Protein AF-0000000084914467 (afdb_homodimer)

Radius of gyration: 52.03 Å; Cα contacts (8 Å, |Δi|>4): 984; chains: 2; bounding box: 52×184×135 Å

Organism: Salpingoeca rosetta (strain ATCC 50818 / BSB-021) (NCBI:txid946362)

Foldseek 3Di:
DPPDDDPPPPPDDPVVVVVVVVLVPPPAQPACLPPPLVVVLLVVLQVLLVVLVVVLVVLLVLLVVLLVLLVVLLVVLVVVVVVLVPPDVPDDVVVSVVSNVVSVVSNVSSVLSNVLSVCSVPVFNVVSVVVSCVLFPDDPFGTPLSVVLVVLLCVLCVVLVVLVVQLLVLLLQLLVLVVQLVVLVVVLVVQVPDPPHDPVVSVVSVVVSVVSVVSNVVSLVSNQVSLVVNVVCVVSSLVSQVVSSVSSLVSQLVSLVSVLVSQVSNLVSVCVPVVVVSVVVNVVSVPRDSPVVSVVCCCRRHSVGDDDRDDDDDHPDDQDQPQPPPPDPDPSRPRPRPPSDDDDPPCPVPPPCPPSCRLPPQPPFFKKFFCDFDDDPDPQADTHDGGWIWGWPADQDPVQKTWIATLVGDIHIDGNVRIGGDDPVVSVVSSVVVVVVD/DPPDDDPPPPPDDPVVVVVVVVLVPPPAQPACLPPPLVVVLLVVLQVLLVVLVVVLVVLLVLLVVLLVLLVVLLVVLVVVVVVLVPPDPVDDVVVSVVSNVVSVVSNVSSVLSNVLSVCSVPVFNVVSVVVSCVLFPDDPFGTPLSVVLVVLLCVLCVVLVVLVVQLLVLVLQLQVLVVQLVVLVVVLVVQVVDPPDDPVVSVVSVVVNVVSVVSNVVSLVSNQVSLVVNVVCVVSSLVSQVVSSVSSLVSQLVSLVSVLVSQVSNLVSVCVPVVVVSVVVNVVSVPRDSPVVSVVCCCRRHSVGDDDRDDRDDHPDDQDQPQPPPPDPDPPRPRPRPPSDDDPPPCPVPPPCPPSCRLPPQPPFFKKFFCDFDDDPDPQADTHDGGWIWGFPADQDPVQKTWIATLVGDIHIDGNVRIGGDDPVSSVVSSVVVVVVD

Secondary structure (DSSP, 8-state):
-------------HHHHHHHHHHHTS-----TTSTTTTHHHHHHHHHHHHHHHHHHHHHHHHHHHHHHHHHHHHHHHHHHHHHHHHS-TTS-TTHHHHHHHHHHHHHHHHHHHHHHHHHIIIIIIHHHHHHHHHHS-B-SSSBHHHHHHHHHHHHHHHHHHHHHHHHHHHHHHHHHHHHHHHHHHHHHHHHHT-TTS-HHHHHHHHHHHHHHHHHHHHHHHHHHHHHHHHHHHHHHHHHHHHHHHHHHHHHHHHHHHHHHHHHHHHHHHHHTT-HHHHHHHHHHHHT--HHHHHHHHHHHHSTTS---PPPP--TT-----EE---SSSS----EE------S---------------S--TTSSEEEEESS-B--SSTTB--B-TT-EEEEEE---TTSEEEEEETTS-EEEEEGGGEEE--HHHHHHHHHHHHHH-/---------TT--HHHHHHHHHHHTS-----TTSTTTTHHHHHHHHHHHHHHHHHHHHHHHHHHHHHHHHHHHHHHHHHHHHHHHHS-TTS-TTHHHHHHHHHHHHHHHHHHHHHHHHHIIIIIIHHHHHHHHHHS-B-SSSBHHHHHHHHHHHHHHHHHHHHHHHHHHHHHHHHHHHHHHHHHHHHHHHHHT-TTS-HHHHHHHHHHHHHHHHHHHHHHHHHHHHHHHHHHHHHHHHHHHHHHHHHHHHHHHHHHHHHHHHHHHHHHHHHTT-HHHHHHHHHHHHT--HHHHHHHHHHHHSTTS---PPPP--TT------B---SSSS----B-------S---------------S--TTSSEEEEESS-B---STTB--B-TT-EEEEEE---TTSEEEEEETTS-EEEEEGGGEEE--HHHHHHHHHHHHHH-

pLDDT: mean 81.23, std 23.05, range [21.77, 98.88]

Nearest PDB structures (foldseek):
  4bne-assembly1_B  TM=8.143E-01  e=6.787E-15  Gallus gallus
  2x3v-assembly2_C  TM=7.764E-01  e=5.586E-15  Mus musculus
  3lll-assembly1_B  TM=8.070E-01  e=5.250E-14  Mus musculus
  3i2w-assembly1_B  TM=7.664E-01  e=1.533E-13  Drosophila melanogaster
  3q0k-assembly2_D  TM=7.769E-01  e=1.956E-13  Homo sapiens

Structure (mmCIF, N/CA/C/O backbone):
data_AF-0000000084914467-model_v1
#
loop_
_entity.id
_entity.type
_entity.pdbx_description
1 polymer 'SH3 domain-containing protein'
#
loop_
_atom_site.group_PDB
_atom_site.id
_atom_site.type_symbol
_atom_site.label_atom_id
_atom_site.label_alt_id
_atom_site.label_comp_id
_atom_site.label_asym_id
_atom_site.label_entity_id
_atom_site.label_seq_id
_atom_site.pdbx_PDB_ins_code
_atom_site.Cartn_x
_atom_site.Cartn_y
_atom_site.Cartn_z
_atom_site.occupancy
_atom_site.B_iso_or_equiv
_atom_site.auth_seq_id
_atom_site.auth_comp_id
_atom_site.auth_asym_id
_atom_site.auth_atom_id
_atom_site.pdbx_PDB_model_num
ATOM 1 N N . MET A 1 1 ? 7 60.75 69 1 21.77 1 MET A N 1
ATOM 2 C CA . MET A 1 1 ? 7.418 61.219 67.688 1 21.77 1 MET A CA 1
ATOM 3 C C . MET A 1 1 ? 8.062 60.094 66.875 1 21.77 1 MET A C 1
ATOM 5 O O . MET A 1 1 ? 9.273 59.875 66.938 1 21.77 1 MET A O 1
ATOM 9 N N . PHE A 1 2 ? 7.488 58.906 66.812 1 24.05 2 PHE A N 1
ATOM 10 C CA . PHE A 1 2 ? 7.902 57.594 66.375 1 24.05 2 PHE A CA 1
ATOM 11 C C . PHE A 1 2 ? 8.188 57.594 64.875 1 24.05 2 PHE A C 1
ATOM 13 O O . PHE A 1 2 ? 7.316 57.906 64.062 1 24.05 2 PHE A O 1
ATOM 20 N N . ARG A 1 3 ? 9.523 57.938 64.375 1 29.55 3 ARG A N 1
ATOM 21 C CA . ARG A 1 3 ? 10.156 58.094 63.062 1 29.55 3 ARG A CA 1
ATOM 22 C C . ARG A 1 3 ? 10.047 56.812 62.219 1 29.55 3 ARG A C 1
ATOM 24 O O . ARG A 1 3 ? 10.484 55.75 62.688 1 29.55 3 ARG A O 1
ATOM 31 N N . GLY A 1 4 ? 8.992 56.531 61.406 1 25.89 4 GLY A N 1
ATOM 32 C CA . GLY A 1 4 ? 8.438 55.406 60.656 1 25.89 4 GLY A CA 1
ATOM 33 C C . GLY A 1 4 ? 9.422 54.812 59.688 1 25.89 4 GLY A C 1
ATOM 34 O O . GLY A 1 4 ? 10.336 55.5 59.219 1 25.89 4 GLY A O 1
ATOM 35 N N . PRO A 1 5 ? 9.727 53.406 59.562 1 27.73 5 PRO A N 1
ATOM 36 C CA . PRO A 1 5 ? 10.859 52.625 59.062 1 27.73 5 PRO A CA 1
ATOM 37 C C . PRO A 1 5 ? 11.234 52.969 57.625 1 27.73 5 PRO A C 1
ATOM 39 O O . PRO A 1 5 ? 10.453 53.625 56.906 1 27.73 5 PRO A O 1
ATOM 42 N N . ASN A 1 6 ? 12.508 52.469 57.031 1 25.45 6 ASN A N 1
ATOM 43 C CA . ASN A 1 6 ? 13.523 52.656 56 1 25.45 6 ASN A CA 1
ATOM 44 C C . ASN A 1 6 ? 12.977 52.281 54.625 1 25.45 6 ASN A C 1
ATOM 46 O O . ASN A 1 6 ? 12.469 51.188 54.406 1 25.45 6 ASN A O 1
ATOM 50 N N . SER A 1 7 ? 12.43 53.156 53.75 1 26.72 7 SER A N 1
ATOM 51 C CA . SER A 1 7 ? 12.094 53.125 52.344 1 26.72 7 SER A CA 1
ATOM 52 C C . SER A 1 7 ? 13.242 52.562 51.5 1 26.72 7 SER A C 1
ATOM 54 O O . SER A 1 7 ? 14.297 53.219 51.375 1 26.72 7 SER A O 1
ATOM 56 N N . VAL A 1 8 ? 13.602 51.156 51.562 1 28.45 8 VAL A N 1
ATOM 57 C CA . VAL A 1 8 ? 14.695 50.531 50.844 1 28.45 8 VAL A CA 1
ATOM 58 C C . VAL A 1 8 ? 14.617 50.844 49.344 1 28.45 8 VAL A C 1
ATOM 60 O O . VAL A 1 8 ? 13.57 50.656 48.719 1 28.45 8 VAL A O 1
ATOM 63 N N . GLU A 1 9 ? 15.414 51.781 48.781 1 28.61 9 GLU A N 1
ATOM 64 C CA . GLU A 1 9 ? 15.711 52.219 47.438 1 28.61 9 GLU A CA 1
ATOM 65 C C . GLU A 1 9 ? 16.172 51.062 46.562 1 28.61 9 GLU A C 1
ATOM 67 O O . GLU A 1 9 ? 17.266 50.531 46.781 1 28.61 9 GLU A O 1
ATOM 72 N N . TYR A 1 10 ? 15.297 50.062 46.188 1 30.48 10 TYR A N 1
ATOM 73 C CA . TYR A 1 10 ? 15.547 48.969 45.25 1 30.48 10 TYR A CA 1
ATOM 74 C C . TYR A 1 10 ? 16.172 49.5 43.969 1 30.48 10 TYR A C 1
ATOM 76 O O . TYR A 1 10 ? 15.492 49.594 42.938 1 30.48 10 TYR A O 1
ATOM 84 N N . ARG A 1 11 ? 17.031 50.594 43.938 1 32.66 11 ARG A N 1
ATOM 85 C CA . ARG A 1 11 ? 17.688 51.188 42.812 1 32.66 11 ARG A CA 1
ATOM 86 C C . ARG A 1 11 ? 18.531 50.156 42.031 1 32.66 11 ARG A C 1
ATOM 88 O O . ARG A 1 11 ? 18.516 50.125 40.812 1 32.66 11 ARG A O 1
ATOM 95 N N . ASN A 1 12 ? 19.766 49.75 42.656 1 28.8 12 ASN A N 1
ATOM 96 C CA . ASN A 1 12 ? 20.969 49.281 41.969 1 28.8 12 ASN A CA 1
ATOM 97 C C . ASN A 1 12 ? 20.891 47.812 41.625 1 28.8 12 ASN A C 1
ATOM 99 O O . ASN A 1 12 ? 21.938 47.156 41.5 1 28.8 12 ASN A O 1
ATOM 103 N N . LEU A 1 13 ? 19.906 47.062 42 1 32.09 13 LEU A N 1
ATOM 104 C CA . LEU A 1 13 ? 20.312 45.688 41.812 1 32.09 13 LEU A CA 1
ATOM 105 C C . LEU A 1 13 ? 20.516 45.375 40.312 1 32.09 13 LEU A C 1
ATOM 107 O O . LEU A 1 13 ? 19.625 45.594 39.5 1 32.09 13 LEU A O 1
ATOM 111 N N . PRO A 1 14 ? 21.812 45.125 39.875 1 38.03 14 PRO A N 1
ATOM 112 C CA . PRO A 1 14 ? 22.203 44.719 38.5 1 38.03 14 PRO A CA 1
ATOM 113 C C . PRO A 1 14 ? 21.281 43.656 37.906 1 38.03 14 PRO A C 1
ATOM 115 O O . PRO A 1 14 ? 21 43.688 36.719 1 38.03 14 PRO A O 1
ATOM 118 N N . ASP A 1 15 ? 21.047 42.719 38.812 1 38.59 15 ASP A N 1
ATOM 119 C CA . ASP A 1 15 ? 20.312 41.562 38.344 1 38.59 15 ASP A CA 1
ATOM 120 C C . ASP A 1 15 ? 18.906 41.969 37.844 1 38.59 15 ASP A C 1
ATOM 122 O O . ASP A 1 15 ? 18.281 41.219 37.094 1 38.59 15 ASP A O 1
ATOM 126 N N . PHE A 1 16 ? 18.406 43.094 38.5 1 36.91 16 PHE A N 1
ATOM 127 C CA . PHE A 1 16 ? 17.078 43.5 38.062 1 36.91 16 PHE A CA 1
ATOM 128 C C . PHE A 1 16 ? 17.109 44.062 36.656 1 36.91 16 PHE A C 1
ATOM 130 O O . PHE A 1 16 ? 16.219 43.812 35.844 1 36.91 16 PHE A O 1
ATOM 137 N N . THR A 1 17 ? 18.188 44.844 36.281 1 34.97 17 THR A N 1
ATOM 138 C CA . THR A 1 17 ? 18.328 45.344 34.938 1 34.97 17 THR A CA 1
ATOM 139 C C . THR A 1 17 ? 18.562 44.156 33.969 1 34.97 17 THR A C 1
ATOM 141 O O . THR A 1 17 ? 18.062 44.156 32.844 1 34.97 17 THR A O 1
ATOM 144 N N . LYS A 1 18 ? 19.375 43.281 34.438 1 42.88 18 LYS A N 1
ATOM 145 C CA . LYS A 1 18 ? 19.594 42.125 33.562 1 42.88 18 LYS A CA 1
ATOM 146 C C . LYS A 1 18 ? 18.328 41.312 33.406 1 42.88 18 LYS A C 1
ATOM 148 O O . LYS A 1 18 ? 18.016 40.844 32.312 1 42.88 18 LYS A O 1
ATOM 153 N N . LYS A 1 19 ? 17.844 41.188 34.469 1 44.69 19 LYS A N 1
ATOM 154 C CA . LYS A 1 19 ? 16.578 40.469 34.406 1 44.69 19 LYS A CA 1
ATOM 155 C C . LYS A 1 19 ? 15.531 41.25 33.625 1 44.69 19 LYS A C 1
ATOM 157 O O . LYS A 1 19 ? 14.641 40.656 33 1 44.69 19 LYS A O 1
ATOM 162 N N . ILE A 1 20 ? 15.664 42.562 33.812 1 37.59 20 ILE A N 1
ATOM 163 C CA . ILE A 1 20 ? 14.867 43.406 32.906 1 37.59 20 ILE A CA 1
ATOM 164 C C . ILE A 1 20 ? 15.43 43.312 31.5 1 37.59 20 ILE A C 1
ATOM 166 O O . ILE A 1 20 ? 14.672 43.219 30.531 1 37.59 20 ILE A O 1
ATOM 170 N N . GLN A 1 21 ? 16.703 43.5 31.312 1 38.88 21 GLN A N 1
ATOM 171 C CA . GLN A 1 21 ? 17.297 43.344 30 1 38.88 21 GLN A CA 1
ATOM 172 C C . GLN A 1 21 ? 17.078 41.938 29.469 1 38.88 21 GLN A C 1
ATOM 174 O O . GLN A 1 21 ? 16.797 41.75 28.281 1 38.88 21 GLN A O 1
ATOM 179 N N . GLU A 1 22 ? 17.469 40.906 30.109 1 41.5 22 GLU A N 1
ATOM 180 C CA . GLU A 1 22 ? 17.188 39.562 29.688 1 41.5 22 GLU A CA 1
ATOM 181 C C . GLU A 1 22 ? 15.68 39.344 29.516 1 41.5 22 GLU A C 1
ATOM 183 O O . GLU A 1 22 ? 15.25 38.625 28.594 1 41.5 22 GLU A O 1
ATOM 188 N N . ALA A 1 23 ? 14.766 39.781 30.391 1 39.97 23 ALA A N 1
ATOM 189 C CA . ALA A 1 23 ? 13.336 39.844 30.141 1 39.97 23 ALA A CA 1
ATOM 190 C C . ALA A 1 23 ? 13.055 40.75 28.922 1 39.97 23 ALA A C 1
ATOM 192 O O . ALA A 1 23 ? 12.133 40.469 28.141 1 39.97 23 ALA A O 1
ATOM 193 N N . ASN A 1 24 ? 13.742 41.75 28.641 1 38.28 24 ASN A N 1
ATOM 194 C CA . ASN A 1 24 ? 13.664 42.531 27.391 1 38.28 24 ASN A CA 1
ATOM 195 C C . ASN A 1 24 ? 14.117 41.688 26.203 1 38.28 24 ASN A C 1
ATOM 197 O O . ASN A 1 24 ? 13.742 41.969 25.062 1 38.28 24 ASN A O 1
ATOM 201 N N . ASN A 1 25 ? 15.156 40.938 26.266 1 37.78 25 ASN A N 1
ATOM 202 C CA . ASN A 1 25 ? 15.586 40.125 25.141 1 37.78 25 ASN A CA 1
ATOM 203 C C . ASN A 1 25 ? 14.539 39.094 24.766 1 37.78 25 ASN A C 1
ATOM 205 O O . ASN A 1 25 ? 14.758 38.281 23.875 1 37.78 25 ASN A O 1
ATOM 209 N N . LEU A 1 26 ? 13.758 38.5 25.656 1 40.06 26 LEU A N 1
ATOM 210 C CA . LEU A 1 26 ? 12.68 37.656 25.203 1 40.06 26 LEU A CA 1
ATOM 211 C C . LEU A 1 26 ? 11.758 38.406 24.234 1 40.06 26 LEU A C 1
ATOM 213 O O . LEU A 1 26 ? 11.289 39.5 24.547 1 40.06 26 LEU A O 1
ATOM 217 N N . GLU A 1 27 ? 11.844 38.312 22.984 1 44.69 27 GLU A N 1
ATOM 218 C CA . GLU A 1 27 ? 11.055 38.906 21.906 1 44.69 27 GLU A CA 1
ATOM 219 C C . GLU A 1 27 ? 9.625 39.188 22.344 1 44.69 27 GLU A C 1
ATOM 221 O O . GLU A 1 27 ? 8.82 38.281 22.5 1 44.69 27 GLU A O 1
ATOM 226 N N . SER A 1 28 ? 9.289 40.031 23.328 1 57.25 28 SER A N 1
ATOM 227 C CA . SER A 1 28 ? 8.07 40.438 24.031 1 57.25 28 SER A CA 1
ATOM 228 C C . SER A 1 28 ? 6.902 40.562 23.062 1 57.25 28 SER A C 1
ATOM 230 O O . SER A 1 28 ? 7.012 41.219 22.031 1 57.25 28 SER A O 1
ATOM 232 N N . VAL A 1 29 ? 6.02 39.594 22.891 1 69.06 29 VAL A N 1
ATOM 233 C CA . VAL A 1 29 ? 4.777 39.656 22.125 1 69.06 29 VAL A CA 1
ATOM 234 C C . VAL A 1 29 ? 4.09 41 22.359 1 69.06 29 VAL A C 1
ATOM 236 O O . VAL A 1 29 ? 3.93 41.438 23.5 1 69.06 29 VAL A O 1
ATOM 239 N N . PRO A 1 30 ? 4.027 41.656 21.25 1 83.94 30 PRO A N 1
ATOM 240 C CA . PRO A 1 30 ? 3.32 42.938 21.375 1 83.94 30 PRO A CA 1
ATOM 241 C C . PRO A 1 30 ? 1.995 42.812 22.125 1 83.94 30 PRO A C 1
ATOM 243 O O . PRO A 1 30 ? 1.312 41.781 22 1 83.94 30 PRO A O 1
ATOM 246 N N . ASN A 1 31 ? 1.74 43.781 22.938 1 91.06 31 ASN A N 1
ATOM 247 C CA . ASN A 1 31 ? 0.522 43.75 23.75 1 91.06 31 ASN A CA 1
ATOM 248 C C . ASN A 1 31 ? -0.725 43.875 22.875 1 91.06 31 ASN A C 1
ATOM 250 O O . ASN A 1 31 ? -0.773 44.719 21.969 1 91.06 31 ASN A O 1
ATOM 254 N N . PHE A 1 32 ? -1.736 43.062 23.094 1 95.81 32 PHE A N 1
ATOM 255 C CA . PHE A 1 32 ? -2.967 42.969 22.312 1 95.81 32 PHE A CA 1
ATOM 256 C C . PHE A 1 32 ? -3.666 44.312 22.25 1 95.81 32 PHE A C 1
ATOM 258 O O . PHE A 1 32 ? -4.27 44.656 21.234 1 95.81 32 PHE A O 1
ATOM 265 N N . TRP A 1 33 ? -3.582 45.062 23.297 1 95.69 33 TRP A N 1
ATOM 266 C CA . TRP A 1 33 ? -4.387 46.281 23.438 1 95.69 33 TRP A CA 1
ATOM 267 C C . TRP A 1 33 ? -3.766 47.438 22.672 1 95.69 33 TRP A C 1
ATOM 269 O O . TRP A 1 33 ? -4.41 48.469 22.469 1 95.69 33 TRP A O 1
ATOM 279 N N . GLN A 1 34 ? -2.514 47.25 22.297 1 93.5 34 GLN A N 1
ATOM 280 C CA . GLN A 1 34 ? -1.869 48.281 21.5 1 93.5 34 GLN A CA 1
ATOM 281 C C . GLN A 1 34 ? -2.531 48.406 20.125 1 93.5 34 GLN A C 1
ATOM 283 O O . GLN A 1 34 ? -3.023 47.438 19.578 1 93.5 34 GLN A O 1
ATOM 288 N N . VAL A 1 35 ? -2.547 49.656 19.656 1 93.69 35 VAL A N 1
ATOM 289 C CA . VAL A 1 35 ? -3.191 49.938 18.375 1 93.69 35 VAL A CA 1
ATOM 290 C C . VAL A 1 35 ? -2.553 49.062 17.281 1 93.69 35 VAL A C 1
ATOM 292 O O . VAL A 1 35 ? -1.328 49.062 17.141 1 93.69 35 VAL A O 1
ATOM 295 N N . GLY A 1 36 ? -3.34 48.25 16.625 1 95.06 36 GLY A N 1
ATOM 296 C CA . GLY A 1 36 ? -2.9 47.438 15.492 1 95.06 36 GLY A CA 1
ATOM 297 C C . GLY A 1 36 ? -2.504 46.031 15.867 1 95.06 36 GLY A C 1
ATOM 298 O O . GLY A 1 36 ? -2.381 45.156 15 1 95.06 36 GLY A O 1
ATOM 299 N N . GLU A 1 37 ? -2.307 45.781 17.094 1 95.5 37 GLU A N 1
ATOM 300 C CA . GLU A 1 37 ? -1.745 44.5 17.516 1 95.5 37 GLU A CA 1
ATOM 301 C C . GLU A 1 37 ? -2.807 43.406 17.5 1 95.5 37 GLU A C 1
ATOM 303 O O . GLU A 1 37 ? -2.486 42.25 17.625 1 95.5 37 GLU A O 1
ATOM 308 N N . PHE A 1 38 ? -4.105 43.875 17.266 1 96.06 38 PHE A N 1
ATOM 309 C CA . PHE A 1 38 ? -5.16 42.875 17.109 1 96.06 38 PHE A CA 1
ATOM 310 C C . PHE A 1 38 ? -4.91 42 15.875 1 96.06 38 PHE A C 1
ATOM 312 O O . PHE A 1 38 ? -5.551 40.969 15.695 1 96.06 38 PHE A O 1
ATOM 319 N N . LYS A 1 39 ? -3.953 42.375 15.008 1 94.88 39 LYS A N 1
ATOM 320 C CA . LYS A 1 39 ? -3.674 41.688 13.742 1 94.88 39 LYS A CA 1
ATOM 321 C C . LYS A 1 39 ? -3.303 40.25 13.961 1 94.88 39 LYS A C 1
ATOM 323 O O . LYS A 1 39 ? -3.607 39.375 13.125 1 94.88 39 LYS A O 1
ATOM 328 N N . ARG A 1 40 ? -2.676 39.969 15.039 1 92.56 40 ARG A N 1
ATOM 329 C CA . ARG A 1 40 ? -2.279 38.594 15.328 1 92.56 40 ARG A CA 1
ATOM 330 C C . ARG A 1 40 ? -3.496 37.688 15.445 1 92.56 40 ARG A C 1
ATOM 332 O O . ARG A 1 40 ? -3.467 36.531 14.992 1 92.56 40 ARG A O 1
ATOM 339 N N . ALA A 1 41 ? -4.566 38.188 16.125 1 94.38 41 ALA A N 1
ATOM 340 C CA . ALA A 1 41 ? -5.793 37.406 16.266 1 94.38 41 ALA A CA 1
ATOM 341 C C . ALA A 1 41 ? -6.469 37.188 14.914 1 94.38 41 ALA A C 1
ATOM 343 O O . ALA A 1 41 ? -6.988 36.094 14.648 1 94.38 41 ALA A O 1
ATOM 344 N N . VAL A 1 42 ? -6.418 38.188 14.078 1 95.56 42 VAL A N 1
ATOM 345 C CA . VAL A 1 42 ? -7.016 38.094 12.75 1 95.56 42 VAL A CA 1
ATOM 346 C C . VAL A 1 42 ? -6.219 37.094 11.891 1 95.56 42 VAL A C 1
ATOM 348 O O . VAL A 1 42 ? -6.801 36.281 11.156 1 95.56 42 VAL A O 1
ATOM 351 N N . GLN A 1 43 ? -4.93 37.188 12 1 92.94 43 GLN A N 1
ATOM 352 C CA . GLN A 1 43 ? -4.066 36.281 11.258 1 92.94 43 GLN A CA 1
ATOM 353 C C . GLN A 1 43 ? -4.293 34.844 11.68 1 92.94 43 GLN A C 1
ATOM 355 O O . GLN A 1 43 ? -4.23 33.938 10.852 1 92.94 43 GLN A O 1
ATOM 360 N N . ARG A 1 44 ? -4.492 34.656 12.93 1 92.81 44 ARG A N 1
ATOM 361 C CA . ARG A 1 44 ? -4.781 33.312 13.43 1 92.81 44 ARG A CA 1
ATOM 362 C C . ARG A 1 44 ? -6.055 32.75 12.805 1 92.81 44 ARG A C 1
ATOM 364 O O . ARG A 1 44 ? -6.121 31.562 12.453 1 92.81 44 ARG A O 1
ATOM 371 N N . LEU A 1 45 ? -7.062 33.594 12.719 1 93.25 45 LEU A N 1
ATOM 372 C CA . LEU A 1 45 ? -8.312 33.219 12.078 1 93.25 45 LEU A CA 1
ATOM 373 C C . LEU A 1 45 ? -8.07 32.844 10.617 1 93.25 45 LEU A C 1
ATOM 375 O O . LEU A 1 45 ? -8.617 31.844 10.133 1 93.25 45 LEU A O 1
ATOM 379 N N . ASP A 1 46 ? -7.293 33.625 9.992 1 92.69 46 ASP A N 1
ATOM 380 C CA . ASP A 1 46 ? -6.973 33.375 8.594 1 92.69 46 ASP A CA 1
ATOM 381 C C . ASP A 1 46 ? -6.23 32.031 8.43 1 92.69 46 ASP A C 1
ATOM 383 O O . ASP A 1 46 ? -6.512 31.281 7.504 1 92.69 46 ASP A O 1
ATOM 387 N N . ALA A 1 47 ? -5.277 31.797 9.234 1 91.69 47 ALA A N 1
ATOM 388 C CA . ALA A 1 47 ? -4.496 30.562 9.211 1 91.69 47 ALA A CA 1
ATOM 389 C C . ALA A 1 47 ? -5.391 29.344 9.391 1 91.69 47 ALA A C 1
ATOM 391 O O . ALA A 1 47 ? -5.07 28.25 8.914 1 91.69 47 ALA A O 1
ATOM 392 N N . GLY A 1 48 ? -6.527 29.547 10.148 1 93.12 48 GLY A N 1
ATOM 393 C CA . GLY A 1 48 ? -7.469 28.453 10.336 1 93.12 48 GLY A CA 1
ATOM 394 C C . GLY A 1 48 ? -7.961 27.875 9.031 1 93.12 48 GLY A C 1
ATOM 395 O O . GLY A 1 48 ? -8.07 26.641 8.898 1 93.12 48 GLY A O 1
ATOM 396 N N . ALA A 1 49 ? -8.258 28.688 8.062 1 93.06 49 ALA A N 1
ATOM 397 C CA . ALA A 1 49 ? -8.719 28.234 6.758 1 93.06 49 ALA A CA 1
ATOM 398 C C . ALA A 1 49 ? -7.641 27.391 6.066 1 93.06 49 ALA A C 1
ATOM 400 O O . ALA A 1 49 ? -7.934 26.344 5.492 1 93.06 49 ALA A O 1
ATOM 401 N N . THR A 1 50 ? -6.434 27.875 6.102 1 92.44 50 THR A N 1
ATOM 402 C CA . THR A 1 50 ? -5.312 27.188 5.48 1 92.44 50 THR A CA 1
ATOM 403 C C . THR A 1 50 ? -5.105 25.812 6.117 1 92.44 50 THR A C 1
ATOM 405 O O . THR A 1 50 ? -4.828 24.828 5.422 1 92.44 50 THR A O 1
ATOM 408 N N . LEU A 1 51 ? -5.215 25.734 7.414 1 93.81 51 LEU A N 1
ATOM 409 C CA . LEU A 1 51 ? -5.039 24.484 8.125 1 93.81 51 LEU A CA 1
ATOM 410 C C . LEU A 1 51 ? -6.102 23.469 7.707 1 93.81 51 LEU A C 1
ATOM 412 O O . LEU A 1 51 ? -5.816 22.281 7.586 1 93.81 51 LEU A O 1
ATOM 416 N N . LEU A 1 52 ? -7.301 23.969 7.57 1 95.94 52 LEU A N 1
ATOM 417 C CA . LEU A 1 52 ? -8.367 23.094 7.105 1 95.94 52 LEU A CA 1
ATOM 418 C C . LEU A 1 52 ? -8.086 22.578 5.695 1 95.94 52 LEU A C 1
ATOM 420 O O . LEU A 1 52 ? -8.273 21.391 5.41 1 95.94 52 LEU A O 1
ATOM 424 N N . ASP A 1 53 ? -7.629 23.422 4.848 1 95.5 53 ASP A N 1
ATOM 425 C CA . ASP A 1 53 ? -7.266 23.016 3.492 1 95.5 53 ASP A CA 1
ATOM 426 C C . ASP A 1 53 ? -6.129 21.984 3.512 1 95.5 53 ASP A C 1
ATOM 428 O O . ASP A 1 53 ? -6.156 21 2.77 1 95.5 53 ASP A O 1
ATOM 432 N N . ASP A 1 54 ? -5.184 22.266 4.301 1 95.44 54 ASP A N 1
ATOM 433 C CA . ASP A 1 54 ? -4.059 21.344 4.434 1 95.44 54 ASP A CA 1
ATOM 434 C C . ASP A 1 54 ? -4.52 19.969 4.93 1 95.44 54 ASP A C 1
ATOM 436 O O . ASP A 1 54 ? -4.082 18.938 4.422 1 95.44 54 ASP A O 1
ATOM 440 N N . PHE A 1 55 ? -5.352 19.953 5.93 1 97.19 55 PHE A N 1
ATOM 441 C CA . PHE A 1 55 ? -5.859 18.688 6.461 1 97.19 55 PHE A CA 1
ATOM 442 C C . PHE A 1 55 ? -6.641 17.922 5.395 1 97.19 55 PHE A C 1
ATOM 444 O O . PHE A 1 55 ? -6.5 16.703 5.27 1 97.19 55 PHE A O 1
ATOM 451 N N . SER A 1 56 ? -7.465 18.656 4.684 1 98.31 56 SER A N 1
ATOM 452 C CA . SER A 1 56 ? -8.203 18.047 3.584 1 98.31 56 SER A CA 1
ATOM 453 C C . SER A 1 56 ? -7.258 17.391 2.578 1 98.31 56 SER A C 1
ATOM 455 O O . SER A 1 56 ? -7.48 16.25 2.162 1 98.31 56 SER A O 1
ATOM 457 N N . ARG A 1 57 ? -6.25 18.094 2.195 1 98 57 ARG A N 1
ATOM 458 C CA . ARG A 1 57 ? -5.273 17.578 1.241 1 98 57 ARG A CA 1
ATOM 459 C C . ARG A 1 57 ? -4.516 16.375 1.815 1 98 57 ARG A C 1
ATOM 461 O O . ARG A 1 57 ? -4.258 15.406 1.109 1 98 57 ARG A O 1
ATOM 468 N N . LEU A 1 58 ? -4.113 16.5 3.039 1 98.38 58 LEU A N 1
ATOM 469 C CA . LEU A 1 58 ? -3.422 15.422 3.734 1 98.38 58 LEU A CA 1
ATOM 470 C C . LEU A 1 58 ? -4.238 14.133 3.691 1 98.38 58 LEU A C 1
ATOM 472 O O . LEU A 1 58 ? -3.719 13.078 3.338 1 98.38 58 LEU A O 1
ATOM 476 N N . VAL A 1 59 ? -5.508 14.258 4.023 1 98.75 59 VAL A N 1
ATOM 477 C CA . VAL A 1 59 ? -6.395 13.102 4.047 1 98.75 59 VAL A CA 1
ATOM 478 C C . VAL A 1 59 ? -6.574 12.555 2.631 1 98.75 59 VAL A C 1
ATOM 480 O O . VAL A 1 59 ? -6.57 11.344 2.418 1 98.75 59 VAL A O 1
ATOM 483 N N . LEU A 1 60 ? -6.746 13.445 1.688 1 98.69 60 LEU A N 1
ATOM 484 C CA . LEU A 1 60 ? -6.926 13.031 0.299 1 98.69 60 LEU A CA 1
ATOM 485 C C . LEU A 1 60 ? -5.715 12.258 -0.2 1 98.69 60 LEU A C 1
ATOM 487 O O . LEU A 1 60 ? -5.863 11.234 -0.874 1 98.69 60 LEU A O 1
ATOM 491 N N . GLU A 1 61 ? -4.555 12.719 0.064 1 98.75 61 GLU A N 1
ATOM 492 C CA . GLU A 1 61 ? -3.33 12.039 -0.343 1 98.75 61 GLU A CA 1
ATOM 493 C C . GLU A 1 61 ? -3.223 10.664 0.309 1 98.75 61 GLU A C 1
ATOM 495 O O . GLU A 1 61 ? -2.793 9.695 -0.329 1 98.75 61 GLU A O 1
ATOM 500 N N . ARG A 1 62 ? -3.604 10.578 1.582 1 98.75 62 ARG A N 1
ATOM 501 C CA . ARG A 1 62 ? -3.611 9.273 2.244 1 98.75 62 ARG A CA 1
ATOM 502 C C . ARG A 1 62 ? -4.605 8.328 1.578 1 98.75 62 ARG A C 1
ATOM 504 O O . ARG A 1 62 ? -4.305 7.152 1.37 1 98.75 62 ARG A O 1
ATOM 511 N N . ALA A 1 63 ? -5.762 8.875 1.257 1 98.81 63 ALA A N 1
ATOM 512 C CA . ALA A 1 63 ? -6.758 8.078 0.544 1 98.81 63 ALA A CA 1
ATOM 513 C C . ALA A 1 63 ? -6.203 7.559 -0.778 1 98.81 63 ALA A C 1
ATOM 515 O O . ALA A 1 63 ? -6.402 6.395 -1.128 1 98.81 63 ALA A O 1
ATOM 516 N N . HIS A 1 64 ? -5.496 8.375 -1.476 1 98.75 64 HIS A N 1
ATOM 517 C CA . HIS A 1 64 ? -4.898 7.992 -2.75 1 98.75 64 HIS A CA 1
ATOM 518 C C . HIS A 1 64 ? -3.881 6.871 -2.566 1 98.75 64 HIS A C 1
ATOM 520 O O . HIS A 1 64 ? -3.783 5.973 -3.406 1 98.75 64 HIS A O 1
ATOM 526 N N . ILE A 1 65 ? -3.082 6.953 -1.569 1 98.88 65 ILE A N 1
ATOM 527 C CA . ILE A 1 65 ? -2.1 5.914 -1.271 1 98.88 65 ILE A CA 1
ATOM 528 C C . ILE A 1 65 ? -2.811 4.582 -1.037 1 98.88 65 ILE A C 1
ATOM 530 O O . ILE A 1 65 ? -2.402 3.551 -1.575 1 98.88 65 ILE A O 1
ATOM 534 N N . GLU A 1 66 ? -3.881 4.594 -0.272 1 98.62 66 GLU A N 1
ATOM 535 C CA . GLU A 1 66 ? -4.664 3.387 -0.018 1 98.62 66 GLU A CA 1
ATOM 536 C C . GLU A 1 66 ? -5.242 2.824 -1.312 1 98.62 66 GLU A C 1
ATOM 538 O O . GLU A 1 66 ? -5.242 1.608 -1.522 1 98.62 66 GLU A O 1
ATOM 543 N N . LYS A 1 67 ? -5.723 3.668 -2.141 1 98.81 67 LYS A N 1
ATOM 544 C CA . LYS A 1 67 ? -6.277 3.256 -3.426 1 98.81 67 LYS A CA 1
ATOM 545 C C . LYS A 1 67 ? -5.219 2.58 -4.293 1 98.81 67 LYS A C 1
ATOM 547 O O . LYS A 1 67 ? -5.473 1.53 -4.887 1 98.81 67 LYS A O 1
ATOM 552 N N . LYS A 1 68 ? -4.074 3.195 -4.363 1 98.81 68 LYS A N 1
ATOM 553 C CA . LYS A 1 68 ? -2.998 2.658 -5.191 1 98.81 68 LYS A CA 1
ATOM 554 C C . LYS A 1 68 ? -2.57 1.276 -4.707 1 98.81 68 LYS A C 1
ATOM 556 O O . LYS A 1 68 ? -2.348 0.37 -5.512 1 98.81 68 LYS A O 1
ATOM 561 N N . TYR A 1 69 ? -2.428 1.099 -3.428 1 98.75 69 TYR A N 1
ATOM 562 C CA . TYR A 1 69 ? -2.09 -0.2 -2.857 1 98.75 69 TYR A CA 1
ATOM 563 C C . TYR A 1 69 ? -3.146 -1.241 -3.207 1 98.75 69 TYR A C 1
ATOM 565 O O . TYR A 1 69 ? -2.818 -2.352 -3.631 1 98.75 69 TYR A O 1
ATOM 573 N N . ALA A 1 70 ? -4.402 -0.88 -3.047 1 98.75 70 ALA A N 1
ATOM 574 C CA . ALA A 1 70 ? -5.512 -1.77 -3.383 1 98.75 70 ALA A CA 1
ATOM 575 C C . ALA A 1 70 ? -5.445 -2.199 -4.844 1 98.75 70 ALA A C 1
ATOM 577 O O . ALA A 1 70 ? -5.602 -3.381 -5.16 1 98.75 70 ALA A O 1
ATOM 578 N N . GLN A 1 71 ? -5.191 -1.285 -5.68 1 98.75 71 GLN A N 1
ATOM 579 C CA . GLN A 1 71 ? -5.148 -1.552 -7.113 1 98.75 71 GLN A CA 1
ATOM 580 C C . GLN A 1 71 ? -3.979 -2.463 -7.469 1 98.75 71 GLN A C 1
ATOM 582 O O . GLN A 1 71 ? -4.109 -3.352 -8.312 1 98.75 71 GLN A O 1
ATOM 587 N N . MET A 1 72 ? -2.834 -2.258 -6.848 1 98.81 72 MET A N 1
ATOM 588 C CA . MET A 1 72 ? -1.674 -3.105 -7.105 1 98.81 72 MET A CA 1
ATOM 589 C C . MET A 1 72 ? -1.951 -4.547 -6.695 1 98.81 72 MET A C 1
ATOM 591 O O . MET A 1 72 ? -1.622 -5.48 -7.426 1 98.81 72 MET A O 1
ATOM 595 N N . LEU A 1 73 ? -2.578 -4.719 -5.547 1 98.69 73 LEU A N 1
ATOM 596 C CA . LEU A 1 73 ? -2.928 -6.055 -5.074 1 98.69 73 LEU A CA 1
ATOM 597 C C . LEU A 1 73 ? -3.916 -6.727 -6.023 1 98.69 73 LEU A C 1
ATOM 599 O O . LEU A 1 73 ? -3.752 -7.898 -6.371 1 98.69 73 LEU A O 1
ATOM 603 N N . ALA A 1 74 ? -4.93 -5.988 -6.422 1 98.62 74 ALA A N 1
ATOM 604 C CA . ALA A 1 74 ? -5.957 -6.52 -7.312 1 98.62 74 ALA A CA 1
ATOM 605 C C . ALA A 1 74 ? -5.363 -6.926 -8.656 1 98.62 74 ALA A C 1
ATOM 607 O O . ALA A 1 74 ? -5.684 -7.992 -9.188 1 98.62 74 ALA A O 1
ATOM 608 N N . SER A 1 75 ? -4.531 -6.074 -9.227 1 98.62 75 SER A N 1
ATOM 609 C CA . SER A 1 75 ? -3.891 -6.355 -10.508 1 98.62 75 SER A CA 1
ATOM 610 C C . SER A 1 75 ? -2.99 -7.582 -10.414 1 98.62 75 SER A C 1
ATOM 612 O O . SER A 1 75 ? -2.988 -8.43 -11.312 1 98.62 75 SER A O 1
ATOM 614 N N . TRP A 1 76 ? -2.195 -7.645 -9.359 1 98.62 76 TRP A N 1
ATOM 615 C CA . TRP A 1 76 ? -1.323 -8.781 -9.094 1 98.62 76 TRP A CA 1
ATOM 616 C C . TRP A 1 76 ? -2.129 -10.078 -9.008 1 98.62 76 TRP A C 1
ATOM 618 O O . TRP A 1 76 ? -1.781 -11.078 -9.641 1 98.62 76 TRP A O 1
ATOM 628 N N . SER A 1 77 ? -3.195 -10.07 -8.242 1 98.19 77 SER A N 1
ATOM 629 C CA . SER A 1 77 ? -4.047 -11.234 -8.062 1 98.19 77 SER A CA 1
ATOM 630 C C . SER A 1 77 ? -4.676 -11.68 -9.383 1 98.19 77 SER A C 1
ATOM 632 O O . SER A 1 77 ? -4.699 -12.867 -9.695 1 98.19 77 SER A O 1
ATOM 634 N N . LYS A 1 78 ? -5.18 -10.742 -10.117 1 97.69 78 LYS A N 1
ATOM 635 C CA . LYS A 1 78 ? -5.801 -11.039 -11.406 1 97.69 78 LYS A CA 1
ATOM 636 C C . LYS A 1 78 ? -4.801 -11.688 -12.359 1 97.69 78 LYS A C 1
ATOM 638 O O . LYS A 1 78 ? -5.098 -12.703 -12.992 1 97.69 78 LYS A O 1
ATOM 643 N N . LYS A 1 79 ? -3.631 -11.133 -12.492 1 97.06 79 LYS A N 1
ATOM 644 C CA . LYS A 1 79 ? -2.574 -11.625 -13.367 1 97.06 79 LYS A CA 1
ATOM 645 C C . LYS A 1 79 ? -2.246 -13.086 -13.062 1 97.06 79 LYS A C 1
ATOM 647 O O . LYS A 1 79 ? -2.234 -13.922 -13.961 1 97.06 79 LYS A O 1
ATOM 652 N N . TRP A 1 80 ? -2.037 -13.391 -11.836 1 96.19 80 TRP A N 1
ATOM 653 C CA . TRP A 1 80 ? -1.588 -14.734 -11.461 1 96.19 80 TRP A CA 1
ATOM 654 C C . TRP A 1 80 ? -2.75 -15.719 -11.477 1 96.19 80 TRP A C 1
ATOM 656 O O . TRP A 1 80 ? -2.564 -16.906 -11.781 1 96.19 80 TRP A O 1
ATOM 666 N N . ASN A 1 81 ? -3.951 -15.242 -11.133 1 94.06 81 ASN A N 1
ATOM 667 C CA . ASN A 1 81 ? -5.121 -16.109 -11.273 1 94.06 81 ASN A CA 1
ATOM 668 C C . ASN A 1 81 ? -5.324 -16.547 -12.719 1 94.06 81 ASN A C 1
ATOM 670 O O . ASN A 1 81 ? -5.648 -17.703 -12.977 1 94.06 81 ASN A O 1
ATOM 674 N N . ASP A 1 82 ? -5.141 -15.633 -13.617 1 92.31 82 ASP A N 1
ATOM 675 C CA . ASP A 1 82 ? -5.242 -15.945 -15.039 1 92.31 82 ASP A CA 1
ATOM 676 C C . ASP A 1 82 ? -4.176 -16.953 -15.453 1 92.31 82 ASP A C 1
ATOM 678 O O . ASP A 1 82 ? -4.465 -17.906 -16.188 1 92.31 82 ASP A O 1
ATOM 682 N N . LYS A 1 83 ? -3.01 -16.781 -14.969 1 91.25 83 LYS A N 1
ATOM 683 C CA . LYS A 1 83 ? -1.918 -17.688 -15.312 1 91.25 83 LYS A CA 1
ATOM 684 C C . LYS A 1 83 ? -2.166 -19.078 -14.758 1 91.25 83 LYS A C 1
ATOM 686 O O . LYS A 1 83 ? -1.951 -20.078 -15.445 1 91.25 83 LYS A O 1
ATOM 691 N N . ILE A 1 84 ? -2.617 -19.141 -13.516 1 87.44 84 ILE A N 1
ATOM 692 C CA . ILE A 1 84 ? -2.865 -20.422 -12.859 1 87.44 84 ILE A CA 1
ATOM 693 C C . ILE A 1 84 ? -4.016 -21.141 -13.555 1 87.44 84 ILE A C 1
ATOM 695 O O . ILE A 1 84 ? -3.971 -22.359 -13.742 1 87.44 84 ILE A O 1
ATOM 699 N N . THR A 1 85 ? -5.016 -20.453 -13.969 1 83.06 85 THR A N 1
ATOM 700 C CA . THR A 1 85 ? -6.191 -21.047 -14.602 1 83.06 85 THR A CA 1
ATOM 701 C C . THR A 1 85 ? -5.863 -21.516 -16.016 1 83.06 85 THR A C 1
ATOM 703 O O . THR A 1 85 ? -6.367 -22.562 -16.453 1 83.06 85 THR A O 1
ATOM 706 N N . LYS A 1 86 ? -5.008 -20.859 -16.766 1 77.88 86 LYS A N 1
ATOM 707 C CA . LYS A 1 86 ? -4.637 -21.234 -18.125 1 77.88 86 LYS A CA 1
ATOM 708 C C . LYS A 1 86 ? -3.59 -22.344 -18.125 1 77.88 86 LYS A C 1
ATOM 710 O O . LYS A 1 86 ? -3.477 -23.094 -19.109 1 77.88 86 LYS A O 1
ATOM 715 N N . GLY A 1 87 ? -2.752 -22.344 -17.172 1 66 87 GLY A N 1
ATOM 716 C CA . GLY A 1 87 ? -1.679 -23.328 -17.156 1 66 87 GLY A CA 1
ATOM 717 C C . GLY A 1 87 ? -2.178 -24.75 -17.078 1 66 87 GLY A C 1
ATOM 718 O O . GLY A 1 87 ? -3.365 -24.984 -16.844 1 66 87 GLY A O 1
ATOM 719 N N . HIS A 1 88 ? -1.459 -25.734 -17.516 1 56 88 HIS A N 1
ATOM 720 C CA . HIS A 1 88 ? -1.661 -27.172 -17.7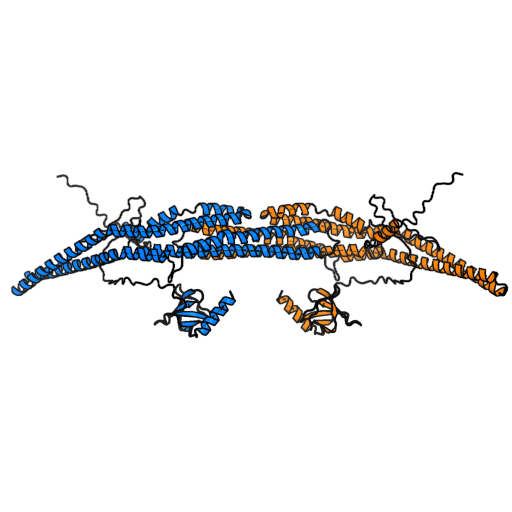66 1 56 88 HIS A CA 1
ATOM 721 C C . HIS A 1 88 ? -2.43 -27.812 -16.609 1 56 88 HIS A C 1
ATOM 723 O O . HIS A 1 88 ? -2.148 -27.562 -15.445 1 56 88 HIS A O 1
ATOM 729 N N . GLU A 1 89 ? -3.709 -28.203 -16.875 1 51.5 89 GLU A N 1
ATOM 730 C CA . GLU A 1 89 ? -4.762 -28.906 -16.156 1 51.5 89 GLU A CA 1
ATOM 731 C C . GLU A 1 89 ? -4.18 -29.828 -15.086 1 51.5 89 GLU A C 1
ATOM 733 O O . GLU A 1 89 ? -4.781 -30.016 -14.023 1 51.5 89 GLU A O 1
ATOM 738 N N . ASP A 1 90 ? -3.277 -30.781 -15.703 1 50.59 90 ASP A N 1
ATOM 739 C CA . ASP A 1 90 ? -2.967 -31.969 -14.914 1 50.59 90 ASP A CA 1
ATOM 740 C C . ASP A 1 90 ? -2.615 -31.594 -13.477 1 50.59 90 ASP A C 1
ATOM 742 O O . ASP A 1 90 ? -2.451 -32.469 -12.625 1 50.59 90 ASP A O 1
ATOM 746 N N . SER A 1 91 ? -2.01 -30.375 -13.172 1 53.38 91 SER A N 1
ATOM 747 C CA . SER A 1 91 ? -0.774 -30.344 -12.398 1 53.38 91 SER A CA 1
ATOM 748 C C . SER A 1 91 ? -1.061 -30.391 -10.898 1 53.38 91 SER A C 1
ATOM 750 O O . SER A 1 91 ? -0.192 -30.766 -10.109 1 53.38 91 SER A O 1
ATOM 752 N N . ASP A 1 92 ? -1.879 -29.641 -10.133 1 64.94 92 ASP A N 1
ATOM 753 C CA . ASP A 1 92 ? -1.107 -29.75 -8.906 1 64.94 92 ASP A CA 1
ATOM 754 C C . ASP A 1 92 ? -1.998 -30.156 -7.73 1 64.94 92 ASP A C 1
ATOM 756 O O . ASP A 1 92 ? -1.693 -29.844 -6.578 1 64.94 92 ASP A O 1
ATOM 760 N N . GLY A 1 93 ? -3.193 -31.078 -8.219 1 82 93 GLY A N 1
ATOM 761 C CA . GLY A 1 93 ? -3.902 -31.703 -7.113 1 82 93 GLY A CA 1
ATOM 762 C C . GLY A 1 93 ? -4.234 -30.734 -5.992 1 82 93 GLY A C 1
ATOM 763 O O . GLY A 1 93 ? -4.82 -29.672 -6.234 1 82 93 GLY A O 1
ATOM 764 N N . THR A 1 94 ? -3.828 -30.969 -4.848 1 91.25 94 THR A N 1
ATOM 765 C CA . THR A 1 94 ? -4.137 -30.219 -3.641 1 91.25 94 THR A CA 1
ATOM 766 C C . THR A 1 94 ? -3.303 -28.938 -3.574 1 91.25 94 THR A C 1
ATOM 768 O O . THR A 1 94 ? -3.58 -28.047 -2.766 1 91.25 94 THR A O 1
ATOM 771 N N . LEU A 1 95 ? -2.324 -28.766 -4.449 1 92.06 95 LEU A N 1
ATOM 772 C CA . LEU A 1 95 ? -1.485 -27.578 -4.488 1 92.06 95 LEU A CA 1
ATOM 773 C C . LEU A 1 95 ? -2.217 -26.422 -5.156 1 92.06 95 LEU A C 1
ATOM 775 O O . LEU A 1 95 ? -1.981 -25.25 -4.824 1 92.06 95 LEU A O 1
ATOM 779 N N . LYS A 1 96 ? -3.057 -26.734 -6.117 1 91.19 96 LYS A N 1
ATOM 780 C CA . LYS A 1 96 ? -3.703 -25.703 -6.926 1 91.19 96 LYS A CA 1
ATOM 781 C C . LYS A 1 96 ? -4.555 -24.781 -6.059 1 91.19 96 LYS A C 1
ATOM 783 O O . LYS A 1 96 ? -4.438 -23.562 -6.145 1 91.19 96 LYS A O 1
ATOM 788 N N . PRO A 1 97 ? -5.422 -25.328 -5.184 1 93.25 97 PRO A N 1
ATOM 789 C CA . PRO A 1 97 ? -6.188 -24.438 -4.301 1 93.25 97 PRO A CA 1
ATOM 790 C C . PRO A 1 97 ? -5.293 -23.547 -3.434 1 93.25 97 PRO A C 1
ATOM 792 O O . PRO A 1 97 ? -5.668 -22.422 -3.105 1 93.25 97 PRO A O 1
ATOM 795 N N . ALA A 1 98 ? -4.172 -24.078 -3.035 1 94.88 98 ALA A N 1
ATOM 796 C CA . ALA A 1 98 ? -3.252 -23.312 -2.199 1 94.88 98 ALA A CA 1
ATOM 797 C C . ALA A 1 98 ? -2.719 -22.094 -2.949 1 94.88 98 ALA A C 1
ATOM 799 O O . ALA A 1 98 ? -2.598 -21 -2.375 1 94.88 98 ALA A O 1
ATOM 800 N N . TRP A 1 99 ? -2.412 -22.266 -4.234 1 94.5 99 TRP A N 1
ATOM 801 C CA . TRP A 1 99 ? -2.018 -21.141 -5.062 1 94.5 99 TRP A CA 1
ATOM 802 C C . TRP A 1 99 ? -3.094 -20.062 -5.059 1 94.5 99 TRP A C 1
ATOM 804 O O . TRP A 1 99 ? -2.801 -18.875 -4.855 1 94.5 99 TRP A O 1
ATOM 814 N N . HIS A 1 100 ? -4.289 -20.484 -5.195 1 94.81 100 HIS A N 1
ATOM 815 C CA . HIS A 1 100 ? -5.41 -19.547 -5.258 1 94.81 100 HIS A CA 1
ATOM 816 C C . HIS A 1 100 ? -5.621 -18.844 -3.92 1 94.81 100 HIS A C 1
ATOM 818 O O . HIS A 1 100 ? -6.035 -17.688 -3.881 1 94.81 100 HIS A O 1
ATOM 824 N N . SER A 1 101 ? -5.336 -19.547 -2.863 1 96.62 101 SER A N 1
ATOM 825 C CA . SER A 1 101 ? -5.543 -18.969 -1.54 1 96.62 101 SER A CA 1
ATOM 826 C C . SER A 1 101 ? -4.637 -17.766 -1.315 1 96.62 101 SER A C 1
ATOM 828 O O . SER A 1 101 ? -5.008 -16.812 -0.616 1 96.62 101 SER A O 1
ATOM 830 N N . LEU A 1 102 ? -3.4 -17.75 -1.854 1 96.88 102 LEU A N 1
ATOM 831 C CA . LEU A 1 102 ? -2.508 -16.609 -1.769 1 96.88 102 LEU A CA 1
ATOM 832 C C . LEU A 1 102 ? -3.129 -15.383 -2.439 1 96.88 102 LEU A C 1
ATOM 834 O O . LEU A 1 102 ? -3.045 -14.273 -1.914 1 96.88 102 LEU A O 1
ATOM 838 N N . LEU A 1 103 ? -3.791 -15.633 -3.562 1 97.69 103 LEU A N 1
ATOM 839 C CA . LEU A 1 103 ? -4.398 -14.562 -4.34 1 97.69 103 LEU A CA 1
ATOM 840 C C . LEU A 1 103 ? -5.664 -14.047 -3.662 1 97.69 103 LEU A C 1
ATOM 842 O O . LEU A 1 103 ? -5.941 -12.844 -3.686 1 97.69 103 LEU A O 1
ATOM 846 N N . THR A 1 104 ? -6.391 -14.961 -3.062 1 97.38 104 THR A N 1
ATOM 847 C CA . THR A 1 104 ? -7.605 -14.578 -2.35 1 97.38 104 THR A CA 1
ATOM 848 C C . THR A 1 104 ? -7.281 -13.633 -1.199 1 97.38 104 THR A C 1
ATOM 850 O O . THR A 1 104 ? -8.023 -12.68 -0.946 1 97.38 104 THR A O 1
ATOM 853 N N . GLU A 1 105 ? -6.223 -13.945 -0.48 1 97.44 105 GLU A N 1
ATOM 854 C CA . GLU A 1 105 ? -5.762 -13.047 0.57 1 97.44 105 GLU A CA 1
ATOM 855 C C . GLU A 1 105 ? -5.523 -11.641 0.027 1 97.44 105 GLU A C 1
ATOM 857 O O . GLU A 1 105 ? -5.938 -10.656 0.64 1 97.44 105 GLU A O 1
ATOM 862 N N . ALA A 1 106 ? -4.859 -11.492 -1.083 1 97.88 106 ALA A N 1
ATOM 863 C CA . ALA A 1 106 ? -4.57 -10.203 -1.7 1 97.88 106 ALA A CA 1
ATOM 864 C C . ALA A 1 106 ? -5.852 -9.5 -2.131 1 97.88 106 ALA A C 1
ATOM 866 O O . ALA A 1 106 ? -5.98 -8.281 -1.99 1 97.88 106 ALA A O 1
ATOM 867 N N . ASP A 1 107 ? -6.781 -10.281 -2.662 1 97.94 107 ASP A N 1
ATOM 868 C CA . ASP A 1 107 ? -8.062 -9.719 -3.07 1 97.94 107 ASP A CA 1
ATOM 869 C C . ASP A 1 107 ? -8.812 -9.141 -1.873 1 97.94 107 ASP A C 1
ATOM 871 O O . ASP A 1 107 ? -9.367 -8.039 -1.952 1 97.94 107 ASP A O 1
ATOM 875 N N . GLN A 1 108 ? -8.828 -9.859 -0.821 1 97.5 108 GLN A N 1
ATOM 876 C CA . GLN A 1 108 ? -9.492 -9.391 0.387 1 97.5 108 GLN A CA 1
ATOM 877 C C . GLN A 1 108 ? -8.812 -8.148 0.943 1 97.5 108 GLN A C 1
ATOM 879 O O . GLN A 1 108 ? -9.484 -7.203 1.372 1 97.5 108 GLN A O 1
ATOM 884 N N . LEU A 1 109 ? -7.523 -8.188 0.964 1 97.12 109 LEU A N 1
ATOM 885 C CA . LEU A 1 109 ? -6.77 -7.035 1.432 1 97.12 109 LEU A CA 1
ATOM 886 C C . LEU A 1 109 ? -7.016 -5.824 0.537 1 97.12 109 LEU A C 1
ATOM 888 O O . LEU A 1 109 ? -7.141 -4.699 1.026 1 97.12 109 LEU A O 1
ATOM 892 N N . SER A 1 110 ? -7.051 -6.055 -0.76 1 98.31 110 SER A N 1
ATOM 893 C CA . SER A 1 110 ? -7.367 -5.004 -1.72 1 98.31 110 SER A CA 1
ATOM 894 C C . SER A 1 110 ? -8.711 -4.355 -1.407 1 98.31 110 SER A C 1
ATOM 896 O O . SER A 1 110 ? -8.844 -3.131 -1.435 1 98.31 110 SER A O 1
ATOM 898 N N . GLU A 1 111 ? -9.688 -5.109 -1.067 1 98.06 111 GLU A N 1
ATOM 899 C CA . GLU A 1 111 ? -11.016 -4.602 -0.747 1 98.06 111 GLU A CA 1
ATOM 900 C C . GLU A 1 111 ? -10.984 -3.709 0.492 1 98.06 111 GLU A C 1
ATOM 902 O O . GLU A 1 111 ? -11.641 -2.666 0.53 1 98.06 111 GLU A O 1
ATOM 907 N N . VAL A 1 112 ? -10.25 -4.109 1.483 1 97.25 112 VAL A N 1
ATOM 908 C CA . VAL A 1 112 ? -10.117 -3.35 2.723 1 97.25 112 VAL A CA 1
ATOM 909 C C . VAL A 1 112 ? -9.547 -1.968 2.426 1 97.25 112 VAL A C 1
ATOM 911 O O . VAL A 1 112 ? -10.086 -0.953 2.871 1 97.25 112 VAL A O 1
ATOM 914 N N . HIS A 1 113 ? -8.508 -1.9 1.698 1 98.25 113 HIS A N 1
ATOM 915 C CA . HIS A 1 113 ? -7.824 -0.643 1.426 1 98.25 113 HIS A CA 1
ATOM 916 C C . HIS A 1 113 ? -8.617 0.218 0.45 1 98.25 113 HIS A C 1
ATOM 918 O O . HIS A 1 113 ? -8.586 1.448 0.531 1 98.25 113 HIS A O 1
ATOM 924 N N . ALA A 1 114 ? -9.367 -0.437 -0.467 1 98.56 114 ALA A N 1
ATOM 925 C CA . ALA A 1 114 ? -10.297 0.312 -1.307 1 98.56 114 ALA A CA 1
ATOM 926 C C . ALA A 1 114 ? -11.383 0.984 -0.464 1 98.56 114 ALA A C 1
ATOM 928 O O . ALA A 1 114 ? -11.758 2.127 -0.728 1 98.56 114 ALA A O 1
ATOM 929 N N . ASN A 1 115 ? -11.82 0.272 0.503 1 98.38 115 ASN A N 1
ATOM 930 C CA . ASN A 1 115 ? -12.805 0.835 1.418 1 98.38 115 ASN A CA 1
ATOM 931 C C . ASN A 1 115 ? -12.219 1.98 2.238 1 98.38 115 ASN A C 1
ATOM 933 O O . ASN A 1 115 ? -12.898 2.979 2.492 1 98.38 115 ASN A O 1
ATOM 937 N N . ASN A 1 116 ? -10.984 1.807 2.744 1 98.12 116 ASN A N 1
ATOM 938 C CA . ASN A 1 116 ? -10.312 2.898 3.441 1 98.12 116 ASN A CA 1
ATOM 939 C C . ASN A 1 116 ? -10.258 4.16 2.584 1 98.12 116 ASN A C 1
ATOM 941 O O . ASN A 1 116 ? -10.539 5.258 3.066 1 98.12 116 ASN A O 1
ATOM 945 N N . ASP A 1 117 ? -9.867 3.955 1.312 1 98.69 117 ASP A N 1
ATOM 946 C CA . ASP A 1 117 ? -9.859 5.07 0.372 1 98.69 117 ASP A CA 1
ATOM 947 C C . ASP A 1 117 ? -11.219 5.766 0.326 1 98.69 117 ASP A C 1
ATOM 949 O O . ASP A 1 117 ? -11.305 6.977 0.531 1 98.69 117 ASP A O 1
ATOM 953 N N . THR A 1 118 ? -12.234 5.027 0.169 1 98.75 118 THR A N 1
ATOM 954 C CA . THR A 1 118 ? -13.594 5.547 0.021 1 98.75 118 THR A CA 1
ATOM 955 C C . THR A 1 118 ? -14.031 6.281 1.285 1 98.75 118 THR A C 1
ATOM 957 O O . THR A 1 118 ? -14.547 7.398 1.213 1 98.75 118 THR A O 1
ATOM 960 N N . GLN A 1 119 ? -13.781 5.758 2.441 1 98.75 119 GLN A N 1
ATOM 961 C CA . GLN A 1 119 ? -14.219 6.34 3.705 1 98.75 119 GLN A CA 1
ATOM 962 C C . GLN A 1 119 ? -13.422 7.598 4.039 1 98.75 119 GLN A C 1
ATOM 964 O O . GLN A 1 119 ? -13.984 8.578 4.535 1 98.75 119 GLN A O 1
ATOM 969 N N . LEU A 1 120 ? -12.141 7.551 3.811 1 98.75 120 LEU A N 1
ATOM 970 C CA . LEU A 1 120 ? -11.328 8.742 4.047 1 98.75 120 LEU A CA 1
ATOM 971 C C . LEU A 1 120 ? -11.828 9.914 3.213 1 98.75 120 LEU A C 1
ATOM 973 O O . LEU A 1 120 ? -11.898 11.047 3.703 1 98.75 120 LEU A O 1
ATOM 977 N N . ARG A 1 121 ? -12.258 9.672 1.99 1 98.62 121 ARG A N 1
ATOM 978 C CA . ARG A 1 121 ? -12.75 10.719 1.097 1 98.62 121 ARG A CA 1
ATOM 979 C C . ARG A 1 121 ? -14.141 11.188 1.507 1 98.62 121 ARG A C 1
ATOM 981 O O . ARG A 1 121 ? -14.375 12.383 1.679 1 98.62 121 ARG A O 1
ATOM 988 N N . GLU A 1 122 ? -14.969 10.258 1.785 1 98.56 122 GLU A N 1
ATOM 989 C CA . GLU A 1 122 ? -16.391 10.562 1.962 1 98.56 122 GLU A CA 1
ATOM 990 C C . GLU A 1 122 ? -16.672 11.062 3.375 1 98.56 122 GLU A C 1
ATOM 992 O O . GLU A 1 122 ? -17.453 11.992 3.566 1 98.56 122 GLU A O 1
ATOM 997 N N . SER A 1 123 ? -16 10.477 4.344 1 98.38 123 SER A N 1
ATOM 998 C CA . SER A 1 123 ? -16.375 10.742 5.73 1 98.38 123 SER A CA 1
ATOM 999 C C . SER A 1 123 ? -15.461 11.789 6.359 1 98.38 123 SER A C 1
ATOM 1001 O O . SER A 1 123 ? -15.797 12.359 7.402 1 98.38 123 SER A O 1
ATOM 1003 N N . VAL A 1 124 ? -14.336 12.031 5.766 1 98.75 124 VAL A N 1
ATOM 1004 C CA . VAL A 1 124 ? -13.43 12.984 6.395 1 98.75 124 VAL A CA 1
ATOM 1005 C C . VAL A 1 124 ? -13.125 14.125 5.426 1 98.75 124 VAL A C 1
ATOM 1007 O O . VAL A 1 124 ? -13.531 15.266 5.652 1 98.75 124 VAL A O 1
ATOM 1010 N N . GLN A 1 125 ? -12.508 13.812 4.297 1 98.75 125 GLN A N 1
ATOM 1011 C CA . GLN A 1 125 ? -12.016 14.836 3.379 1 98.75 125 GLN A CA 1
ATOM 1012 C C . GLN A 1 125 ? -13.156 15.727 2.885 1 98.75 125 GLN A C 1
ATOM 1014 O O . GLN A 1 125 ? -13.047 16.953 2.908 1 98.75 125 GLN A O 1
ATOM 1019 N N . LYS A 1 126 ? -14.25 15.18 2.408 1 98.56 126 LYS A N 1
ATOM 1020 C CA . LYS A 1 126 ? -15.375 15.938 1.888 1 98.56 126 LYS A CA 1
ATOM 1021 C C . LYS A 1 126 ? -16.047 16.766 2.992 1 98.56 126 LYS A C 1
ATOM 1023 O O . LYS A 1 126 ? -16.484 17.891 2.758 1 98.56 126 LYS A O 1
ATOM 1028 N N . GLU A 1 127 ? -16.125 16.172 4.184 1 98.62 127 GLU A N 1
ATOM 1029 C CA . GLU A 1 127 ? -16.688 16.891 5.316 1 98.62 127 GLU A CA 1
ATOM 1030 C C . GLU A 1 127 ? -15.836 18.109 5.68 1 98.62 127 GLU A C 1
ATOM 1032 O O . GLU A 1 127 ? -16.375 19.172 5.988 1 98.62 127 GLU A O 1
ATOM 1037 N N . VAL A 1 128 ? -14.547 17.922 5.66 1 98.75 128 VAL A N 1
ATOM 1038 C CA . VAL A 1 128 ? -13.625 19.016 5.953 1 98.75 128 VAL A CA 1
ATOM 1039 C C . VAL A 1 128 ? -13.789 20.125 4.91 1 98.75 128 VAL A C 1
ATOM 1041 O O . VAL A 1 128 ? -13.867 21.297 5.258 1 98.75 128 VAL A O 1
ATOM 1044 N N . THR A 1 129 ? -13.891 19.719 3.689 1 98 129 THR A N 1
ATOM 1045 C CA . THR A 1 129 ? -14.047 20.672 2.602 1 98 129 THR A CA 1
ATOM 1046 C C . THR A 1 129 ? -15.367 21.438 2.742 1 98 129 THR A C 1
ATOM 1048 O O . THR A 1 129 ? -15.406 22.656 2.568 1 98 129 THR A O 1
ATOM 1051 N N . LYS A 1 130 ? -16.375 20.766 3.086 1 98 130 LYS A N 1
ATOM 1052 C CA . LYS A 1 130 ? -17.688 21.375 3.27 1 98 130 LYS A CA 1
ATOM 1053 C C . LYS A 1 130 ? -17.672 22.359 4.434 1 98 130 LYS A C 1
ATOM 1055 O O . LYS A 1 130 ? -18.188 23.469 4.316 1 98 130 LYS A O 1
ATOM 1060 N N . TRP A 1 131 ? -17.109 21.953 5.586 1 98.25 131 TRP A N 1
ATOM 1061 C CA . TRP A 1 131 ? -17.047 22.812 6.762 1 98.25 131 TRP A CA 1
ATOM 1062 C C . TRP A 1 131 ? -16.203 24.047 6.48 1 98.25 131 TRP A C 1
ATOM 1064 O O . TRP A 1 131 ? -16.578 25.156 6.887 1 98.25 131 TRP A O 1
ATOM 1074 N N . ARG A 1 132 ? -15.094 23.875 5.801 1 96.69 132 ARG A N 1
ATOM 1075 C CA . ARG A 1 132 ? -14.234 24.984 5.402 1 96.69 132 ARG A CA 1
ATOM 1076 C C . ARG A 1 132 ? -15 25.984 4.543 1 96.69 132 ARG A C 1
ATOM 1078 O O . ARG A 1 132 ? -14.977 27.188 4.812 1 96.69 132 ARG A O 1
ATOM 1085 N N . LYS A 1 133 ? -15.789 25.562 3.592 1 95.56 133 LYS A N 1
ATOM 1086 C CA . LYS A 1 133 ? -16.531 26.406 2.672 1 95.56 133 LYS A CA 1
ATOM 1087 C C . LYS A 1 133 ? -17.656 27.141 3.389 1 95.56 133 LYS A C 1
ATOM 1089 O O . LYS A 1 133 ? -17.938 28.312 3.094 1 95.56 133 LYS A O 1
ATOM 1094 N N . SER A 1 134 ? -18.25 26.484 4.34 1 96.19 134 SER A N 1
ATOM 1095 C CA . SER A 1 134 ? -19.391 27.078 5.043 1 96.19 134 SER A CA 1
ATOM 1096 C C . SER A 1 134 ? -18.922 28.125 6.047 1 96.19 134 SER A C 1
ATOM 1098 O O . SER A 1 134 ? -19.625 29.109 6.289 1 96.19 134 SER A O 1
ATOM 1100 N N . THR A 1 135 ? -17.75 27.922 6.684 1 96.06 135 THR A N 1
ATOM 1101 C CA . THR A 1 135 ? -17.25 28.797 7.742 1 96.06 135 THR A CA 1
ATOM 1102 C C . THR A 1 135 ? -16.438 29.938 7.152 1 96.06 135 THR A C 1
ATOM 1104 O O . THR A 1 135 ? -16.5 31.078 7.625 1 96.06 135 THR A O 1
ATOM 1107 N N . TYR A 1 136 ? -15.68 29.578 6.164 1 95.56 136 TYR A N 1
ATOM 1108 C CA . TYR A 1 136 ? -14.805 30.562 5.531 1 95.56 136 TYR A CA 1
ATOM 1109 C C . TYR A 1 136 ? -15.273 30.859 4.117 1 95.56 136 TYR A C 1
ATOM 1111 O O . TYR A 1 136 ? -14.758 30.297 3.148 1 95.56 136 TYR A O 1
ATOM 1119 N N . THR A 1 137 ? -16.234 31.75 4.047 1 93.38 137 THR A N 1
ATOM 1120 C CA . THR A 1 137 ? -16.75 32.156 2.75 1 93.38 137 THR A CA 1
ATOM 1121 C C . THR A 1 137 ? -15.828 33.188 2.09 1 93.38 137 THR A C 1
ATOM 1123 O O . THR A 1 137 ? -15.367 34.125 2.738 1 93.38 137 THR A O 1
ATOM 1126 N N . ARG A 1 138 ? -15.586 33.031 0.863 1 88.06 138 ARG A N 1
ATOM 1127 C CA . ARG A 1 138 ? -14.648 33.875 0.141 1 88.06 138 ARG A CA 1
ATOM 1128 C C . ARG A 1 138 ? -15.281 35.219 -0.22 1 88.06 138 ARG A C 1
ATOM 1130 O O . ARG A 1 138 ? -16.453 35.281 -0.592 1 88.06 138 ARG A O 1
ATOM 1137 N N . GLN A 1 139 ? -14.555 36.25 0.072 1 84.5 139 GLN A N 1
ATOM 1138 C CA . GLN A 1 139 ? -14.891 37.594 -0.373 1 84.5 139 GLN A CA 1
ATOM 1139 C C . GLN A 1 139 ? -13.82 38.156 -1.31 1 84.5 139 GLN A C 1
ATOM 1141 O O . GLN A 1 139 ? -12.906 37.438 -1.708 1 84.5 139 GLN A O 1
ATOM 1146 N N . LEU A 1 140 ? -14.031 39.406 -1.839 1 73.62 140 LEU A N 1
ATOM 1147 C CA . LEU A 1 140 ? -13.094 40 -2.781 1 73.62 140 LEU A CA 1
ATOM 1148 C C . LEU A 1 140 ? -11.656 39.844 -2.297 1 73.62 140 LEU A C 1
ATOM 1150 O O . LEU A 1 140 ? -10.781 39.438 -3.061 1 73.62 140 LEU A O 1
ATOM 1154 N N . ARG A 1 141 ? -11.531 40.188 -1.051 1 76.75 141 ARG A N 1
ATOM 1155 C CA . ARG A 1 141 ? -10.195 40.031 -0.476 1 76.75 141 ARG A CA 1
ATOM 1156 C C . ARG A 1 141 ? -10.234 39.219 0.803 1 76.75 141 ARG A C 1
ATOM 1158 O O . ARG A 1 141 ? -10.75 39.656 1.828 1 76.75 141 ARG A O 1
ATOM 1165 N N . GLY A 1 142 ? -9.844 37.969 0.653 1 84.69 142 GLY A N 1
ATOM 1166 C CA . GLY A 1 142 ? -9.719 37.156 1.85 1 84.69 142 GLY A CA 1
ATOM 1167 C C . GLY A 1 142 ? -11.008 36.469 2.246 1 84.69 142 GLY A C 1
ATOM 1168 O O . GLY A 1 142 ? -11.875 36.219 1.4 1 84.69 142 GLY A O 1
ATOM 1169 N N . TRP A 1 143 ? -11.109 36.219 3.566 1 94 143 TRP A N 1
ATOM 1170 C CA . TRP A 1 143 ? -12.297 35.531 4.086 1 94 143 TRP A CA 1
ATOM 1171 C C . TRP A 1 143 ? -13.234 36.531 4.766 1 94 143 TRP A C 1
ATOM 1173 O O . TRP A 1 143 ? -12.781 37.5 5.414 1 94 143 TRP A O 1
ATOM 1183 N N . ARG A 1 144 ? -14.531 36.25 4.637 1 94.56 144 ARG A N 1
ATOM 1184 C CA . ARG A 1 144 ? -15.523 37.125 5.254 1 94.56 144 ARG A CA 1
ATOM 1185 C C . ARG A 1 144 ? -15.297 37.25 6.758 1 94.56 144 ARG A C 1
ATOM 1187 O O . ARG A 1 144 ? -15.312 38.344 7.316 1 94.56 144 ARG A O 1
ATOM 1194 N N . VAL A 1 145 ? -15.086 36.094 7.402 1 95.19 145 VAL A N 1
ATOM 1195 C CA . VAL A 1 145 ? -14.922 36.062 8.852 1 95.19 145 VAL A CA 1
ATOM 1196 C C . VAL A 1 145 ? -13.695 36.875 9.25 1 95.19 145 VAL A C 1
ATOM 1198 O O . VAL A 1 145 ? -13.703 37.562 10.281 1 95.19 145 VAL A O 1
ATOM 1201 N N . THR A 1 146 ? -12.617 36.812 8.516 1 95.12 146 THR A N 1
ATOM 1202 C CA . THR A 1 146 ? -11.391 37.531 8.797 1 95.12 146 THR A CA 1
ATOM 1203 C C . THR A 1 146 ? -11.602 39.031 8.586 1 95.12 146 THR A C 1
ATOM 1205 O O . THR A 1 146 ? -11.133 39.844 9.383 1 95.12 146 THR A O 1
ATOM 1208 N N . LYS A 1 147 ? -12.289 39.344 7.551 1 95.19 147 LYS A N 1
ATOM 1209 C CA . LYS A 1 147 ? -12.578 40.75 7.258 1 95.19 147 LYS A CA 1
ATOM 1210 C C . LYS A 1 147 ? -13.484 41.344 8.328 1 95.19 147 LYS A C 1
ATOM 1212 O O . LYS A 1 147 ? -13.258 42.5 8.773 1 95.19 147 LYS A O 1
ATOM 1217 N N . ASP A 1 148 ? -14.453 40.656 8.688 1 96.12 148 ASP A N 1
ATOM 1218 C CA . ASP A 1 148 ? -15.367 41.125 9.719 1 96.12 148 ASP A CA 1
ATOM 1219 C C . ASP A 1 148 ? -14.625 41.375 11.031 1 96.12 148 ASP A C 1
ATOM 1221 O O . ASP A 1 148 ? -14.844 42.406 11.672 1 96.12 148 ASP A O 1
ATOM 1225 N N . ALA A 1 149 ? -13.828 40.438 11.43 1 97.38 149 ALA A N 1
ATOM 1226 C CA . ALA A 1 149 ? -13.039 40.594 12.648 1 97.38 149 ALA A CA 1
ATOM 1227 C C . ALA A 1 149 ? -12.133 41.844 12.555 1 97.38 149 ALA A C 1
ATOM 1229 O O . ALA A 1 149 ? -12.086 42.656 13.477 1 97.38 149 ALA A O 1
ATOM 1230 N N . HIS A 1 150 ? -11.414 41.906 11.469 1 97.12 150 HIS A N 1
ATOM 1231 C CA . HIS A 1 150 ? -10.523 43.031 11.258 1 97.12 150 HIS A CA 1
ATOM 1232 C C . HIS A 1 150 ? -11.273 44.375 11.352 1 97.12 150 HIS A C 1
ATOM 1234 O O . HIS A 1 150 ? -10.844 45.281 12.055 1 97.12 150 HIS A O 1
ATOM 1240 N N . ASP A 1 151 ? -12.391 44.469 10.641 1 97.06 151 ASP A N 1
ATOM 1241 C CA . ASP A 1 151 ? -13.172 45.719 10.586 1 97.06 151 ASP A CA 1
ATOM 1242 C C . ASP A 1 151 ? -13.711 46.062 11.969 1 97.06 151 ASP A C 1
ATOM 1244 O O . ASP A 1 151 ? -13.742 47.25 12.336 1 97.06 151 ASP A O 1
ATOM 1248 N N . GLN A 1 152 ? -14.148 45.125 12.633 1 98.06 152 GLN A N 1
ATOM 1249 C CA . GLN A 1 152 ? -14.68 45.375 13.969 1 98.06 152 GLN A CA 1
ATOM 1250 C C . GLN A 1 152 ? -13.578 45.812 14.922 1 98.06 152 GLN A C 1
ATOM 1252 O O . GLN A 1 152 ? -13.805 46.688 15.758 1 98.06 152 GLN A O 1
ATOM 1257 N N . PHE A 1 153 ? -12.383 45.281 14.852 1 98.38 153 PHE A N 1
ATOM 1258 C CA . PHE A 1 153 ? -11.25 45.719 15.656 1 98.38 153 PHE A CA 1
ATOM 1259 C C . PHE A 1 153 ? -10.883 47.156 15.312 1 98.38 153 PHE A C 1
ATOM 1261 O O . PHE A 1 153 ? -10.617 47.969 16.203 1 98.38 153 PHE A O 1
ATOM 1268 N N . VAL A 1 154 ? -10.828 47.438 14.023 1 98.06 154 VAL A N 1
ATOM 1269 C CA . VAL A 1 154 ? -10.492 48.781 13.57 1 98.06 154 VAL A CA 1
ATOM 1270 C C . VAL A 1 154 ? -11.523 49.781 14.109 1 98.06 154 VAL A C 1
ATOM 1272 O O . VAL A 1 154 ? -11.164 50.844 14.594 1 98.06 154 VAL A O 1
ATOM 1275 N N . LYS A 1 155 ? -12.773 49.438 13.984 1 98 155 LYS A N 1
ATOM 1276 C CA . LYS A 1 155 ? -13.844 50.281 14.5 1 98 155 LYS A CA 1
ATOM 1277 C C . LYS A 1 155 ? -13.695 50.531 16 1 98 155 LYS A C 1
ATOM 1279 O O . LYS A 1 155 ? -13.93 51.625 16.484 1 98 155 LYS A O 1
ATOM 1284 N N . ALA A 1 156 ? -13.305 49.469 16.688 1 97.5 156 ALA A N 1
ATOM 1285 C CA . ALA A 1 156 ? -13.125 49.562 18.125 1 97.5 156 ALA A CA 1
ATOM 1286 C C . ALA A 1 156 ? -11.93 50.438 18.484 1 97.5 156 ALA A C 1
ATOM 1288 O O . ALA A 1 156 ? -11.969 51.188 19.453 1 97.5 156 ALA A O 1
ATOM 1289 N N . GLN A 1 157 ? -10.891 50.406 17.719 1 97.12 157 GLN A N 1
ATOM 1290 C CA . GLN A 1 157 ? -9.625 51.031 18.062 1 97.12 157 GLN A CA 1
ATOM 1291 C C . GLN A 1 157 ? -9.586 52.5 17.578 1 97.12 157 GLN A C 1
ATOM 1293 O O . GLN A 1 157 ? -8.82 53.312 18.094 1 97.12 157 GLN A O 1
ATOM 1298 N N . LYS A 1 158 ? -10.406 52.812 16.594 1 96.88 158 LYS A N 1
ATOM 1299 C CA . LYS A 1 158 ? -10.297 54.094 15.93 1 96.88 158 LYS A CA 1
ATOM 1300 C C . LYS A 1 158 ? -10.422 55.25 16.922 1 96.88 158 LYS A C 1
ATOM 1302 O O . LYS A 1 158 ? -9.531 56.094 17.016 1 96.88 158 LYS A O 1
ATOM 1307 N N . PRO A 1 159 ? -11.508 55.344 17.734 1 97.19 159 PRO A N 1
ATOM 1308 C CA . PRO A 1 159 ? -11.586 56.438 18.703 1 97.19 159 PRO A CA 1
ATOM 1309 C C . PRO A 1 159 ? -10.453 56.406 19.734 1 97.19 159 PRO A C 1
ATOM 1311 O O . PRO A 1 159 ? -9.922 57.469 20.109 1 97.19 159 PRO A O 1
ATOM 1314 N N . TRP A 1 160 ? -10.18 55.25 20.125 1 96.75 160 TRP A N 1
ATOM 1315 C CA . TRP A 1 160 ? -9.102 55.062 21.094 1 96.75 160 TRP A CA 1
ATOM 1316 C C . TRP A 1 160 ? -7.773 55.562 20.531 1 96.75 160 TRP A C 1
ATOM 1318 O O . TRP A 1 160 ? -7.02 56.25 21.203 1 96.75 160 TRP A O 1
ATOM 1328 N N . ALA A 1 161 ? -7.461 55.219 19.328 1 95.94 161 ALA A N 1
ATOM 1329 C CA . ALA A 1 161 ? -6.227 55.625 18.672 1 95.94 161 ALA A CA 1
ATOM 1330 C C . ALA A 1 161 ? -6.141 57.156 18.547 1 95.94 161 ALA A C 1
ATOM 1332 O O . ALA A 1 161 ? -5.07 57.719 18.734 1 95.94 161 ALA A O 1
ATOM 1333 N N . LYS A 1 162 ? -7.25 57.75 18.219 1 96.5 162 LYS A N 1
ATOM 1334 C CA . LYS A 1 162 ? -7.301 59.219 18.094 1 96.5 162 LYS A CA 1
ATOM 1335 C C . LYS A 1 162 ? -7 59.875 19.438 1 96.5 162 LYS A C 1
ATOM 1337 O O . LYS A 1 162 ? -6.227 60.844 19.5 1 96.5 162 LYS A O 1
ATOM 1342 N N . ARG A 1 163 ? -7.637 59.375 20.406 1 95.94 163 ARG A N 1
ATOM 1343 C CA . ARG A 1 163 ? -7.434 59.938 21.75 1 95.94 163 ARG A CA 1
ATOM 1344 C C . ARG A 1 163 ? -5.996 59.719 22.219 1 95.94 163 ARG A C 1
ATOM 1346 O O . ARG A 1 163 ? -5.406 60.594 22.844 1 95.94 163 ARG A O 1
ATOM 1353 N N . MET A 1 164 ? -5.527 58.594 21.938 1 94.81 164 MET A N 1
ATOM 1354 C CA . MET A 1 164 ? -4.145 58.25 22.297 1 94.81 164 MET A CA 1
ATOM 1355 C C . MET A 1 164 ? -3.174 59.188 21.594 1 94.81 164 MET A C 1
ATOM 1357 O O . MET A 1 164 ? -2.207 59.688 22.188 1 94.81 164 MET A O 1
ATOM 1361 N N . LYS A 1 165 ? -3.404 59.469 20.375 1 93.94 165 LYS A N 1
ATOM 1362 C CA . LYS A 1 165 ? -2.576 60.406 19.609 1 93.94 165 LYS A CA 1
ATOM 1363 C C . LYS A 1 165 ? -2.633 61.812 20.188 1 93.94 165 LYS A C 1
ATOM 1365 O O . LYS A 1 165 ? -1.605 62.469 20.297 1 93.94 165 LYS A O 1
ATOM 1370 N N . THR A 1 166 ? -3.812 62.219 20.516 1 95.81 166 THR A N 1
ATOM 1371 C CA . THR A 1 166 ? -3.998 63.531 21.125 1 95.81 166 THR A CA 1
ATOM 1372 C C . THR A 1 166 ? -3.254 63.625 22.453 1 95.81 166 THR A C 1
ATOM 1374 O O . THR A 1 166 ? -2.629 64.625 22.75 1 95.81 166 THR A O 1
ATOM 1377 N N . ALA A 1 167 ? -3.379 62.625 23.188 1 94.69 167 ALA A N 1
ATOM 1378 C CA . ALA A 1 167 ? -2.697 62.562 24.484 1 94.69 167 ALA A CA 1
ATOM 1379 C C . ALA A 1 167 ? -1.184 62.656 24.312 1 94.69 167 ALA A C 1
ATOM 1381 O O . ALA A 1 167 ? -0.507 63.375 25.047 1 94.69 167 ALA A O 1
ATOM 1382 N N . LYS A 1 168 ? -0.671 62 23.422 1 92.94 168 LYS A N 1
ATOM 1383 C CA . LYS A 1 168 ? 0.764 62.031 23.156 1 92.94 168 LYS A CA 1
ATOM 1384 C C . LYS A 1 168 ? 1.204 63.406 22.688 1 92.94 168 LYS A C 1
ATOM 1386 O O . LYS A 1 168 ? 2.242 63.906 23.109 1 92.94 168 LYS A O 1
ATOM 1391 N N . LYS A 1 169 ? 0.412 64 21.797 1 95.62 169 LYS A N 1
ATOM 1392 C CA . LYS A 1 169 ? 0.715 65.312 21.281 1 95.62 169 LYS A CA 1
ATOM 1393 C C . LYS A 1 169 ? 0.666 66.375 22.406 1 95.62 169 LYS A C 1
ATOM 1395 O O . LYS A 1 169 ? 1.517 67.25 22.469 1 95.62 169 LYS A O 1
ATOM 1400 N N . SER A 1 170 ? -0.39 66.25 23.203 1 96.5 170 SER A N 1
ATOM 1401 C CA . SER A 1 170 ? -0.536 67.188 24.312 1 96.5 170 SER A CA 1
ATOM 1402 C C . SER A 1 170 ? 0.608 67 25.312 1 96.5 170 SER A C 1
ATOM 1404 O O . SER A 1 170 ? 1.051 68 25.891 1 96.5 170 SER A O 1
ATOM 1406 N N . LYS A 1 171 ? 0.997 65.875 25.516 1 94.75 171 LYS A N 1
ATOM 1407 C CA . LYS A 1 171 ? 2.146 65.625 26.391 1 94.75 171 LYS A CA 1
ATOM 1408 C C . LYS A 1 171 ? 3.395 66.312 25.844 1 94.75 171 LYS A C 1
ATOM 1410 O O . LYS A 1 171 ? 4.098 67 26.562 1 94.75 171 LYS A O 1
ATOM 1415 N N . LYS A 1 172 ? 3.648 66.188 24.641 1 94.88 172 LYS A N 1
ATOM 1416 C CA . LYS A 1 172 ? 4.809 66.812 23.984 1 94.88 172 LYS A CA 1
ATOM 1417 C C . LYS A 1 172 ? 4.754 68.312 24.078 1 94.88 172 LYS A C 1
ATOM 1419 O O . LYS A 1 172 ? 5.77 68.938 24.359 1 94.88 172 LYS A O 1
ATOM 1424 N N . SER A 1 173 ? 3.572 68.812 23.797 1 96.62 173 SER A N 1
ATOM 1425 C CA . SER A 1 173 ? 3.387 70.25 23.875 1 96.62 173 SER A CA 1
ATOM 1426 C C . SER A 1 173 ? 3.617 70.812 25.297 1 96.62 173 SER A C 1
ATOM 1428 O O . SER A 1 173 ? 4.234 71.812 25.484 1 96.62 173 SER A O 1
ATOM 1430 N N . TYR A 1 174 ? 3.076 70.062 26.188 1 96.44 174 TYR A N 1
ATOM 1431 C CA . TYR A 1 174 ? 3.236 70.438 27.578 1 96.44 174 TYR A CA 1
ATOM 1432 C C . TYR A 1 174 ? 4.707 70.438 27.984 1 96.44 174 TYR A C 1
ATOM 1434 O O . TYR A 1 174 ? 5.203 71.375 28.562 1 96.44 174 TYR A O 1
ATOM 1442 N N . TYR A 1 175 ? 5.375 69.5 27.672 1 94.62 175 TYR A N 1
ATOM 1443 C CA . TYR A 1 175 ? 6.789 69.375 28.016 1 94.62 175 TYR A CA 1
ATOM 1444 C C . TYR A 1 175 ? 7.605 70.438 27.328 1 94.62 175 TYR A C 1
ATOM 1446 O O . TYR A 1 175 ? 8.5 71.062 27.938 1 94.62 175 TYR A O 1
ATOM 1454 N N . ALA A 1 176 ? 7.293 70.688 26.109 1 95.56 176 ALA A N 1
ATOM 1455 C CA . ALA A 1 176 ? 7.984 71.688 25.359 1 95.56 176 ALA A CA 1
ATOM 1456 C C . ALA A 1 176 ? 7.762 73.062 26 1 95.56 176 ALA A C 1
ATOM 1458 O O . ALA A 1 176 ? 8.688 73.875 26.094 1 95.56 176 ALA A O 1
ATOM 1459 N N . ALA A 1 177 ? 6.5 73.312 26.406 1 96.25 177 ALA A N 1
ATOM 1460 C CA . ALA A 1 177 ? 6.16 74.562 27.078 1 96.25 177 ALA A CA 1
ATOM 1461 C C . ALA A 1 177 ? 6.926 74.688 28.391 1 96.25 177 ALA A C 1
ATOM 1463 O O . ALA A 1 177 ? 7.391 75.812 28.719 1 96.25 177 ALA A O 1
ATOM 1464 N N . CYS A 1 178 ? 7.078 73.625 29.047 1 94.31 178 CYS A N 1
ATOM 1465 C CA . CYS A 1 178 ? 7.805 73.625 30.312 1 94.31 178 CYS A CA 1
ATOM 1466 C C . CYS A 1 178 ? 9.297 73.875 30.078 1 94.31 178 CYS A C 1
ATOM 1468 O O . CYS A 1 178 ? 9.945 74.562 30.828 1 94.31 178 CYS A O 1
ATOM 1470 N N . GLN A 1 179 ? 9.789 73.312 29.125 1 94.31 179 GLN A N 1
ATOM 1471 C CA . GLN A 1 179 ? 11.195 73.5 28.781 1 94.31 179 GLN A CA 1
ATOM 1472 C C . GLN A 1 179 ? 11.484 74.938 28.422 1 94.31 179 GLN A C 1
ATOM 1474 O O . GLN A 1 179 ? 12.5 75.5 28.828 1 94.31 179 GLN A O 1
ATOM 1479 N N . ASN A 1 180 ? 10.625 75.5 27.641 1 95.06 180 ASN A N 1
ATOM 1480 C CA . ASN A 1 180 ? 10.766 76.875 27.25 1 95.06 180 ASN A CA 1
ATOM 1481 C C . ASN A 1 180 ? 10.672 77.812 28.453 1 95.06 180 ASN A C 1
ATOM 1483 O O . ASN A 1 180 ? 11.445 78.75 28.578 1 95.06 180 ASN A O 1
ATOM 1487 N N . ARG A 1 181 ? 9.703 77.5 29.281 1 94.12 181 ARG A N 1
ATOM 1488 C CA . ARG A 1 181 ? 9.547 78.25 30.531 1 94.12 181 ARG A CA 1
ATOM 1489 C C . ARG A 1 181 ? 10.82 78.25 31.359 1 94.12 181 ARG A C 1
ATOM 1491 O O . ARG A 1 181 ? 11.305 79.25 31.812 1 94.12 181 ARG A O 1
ATOM 1498 N N . ASP A 1 182 ? 11.383 77.062 31.484 1 92.69 182 ASP A N 1
ATOM 1499 C CA . ASP A 1 182 ? 12.586 76.875 32.281 1 92.69 182 ASP A CA 1
ATOM 1500 C C . ASP A 1 182 ? 13.781 77.625 31.672 1 92.69 182 ASP A C 1
ATOM 1502 O O . ASP A 1 182 ? 14.586 78.188 32.375 1 92.69 182 ASP A O 1
ATOM 1506 N N . SER A 1 183 ? 13.875 77.562 30.422 1 94.69 183 SER A N 1
ATOM 1507 C CA . SER A 1 183 ? 14.953 78.25 29.703 1 94.69 183 SER A CA 1
ATOM 1508 C C . SER A 1 183 ? 14.859 79.75 29.875 1 94.69 183 SER A C 1
ATOM 1510 O O . SER A 1 183 ? 15.867 80.438 30.156 1 94.69 183 SER A O 1
ATOM 1512 N N . LEU A 1 184 ? 13.664 80.312 29.766 1 94.62 184 LEU A N 1
ATOM 1513 C CA . LEU A 1 184 ? 13.445 81.75 29.906 1 94.62 184 LEU A CA 1
ATOM 1514 C C . LEU A 1 184 ? 13.664 82.188 31.344 1 94.62 184 LEU A C 1
ATOM 1516 O O . LEU A 1 184 ? 14.18 83.25 31.594 1 94.62 184 LEU A O 1
ATOM 1520 N N . LYS A 1 185 ? 13.281 81.375 32.219 1 93 185 LYS A N 1
ATOM 1521 C CA . LYS A 1 185 ? 13.5 81.625 33.625 1 93 185 LYS A CA 1
ATOM 1522 C C . LYS A 1 185 ? 14.992 81.688 33.969 1 93 185 LYS A C 1
ATOM 1524 O O . LYS A 1 185 ? 15.438 82.562 34.719 1 93 185 LYS A O 1
ATOM 1529 N N . SER A 1 186 ? 15.672 80.812 33.406 1 92 186 SER A N 1
ATOM 1530 C CA . SER A 1 186 ? 17.109 80.812 33.594 1 92 186 SER A CA 1
ATOM 1531 C C . SER A 1 186 ? 17.766 82.062 33 1 92 186 SER A C 1
ATOM 1533 O O . SER A 1 186 ? 18.672 82.625 33.625 1 92 186 SER A O 1
ATOM 1535 N N . LYS A 1 187 ? 17.281 82.438 31.938 1 91.62 187 LYS A N 1
ATOM 1536 C CA . LYS A 1 187 ? 17.797 83.625 31.297 1 91.62 187 LYS A CA 1
ATOM 1537 C C . LYS A 1 187 ? 17.469 84.875 32.125 1 91.62 187 LYS A C 1
ATOM 1539 O O . LYS A 1 187 ? 18.297 85.812 32.219 1 91.62 187 LYS A O 1
ATOM 1544 N N . LEU A 1 188 ? 16.328 84.812 32.688 1 92.25 188 LEU A N 1
ATOM 1545 C CA . LEU A 1 188 ? 15.914 85.938 33.531 1 92.25 188 LEU A CA 1
ATOM 1546 C C . LEU A 1 188 ? 16.766 86 34.781 1 92.25 188 LEU A C 1
ATOM 1548 O O . LEU A 1 188 ? 17.172 87.125 35.219 1 92.25 188 LEU A O 1
ATOM 1552 N N . ASP A 1 189 ? 17.062 84.875 35.344 1 90.38 189 ASP A N 1
ATOM 1553 C CA . ASP A 1 189 ? 17.891 84.812 36.531 1 90.38 189 ASP A CA 1
ATOM 1554 C C . ASP A 1 189 ? 19.297 85.312 36.25 1 90.38 189 ASP A C 1
ATOM 1556 O O . ASP A 1 189 ? 19.891 86.062 37.062 1 90.38 189 ASP A O 1
ATOM 1560 N N . THR A 1 190 ? 19.734 85 35.094 1 88.62 190 THR A N 1
ATOM 1561 C CA . THR A 1 190 ? 21.047 85.438 34.688 1 88.62 190 THR A CA 1
ATOM 1562 C C . THR A 1 190 ? 21.031 86.938 34.375 1 88.62 190 THR A C 1
ATOM 1564 O O . THR A 1 190 ? 21.984 87.688 34.688 1 88.62 190 THR A O 1
ATOM 1567 N N . ALA A 1 191 ? 19.938 87.438 33.875 1 88.56 191 ALA A N 1
ATOM 1568 C CA . ALA A 1 191 ? 19.781 88.875 33.5 1 88.56 191 ALA A CA 1
ATOM 1569 C C . ALA A 1 191 ? 19.672 89.75 34.75 1 88.56 191 ALA A C 1
ATOM 1571 O O . ALA A 1 191 ? 20.172 90.875 34.781 1 88.56 191 ALA A O 1
ATOM 1572 N N . LYS A 1 192 ? 19.062 89.312 35.75 1 87.31 192 LYS A N 1
ATOM 1573 C CA . LYS A 1 192 ? 18.891 90.062 36.969 1 87.31 192 LYS A CA 1
ATOM 1574 C C . LYS A 1 192 ? 20.219 90.25 37.688 1 87.31 192 LYS A C 1
ATOM 1576 O O . LYS A 1 192 ? 20.406 91.188 38.406 1 87.31 192 LYS A O 1
ATOM 1581 N N . SER A 1 193 ? 21.094 89.188 37.438 1 85.31 193 SER A N 1
ATOM 1582 C CA . SER A 1 193 ? 22.391 89.25 38.094 1 85.31 193 SER A CA 1
ATOM 1583 C C . SER A 1 193 ? 23.391 90.062 37.281 1 85.31 193 SER A C 1
ATOM 1585 O O . SER A 1 193 ? 24.5 90.375 37.75 1 85.31 193 SER A O 1
ATOM 1587 N N . ASP A 1 194 ? 22.891 90.5 36.125 1 84.69 194 ASP A N 1
ATOM 1588 C CA . ASP A 1 194 ? 23.781 91.25 35.25 1 84.69 194 ASP A CA 1
ATOM 1589 C C . ASP A 1 194 ? 23.562 92.75 35.406 1 84.69 194 ASP A C 1
ATOM 1591 O O . ASP A 1 194 ? 22.531 93.312 35.031 1 84.69 194 ASP A O 1
ATOM 1595 N N . PRO A 1 195 ? 24.453 93.5 36.031 1 83.06 195 PRO A N 1
ATOM 1596 C CA . PRO A 1 195 ? 24.297 94.938 36.281 1 83.06 195 PRO A CA 1
ATOM 1597 C C . PRO A 1 195 ? 24.312 95.75 35 1 83.06 195 PRO A C 1
ATOM 1599 O O . PRO A 1 195 ? 23.844 96.875 34.969 1 83.06 195 PRO A O 1
ATOM 1602 N N . ASN A 1 196 ? 24.812 95.188 33.906 1 84.88 196 ASN A N 1
ATOM 1603 C CA . ASN A 1 196 ? 24.953 95.938 32.656 1 84.88 196 ASN A CA 1
ATOM 1604 C C . ASN A 1 196 ? 23.672 95.875 31.844 1 84.88 196 ASN A C 1
ATOM 1606 O O . ASN A 1 196 ? 23.547 96.562 30.828 1 84.88 196 ASN A O 1
ATOM 1610 N N . LEU A 1 197 ? 22.703 95.188 32.312 1 84.06 197 LEU A N 1
ATOM 1611 C CA . LEU A 1 197 ? 21.484 95.062 31.516 1 84.06 197 LEU A CA 1
ATOM 1612 C C . LEU A 1 197 ? 20.469 96.125 31.922 1 84.06 197 LEU A C 1
ATOM 1614 O O . LEU A 1 197 ? 20.297 96.438 33.094 1 84.06 197 LEU A O 1
ATOM 1618 N N . SER A 1 198 ? 19.875 96.688 30.922 1 86.81 198 SER A N 1
ATOM 1619 C CA . SER A 1 198 ? 18.938 97.812 31.156 1 86.81 198 SER A CA 1
ATOM 1620 C C . SER A 1 198 ? 17.672 97.312 31.844 1 86.81 198 SER A C 1
ATOM 1622 O O . SER A 1 198 ? 17.312 96.125 31.719 1 86.81 198 SER A O 1
ATOM 1624 N N . GLU A 1 199 ? 17.125 98.125 32.625 1 86.31 199 GLU A N 1
ATOM 1625 C CA . GLU A 1 199 ? 15.875 97.812 33.312 1 86.31 199 GLU A CA 1
ATOM 1626 C C . GLU A 1 199 ? 14.766 97.438 32.344 1 86.31 199 GLU A C 1
ATOM 1628 O O . GLU A 1 199 ? 13.898 96.625 32.625 1 86.31 199 GLU A O 1
ATOM 1633 N N . GLU A 1 200 ? 14.844 98 31.109 1 88.62 200 GLU A N 1
ATOM 1634 C CA . GLU A 1 200 ? 13.859 97.75 30.062 1 88.62 200 GLU A CA 1
ATOM 1635 C C . GLU A 1 200 ? 13.992 96.312 29.562 1 88.62 200 GLU A C 1
ATOM 1637 O O . GLU A 1 200 ? 12.984 95.625 29.312 1 88.62 200 GLU A O 1
ATOM 1642 N N . ASP A 1 201 ? 15.188 95.875 29.469 1 87.19 201 ASP A N 1
ATOM 1643 C CA . ASP A 1 201 ? 15.445 94.5 28.984 1 87.19 201 ASP A CA 1
ATOM 1644 C C . ASP A 1 201 ? 15.016 93.438 30.031 1 87.19 201 ASP A C 1
ATOM 1646 O O . ASP A 1 201 ? 14.508 92.375 29.672 1 87.19 201 ASP A O 1
ATOM 1650 N N . LYS A 1 202 ? 15.141 93.75 31.234 1 87.75 202 LYS A N 1
ATOM 1651 C CA . LYS A 1 202 ? 14.727 92.875 32.312 1 87.75 202 LYS A CA 1
ATOM 1652 C C . LYS A 1 202 ? 13.211 92.75 32.375 1 87.75 202 LYS A C 1
ATOM 1654 O O . LYS A 1 202 ? 12.68 91.625 32.594 1 87.75 202 LYS A O 1
ATOM 1659 N N . THR A 1 203 ? 12.57 93.812 32.125 1 90.62 203 THR A N 1
ATOM 1660 C CA . THR A 1 203 ? 11.109 93.812 32.156 1 90.62 203 THR A CA 1
ATOM 1661 C C . THR A 1 203 ? 10.555 93 30.969 1 90.62 203 THR A C 1
ATOM 1663 O O . THR A 1 203 ? 9.547 92.312 31.109 1 90.62 203 THR A O 1
ATOM 1666 N N . LYS A 1 204 ? 11.273 93.125 29.812 1 91.5 204 LYS A N 1
ATOM 1667 C CA . LYS A 1 204 ? 10.875 92.375 28.641 1 91.5 204 LYS A CA 1
ATOM 1668 C C . LYS A 1 204 ? 11.016 90.875 28.875 1 91.5 204 LYS A C 1
ATOM 1670 O O . LYS A 1 204 ? 10.156 90.062 28.484 1 91.5 204 LYS A O 1
ATOM 1675 N N . LEU A 1 205 ? 12.016 90.5 29.516 1 91.12 205 LEU A N 1
ATOM 1676 C CA . LEU A 1 205 ? 12.258 89.062 29.828 1 91.12 205 LEU A CA 1
ATOM 1677 C C . LEU A 1 205 ? 11.266 88.562 30.859 1 91.12 205 LEU A C 1
ATOM 1679 O O . LEU A 1 205 ? 10.852 87.438 30.812 1 91.12 205 LEU A O 1
ATOM 1683 N N . GLU A 1 206 ? 10.906 89.375 31.781 1 92.69 206 GLU A N 1
ATOM 1684 C CA . GLU A 1 206 ? 9.898 89.062 32.781 1 92.69 206 GLU A CA 1
ATOM 1685 C C . GLU A 1 206 ? 8.547 88.812 32.125 1 92.69 206 GLU A C 1
ATOM 1687 O O . GLU A 1 206 ? 7.812 87.875 32.531 1 92.69 206 GLU A O 1
ATOM 1692 N N . THR A 1 207 ? 8.281 89.625 31.141 1 94.12 207 THR A N 1
ATOM 1693 C CA . THR A 1 207 ? 7.023 89.438 30.406 1 94.12 207 THR A CA 1
ATOM 1694 C C . THR A 1 207 ? 7.031 88.125 29.609 1 94.12 207 THR A C 1
ATOM 1696 O O . THR A 1 207 ? 6.016 87.438 29.547 1 94.12 207 THR A O 1
ATOM 1699 N N . LYS A 1 208 ? 8.195 87.875 29.062 1 93.75 208 LYS A N 1
ATOM 1700 C CA . LYS A 1 208 ? 8.32 86.625 28.312 1 93.75 208 LYS A CA 1
ATOM 1701 C C . LYS A 1 208 ? 8.164 85.375 29.234 1 93.75 208 LYS A C 1
ATOM 1703 O O . LYS A 1 208 ? 7.535 84.375 28.859 1 93.75 208 LYS A O 1
ATOM 1708 N N . VAL A 1 209 ? 8.664 85.375 30.344 1 94.25 209 VAL A N 1
ATOM 1709 C CA . VAL A 1 209 ? 8.562 84.312 31.312 1 94.25 209 VAL A CA 1
ATOM 1710 C C . VAL A 1 209 ? 7.113 84.188 31.766 1 94.25 209 VAL A C 1
ATOM 1712 O O . VAL A 1 209 ? 6.621 83.062 31.922 1 94.25 209 VAL A O 1
ATOM 1715 N N . SER A 1 210 ? 6.496 85.375 32 1 94.94 210 SER A N 1
ATOM 1716 C CA . SER A 1 210 ? 5.098 85.312 32.406 1 94.94 210 SER A CA 1
ATOM 1717 C C . SER A 1 210 ? 4.227 84.625 31.344 1 94.94 210 SER A C 1
ATOM 1719 O O . SER A 1 210 ? 3.324 83.875 31.656 1 94.94 210 SER A O 1
ATOM 1721 N N . LYS A 1 211 ? 4.547 84.938 30.109 1 94.44 211 LYS A N 1
ATOM 1722 C CA . LYS A 1 211 ? 3.812 84.375 29 1 94.44 211 LYS A CA 1
ATOM 1723 C C . LYS A 1 211 ? 4.109 82.875 28.906 1 94.44 211 LYS A C 1
ATOM 1725 O O . LYS A 1 211 ? 3.209 82.062 28.641 1 94.44 211 LYS A O 1
ATOM 1730 N N . ALA A 1 212 ? 5.309 82.438 29.078 1 94.25 212 ALA A N 1
ATOM 1731 C CA . ALA A 1 212 ? 5.699 81.062 29.031 1 94.25 212 ALA A CA 1
ATOM 1732 C C . ALA A 1 212 ? 5.043 80.25 30.156 1 94.25 212 ALA A C 1
ATOM 1734 O O . ALA A 1 212 ? 4.691 79.062 29.984 1 94.25 212 ALA A O 1
ATOM 1735 N N . LEU A 1 213 ? 4.902 80.875 31.297 1 94.81 213 LEU A N 1
ATOM 1736 C CA . LEU A 1 213 ? 4.227 80.25 32.438 1 94.81 213 LEU A CA 1
ATOM 1737 C C . LEU A 1 213 ? 2.76 80 32.125 1 94.81 213 LEU A C 1
ATOM 1739 O O . LEU A 1 213 ? 2.229 78.938 32.438 1 94.81 213 LEU A O 1
ATOM 1743 N N . ALA A 1 214 ? 2.168 81 31.469 1 95.25 214 ALA A N 1
ATOM 1744 C CA . ALA A 1 214 ? 0.765 80.812 31.078 1 95.25 214 ALA A CA 1
ATOM 1745 C C . ALA A 1 214 ? 0.591 79.75 30.062 1 95.25 214 ALA A C 1
ATOM 1747 O O . ALA A 1 214 ? -0.357 78.938 30.141 1 95.25 214 ALA A O 1
ATOM 1748 N N . ILE A 1 215 ? 1.541 79.625 29.125 1 96.38 215 ILE A N 1
ATOM 1749 C CA . ILE A 1 215 ? 1.471 78.625 28.094 1 96.38 215 ILE A CA 1
ATOM 1750 C C . ILE A 1 215 ? 1.679 77.25 28.719 1 96.38 215 ILE A C 1
ATOM 1752 O O . ILE A 1 215 ? 1.007 76.25 28.359 1 96.38 215 ILE A O 1
ATOM 1756 N N . ALA A 1 216 ? 2.555 77.125 29.609 1 94.94 216 ALA A N 1
ATOM 1757 C CA . ALA A 1 216 ? 2.805 75.812 30.312 1 94.94 216 ALA A CA 1
ATOM 1758 C C . ALA A 1 216 ? 1.571 75.375 31.078 1 94.94 216 ALA A C 1
ATOM 1760 O O . ALA A 1 216 ? 1.262 74.188 31.125 1 94.94 216 ALA A O 1
ATOM 1761 N N . HIS A 1 217 ? 0.964 76.375 31.641 1 95.94 217 HIS A N 1
ATOM 1762 C CA . HIS A 1 217 ? -0.246 76.062 32.406 1 95.94 217 HIS A CA 1
ATOM 1763 C C . HIS A 1 217 ? -1.357 75.562 31.469 1 95.94 217 HIS A C 1
ATOM 1765 O O . HIS A 1 217 ? -2.059 74.625 31.781 1 95.94 217 HIS A O 1
ATOM 1771 N N . GLU A 1 218 ? -1.519 76.188 30.328 1 96.44 218 GLU A N 1
ATOM 1772 C CA . GLU A 1 218 ? -2.561 75.875 29.375 1 96.44 218 GLU A CA 1
ATOM 1773 C C . GLU A 1 218 ? -2.297 74.5 28.766 1 96.44 218 GLU A C 1
ATOM 1775 O O . GLU A 1 218 ? -3.223 73.688 28.578 1 96.44 218 GLU A O 1
ATOM 1780 N N . THR A 1 219 ? -1.056 74.25 28.453 1 96.88 219 THR A N 1
ATOM 1781 C CA . THR A 1 219 ? -0.715 73 27.844 1 96.88 219 THR A CA 1
ATOM 1782 C C . THR A 1 219 ? -0.826 71.875 28.859 1 96.88 219 THR A C 1
ATOM 1784 O O . THR A 1 219 ? -1.153 70.75 28.516 1 96.88 219 THR A O 1
ATOM 1787 N N . ARG A 1 220 ? -0.562 72.125 30.062 1 96.06 220 ARG A N 1
ATOM 1788 C CA . ARG A 1 220 ? -0.755 71.125 31.125 1 96.06 220 ARG A CA 1
ATOM 1789 C C . ARG A 1 220 ? -2.221 70.75 31.219 1 96.06 220 ARG A C 1
ATOM 1791 O O . ARG A 1 220 ? -2.535 69.562 31.328 1 96.06 220 ARG A O 1
ATOM 1798 N N . LYS A 1 221 ? -3.076 71.812 31.234 1 96.75 221 LYS A N 1
ATOM 1799 C CA . LYS A 1 221 ? -4.512 71.562 31.312 1 96.75 221 LYS A CA 1
ATOM 1800 C C . LYS A 1 221 ? -4.992 70.688 30.125 1 96.75 221 LYS A C 1
ATOM 1802 O O . LYS A 1 221 ? -5.793 69.812 30.281 1 96.75 221 LYS A O 1
ATOM 1807 N N . SER A 1 222 ? -4.5 71.062 29.016 1 97.06 222 SER A N 1
ATOM 1808 C CA . SER A 1 222 ? -4.867 70.312 27.812 1 97.06 222 SER A CA 1
ATOM 1809 C C . SER A 1 222 ? -4.406 68.875 27.891 1 97.06 222 SER A C 1
ATOM 1811 O O . SER A 1 222 ? -5.129 67.938 27.469 1 97.06 222 SER A O 1
ATOM 1813 N N . TYR A 1 223 ? -3.236 68.625 28.344 1 96.81 223 TYR A N 1
ATOM 1814 C CA . TYR A 1 223 ? -2.693 67.312 28.516 1 96.81 223 TYR A CA 1
ATOM 1815 C C . TYR A 1 223 ? -3.51 66.5 29.531 1 96.81 223 TYR A C 1
ATOM 1817 O O . TYR A 1 223 ? -3.893 65.375 29.266 1 96.81 223 TYR A O 1
ATOM 1825 N N . GLU A 1 224 ? -3.789 67.062 30.594 1 96.5 224 GLU A N 1
ATOM 1826 C CA . GLU A 1 224 ? -4.609 66.438 31.609 1 96.5 224 GLU A CA 1
ATOM 1827 C C . GLU A 1 224 ? -5.984 66.062 31.062 1 96.5 224 GLU A C 1
ATOM 1829 O O . GLU A 1 224 ? -6.504 65 31.344 1 96.5 224 GLU A O 1
ATOM 1834 N N . GLU A 1 225 ? -6.555 67 30.328 1 96.75 225 GLU A N 1
ATOM 1835 C CA . GLU A 1 225 ? -7.859 66.75 29.719 1 96.75 225 GLU A CA 1
ATOM 1836 C C . GLU A 1 225 ? -7.793 65.562 28.719 1 96.75 225 GLU A C 1
ATOM 1838 O O . GLU A 1 225 ? -8.734 64.812 28.625 1 96.75 225 GLU A O 1
ATOM 1843 N N . SER A 1 226 ? -6.648 65.562 28.031 1 96.19 226 SER A N 1
ATOM 1844 C CA . SER A 1 226 ? -6.496 64.5 27.047 1 96.19 226 SER A CA 1
ATOM 1845 C C . SER A 1 226 ? -6.379 63.125 27.734 1 96.19 226 SER A C 1
ATOM 1847 O O . SER A 1 226 ? -6.934 62.156 27.25 1 96.19 226 SER A O 1
ATOM 1849 N N . ILE A 1 227 ? -5.691 63.031 28.812 1 95.69 227 ILE A N 1
ATOM 1850 C CA . ILE A 1 227 ? -5.547 61.781 29.562 1 95.69 227 ILE A CA 1
ATOM 1851 C C . ILE A 1 227 ? -6.887 61.406 30.172 1 95.69 227 ILE A C 1
ATOM 1853 O O . ILE A 1 227 ? -7.25 60.219 30.172 1 95.69 227 ILE A O 1
ATOM 1857 N N . ASN A 1 228 ? -7.617 62.406 30.688 1 95.38 228 ASN A N 1
ATOM 1858 C CA . ASN A 1 228 ? -8.945 62.125 31.234 1 95.38 228 ASN A CA 1
ATOM 1859 C C . ASN A 1 228 ? -9.891 61.594 30.156 1 95.38 228 ASN A C 1
ATOM 1861 O O . ASN A 1 228 ? -10.703 60.719 30.422 1 95.38 228 ASN A O 1
ATOM 1865 N N . SER A 1 229 ? -9.812 62.219 28.969 1 95.44 229 SER A N 1
ATOM 1866 C CA . SER A 1 229 ? -10.633 61.75 27.859 1 95.44 229 SER A CA 1
ATOM 1867 C C . SER A 1 229 ? -10.32 60.312 27.5 1 95.44 229 SER A C 1
ATOM 1869 O O . SER A 1 229 ? -11.219 59.531 27.188 1 95.44 229 SER A O 1
ATOM 1871 N N . LEU A 1 230 ? -9.039 60 27.531 1 94.56 230 LEU A N 1
ATOM 1872 C CA . LEU A 1 230 ? -8.602 58.625 27.266 1 94.56 230 LEU A CA 1
ATOM 1873 C C . LEU A 1 230 ? -9.148 57.656 28.312 1 94.56 230 LEU A C 1
ATOM 1875 O O . LEU A 1 230 ? -9.648 56.594 27.969 1 94.56 230 LEU A O 1
ATOM 1879 N N . ASN A 1 231 ? -9.109 57.969 29.531 1 93.81 231 ASN A N 1
ATOM 1880 C CA . ASN A 1 231 ? -9.602 57.156 30.625 1 93.81 231 ASN A CA 1
ATOM 1881 C C . ASN A 1 231 ? -11.117 56.969 30.547 1 93.81 231 ASN A C 1
ATOM 1883 O O . ASN A 1 231 ? -11.633 55.906 30.891 1 93.81 231 ASN A O 1
ATOM 1887 N N . GLN A 1 232 ? -11.812 57.938 30.109 1 95.38 232 GLN A N 1
ATOM 1888 C CA . GLN A 1 232 ? -13.258 57.875 29.969 1 95.38 232 GLN A CA 1
ATOM 1889 C C . GLN A 1 232 ? -13.656 56.906 28.844 1 95.38 232 GLN A C 1
ATOM 1891 O O . GLN A 1 232 ? -14.727 56.312 28.891 1 95.38 232 GLN A O 1
ATOM 1896 N N . ASP A 1 233 ? -12.75 56.781 27.859 1 96.06 233 ASP A N 1
ATOM 1897 C CA . ASP A 1 233 ? -13.055 55.938 26.719 1 96.06 233 ASP A CA 1
ATOM 1898 C C . ASP A 1 233 ? -12.641 54.469 26.969 1 96.06 233 ASP A C 1
ATOM 1900 O O . ASP A 1 233 ? -12.984 53.594 26.203 1 96.06 233 ASP A O 1
ATOM 1904 N N . ARG A 1 234 ? -11.898 54.219 28 1 94.62 234 ARG A N 1
ATOM 1905 C CA . ARG A 1 234 ? -11.312 52.906 28.297 1 94.62 234 ARG A CA 1
ATOM 1906 C C . ARG A 1 234 ? -12.383 51.812 28.375 1 94.62 234 ARG A C 1
ATOM 1908 O O . ARG A 1 234 ? -12.242 50.75 27.766 1 94.62 234 ARG A O 1
ATOM 1915 N N . PRO A 1 235 ? -13.547 52.062 29.109 1 95.94 235 PRO A N 1
ATOM 1916 C CA . PRO A 1 235 ? -14.555 51 29.203 1 95.94 235 PRO A CA 1
ATOM 1917 C C . PRO A 1 235 ? -15.133 50.594 27.844 1 95.94 235 PRO A C 1
ATOM 1919 O O . PRO A 1 235 ? -15.328 49.438 27.562 1 95.94 235 PRO A O 1
ATOM 1922 N N . ARG A 1 236 ? -15.391 51.594 27 1 97.06 236 ARG A N 1
ATOM 1923 C CA . ARG A 1 236 ? -15.891 51.312 25.656 1 97.06 236 ARG A CA 1
ATOM 1924 C C . ARG A 1 236 ? -14.867 50.5 24.859 1 97.06 236 ARG A C 1
ATOM 1926 O O . ARG A 1 236 ? -15.203 49.531 24.203 1 97.06 236 ARG A O 1
ATOM 1933 N N . TYR A 1 237 ? -13.641 50.969 24.875 1 97.25 237 TYR A N 1
ATOM 1934 C CA . TYR A 1 237 ? -12.547 50.344 24.141 1 97.25 237 TYR A CA 1
ATOM 1935 C C . TYR A 1 237 ? -12.391 48.875 24.562 1 97.25 237 TYR A C 1
ATOM 1937 O O . TYR A 1 237 ? -12.344 47.969 23.703 1 97.25 237 TYR A O 1
ATOM 1945 N N . GLU A 1 238 ? -12.375 48.594 25.812 1 97 238 GLU A N 1
ATOM 1946 C CA . GLU A 1 238 ? -12.227 47.25 26.344 1 97 238 GLU A CA 1
ATOM 1947 C C . GLU A 1 238 ? -13.398 46.344 25.938 1 97 238 GLU A C 1
ATOM 1949 O O . GLU A 1 238 ? -13.195 45.219 25.5 1 97 238 GLU A O 1
ATOM 1954 N N . THR A 1 239 ? -14.578 46.906 26.078 1 97.94 239 THR A N 1
ATOM 1955 C CA . THR A 1 239 ? -15.773 46.125 25.781 1 97.94 239 THR A CA 1
ATOM 1956 C C . THR A 1 239 ? -15.812 45.75 24.297 1 97.94 239 THR A C 1
ATOM 1958 O O . THR A 1 239 ? -16.062 44.594 23.953 1 97.94 239 THR A O 1
ATOM 1961 N N . GLU A 1 240 ? -15.531 46.688 23.406 1 98 240 GLU A N 1
ATOM 1962 C CA . GLU A 1 240 ? -15.609 46.438 21.969 1 98 240 GLU A CA 1
ATOM 1963 C C . GLU A 1 240 ? -14.492 45.531 21.5 1 98 240 GLU A C 1
ATOM 1965 O O . GLU A 1 240 ? -14.711 44.625 20.672 1 98 240 GLU A O 1
ATOM 1970 N N . MET A 1 241 ? -13.281 45.719 22.047 1 98 241 MET A N 1
ATOM 1971 C CA . MET A 1 241 ? -12.164 44.844 21.719 1 98 241 MET A CA 1
ATOM 1972 C C . MET A 1 241 ? -12.438 43.406 22.188 1 98 241 MET A C 1
ATOM 1974 O O . MET A 1 241 ? -12.18 42.469 21.453 1 98 241 MET A O 1
ATOM 1978 N N . LYS A 1 242 ? -12.977 43.281 23.391 1 98.06 242 LYS A N 1
ATOM 1979 C CA . LYS A 1 242 ? -13.273 41.969 23.953 1 98.06 242 LYS A CA 1
ATOM 1980 C C . LYS A 1 242 ? -14.359 41.281 23.141 1 98.06 242 LYS A C 1
ATOM 1982 O O . LYS A 1 242 ? -14.281 40.062 22.906 1 98.06 242 LYS A O 1
ATOM 1987 N N . LYS A 1 243 ? -15.352 42 22.75 1 98.25 243 LYS A N 1
ATOM 1988 C CA . LYS A 1 243 ? -16.422 41.438 21.953 1 98.25 243 LYS A CA 1
ATOM 1989 C C . LYS A 1 243 ? -15.898 40.844 20.641 1 98.25 243 LYS A C 1
ATOM 1991 O O . LYS A 1 243 ? -16.25 39.75 20.266 1 98.25 243 LYS A O 1
ATOM 1996 N N . THR A 1 244 ? -15.07 41.594 19.938 1 98.31 244 THR A N 1
ATOM 1997 C CA . THR A 1 244 ? -14.508 41.156 18.672 1 98.31 244 THR A CA 1
ATOM 1998 C C . THR A 1 244 ? -13.578 39.938 18.906 1 98.31 244 THR A C 1
ATOM 2000 O O . THR A 1 244 ? -13.57 39 18.125 1 98.31 244 THR A O 1
ATOM 2003 N N . PHE A 1 245 ? -12.781 40.031 19.953 1 98.38 245 PHE A N 1
ATOM 2004 C CA . PHE A 1 245 ? -11.891 38.938 20.281 1 98.38 245 PHE A CA 1
ATOM 2005 C C . PHE A 1 245 ? -12.688 37.656 20.562 1 98.38 245 PHE A C 1
ATOM 2007 O O . PHE A 1 245 ? -12.297 36.562 20.141 1 98.38 245 PHE A O 1
ATOM 2014 N N . ASP A 1 246 ? -13.797 37.812 21.297 1 97.81 246 ASP A N 1
ATOM 2015 C CA . ASP A 1 246 ? -14.672 36.656 21.578 1 97.81 246 ASP A CA 1
ATOM 2016 C C . ASP A 1 246 ? -15.195 36.031 20.297 1 97.81 246 ASP A C 1
ATOM 2018 O O . ASP A 1 246 ? -15.328 34.812 20.203 1 97.81 246 ASP A O 1
ATOM 2022 N N . PHE A 1 247 ? -15.523 36.875 19.422 1 97.81 247 PHE A N 1
ATOM 2023 C CA . PHE A 1 247 ? -15.945 36.406 18.109 1 97.81 247 PHE A CA 1
ATOM 2024 C C . PHE A 1 247 ? -14.859 35.531 17.484 1 97.81 247 PHE A C 1
ATOM 2026 O O . PHE A 1 247 ? -15.148 34.438 16.984 1 97.81 247 PHE A O 1
ATOM 2033 N N . CYS A 1 248 ? -13.633 35.969 17.438 1 97.19 248 CYS A N 1
ATOM 2034 C CA . CYS A 1 248 ? -12.516 35.188 16.906 1 97.19 248 CYS A CA 1
ATOM 2035 C C . CYS A 1 248 ? -12.344 33.875 17.656 1 97.19 248 CYS A C 1
ATOM 2037 O O . CYS A 1 248 ? -12.133 32.844 17.031 1 97.19 248 CYS A O 1
ATOM 2039 N N . GLU A 1 249 ? -12.438 33.969 18.922 1 96.12 249 GLU A N 1
ATOM 2040 C CA . GLU A 1 249 ? -12.258 32.781 19.75 1 96.12 249 GLU A CA 1
ATOM 2041 C C . GLU A 1 249 ? -13.32 31.734 19.469 1 96.12 249 GLU A C 1
ATOM 2043 O O . GLU A 1 249 ? -13.047 30.531 19.5 1 96.12 249 GLU A O 1
ATOM 2048 N N . ASP A 1 250 ? -14.508 32.188 19.266 1 97.5 250 ASP A N 1
ATOM 2049 C CA . ASP A 1 250 ? -15.602 31.266 18.984 1 97.5 250 ASP A CA 1
ATOM 2050 C C . ASP A 1 250 ? -15.312 30.469 17.703 1 97.5 250 ASP A C 1
ATOM 2052 O O . ASP A 1 250 ? -15.531 29.25 17.672 1 97.5 250 ASP A O 1
ATOM 2056 N N . ILE A 1 251 ? -14.883 31.109 16.719 1 97.19 251 ILE A N 1
ATOM 2057 C CA . ILE A 1 251 ? -14.578 30.438 15.453 1 97.19 251 ILE A CA 1
ATOM 2058 C C . ILE A 1 251 ? -13.414 29.469 15.656 1 97.19 251 ILE A C 1
ATOM 2060 O O . ILE A 1 251 ? -13.445 28.344 15.148 1 97.19 251 ILE A O 1
ATOM 2064 N N . GLU A 1 252 ? -12.422 29.906 16.406 1 95.5 252 GLU A N 1
ATOM 2065 C CA . GLU A 1 252 ? -11.273 29.047 16.688 1 95.5 252 GLU A CA 1
ATOM 2066 C C . GLU A 1 252 ? -11.68 27.812 17.469 1 95.5 252 GLU A C 1
ATOM 2068 O O . GLU A 1 252 ? -11.188 26.719 17.219 1 95.5 252 GLU A O 1
ATOM 2073 N N . GLN A 1 253 ? -12.539 28.031 18.469 1 96.88 253 GLN A N 1
ATOM 2074 C CA . GLN A 1 253 ? -13.039 26.906 19.25 1 96.88 253 GLN A CA 1
ATOM 2075 C C . GLN A 1 253 ? -13.75 25.891 18.359 1 96.88 253 GLN A C 1
ATOM 2077 O O . GLN A 1 253 ? -13.5 24.688 18.453 1 96.88 253 GLN A O 1
ATOM 2082 N N . ARG A 1 254 ? -14.617 26.281 17.5 1 97.5 254 ARG A N 1
ATOM 2083 C CA . ARG A 1 254 ? -15.352 25.406 16.609 1 97.5 254 ARG A CA 1
ATOM 2084 C C . ARG A 1 254 ? -14.406 24.672 15.656 1 97.5 254 ARG A C 1
ATOM 2086 O O . ARG A 1 254 ? -14.602 23.5 15.367 1 97.5 254 ARG A O 1
ATOM 2093 N N . ARG A 1 255 ? -13.438 25.422 15.203 1 96.94 255 ARG A N 1
ATOM 2094 C CA . ARG A 1 255 ? -12.477 24.812 14.289 1 96.94 255 ARG A CA 1
ATOM 2095 C C . ARG A 1 255 ? -11.711 23.688 14.977 1 96.94 255 ARG A C 1
ATOM 2097 O O . ARG A 1 255 ? -11.555 22.609 14.414 1 96.94 255 ARG A O 1
ATOM 2104 N N . GLN A 1 256 ? -11.211 23.953 16.203 1 96.5 256 GLN A N 1
ATOM 2105 C CA . GLN A 1 256 ? -10.445 22.938 16.922 1 96.5 256 GLN A CA 1
ATOM 2106 C C . GLN A 1 256 ? -11.32 21.734 17.281 1 96.5 256 GLN A C 1
ATOM 2108 O O . GLN A 1 256 ? -10.875 20.594 17.188 1 96.5 256 GLN A O 1
ATOM 2113 N N . ASP A 1 257 ? -12.539 22.016 17.656 1 97.75 257 ASP A N 1
ATOM 2114 C CA . ASP A 1 257 ? -13.477 20.938 17.922 1 97.75 257 ASP A CA 1
ATOM 2115 C C . ASP A 1 257 ? -13.711 20.094 16.672 1 97.75 257 ASP A C 1
ATOM 2117 O O . ASP A 1 257 ? -13.781 18.875 16.734 1 97.75 257 ASP A O 1
ATOM 2121 N N . PHE A 1 258 ? -13.852 20.75 15.641 1 98.31 258 PHE A N 1
ATOM 2122 C CA . PHE A 1 258 ? -14.086 20.078 14.367 1 98.31 258 PHE A CA 1
ATOM 2123 C C . PHE A 1 258 ? -12.898 19.203 13.984 1 98.31 258 PHE A C 1
ATOM 2125 O O . PHE A 1 258 ? -13.07 18.078 13.523 1 98.31 258 PHE A O 1
ATOM 2132 N N . PHE A 1 259 ? -11.68 19.734 14.141 1 97.5 259 PHE A N 1
ATOM 2133 C CA . PHE A 1 259 ? -10.484 18.953 13.891 1 97.5 259 PHE A CA 1
ATOM 2134 C C . PHE A 1 259 ? -10.484 17.688 14.734 1 97.5 259 PHE A C 1
ATOM 2136 O O . PHE A 1 259 ? -10.188 16.594 14.227 1 97.5 259 PHE A O 1
ATOM 2143 N N . LYS A 1 260 ? -10.773 17.875 15.992 1 97.75 260 LYS A N 1
ATOM 2144 C CA . LYS A 1 260 ? -10.805 16.719 16.891 1 97.75 260 LYS A CA 1
ATOM 2145 C C . LYS A 1 260 ? -11.789 15.664 16.391 1 97.75 260 LYS A C 1
ATOM 2147 O O . LYS A 1 260 ? -11.477 14.477 16.375 1 97.75 260 LYS A O 1
ATOM 2152 N N . GLU A 1 261 ? -12.93 16.078 15.969 1 98.56 261 GLU A N 1
ATOM 2153 C CA . GLU A 1 261 ? -13.953 15.172 15.453 1 98.56 261 GLU A CA 1
ATOM 2154 C C . GLU A 1 261 ? -13.469 14.445 14.195 1 98.56 261 GLU A C 1
ATOM 2156 O O . GLU A 1 261 ? -13.602 13.227 14.086 1 98.56 261 GLU A O 1
ATOM 2161 N N . MET A 1 262 ? -12.93 15.195 13.266 1 98.69 262 MET A N 1
ATOM 2162 C CA . MET A 1 262 ? -12.484 14.625 11.992 1 98.69 262 MET A CA 1
ATOM 2163 C C . MET A 1 262 ? -11.312 13.672 12.203 1 98.69 262 MET A C 1
ATOM 2165 O O . MET A 1 262 ? -11.234 12.625 11.562 1 98.69 262 MET A O 1
ATOM 2169 N N . MET A 1 263 ? -10.391 14.039 13.086 1 98.44 263 MET A N 1
ATOM 2170 C CA . MET A 1 263 ? -9.242 13.172 13.359 1 98.44 263 MET A CA 1
ATOM 2171 C C . MET A 1 263 ? -9.68 11.891 14.047 1 98.44 263 MET A C 1
ATOM 2173 O O . MET A 1 263 ? -9.094 10.828 13.828 1 98.44 263 MET A O 1
ATOM 2177 N N . THR A 1 264 ? -10.727 12 14.883 1 98.56 264 THR A N 1
ATOM 2178 C CA . THR A 1 264 ? -11.297 10.812 15.5 1 98.56 264 THR A CA 1
ATOM 2179 C C . THR A 1 264 ? -11.891 9.883 14.445 1 98.56 264 THR A C 1
ATOM 2181 O O . THR A 1 264 ? -11.703 8.664 14.508 1 98.56 264 THR A O 1
ATOM 2184 N N . LYS A 1 265 ? -12.594 10.438 13.445 1 98.5 265 LYS A N 1
ATOM 2185 C CA . LYS A 1 265 ? -13.125 9.648 12.344 1 98.5 265 LYS A CA 1
ATOM 2186 C C . LYS A 1 265 ? -12.008 9.008 11.531 1 98.5 265 LYS A C 1
ATOM 2188 O O . LYS A 1 265 ? -12.094 7.84 11.156 1 98.5 265 LYS A O 1
ATOM 2193 N N . TYR A 1 266 ? -10.984 9.82 11.273 1 98.56 266 TYR A N 1
ATOM 2194 C CA . TYR A 1 266 ? -9.805 9.32 10.57 1 98.56 266 TYR A CA 1
ATOM 2195 C C . TYR A 1 266 ? -9.227 8.094 11.281 1 98.56 266 TYR A C 1
ATOM 2197 O O . TYR A 1 266 ? -8.969 7.074 10.641 1 98.56 266 TYR A O 1
ATOM 2205 N N . HIS A 1 267 ? -9.055 8.211 12.57 1 98.44 267 HIS A N 1
ATOM 2206 C CA . HIS A 1 267 ? -8.562 7.113 13.391 1 98.44 267 HIS A CA 1
ATOM 2207 C C . HIS A 1 267 ? -9.484 5.898 13.289 1 98.44 267 HIS A C 1
ATOM 2209 O O . HIS A 1 267 ? -9.008 4.77 13.141 1 98.44 267 HIS A O 1
ATOM 2215 N N . ALA A 1 268 ? -10.766 6.086 13.375 1 98 268 ALA A N 1
ATOM 2216 C CA . ALA A 1 268 ? -11.742 4.996 13.375 1 98 268 ALA A CA 1
ATOM 2217 C C . ALA A 1 268 ? -11.68 4.211 12.062 1 98 268 ALA A C 1
ATOM 2219 O O . ALA A 1 268 ? -11.852 2.988 12.055 1 98 268 ALA A O 1
ATOM 2220 N N . ILE A 1 269 ? -11.461 4.859 11 1 98 269 ILE A N 1
ATOM 2221 C CA . ILE A 1 269 ? -11.406 4.23 9.688 1 98 269 ILE A CA 1
ATOM 2222 C C . ILE A 1 269 ? -10.18 3.332 9.594 1 98 269 ILE A C 1
ATOM 2224 O O . ILE A 1 269 ? -10.281 2.166 9.203 1 98 269 ILE A O 1
ATOM 2228 N N . LEU A 1 270 ? -9.023 3.844 9.977 1 96.56 270 LEU A N 1
ATOM 2229 C CA . LEU A 1 270 ? -7.773 3.117 9.789 1 96.56 270 LEU A CA 1
ATOM 2230 C C . LEU A 1 270 ? -7.621 2.027 10.852 1 96.56 270 LEU A C 1
ATOM 2232 O O . LEU A 1 270 ? -7.027 0.979 10.578 1 96.56 270 LEU A O 1
ATOM 2236 N N . SER A 1 271 ? -8.117 2.271 12.047 1 95.44 271 SER A N 1
ATOM 2237 C CA . SER A 1 271 ? -7.91 1.361 13.172 1 95.44 271 SER A CA 1
ATOM 2238 C C . SER A 1 271 ? -8.648 0.043 12.961 1 95.44 271 SER A C 1
ATOM 2240 O O . SER A 1 271 ? -8.367 -0.946 13.641 1 95.44 271 SER A O 1
ATOM 2242 N N . ARG A 1 272 ? -9.586 -0.024 12.07 1 90.69 272 ARG A N 1
ATOM 2243 C CA . ARG A 1 272 ? -10.297 -1.263 11.766 1 90.69 272 ARG A CA 1
ATOM 2244 C C . ARG A 1 272 ? -9.344 -2.328 11.242 1 90.69 272 ARG A C 1
ATOM 2246 O O . ARG A 1 272 ? -9.547 -3.521 11.477 1 90.69 272 ARG A O 1
ATOM 2253 N N . HIS A 1 273 ? -8.305 -1.847 10.578 1 87.38 273 HIS A N 1
ATOM 2254 C CA . HIS A 1 273 ? -7.426 -2.809 9.922 1 87.38 273 HIS A CA 1
ATOM 2255 C C . HIS A 1 273 ? -6.016 -2.752 10.5 1 87.38 273 HIS A C 1
ATOM 2257 O O . HIS A 1 273 ? -5.258 -3.717 10.391 1 87.38 273 HIS A O 1
ATOM 2263 N N . THR A 1 274 ? -5.68 -1.61 11.055 1 88.81 274 THR A N 1
ATOM 2264 C CA . THR A 1 274 ? -4.344 -1.462 11.617 1 88.81 274 THR A CA 1
ATOM 2265 C C . THR A 1 274 ? -4.418 -0.93 13.047 1 88.81 274 THR A C 1
ATOM 2267 O O . THR A 1 274 ? -3.844 0.118 13.352 1 88.81 274 THR A O 1
ATOM 2270 N N . PRO A 1 275 ? -5.047 -1.659 13.922 1 90.19 275 PRO A N 1
ATOM 2271 C CA . PRO A 1 275 ? -5.25 -1.169 15.281 1 90.19 275 PRO A CA 1
ATOM 2272 C C . PRO A 1 275 ? -3.938 -0.954 16.031 1 90.19 275 PRO A C 1
ATOM 2274 O O . PRO A 1 275 ? -3.83 -0.027 16.844 1 90.19 275 PRO A O 1
ATOM 2277 N N . GLU A 1 276 ? -2.967 -1.741 15.797 1 90.5 276 GLU A N 1
ATOM 2278 C CA . GLU A 1 276 ? -1.695 -1.629 16.516 1 90.5 276 GLU A CA 1
ATOM 2279 C C . GLU A 1 276 ? -0.998 -0.311 16.188 1 90.5 276 GLU A C 1
ATOM 2281 O O . GLU A 1 276 ? -0.453 0.345 17.078 1 90.5 276 GLU A O 1
ATOM 2286 N N . GLN A 1 277 ? -1.025 0.098 14.953 1 91.94 277 GLN A N 1
ATOM 2287 C CA . GLN A 1 277 ? -0.367 1.323 14.516 1 91.94 277 GLN A CA 1
ATOM 2288 C C . GLN A 1 277 ? -1.176 2.555 14.914 1 91.94 277 GLN A C 1
ATOM 2290 O O . GLN A 1 277 ? -0.646 3.668 14.945 1 91.94 277 GLN A O 1
ATOM 2295 N N . CYS A 1 278 ? -2.498 2.307 15.242 1 94.06 278 CYS A N 1
ATOM 2296 C CA . CYS A 1 278 ? -3.381 3.424 15.562 1 94.06 278 CYS A CA 1
ATOM 2297 C C . CYS A 1 278 ? -3.561 3.568 17.062 1 94.06 278 CYS A C 1
ATOM 2299 O O . CYS A 1 278 ? -4.242 4.488 17.531 1 94.06 278 CYS A O 1
ATOM 2301 N N . LYS A 1 279 ? -2.955 2.777 17.859 1 94.25 279 LYS A N 1
ATOM 2302 C CA . LYS A 1 279 ? -3.197 2.705 19.297 1 94.25 279 LYS A CA 1
ATOM 2303 C C . LYS A 1 279 ? -2.848 4.023 19.984 1 94.25 279 LYS A C 1
ATOM 2305 O O . LYS A 1 279 ? -3.623 4.535 20.797 1 94.25 279 LYS A O 1
ATOM 2310 N N . ASP A 1 280 ? -1.716 4.594 19.641 1 94.94 280 ASP A N 1
ATOM 2311 C CA . ASP A 1 280 ? -1.258 5.82 20.281 1 94.94 280 ASP A CA 1
ATOM 2312 C C . ASP A 1 280 ? -1.956 7.047 19.703 1 94.94 280 ASP A C 1
ATOM 2314 O O . ASP A 1 280 ? -2.082 8.07 20.359 1 94.94 280 ASP A O 1
ATOM 2318 N N . MET A 1 281 ? -2.416 6.949 18.5 1 96.25 281 MET A N 1
ATOM 2319 C CA . MET A 1 281 ? -3.049 8.055 17.797 1 96.25 281 MET A CA 1
ATOM 2320 C C . MET A 1 281 ? -4.289 8.539 18.547 1 96.25 281 MET A C 1
ATOM 2322 O O . MET A 1 281 ? -4.469 9.742 18.75 1 96.25 281 MET A O 1
ATOM 2326 N N . ILE A 1 282 ? -5.109 7.586 19.031 1 96.75 282 ILE A N 1
ATOM 2327 C CA . ILE A 1 282 ? -6.375 7.949 19.656 1 96.75 282 ILE A CA 1
ATOM 2328 C C . ILE A 1 282 ? -6.113 8.648 20.984 1 96.75 282 ILE A C 1
ATOM 2330 O O . ILE A 1 282 ? -6.852 9.555 21.375 1 96.75 282 ILE A O 1
ATOM 2334 N N . LYS A 1 283 ? -5.062 8.289 21.688 1 96.75 283 LYS A N 1
ATOM 2335 C CA . LYS A 1 283 ? -4.703 8.922 22.953 1 96.75 283 LYS A CA 1
ATOM 2336 C C . LYS A 1 283 ? -4.332 10.391 22.75 1 96.75 283 LYS A C 1
ATOM 2338 O O . LYS A 1 283 ? -4.75 11.258 23.516 1 96.75 283 LYS A O 1
ATOM 2343 N N . VAL A 1 284 ? -3.572 10.617 21.719 1 97 284 VAL A N 1
ATOM 2344 C CA . VAL A 1 284 ? -3.129 11.977 21.422 1 97 284 VAL A CA 1
ATOM 2345 C C . VAL A 1 284 ? -4.32 12.82 20.984 1 97 284 VAL A C 1
ATOM 2347 O O . VAL A 1 284 ? -4.465 13.969 21.406 1 97 284 VAL A O 1
ATOM 2350 N N . ILE A 1 285 ? -5.25 12.266 20.156 1 97.62 285 ILE A N 1
ATOM 2351 C CA . ILE A 1 285 ? -6.418 12.977 19.641 1 97.62 285 ILE A CA 1
ATOM 2352 C C . ILE A 1 285 ? -7.348 13.328 20.797 1 97.62 285 ILE A C 1
ATOM 2354 O O . ILE A 1 285 ? -7.887 14.438 20.859 1 97.62 285 ILE A O 1
ATOM 2358 N N . GLU A 1 286 ? -7.477 12.438 21.734 1 97 286 GLU A N 1
ATOM 2359 C CA . GLU A 1 286 ? -8.352 12.656 22.875 1 97 286 GLU A CA 1
ATOM 2360 C C . GLU A 1 286 ? -7.809 13.75 23.781 1 97 286 GLU A C 1
ATOM 2362 O O . GLU A 1 286 ? -8.562 14.391 24.516 1 97 286 GLU A O 1
ATOM 2367 N N . HIS A 1 287 ? -6.527 14.008 23.719 1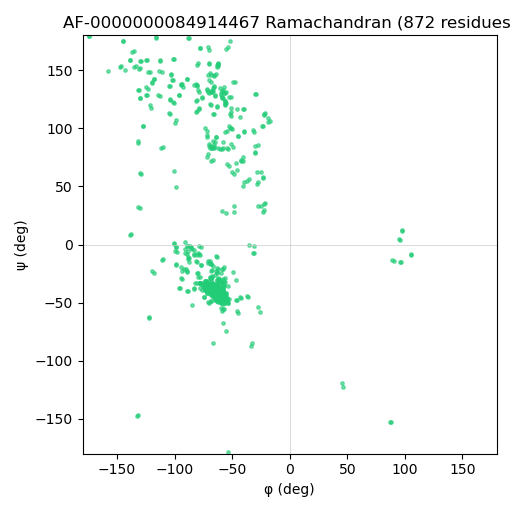 96.25 287 HIS A N 1
ATOM 2368 C CA . HIS A 1 287 ? -5.879 15.016 24.547 1 96.25 287 HIS A CA 1
ATOM 2369 C C . HIS A 1 287 ? -6.023 16.406 23.938 1 96.25 287 HIS A C 1
ATOM 2371 O O . HIS A 1 287 ? -5.645 17.406 24.562 1 96.25 287 HIS A O 1
ATOM 2377 N N . ILE A 1 288 ? -6.547 16.516 22.688 1 96.44 288 ILE A N 1
ATOM 2378 C CA . ILE A 1 288 ? -6.855 17.812 22.125 1 96.44 288 ILE A CA 1
ATOM 2379 C C . ILE A 1 288 ? -7.82 18.562 23.047 1 96.44 288 ILE A C 1
ATOM 2381 O O . ILE A 1 288 ? -8.883 18.047 23.391 1 96.44 288 ILE A O 1
ATOM 2385 N N . ASN A 1 289 ? -7.426 19.734 23.469 1 96.25 289 ASN A N 1
ATOM 2386 C CA . ASN A 1 289 ? -8.203 20.531 24.422 1 96.25 289 ASN A CA 1
ATOM 2387 C C . ASN A 1 289 ? -8.352 21.984 23.953 1 96.25 289 ASN A C 1
ATOM 2389 O O . ASN A 1 289 ? -7.594 22.859 24.375 1 96.25 289 ASN A O 1
ATOM 2393 N N . PRO A 1 290 ? -9.398 22.219 23.141 1 95.25 290 PRO A N 1
ATOM 2394 C CA . PRO A 1 290 ? -9.609 23.562 22.609 1 95.25 290 PRO A CA 1
ATOM 2395 C C . PRO A 1 290 ? -9.75 24.625 23.688 1 95.25 290 PRO A C 1
ATOM 2397 O O . PRO A 1 290 ? -9.227 25.734 23.562 1 95.25 290 PRO A O 1
ATOM 2400 N N . ASP A 1 291 ? -10.391 24.266 24.828 1 95.75 291 ASP A N 1
ATOM 2401 C CA . ASP A 1 291 ? -10.578 25.219 25.922 1 95.75 291 ASP A CA 1
ATOM 2402 C C . ASP A 1 291 ? -9.234 25.672 26.5 1 95.75 291 ASP A C 1
ATOM 2404 O O . ASP A 1 291 ? -9 26.859 26.688 1 95.75 291 ASP A O 1
ATOM 2408 N N . ALA A 1 292 ? -8.398 24.703 26.781 1 94.75 292 ALA A N 1
ATOM 2409 C CA . ALA A 1 292 ? -7.078 25.016 27.328 1 94.75 292 ALA A CA 1
ATOM 2410 C C . ALA A 1 292 ? -6.254 25.844 26.359 1 94.75 292 ALA A C 1
ATOM 2412 O O . ALA A 1 292 ? -5.527 26.75 26.766 1 94.75 292 ALA A O 1
ATOM 2413 N N . ASP A 1 293 ? -6.375 25.578 25.094 1 94.31 293 ASP A N 1
ATOM 2414 C CA . ASP A 1 293 ? -5.633 26.297 24.062 1 94.31 293 ASP A CA 1
ATOM 2415 C C . ASP A 1 293 ? -6.102 27.75 23.969 1 94.31 293 ASP A C 1
ATOM 2417 O O . ASP A 1 293 ? -5.289 28.672 23.844 1 94.31 293 ASP A O 1
ATOM 2421 N N . LEU A 1 294 ? -7.395 27.922 24.016 1 95.06 294 LEU A N 1
ATOM 2422 C CA . LEU A 1 294 ? -7.949 29.266 23.906 1 95.06 294 LEU A CA 1
ATOM 2423 C C . LEU A 1 294 ? -7.605 30.094 25.141 1 95.06 294 LEU A C 1
ATOM 2425 O O . LEU A 1 294 ? -7.305 31.297 25.031 1 95.06 294 LEU A O 1
ATOM 2429 N N . VAL A 1 295 ? -7.629 29.453 26.328 1 95.38 295 VAL A N 1
ATOM 2430 C CA . VAL A 1 295 ? -7.262 30.141 27.562 1 95.38 295 VAL A CA 1
ATOM 2431 C C . VAL A 1 295 ? -5.809 30.594 27.484 1 95.38 295 VAL A C 1
ATOM 2433 O O . VAL A 1 295 ? -5.492 31.734 27.828 1 95.38 295 VAL A O 1
ATOM 2436 N N . ARG A 1 296 ? -4.98 29.719 27.062 1 93.06 296 ARG A N 1
ATOM 2437 C CA . ARG A 1 296 ? -3.568 30.062 26.906 1 93.06 296 ARG A CA 1
ATOM 2438 C C . ARG A 1 296 ? -3.381 31.219 25.938 1 93.06 296 ARG A C 1
ATOM 2440 O O . ARG A 1 296 ? -2.609 32.125 26.203 1 93.06 296 ARG A O 1
ATOM 2447 N N . TYR A 1 297 ? -4.129 31.188 24.828 1 93.62 297 TYR A N 1
ATOM 2448 C CA . TYR A 1 297 ? -4 32.25 23.828 1 93.62 297 TYR A CA 1
ATOM 2449 C C . TYR A 1 297 ? -4.488 33.562 24.375 1 93.62 297 TYR A C 1
ATOM 2451 O O . TYR A 1 297 ? -3.861 34.625 24.141 1 93.62 297 TYR A O 1
ATOM 2459 N N . ARG A 1 298 ? -5.586 33.562 25.094 1 94.06 298 ARG A N 1
ATOM 2460 C CA . ARG A 1 298 ? -6.145 34.781 25.703 1 94.06 298 ARG A CA 1
ATOM 2461 C C . ARG A 1 298 ? -5.133 35.438 26.641 1 94.06 298 ARG A C 1
ATOM 2463 O O . ARG A 1 298 ? -5.031 36.656 26.688 1 94.06 298 ARG A O 1
ATOM 2470 N N . ARG A 1 299 ? -4.43 34.656 27.312 1 93.25 299 ARG A N 1
ATOM 2471 C CA . ARG A 1 299 ? -3.486 35.156 28.328 1 93.25 299 ARG A CA 1
ATOM 2472 C C . ARG A 1 299 ? -2.221 35.688 27.672 1 93.25 299 ARG A C 1
ATOM 2474 O O . ARG A 1 299 ? -1.708 36.75 28.078 1 93.25 299 ARG A O 1
ATOM 2481 N N . GLU A 1 300 ? -1.802 35.031 26.656 1 90.12 300 GLU A N 1
ATOM 2482 C CA . GLU A 1 300 ? -0.492 35.344 26.078 1 90.12 300 GLU A CA 1
ATOM 2483 C C . GLU A 1 300 ? -0.61 36.344 24.938 1 90.12 300 GLU A C 1
ATOM 2485 O O . GLU A 1 300 ? 0.312 37.125 24.672 1 90.12 300 GLU A O 1
ATOM 2490 N N . LYS A 1 301 ? -1.778 36.312 24.219 1 92 301 LYS A N 1
ATOM 2491 C CA . LYS A 1 301 ? -1.853 37.094 22.984 1 92 301 LYS A CA 1
ATOM 2492 C C . LYS A 1 301 ? -3.193 37.812 22.859 1 92 301 LYS A C 1
ATOM 2494 O O . LYS A 1 301 ? -3.512 38.344 21.797 1 92 301 LYS A O 1
ATOM 2499 N N . GLY A 1 302 ? -4.004 37.781 23.953 1 94.75 302 GLY A N 1
ATOM 2500 C CA . GLY A 1 302 ? -5.363 38.281 23.812 1 94.75 302 GLY A CA 1
ATOM 2501 C C . GLY A 1 302 ? -5.766 39.219 24.922 1 94.75 302 GLY A C 1
ATOM 2502 O O . GLY A 1 302 ? -4.949 40.031 25.406 1 94.75 302 GLY A O 1
ATOM 2503 N N . ILE A 1 303 ? -6.988 39.219 25.281 1 96.06 303 ILE A N 1
ATOM 2504 C CA . ILE A 1 303 ? -7.676 40.219 26.094 1 96.06 303 ILE A CA 1
ATOM 2505 C C . ILE A 1 303 ? -7.184 40.125 27.531 1 96.06 303 ILE A C 1
ATOM 2507 O O . ILE A 1 303 ? -7.426 41.062 28.328 1 96.06 303 ILE A O 1
ATOM 2511 N N . GLU A 1 304 ? -6.535 39.094 27.859 1 94.88 304 GLU A N 1
ATOM 2512 C CA . GLU A 1 304 ? -6.09 38.969 29.234 1 94.88 304 GLU A CA 1
ATOM 2513 C C . GLU A 1 304 ? -4.703 39.562 29.422 1 94.88 304 GLU A C 1
ATOM 2515 O O . GLU A 1 304 ? -4.176 39.594 30.547 1 94.88 304 GLU A O 1
ATOM 2520 N N . MET A 1 305 ? -4.102 40 28.359 1 92.56 305 MET A N 1
ATOM 2521 C CA . MET A 1 305 ? -2.918 40.844 28.516 1 92.56 305 MET A CA 1
ATOM 2522 C C . MET A 1 305 ? -3.266 42.156 29.219 1 92.56 305 MET A C 1
ATOM 2524 O O . MET A 1 305 ? -4.402 42.625 29.141 1 92.56 305 MET A O 1
ATOM 2528 N N . PRO A 1 306 ? -2.348 42.719 29.828 1 89 306 PRO A N 1
ATOM 2529 C CA . PRO A 1 306 ? -2.68 43.938 30.578 1 89 306 PRO A CA 1
ATOM 2530 C C . PRO A 1 306 ? -2.865 45.156 29.672 1 89 306 PRO A C 1
ATOM 2532 O O . PRO A 1 306 ? -2.072 45.375 28.75 1 89 306 PRO A O 1
ATOM 2535 N N . LEU A 1 307 ? -3.994 45.781 29.844 1 89.12 307 LEU A N 1
ATOM 2536 C CA . LEU A 1 307 ? -4.207 47.062 29.188 1 89.12 307 LEU A CA 1
ATOM 2537 C C . LEU A 1 307 ? -3.551 48.188 29.969 1 89.12 307 LEU A C 1
ATOM 2539 O O . LEU A 1 307 ? -3.924 48.438 31.109 1 89.12 307 LEU A O 1
ATOM 2543 N N . CYS A 1 308 ? -2.535 48.781 29.328 1 80.25 308 CYS A N 1
ATOM 2544 C CA . CYS A 1 308 ? -1.83 49.844 30 1 80.25 308 CYS A CA 1
ATOM 2545 C C . CYS A 1 308 ? -2.232 51.219 29.438 1 80.25 308 CYS A C 1
ATOM 2547 O O . CYS A 1 308 ? -2.021 51.469 28.25 1 80.25 308 CYS A O 1
ATOM 2549 N N . VAL A 1 309 ? -2.9 52.031 30.203 1 84.25 309 VAL A N 1
ATOM 2550 C CA . VAL A 1 309 ? -3.244 53.406 29.844 1 84.25 309 VAL A CA 1
ATOM 2551 C C . VAL A 1 309 ? -2.221 54.375 30.438 1 84.25 309 VAL A C 1
ATOM 2553 O O . VAL A 1 309 ? -1.904 54.281 31.625 1 84.25 309 VAL A O 1
ATOM 2556 N N . PRO A 1 310 ? -1.706 55.219 29.625 1 86.5 310 PRO A N 1
ATOM 2557 C CA . PRO A 1 310 ? -0.701 56.156 30.156 1 86.5 310 PRO A CA 1
ATOM 2558 C C . PRO A 1 310 ? -1.276 57.125 31.188 1 86.5 310 PRO A C 1
ATOM 2560 O O . PRO A 1 310 ? -2.312 57.75 30.938 1 86.5 310 PRO A O 1
ATOM 2563 N N . PRO A 1 311 ? -0.668 57.25 32.344 1 87.44 311 PRO A N 1
ATOM 2564 C CA . PRO A 1 311 ? -1.071 58.25 33.312 1 87.44 311 PRO A CA 1
ATOM 2565 C C . PRO A 1 311 ? -0.505 59.625 33 1 87.44 311 PRO A C 1
ATOM 2567 O O . PRO A 1 311 ? 0.389 59.75 32.156 1 87.44 311 PRO A O 1
ATOM 2570 N N . PHE A 1 312 ? -1.251 60.594 33.5 1 93.19 312 PHE A N 1
ATOM 2571 C CA . PHE A 1 312 ? -0.671 61.938 33.406 1 93.19 312 PHE A CA 1
ATOM 2572 C C . PHE A 1 312 ? 0.705 61.969 34.062 1 93.19 312 PHE A C 1
ATOM 2574 O O . PHE A 1 312 ? 0.888 61.469 35.156 1 93.19 312 PHE A O 1
ATOM 2581 N N . GLN A 1 313 ? 1.641 62.5 33.375 1 89.56 313 GLN A N 1
ATOM 2582 C CA . GLN A 1 313 ? 3.002 62.656 33.875 1 89.56 313 GLN A CA 1
ATOM 2583 C C . GLN A 1 313 ? 3.447 64.125 33.906 1 89.56 313 GLN A C 1
ATOM 2585 O O . GLN A 1 313 ? 3.523 64.75 32.844 1 89.56 313 GLN A O 1
ATOM 2590 N N . GLU A 1 314 ? 3.68 64.438 35.094 1 90.88 314 GLU A N 1
ATOM 2591 C CA . GLU A 1 314 ? 4.156 65.812 35.219 1 90.88 314 GLU A CA 1
ATOM 2592 C C . GLU A 1 314 ? 5.555 66 34.625 1 90.88 314 GLU A C 1
ATOM 2594 O O . GLU A 1 314 ? 6.367 65.062 34.688 1 90.88 314 GLU A O 1
ATOM 2599 N N . TYR A 1 315 ? 5.75 67.25 34.031 1 88.69 315 TYR A N 1
ATOM 2600 C CA . TYR A 1 315 ? 7.066 67.562 33.5 1 88.69 315 TYR A CA 1
ATOM 2601 C C . TYR A 1 315 ? 8.141 67.438 34.594 1 88.69 315 TYR A C 1
ATOM 2603 O O . TYR A 1 315 ? 7.988 68 35.656 1 88.69 315 TYR A O 1
ATOM 2611 N N . GLY A 1 316 ? 9.266 66.688 34.281 1 78.19 316 GLY A N 1
ATOM 2612 C CA . GLY A 1 316 ? 10.375 66.562 35.219 1 78.19 316 GLY A CA 1
ATOM 2613 C C . GLY A 1 316 ? 10.227 65.375 36.156 1 78.19 316 GLY A C 1
ATOM 2614 O O . GLY A 1 316 ? 11.133 65.062 36.938 1 78.19 316 GLY A O 1
ATOM 2615 N N . SER A 1 317 ? 9.086 64.812 36.219 1 70.56 317 SER A N 1
ATOM 2616 C CA . SER A 1 317 ? 8.844 63.688 37.125 1 70.56 317 SER A CA 1
ATOM 2617 C C . SER A 1 317 ? 9.57 62.438 36.656 1 70.56 317 SER A C 1
ATOM 2619 O O . SER A 1 317 ? 9.844 62.281 35.469 1 70.56 317 SER A O 1
ATOM 2621 N N . LYS A 1 318 ? 10.148 61.594 37.594 1 59.56 318 LYS A N 1
ATOM 2622 C CA . LYS A 1 318 ? 10.836 60.312 37.312 1 59.56 318 LYS A CA 1
ATOM 2623 C C . LYS A 1 318 ? 9.914 59.312 36.656 1 59.56 318 LYS A C 1
ATOM 2625 O O . LYS A 1 318 ? 8.703 59.312 36.875 1 59.56 318 LYS A O 1
ATOM 2630 N N . PRO A 1 319 ? 10.336 58.688 35.688 1 54.66 319 PRO A N 1
ATOM 2631 C CA . PRO A 1 319 ? 9.523 57.75 34.906 1 54.66 319 PRO A CA 1
ATOM 2632 C C . PRO A 1 319 ? 8.836 56.719 35.781 1 54.66 319 PRO A C 1
ATOM 2634 O O . PRO A 1 319 ? 9.438 56.188 36.719 1 54.66 319 PRO A O 1
ATOM 2637 N N . VAL A 1 320 ? 7.473 56.75 35.906 1 45 320 VAL A N 1
ATOM 2638 C CA . VAL A 1 320 ? 6.676 55.781 36.688 1 45 320 VAL A CA 1
ATOM 2639 C C . VAL A 1 320 ? 6.621 54.469 35.938 1 45 320 VAL A C 1
ATOM 2641 O O . VAL A 1 320 ? 6.262 54.406 34.781 1 45 320 VAL A O 1
ATOM 2644 N N . ILE A 1 321 ? 7.414 53.531 36.312 1 42.75 321 ILE A N 1
ATOM 2645 C CA . ILE A 1 321 ? 7.32 52.156 35.812 1 42.75 321 ILE A CA 1
ATOM 2646 C C . ILE A 1 321 ? 6.059 51.5 36.344 1 42.75 321 ILE A C 1
ATOM 2648 O O . ILE A 1 321 ? 5.898 51.375 37.562 1 42.75 321 ILE A O 1
ATOM 2652 N N . GLU A 1 322 ? 4.883 51.656 35.781 1 41.38 322 GLU A N 1
ATOM 2653 C CA . GLU A 1 322 ? 3.717 50.906 36.25 1 41.38 322 GLU A CA 1
ATOM 2654 C C . GLU A 1 322 ? 3.895 49.406 36.031 1 41.38 322 GLU A C 1
ATOM 2656 O O . GLU A 1 322 ? 4.051 48.969 34.875 1 41.38 322 GLU A O 1
ATOM 2661 N N . LEU A 1 323 ? 4.391 48.781 37 1 39.34 323 LEU A N 1
ATOM 2662 C CA . LEU A 1 323 ? 4.449 47.344 37.062 1 39.34 323 LEU A CA 1
ATOM 2663 C C . LEU A 1 323 ? 3.053 46.75 37.188 1 39.34 323 LEU A C 1
ATOM 2665 O O . LEU A 1 323 ? 2.326 47.031 38.125 1 39.34 323 LEU A O 1
ATOM 2669 N N . VAL A 1 324 ? 2.324 46.562 36.156 1 40.12 324 VAL A N 1
ATOM 2670 C CA . VAL A 1 324 ? 1.057 45.844 36.25 1 40.12 324 VAL A CA 1
ATOM 2671 C C . VAL A 1 324 ? 1.311 44.406 36.719 1 40.12 324 VAL A C 1
ATOM 2673 O O . VAL A 1 324 ? 1.987 43.656 36.031 1 40.12 324 VAL A O 1
ATOM 2676 N N . VAL A 1 325 ? 1.446 44.219 38.094 1 36.03 325 VAL A N 1
ATOM 2677 C CA . VAL A 1 325 ? 1.572 42.906 38.719 1 36.03 325 VAL A CA 1
ATOM 2678 C C . VAL A 1 325 ? 0.256 42.125 38.594 1 36.03 325 VAL A C 1
ATOM 2680 O O . VAL A 1 325 ? -0.782 42.594 39.062 1 36.03 325 VAL A O 1
ATOM 2683 N N . ASP A 1 326 ? -0.006 41.438 37.531 1 36.47 326 ASP A N 1
ATOM 2684 C CA . ASP A 1 326 ? -1.102 40.469 37.594 1 36.47 326 ASP A CA 1
ATOM 2685 C C . ASP A 1 326 ? -0.942 39.562 38.812 1 36.47 326 ASP A C 1
ATOM 2687 O O . ASP A 1 326 ? 0.178 39.219 39.188 1 36.47 326 ASP A O 1
ATOM 2691 N N . GLY A 1 327 ? -1.845 39.625 39.812 1 33.16 327 GLY A N 1
ATOM 2692 C CA . GLY A 1 327 ? -1.885 38.875 41.062 1 33.16 327 GLY A CA 1
ATOM 2693 C C . GLY A 1 327 ? -1.414 37.438 40.875 1 33.16 327 GLY A C 1
ATOM 2694 O O . GLY A 1 327 ? -1.41 36.656 41.844 1 33.16 327 GLY A O 1
ATOM 2695 N N . SER A 1 328 ? -1.773 36.656 39.875 1 33.09 328 SER A N 1
ATOM 2696 C CA . SER A 1 328 ? -1.419 35.25 40.062 1 33.09 328 SER A CA 1
ATOM 2697 C C . SER A 1 328 ? 0.091 35.062 40.156 1 33.09 328 SER A C 1
ATOM 2699 O O . SER A 1 328 ? 0.856 35.938 39.719 1 33.09 328 SER A O 1
ATOM 2701 N N . LEU A 1 329 ? 0.711 33.938 40.875 1 31.45 329 LEU A N 1
ATOM 2702 C CA . LEU A 1 329 ? 2.027 33.562 41.375 1 31.45 329 LEU A CA 1
ATOM 2703 C C . LEU A 1 329 ? 3.104 33.812 40.312 1 31.45 329 LEU A C 1
ATOM 2705 O O . LEU A 1 329 ? 4.293 33.875 40.656 1 31.45 329 LEU A O 1
ATOM 2709 N N . SER A 1 330 ? 3.041 33.25 39.125 1 32.5 330 SER A N 1
ATOM 2710 C CA . SER A 1 330 ? 4.305 33.125 38.375 1 32.5 330 SER A CA 1
ATOM 2711 C C . SER A 1 330 ? 4.879 34.5 38.062 1 32.5 330 SER A C 1
ATOM 2713 O O . SER A 1 330 ? 4.129 35.469 37.875 1 32.5 330 SER A O 1
ATOM 2715 N N . ASN A 1 331 ? 6.129 34.875 38.562 1 31.77 331 ASN A N 1
ATOM 2716 C CA . ASN A 1 331 ? 7.102 35.969 38.531 1 31.77 331 ASN A CA 1
ATOM 2717 C C . ASN A 1 331 ? 7.133 36.656 37.156 1 31.77 331 ASN A C 1
ATOM 2719 O O . ASN A 1 331 ? 8.148 37.219 36.75 1 31.77 331 ASN A O 1
ATOM 2723 N N . HIS A 1 332 ? 6.348 36.25 36.156 1 32.75 332 HIS A N 1
ATOM 2724 C CA . HIS A 1 332 ? 6.652 37 34.938 1 32.75 332 HIS A CA 1
ATOM 2725 C C . HIS A 1 332 ? 6.273 38.469 35.094 1 32.75 332 HIS A C 1
ATOM 2727 O O . HIS A 1 332 ? 5.09 38.812 35.25 1 32.75 332 HIS A O 1
ATOM 2733 N N . LEU A 1 333 ? 7.039 39.25 35.875 1 30.89 333 LEU A N 1
ATOM 2734 C CA . LEU A 1 333 ? 7.043 40.688 35.906 1 30.89 333 LEU A CA 1
ATOM 2735 C C . LEU A 1 333 ? 6.977 41.281 34.5 1 30.89 333 LEU A C 1
ATOM 2737 O O . LEU A 1 333 ? 7.906 41.094 33.719 1 30.89 333 LEU A O 1
ATOM 2741 N N . THR A 1 334 ? 5.863 41.188 33.844 1 33.41 334 THR A N 1
ATOM 2742 C CA . THR A 1 334 ? 5.867 41.969 32.625 1 33.41 334 THR A CA 1
ATOM 2743 C C . THR A 1 334 ? 5.953 43.469 32.938 1 33.41 334 THR A C 1
ATOM 2745 O O . THR A 1 334 ? 5.145 44 33.688 1 33.41 334 THR A O 1
ATOM 2748 N N . VAL A 1 335 ? 7.133 44 33.156 1 30.91 335 VAL A N 1
ATOM 2749 C CA . VAL A 1 335 ? 7.402 45.406 33.25 1 30.91 335 VAL A CA 1
ATOM 2750 C C . VAL A 1 335 ? 6.875 46.094 31.984 1 30.91 335 VAL A C 1
ATOM 2752 O O . VAL A 1 335 ? 7.293 45.781 30.859 1 30.91 335 VAL A O 1
ATOM 2755 N N . SER A 1 336 ? 5.629 46.438 31.875 1 31.97 336 SER A N 1
ATOM 2756 C CA . SER A 1 336 ? 5.273 47.344 30.812 1 31.97 336 SER A CA 1
ATOM 2757 C C . SER A 1 336 ? 5.777 48.75 31.094 1 31.97 336 SER A C 1
ATOM 2759 O O . SER A 1 336 ? 5.426 49.344 32.125 1 31.97 336 SER A O 1
ATOM 2761 N N . THR A 1 337 ? 7.035 49.062 30.953 1 30.23 337 THR A N 1
ATOM 2762 C CA . THR A 1 337 ? 7.48 50.469 30.984 1 30.23 337 THR A CA 1
ATOM 2763 C C . THR A 1 337 ? 6.633 51.344 30.062 1 30.23 337 THR A C 1
ATOM 2765 O O . THR A 1 337 ? 6.578 51.094 28.859 1 30.23 337 THR A O 1
ATOM 2768 N N . THR A 1 338 ? 5.512 51.812 30.5 1 32.84 338 THR A N 1
ATOM 2769 C CA . THR A 1 338 ? 4.852 52.906 29.766 1 32.84 338 THR A CA 1
ATOM 2770 C C . THR A 1 338 ? 5.777 54.094 29.609 1 32.84 338 THR A C 1
ATOM 2772 O O . THR A 1 338 ? 5.812 54.969 30.469 1 32.84 338 THR A O 1
ATOM 2775 N N . ASP A 1 339 ? 7.043 54.031 29.578 1 30.59 339 ASP A N 1
ATOM 2776 C CA . ASP A 1 339 ? 7.746 55.281 29.266 1 30.59 339 ASP A CA 1
ATOM 2777 C C . ASP A 1 339 ? 7.176 55.938 28 1 30.59 339 ASP A C 1
ATOM 2779 O O . ASP A 1 339 ? 6.949 55.25 27 1 30.59 339 ASP A O 1
ATOM 2783 N N . LEU A 1 340 ? 6.258 57 28.219 1 34.69 340 LEU A N 1
ATOM 2784 C CA . LEU A 1 340 ? 6.117 57.906 27.094 1 34.69 340 LEU A CA 1
ATOM 2785 C C . LEU A 1 340 ? 7.453 58.094 26.375 1 34.69 340 LEU A C 1
ATOM 2787 O O . LEU A 1 340 ? 8.383 58.688 26.938 1 34.69 340 LEU A O 1
ATOM 2791 N N . ALA A 1 341 ? 8.125 57.25 25.922 1 32.09 341 ALA A N 1
ATOM 2792 C CA . ALA A 1 341 ? 9.312 57.406 25.094 1 32.09 341 ALA A CA 1
ATOM 2793 C C . ALA A 1 341 ? 9.344 58.812 24.484 1 32.09 341 ALA A C 1
ATOM 2795 O O . ALA A 1 341 ? 8.336 59.281 23.953 1 32.09 341 ALA A O 1
ATOM 2796 N N . SER A 1 342 ? 10.211 59.75 24.859 1 30.64 342 SER A N 1
ATOM 2797 C CA . SER A 1 342 ? 10.586 61.031 24.266 1 30.64 342 SER A CA 1
ATOM 2798 C C . SER A 1 342 ? 10.523 60.938 22.734 1 30.64 342 SER A C 1
ATOM 2800 O O . SER A 1 342 ? 10.031 61.875 22.094 1 30.64 342 SER A O 1
ATOM 2802 N N . GLU A 1 343 ? 11.727 60.469 22.125 1 29.62 343 GLU A N 1
ATOM 2803 C CA . GLU A 1 343 ? 12.109 61.094 20.875 1 29.62 343 GLU A CA 1
ATOM 2804 C C . GLU A 1 343 ? 10.961 61.031 19.859 1 29.62 343 GLU A C 1
ATOM 2806 O O . GLU A 1 343 ? 10 60.281 20.031 1 29.62 343 GLU A O 1
ATOM 2811 N N . ASP A 1 344 ? 11.32 61.656 18.5 1 29.39 344 ASP A N 1
ATOM 2812 C CA . ASP A 1 344 ? 10.953 62.219 17.203 1 29.39 344 ASP A CA 1
ATOM 2813 C C . ASP A 1 344 ? 10.258 61.188 16.344 1 29.39 344 ASP A C 1
ATOM 2815 O O . ASP A 1 344 ? 10.125 61.344 15.125 1 29.39 344 ASP A O 1
ATOM 2819 N N . GLU A 1 345 ? 10.414 59.938 16.625 1 31.64 345 GLU A N 1
ATOM 2820 C CA . GLU A 1 345 ? 9.922 59.344 15.375 1 31.64 345 GLU A CA 1
ATOM 2821 C C . GLU A 1 345 ? 8.469 59.719 15.125 1 31.64 345 GLU A C 1
ATOM 2823 O O . GLU A 1 345 ? 7.594 59.438 15.953 1 31.64 345 GLU A O 1
ATOM 2828 N N . ASP A 1 346 ? 8.18 60.906 14.562 1 30.27 346 ASP A N 1
ATOM 2829 C CA . ASP A 1 346 ? 6.969 61.25 13.828 1 30.27 346 ASP A CA 1
ATOM 2830 C C . ASP A 1 346 ? 6.324 60 13.219 1 30.27 346 ASP A C 1
ATOM 2832 O O . ASP A 1 346 ? 6.625 59.625 12.086 1 30.27 346 ASP A O 1
ATOM 2836 N N . ASP A 1 347 ? 6.445 58.969 13.852 1 30.81 347 ASP A N 1
ATOM 2837 C CA . ASP A 1 347 ? 5.699 57.906 13.164 1 30.81 347 ASP A CA 1
ATOM 2838 C C . ASP A 1 347 ? 4.277 58.375 12.844 1 30.81 347 ASP A C 1
ATOM 2840 O O . ASP A 1 347 ? 3.449 58.531 13.742 1 30.81 347 ASP A O 1
ATOM 2844 N N . ASP A 1 348 ? 4.117 59.438 12.008 1 29.98 348 ASP A N 1
ATOM 2845 C CA . ASP A 1 348 ? 2.848 59.469 11.289 1 29.98 348 ASP A CA 1
ATOM 2846 C C . ASP A 1 348 ? 2.305 58.062 11.062 1 29.98 348 ASP A C 1
ATOM 2848 O O . ASP A 1 348 ? 2.771 57.375 10.172 1 29.98 348 ASP A O 1
ATOM 2852 N N . GLU A 1 349 ? 2.232 57.375 12.07 1 32.31 349 GLU A N 1
ATOM 2853 C CA . GLU A 1 349 ? 1.468 56.156 11.898 1 32.31 349 GLU A CA 1
ATOM 2854 C C . GLU A 1 349 ? 0.235 56.406 11.031 1 32.31 349 GLU A C 1
ATOM 2856 O O . GLU A 1 349 ? -0.737 57 11.477 1 32.31 349 GLU A O 1
ATOM 2861 N N . GLU A 1 350 ? 0.379 56.969 9.836 1 28.55 350 GLU A N 1
ATOM 2862 C CA . GLU A 1 350 ? -0.673 56.812 8.836 1 28.55 350 GLU A CA 1
ATOM 2863 C C . GLU A 1 350 ? -1.404 55.5 9.016 1 28.55 350 GLU A C 1
ATOM 2865 O O . GLU A 1 350 ? -0.773 54.438 9.094 1 28.55 350 GLU A O 1
ATOM 2870 N N . TRP A 1 351 ? -2.402 55.5 9.898 1 30.78 351 TRP A N 1
ATOM 2871 C CA . TRP A 1 351 ? -3.381 54.438 9.617 1 30.78 351 TRP A CA 1
ATOM 2872 C C . TRP A 1 351 ? -3.303 54 8.156 1 30.78 351 TRP A C 1
ATOM 2874 O O . TRP A 1 351 ? -3.771 54.719 7.266 1 30.78 351 TRP A O 1
ATOM 2884 N N . GLU A 1 352 ? -2.123 54 7.59 1 28.33 352 GLU A N 1
ATOM 2885 C CA . GLU A 1 352 ? -2.152 53.375 6.27 1 28.33 352 GLU A CA 1
ATOM 2886 C C . GLU A 1 352 ? -3.232 52.281 6.191 1 28.33 352 GLU A C 1
ATOM 2888 O O . GLU A 1 352 ? -3.262 51.375 7.016 1 28.33 352 GLU A O 1
ATOM 2893 N N . THR A 1 353 ? -4.5 52.75 5.996 1 28.42 353 THR A N 1
ATOM 2894 C CA . THR A 1 353 ? -5.422 51.844 5.312 1 28.42 353 THR A CA 1
ATOM 2895 C C . THR A 1 353 ? -4.66 50.812 4.465 1 28.42 353 THR A C 1
ATOM 2897 O O . THR A 1 353 ? -4.305 51.094 3.32 1 28.42 353 THR A O 1
ATOM 2900 N N . ASP A 1 354 ? -3.574 50.531 4.844 1 28.27 354 ASP A N 1
ATOM 2901 C CA . ASP A 1 354 ? -3.086 49.375 4.09 1 28.27 354 ASP A CA 1
ATOM 2902 C C . ASP A 1 354 ? -4.195 48.344 3.871 1 28.27 354 ASP A C 1
ATOM 2904 O O . ASP A 1 354 ? -4.754 47.812 4.832 1 28.27 354 ASP A O 1
ATOM 2908 N N . GLY A 1 355 ? -5.105 48.625 2.969 1 27.94 355 GLY A N 1
ATOM 2909 C CA . GLY A 1 355 ? -5.949 47.625 2.314 1 27.94 355 GLY A CA 1
ATOM 2910 C C . GLY A 1 355 ? -5.41 46.219 2.418 1 27.94 355 GLY A C 1
ATOM 2911 O O . GLY A 1 355 ? -4.191 46 2.463 1 27.94 355 GLY A O 1
ATOM 2912 N N . TRP A 1 356 ? -6.02 45.5 3.24 1 30.47 356 TRP A N 1
ATOM 2913 C CA . TRP A 1 356 ? -5.922 44.062 2.938 1 30.47 356 TRP A CA 1
ATOM 2914 C C . TRP A 1 356 ? -5.629 43.844 1.457 1 30.47 356 TRP A C 1
ATOM 2916 O O . TRP A 1 356 ? -6.438 44.188 0.597 1 30.47 356 TRP A O 1
ATOM 2926 N N . SER A 1 357 ? -4.551 44.375 0.884 1 31.94 357 SER A N 1
ATOM 2927 C CA . SER A 1 357 ? -4.273 43.969 -0.49 1 31.94 357 SER A CA 1
ATOM 2928 C C . SER A 1 357 ? -4.43 42.438 -0.664 1 31.94 357 SER A C 1
ATOM 2930 O O . SER A 1 357 ? -3.826 41.656 0.075 1 31.94 357 SER A O 1
ATOM 2932 N N . PRO A 1 358 ? -5.539 41.969 -1.052 1 33.06 358 PRO A N 1
ATOM 2933 C CA . PRO A 1 358 ? -5.602 40.562 -1.448 1 33.06 358 PRO A CA 1
ATOM 2934 C C . PRO A 1 358 ? -4.281 40.062 -2.016 1 33.06 358 PRO A C 1
ATOM 2936 O O . PRO A 1 358 ? -3.447 40.844 -2.461 1 33.06 358 PRO A O 1
ATOM 2939 N N . PRO A 1 359 ? -3.781 39.031 -1.585 1 33.72 359 PRO A N 1
ATOM 2940 C CA . PRO A 1 359 ? -2.615 38.594 -2.361 1 33.72 359 PRO A CA 1
ATOM 2941 C C . PRO A 1 359 ? -2.615 39.156 -3.783 1 33.72 359 PRO A C 1
ATOM 2943 O O . PRO A 1 359 ? -3.68 39.438 -4.34 1 33.72 359 PRO A O 1
ATOM 2946 N N . PRO A 1 360 ? -1.677 40.062 -4.168 1 34.72 360 PRO A N 1
ATOM 2947 C CA . PRO A 1 360 ? -1.714 40.594 -5.531 1 34.72 360 PRO A CA 1
ATOM 2948 C C . PRO A 1 360 ? -2.432 39.688 -6.512 1 34.72 360 PRO A C 1
ATOM 2950 O O . PRO A 1 360 ? -2.299 38.438 -6.422 1 34.72 360 PRO A O 1
ATOM 2953 N N . ASP A 1 361 ? -3.662 40 -6.852 1 36.47 361 ASP A N 1
ATOM 2954 C CA . ASP A 1 361 ? -4.309 39.312 -7.965 1 36.47 361 ASP A CA 1
ATOM 2955 C C . ASP A 1 361 ? -3.289 38.906 -9.023 1 36.47 361 ASP A C 1
ATOM 2957 O O . ASP A 1 361 ? -2.512 39.75 -9.5 1 36.47 361 ASP A O 1
ATOM 2961 N N . PRO A 1 362 ? -2.877 37.812 -9.039 1 41.56 362 PRO A N 1
ATOM 2962 C CA . PRO A 1 362 ? -1.896 37.375 -10.039 1 41.56 362 PRO A CA 1
ATOM 2963 C C . PRO A 1 362 ? -2.076 38.094 -11.383 1 41.56 362 PRO A C 1
ATOM 2965 O O . PRO A 1 362 ? -1.247 37.938 -12.281 1 41.56 362 PRO A O 1
ATOM 2968 N N . SER A 1 363 ? -3.182 38.875 -11.477 1 46.41 363 SER A N 1
ATOM 2969 C CA . SER A 1 363 ? -3.479 39.5 -12.773 1 46.41 363 SER A CA 1
ATOM 2970 C C . SER A 1 363 ? -2.809 40.844 -12.906 1 46.41 363 SER A C 1
ATOM 2972 O O . SER A 1 363 ? -2.754 41.406 -14 1 46.41 363 SER A O 1
ATOM 2974 N N . VAL A 1 364 ? -2.434 41.594 -11.914 1 53.88 364 VAL A N 1
ATOM 2975 C CA . VAL A 1 364 ? -2.031 43 -12.023 1 53.88 364 VAL A CA 1
ATOM 2976 C C . VAL A 1 364 ? -0.508 43.094 -12.039 1 53.88 364 VAL A C 1
ATOM 2978 O O . VAL A 1 364 ? 0.053 44.156 -11.727 1 53.88 364 VAL A O 1
ATOM 2981 N N . GLY A 1 365 ? 0.179 42.281 -12.898 1 65 365 GLY A N 1
ATOM 2982 C CA . GLY A 1 365 ? 1.606 42.375 -13.164 1 65 365 GLY A CA 1
ATOM 2983 C C . GLY A 1 365 ? 1.966 42.094 -14.609 1 65 365 GLY A C 1
ATOM 2984 O O . GLY A 1 365 ? 1.17 41.531 -15.352 1 65 365 GLY A O 1
ATOM 2985 N N . ARG A 1 366 ? 3.037 42.719 -15.078 1 80 366 ARG A N 1
ATOM 2986 C CA . ARG A 1 366 ? 3.533 42.438 -16.422 1 80 366 ARG A CA 1
ATOM 2987 C C . ARG A 1 366 ? 4.121 41.031 -16.516 1 80 366 ARG A C 1
ATOM 2989 O O . ARG A 1 366 ? 4.926 40.625 -15.68 1 80 366 ARG A O 1
ATOM 2996 N N . PRO A 1 367 ? 3.516 40.281 -17.406 1 85.12 367 PRO A N 1
ATOM 2997 C CA . PRO A 1 367 ? 4.043 38.906 -17.547 1 85.12 367 PRO A CA 1
ATOM 2998 C C . PRO A 1 367 ? 5.516 38.875 -17.938 1 85.12 367 PRO A C 1
ATOM 3000 O O . PRO A 1 367 ? 5.922 39.594 -18.859 1 85.12 367 PRO A O 1
ATOM 3003 N N . VAL A 1 368 ? 6.273 38.156 -17.156 1 88.44 368 VAL A N 1
ATOM 3004 C CA . VAL A 1 368 ? 7.68 37.969 -17.484 1 88.44 368 VAL A CA 1
ATOM 3005 C C . VAL A 1 368 ? 8.023 36.469 -17.438 1 88.44 368 VAL A C 1
ATOM 3007 O O . VAL A 1 368 ? 7.301 35.688 -16.828 1 88.44 368 VAL A O 1
ATOM 3010 N N . ARG A 1 369 ? 9.094 36.094 -18.141 1 89.38 369 ARG A N 1
ATOM 3011 C CA . ARG A 1 369 ? 9.586 34.75 -18.188 1 89.38 369 ARG A CA 1
ATOM 3012 C C . ARG A 1 369 ? 11.047 34.656 -17.75 1 89.38 369 ARG A C 1
ATOM 3014 O O . ARG A 1 369 ? 11.867 35.5 -18.172 1 89.38 369 ARG A O 1
ATOM 3021 N N . ALA A 1 370 ? 11.352 33.75 -16.938 1 87.88 370 ALA A N 1
ATOM 3022 C CA . ALA A 1 370 ? 12.727 33.531 -16.5 1 87.88 370 ALA A CA 1
ATOM 3023 C C . ALA A 1 370 ? 13.602 33.031 -17.656 1 87.88 370 ALA A C 1
ATOM 3025 O O . ALA A 1 370 ? 13.266 32.031 -18.297 1 87.88 370 ALA A O 1
ATOM 3026 N N . ILE A 1 371 ? 14.781 33.656 -17.844 1 86.06 371 ILE A N 1
ATOM 3027 C CA . ILE A 1 371 ? 15.695 33.281 -18.906 1 86.06 371 ILE A CA 1
ATOM 3028 C C . ILE A 1 371 ? 16.938 32.625 -18.312 1 86.06 371 ILE A C 1
ATOM 3030 O O . ILE A 1 371 ? 17.734 32 -19.031 1 86.06 371 ILE A O 1
ATOM 3034 N N . TYR A 1 372 ? 17.062 32.75 -17.016 1 82.69 372 TYR A N 1
ATOM 3035 C CA . TYR A 1 372 ? 18.125 32.062 -16.281 1 82.69 372 TYR A CA 1
ATOM 3036 C C . TYR A 1 372 ? 17.594 31.422 -15.008 1 82.69 372 TYR A C 1
ATOM 3038 O O . TYR A 1 372 ? 16.594 31.891 -14.438 1 82.69 372 TYR A O 1
ATOM 3046 N N . ASP A 1 373 ? 18.25 30.406 -14.609 1 84.12 373 ASP A N 1
ATOM 3047 C CA . ASP A 1 373 ? 17.953 29.828 -13.297 1 84.12 373 ASP A CA 1
ATOM 3048 C C . ASP A 1 373 ? 18.453 30.734 -12.172 1 84.12 373 ASP A C 1
ATOM 3050 O O . ASP A 1 373 ? 19.547 31.297 -12.258 1 84.12 373 ASP A O 1
ATOM 3054 N N . TYR A 1 374 ? 17.594 30.938 -11.195 1 84.12 374 TYR A N 1
ATOM 3055 C CA . TYR A 1 374 ? 17.953 31.656 -9.977 1 84.12 374 TYR A CA 1
ATOM 3056 C C . TYR A 1 374 ? 17.547 30.859 -8.734 1 84.12 374 TYR A C 1
ATOM 3058 O O . TYR A 1 374 ? 16.406 30.438 -8.609 1 84.12 374 TYR A O 1
ATOM 3066 N N . VAL A 1 375 ? 18.516 30.688 -7.961 1 82.69 375 VAL A N 1
ATOM 3067 C CA . VAL A 1 375 ? 18.266 30.047 -6.676 1 82.69 375 VAL A CA 1
ATOM 3068 C C . VAL A 1 375 ? 18.188 31.094 -5.574 1 82.69 375 VAL A C 1
ATOM 3070 O O . VAL A 1 375 ? 19.125 31.875 -5.383 1 82.69 375 VAL A O 1
ATOM 3073 N N . ALA A 1 376 ? 17.062 31.125 -4.891 1 80.25 376 ALA A N 1
ATOM 3074 C CA . ALA A 1 376 ? 16.828 32.094 -3.822 1 80.25 376 ALA A CA 1
ATOM 3075 C C . ALA A 1 376 ? 17.875 31.969 -2.729 1 80.25 376 ALA A C 1
ATOM 3077 O O . ALA A 1 376 ? 18.188 30.875 -2.271 1 80.25 376 ALA A O 1
ATOM 3078 N N . GLU A 1 377 ? 18.547 33 -2.373 1 75.88 377 GLU A N 1
ATOM 3079 C CA . GLU A 1 377 ? 19.578 33 -1.337 1 75.88 377 GLU A CA 1
ATOM 3080 C C . GLU A 1 377 ? 18.984 33.406 0.016 1 75.88 377 GLU A C 1
ATOM 3082 O O . GLU A 1 377 ? 19.547 33.062 1.062 1 75.88 377 GLU A O 1
ATOM 3087 N N . ASP A 1 378 ? 17.859 34.031 -0.065 1 75.88 378 ASP A N 1
ATOM 3088 C CA . ASP A 1 378 ? 17.188 34.5 1.146 1 75.88 378 ASP A CA 1
ATOM 3089 C C . ASP A 1 378 ? 15.688 34.219 1.077 1 75.88 378 ASP A C 1
ATOM 3091 O O . ASP A 1 378 ? 15.148 33.969 -0 1 75.88 378 ASP A O 1
ATOM 3095 N N . GLU A 1 379 ? 15.086 34.344 2.23 1 76.75 379 GLU A N 1
ATOM 3096 C CA . GLU A 1 379 ? 13.672 34 2.35 1 76.75 379 GLU A CA 1
ATOM 3097 C C . GLU A 1 379 ? 12.789 35 1.602 1 76.75 379 GLU A C 1
ATOM 3099 O O . GLU A 1 379 ? 11.656 34.688 1.236 1 76.75 379 GLU A O 1
ATOM 3104 N N . GLU A 1 380 ? 13.281 36.094 1.234 1 80.94 380 GLU A N 1
ATOM 3105 C CA . GLU A 1 380 ? 12.508 37.125 0.54 1 80.94 380 GLU A CA 1
ATOM 3106 C C . GLU A 1 380 ? 12.594 36.938 -0.974 1 80.94 380 GLU A C 1
ATOM 3108 O O . GLU A 1 380 ? 11.859 37.594 -1.721 1 80.94 380 GLU A O 1
ATOM 3113 N N . GLU A 1 381 ? 13.406 36.062 -1.296 1 85.44 381 GLU A N 1
ATOM 3114 C CA . GLU A 1 381 ? 13.641 35.812 -2.719 1 85.44 381 GLU A CA 1
ATOM 3115 C C . GLU A 1 381 ? 12.883 34.594 -3.207 1 85.44 381 GLU A C 1
ATOM 3117 O O . GLU A 1 381 ? 12.492 33.75 -2.41 1 85.44 381 GLU A O 1
ATOM 3122 N N . ILE A 1 382 ? 12.68 34.531 -4.516 1 85.38 382 ILE A N 1
ATOM 3123 C CA . ILE A 1 382 ? 12.078 33.375 -5.141 1 85.38 382 ILE A CA 1
ATOM 3124 C C . ILE A 1 382 ? 13.062 32.75 -6.121 1 85.38 382 ILE A C 1
ATOM 3126 O O . ILE A 1 382 ? 13.852 33.438 -6.75 1 85.38 382 ILE A O 1
ATOM 3130 N N . SER A 1 383 ? 13.016 31.391 -6.145 1 85.56 383 SER A N 1
ATOM 3131 C CA . SER A 1 383 ? 13.82 30.672 -7.129 1 85.56 383 SER A CA 1
ATOM 3132 C C . SER A 1 383 ? 13.109 30.609 -8.484 1 85.56 383 SER A C 1
ATOM 3134 O O . SER A 1 383 ? 11.891 30.469 -8.547 1 85.56 383 SER A O 1
ATOM 3136 N N . LEU A 1 384 ? 13.93 30.828 -9.438 1 84 384 LEU A N 1
ATOM 3137 C CA . LEU A 1 384 ? 13.43 30.797 -10.812 1 84 384 LEU A CA 1
ATOM 3138 C C . LEU A 1 384 ? 14.141 29.719 -11.625 1 84 384 LEU A C 1
ATOM 3140 O O . LEU A 1 384 ? 15.328 29.469 -11.438 1 84 384 LEU A O 1
ATOM 3144 N N . ARG A 1 385 ? 13.359 29.047 -12.422 1 86 385 ARG A N 1
ATOM 3145 C CA . ARG A 1 385 ? 13.867 28.156 -13.461 1 86 385 ARG A CA 1
ATOM 3146 C C . ARG A 1 385 ? 13.586 28.719 -14.852 1 86 385 ARG A C 1
ATOM 3148 O O . ARG A 1 385 ? 12.555 29.344 -15.078 1 86 385 ARG A O 1
ATOM 3155 N N . VAL A 1 386 ? 14.492 28.375 -15.68 1 85.75 386 VAL A N 1
ATOM 3156 C CA . VAL A 1 386 ? 14.328 28.812 -17.062 1 85.75 386 VAL A CA 1
ATOM 3157 C C . VAL A 1 386 ? 12.977 28.359 -17.594 1 85.75 386 VAL A C 1
ATOM 3159 O O . VAL A 1 386 ? 12.625 27.188 -17.484 1 85.75 386 VAL A O 1
ATOM 3162 N N . GLY A 1 387 ? 12.156 29.281 -18.031 1 83.5 387 GLY A N 1
ATOM 3163 C CA . GLY A 1 387 ? 10.844 28.984 -18.594 1 83.5 387 GLY A CA 1
ATOM 3164 C C . GLY A 1 387 ? 9.703 29.312 -17.656 1 83.5 387 GLY A C 1
ATOM 3165 O O . GLY A 1 387 ? 8.539 29.344 -18.078 1 83.5 387 GLY A O 1
ATOM 3166 N N . ASP A 1 388 ? 10 29.609 -16.562 1 83.5 388 ASP A N 1
ATOM 3167 C CA . ASP A 1 388 ? 8.953 29.953 -15.609 1 83.5 388 ASP A CA 1
ATOM 3168 C C . ASP A 1 388 ? 8.312 31.297 -15.953 1 83.5 388 ASP A C 1
ATOM 3170 O O . ASP A 1 388 ? 9.016 32.25 -16.266 1 83.5 388 ASP A O 1
ATOM 3174 N N . ALA A 1 389 ? 7.047 31.234 -15.961 1 85.75 389 ALA A N 1
ATOM 3175 C CA . ALA A 1 389 ? 6.316 32.5 -16.141 1 85.75 389 ALA A CA 1
ATOM 3176 C C . ALA A 1 389 ? 5.934 33.094 -14.789 1 85.75 389 ALA A C 1
ATOM 3178 O O . ALA A 1 389 ? 5.5 32.375 -13.875 1 85.75 389 ALA A O 1
ATOM 3179 N N . LEU A 1 390 ? 6.102 34.469 -14.672 1 83.56 390 LEU A N 1
ATOM 3180 C CA . LEU A 1 390 ? 5.797 35.188 -13.453 1 83.56 390 LEU A CA 1
ATOM 3181 C C . LEU A 1 390 ? 5.094 36.5 -13.758 1 83.56 390 LEU A C 1
ATOM 3183 O O . LEU A 1 390 ? 5.195 37.031 -14.875 1 83.56 390 LEU A O 1
ATOM 3187 N N . ARG A 1 391 ? 4.48 36.969 -12.891 1 84.62 391 ARG A N 1
ATOM 3188 C CA . ARG A 1 391 ? 3.941 38.312 -12.984 1 84.62 391 ARG A CA 1
ATOM 3189 C C . ARG A 1 391 ? 4.762 39.281 -12.148 1 84.62 391 ARG A C 1
ATOM 3191 O O . ARG A 1 391 ? 4.961 39.062 -10.953 1 84.62 391 ARG A O 1
ATOM 3198 N N . LEU A 1 392 ? 5.215 40.281 -12.836 1 83.19 392 LEU A N 1
ATOM 3199 C CA . LEU A 1 392 ? 6.004 41.344 -12.195 1 83.19 392 LEU A CA 1
ATOM 3200 C C . LEU A 1 392 ? 5.105 42.312 -11.453 1 83.19 392 LEU A C 1
ATOM 3202 O O . LEU A 1 392 ? 4.262 42.969 -12.062 1 83.19 392 LEU A O 1
ATOM 3206 N N . ILE A 1 393 ? 5.238 42.406 -10.211 1 80.75 393 ILE A N 1
ATOM 3207 C CA . ILE A 1 393 ? 4.41 43.25 -9.359 1 80.75 393 ILE A CA 1
ATOM 3208 C C . ILE A 1 393 ? 5.113 44.562 -9.117 1 80.75 393 ILE A C 1
ATOM 3210 O O . ILE A 1 393 ? 4.484 45.625 -9.141 1 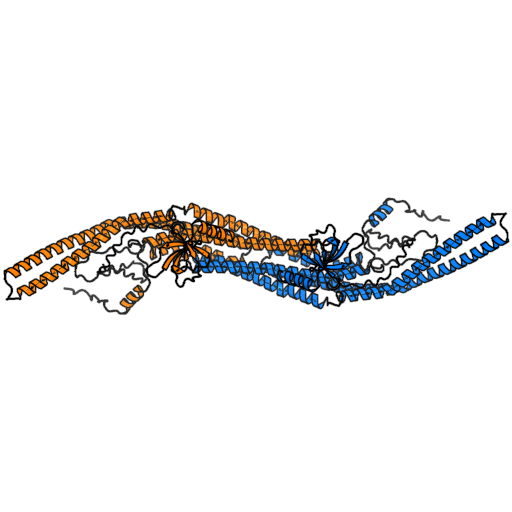80.75 393 ILE A O 1
ATOM 3214 N N . GLU A 1 394 ? 6.461 44.5 -8.961 1 80.5 394 GLU A N 1
ATOM 3215 C CA . GLU A 1 394 ? 7.27 45.719 -8.758 1 80.5 394 GLU A CA 1
ATOM 3216 C C . GLU A 1 394 ? 8.469 45.719 -9.703 1 80.5 394 GLU A C 1
ATOM 3218 O O . GLU A 1 394 ? 9.188 44.75 -9.828 1 80.5 394 GLU A O 1
ATOM 3223 N N . GLU A 1 395 ? 8.609 46.844 -10.305 1 80.31 395 GLU A N 1
ATOM 3224 C CA . GLU A 1 395 ? 9.703 47.031 -11.25 1 80.31 395 GLU A CA 1
ATOM 3225 C C . GLU A 1 395 ? 11.047 47.094 -10.539 1 80.31 395 GLU A C 1
ATOM 3227 O O . GLU A 1 395 ? 11.102 47.125 -9.305 1 80.31 395 GLU A O 1
ATOM 3232 N N . GLU A 1 396 ? 12.055 47 -11.375 1 81.38 396 GLU A N 1
ATOM 3233 C CA . GLU A 1 396 ? 13.445 46.969 -10.922 1 81.38 396 GLU A CA 1
ATOM 3234 C C . GLU A 1 396 ? 13.75 48.125 -9.969 1 81.38 396 GLU A C 1
ATOM 3236 O O . GLU A 1 396 ? 13.438 49.281 -10.266 1 81.38 396 GLU A O 1
ATOM 3241 N N . ASP A 1 397 ? 14.25 47.75 -8.906 1 74.94 397 ASP A N 1
ATOM 3242 C CA . ASP A 1 397 ? 14.672 48.781 -7.949 1 74.94 397 ASP A CA 1
ATOM 3243 C C . ASP A 1 397 ? 16.109 49.219 -8.227 1 74.94 397 ASP A C 1
ATOM 3245 O O . ASP A 1 397 ? 16.734 48.781 -9.188 1 74.94 397 ASP A O 1
ATOM 3249 N N . GLU A 1 398 ? 16.625 50.188 -7.465 1 76.25 398 GLU A N 1
ATOM 3250 C CA . GLU A 1 398 ? 17.953 50.781 -7.656 1 76.25 398 GLU A CA 1
ATOM 3251 C C . GLU A 1 398 ? 19.047 49.719 -7.582 1 76.25 398 GLU A C 1
ATOM 3253 O O . GLU A 1 398 ? 20.125 49.906 -8.148 1 76.25 398 GLU A O 1
ATOM 3258 N N . GLN A 1 399 ? 18.734 48.594 -6.953 1 76.56 399 GLN A N 1
ATOM 3259 C CA . GLN A 1 399 ? 19.734 47.531 -6.789 1 76.56 399 GLN A CA 1
ATOM 3260 C C . GLN A 1 399 ? 19.547 46.438 -7.836 1 76.56 399 GLN A C 1
ATOM 3262 O O . GLN A 1 399 ? 20.234 45.406 -7.809 1 76.56 399 GLN A O 1
ATOM 3267 N N . GLY A 1 400 ? 18.5 46.594 -8.578 1 82.56 400 GLY A N 1
ATOM 3268 C CA . GLY A 1 400 ? 18.297 45.656 -9.672 1 82.56 400 GLY A CA 1
ATOM 3269 C C . GLY A 1 400 ? 17.359 44.531 -9.336 1 82.56 400 GLY A C 1
ATOM 3270 O O . GLY A 1 400 ? 17.359 43.5 -10.008 1 82.56 400 GLY A O 1
ATOM 3271 N N . TRP A 1 401 ? 16.688 44.688 -8.25 1 84.75 401 TRP A N 1
ATOM 3272 C CA . TRP A 1 401 ? 15.797 43.594 -7.859 1 84.75 401 TRP A CA 1
ATOM 3273 C C . TRP A 1 401 ? 14.344 43.938 -8.188 1 84.75 401 TRP A C 1
ATOM 3275 O O . TRP A 1 401 ? 13.953 45.125 -8.133 1 84.75 401 TRP A O 1
ATOM 3285 N N . CYS A 1 402 ? 13.578 42.938 -8.648 1 85.94 402 CYS A N 1
ATOM 3286 C CA . CYS A 1 402 ? 12.148 43.031 -8.906 1 85.94 402 CYS A CA 1
ATOM 3287 C C . CYS A 1 402 ? 11.367 42.156 -7.938 1 85.94 402 CYS A C 1
ATOM 3289 O O . CYS A 1 402 ? 11.922 41.25 -7.34 1 85.94 402 CYS A O 1
ATOM 3291 N N . LYS A 1 403 ? 10.156 42.5 -7.793 1 87.25 403 LYS A N 1
ATOM 3292 C CA . LYS A 1 403 ? 9.234 41.656 -7.055 1 87.25 403 LYS A CA 1
ATOM 3293 C C . LYS A 1 403 ? 8.164 41.062 -7.977 1 87.25 403 LYS A C 1
ATOM 3295 O O . LYS A 1 403 ? 7.578 41.812 -8.781 1 87.25 403 LYS A O 1
ATOM 3300 N N . GLY A 1 404 ? 8.039 39.781 -7.887 1 86 404 GLY A N 1
ATOM 3301 C CA . GLY A 1 404 ? 7.035 39.125 -8.711 1 86 404 GLY A CA 1
ATOM 3302 C C . GLY A 1 404 ? 6.383 37.938 -8.031 1 86 404 GLY A C 1
ATOM 3303 O O . GLY A 1 404 ? 6.738 37.594 -6.898 1 86 404 GLY A O 1
ATOM 3304 N N . VAL A 1 405 ? 5.379 37.438 -8.836 1 85.25 405 VAL A N 1
ATOM 3305 C CA . VAL A 1 405 ? 4.621 36.281 -8.367 1 85.25 405 VAL A CA 1
ATOM 3306 C C . VAL A 1 405 ? 4.688 35.188 -9.414 1 85.25 405 VAL A C 1
ATOM 3308 O O . VAL A 1 405 ? 4.449 35.406 -10.594 1 85.25 405 VAL A O 1
ATOM 3311 N N . THR A 1 406 ? 5.082 33.969 -8.922 1 82.31 406 THR A N 1
ATOM 3312 C CA . THR A 1 406 ? 5.125 32.812 -9.797 1 82.31 406 THR A CA 1
ATOM 3313 C C . THR A 1 406 ? 3.725 32.25 -10.016 1 82.31 406 THR A C 1
ATOM 3315 O O . THR A 1 406 ? 2.783 32.625 -9.312 1 82.31 406 THR A O 1
ATOM 3318 N N . LEU A 1 407 ? 3.695 31.344 -10.992 1 78.62 407 LEU A N 1
ATOM 3319 C CA . LEU A 1 407 ? 2.422 30.719 -11.32 1 78.62 407 LEU A CA 1
ATOM 3320 C C . LEU A 1 407 ? 1.898 29.906 -10.133 1 78.62 407 LEU A C 1
ATOM 3322 O O . LEU A 1 407 ? 0.688 29.719 -9.992 1 78.62 407 LEU A O 1
ATOM 3326 N N . ASP A 1 408 ? 2.787 29.531 -9.312 1 71.56 408 ASP A N 1
ATOM 3327 C CA . ASP A 1 408 ? 2.428 28.703 -8.164 1 71.56 408 ASP A CA 1
ATOM 3328 C C . ASP A 1 408 ? 2.029 29.562 -6.969 1 71.56 408 ASP A C 1
ATOM 3330 O O . ASP A 1 408 ? 1.739 29.047 -5.891 1 71.56 408 ASP A O 1
ATOM 3334 N N . GLY A 1 409 ? 2.088 30.891 -7.137 1 72.38 409 GLY A N 1
ATOM 3335 C CA . GLY A 1 409 ? 1.595 31.828 -6.137 1 72.38 409 GLY A CA 1
ATOM 3336 C C . GLY A 1 409 ? 2.68 32.344 -5.211 1 72.38 409 GLY A C 1
ATOM 3337 O O . GLY A 1 409 ? 2.395 33.031 -4.238 1 72.38 409 GLY A O 1
ATOM 3338 N N . SER A 1 410 ? 3.807 32.031 -5.379 1 78.31 410 SER A N 1
ATOM 3339 C CA . SER A 1 410 ? 4.91 32.469 -4.539 1 78.31 410 SER A CA 1
ATOM 3340 C C . SER A 1 410 ? 5.363 33.875 -4.938 1 78.31 410 SER A C 1
ATOM 3342 O O . SER A 1 410 ? 5.699 34.125 -6.102 1 78.31 410 SER A O 1
ATOM 3344 N N . ALA A 1 411 ? 5.336 34.75 -3.982 1 80.94 411 ALA A N 1
ATOM 3345 C CA . ALA A 1 411 ? 5.793 36.094 -4.238 1 80.94 411 ALA A CA 1
ATOM 3346 C C . ALA A 1 411 ? 7.18 36.344 -3.639 1 80.94 411 ALA A C 1
ATOM 3348 O O . ALA A 1 411 ? 7.473 35.875 -2.535 1 80.94 411 ALA A O 1
ATOM 3349 N N . GLY A 1 412 ? 8.062 36.969 -4.344 1 84.88 412 GLY A N 1
ATOM 3350 C CA . GLY A 1 412 ? 9.391 37.25 -3.834 1 84.88 412 GLY A CA 1
ATOM 3351 C C . GLY A 1 412 ? 10.219 38.125 -4.777 1 84.88 412 GLY A C 1
ATOM 3352 O O . GLY A 1 412 ? 9.742 38.531 -5.84 1 84.88 412 GLY A O 1
ATOM 3353 N N . LEU A 1 413 ? 11.391 38.375 -4.324 1 87.38 413 LEU A N 1
ATOM 3354 C CA . LEU A 1 413 ? 12.344 39.188 -5.074 1 87.38 413 LEU A CA 1
ATOM 3355 C C . LEU A 1 413 ? 13.188 38.312 -6.004 1 87.38 413 LEU A C 1
ATOM 3357 O O . LEU A 1 413 ? 13.5 37.156 -5.684 1 87.38 413 LEU A O 1
ATOM 3361 N N . PHE A 1 414 ? 13.461 38.844 -7.18 1 87.12 414 PHE A N 1
ATOM 3362 C CA . PHE A 1 414 ? 14.383 38.219 -8.125 1 87.12 414 PHE A CA 1
ATOM 3363 C C . PHE A 1 414 ? 15.141 39.281 -8.922 1 87.12 414 PHE A C 1
ATOM 3365 O O . PHE A 1 414 ? 14.68 40.438 -9.039 1 87.12 414 PHE A O 1
ATOM 3372 N N . PRO A 1 415 ? 16.25 38.906 -9.336 1 85.31 415 PRO A N 1
ATOM 3373 C CA . PRO A 1 415 ? 17.016 39.875 -10.117 1 85.31 415 PRO A CA 1
ATOM 3374 C C . PRO A 1 415 ? 16.344 40.219 -11.453 1 85.31 415 PRO A C 1
ATOM 3376 O O . PRO A 1 415 ? 15.938 39.312 -12.18 1 85.31 415 PRO A O 1
ATOM 3379 N N . ALA A 1 416 ? 16.312 41.438 -11.797 1 84.69 416 ALA A N 1
ATOM 3380 C CA . ALA A 1 416 ? 15.633 41.938 -12.984 1 84.69 416 ALA A CA 1
ATOM 3381 C C . ALA A 1 416 ? 16.25 41.375 -14.258 1 84.69 416 ALA A C 1
ATOM 3383 O O . ALA A 1 416 ? 15.539 41.094 -15.227 1 84.69 416 ALA A O 1
ATOM 3384 N N . CYS A 1 417 ? 17.531 41.094 -14.258 1 83.5 417 CYS A N 1
ATOM 3385 C CA . CYS A 1 417 ? 18.25 40.625 -15.438 1 83.5 417 CYS A CA 1
ATOM 3386 C C . CYS A 1 417 ? 17.969 39.156 -15.703 1 83.5 417 CYS A C 1
ATOM 3388 O O . CYS A 1 417 ? 18.406 38.594 -16.719 1 83.5 417 CYS A O 1
ATOM 3390 N N . TYR A 1 418 ? 17.203 38.531 -14.875 1 87.69 418 TYR A N 1
ATOM 3391 C CA . TYR A 1 418 ? 16.938 37.094 -15.016 1 87.69 418 TYR A CA 1
ATOM 3392 C C . TYR A 1 418 ? 15.594 36.875 -15.703 1 87.69 418 TYR A C 1
ATOM 3394 O O . TYR A 1 418 ? 15.195 35.719 -15.922 1 87.69 418 TYR A O 1
ATOM 3402 N N . VAL A 1 419 ? 14.859 38 -16.016 1 87.19 419 VAL A N 1
ATOM 3403 C CA . VAL A 1 419 ? 13.531 37.812 -16.609 1 87.19 419 VAL A CA 1
ATOM 3404 C C . VAL A 1 419 ? 13.391 38.688 -17.859 1 87.19 419 VAL A C 1
ATOM 3406 O O . VAL A 1 419 ? 14.094 39.688 -18 1 87.19 419 VAL A O 1
ATOM 3409 N N . GLU A 1 420 ? 12.547 38.188 -18.797 1 87.25 420 GLU A N 1
ATOM 3410 C CA . GLU A 1 420 ? 12.195 38.969 -19.984 1 87.25 420 GLU A CA 1
ATOM 3411 C C . GLU A 1 420 ? 10.688 39.188 -20.078 1 87.25 420 GLU A C 1
ATOM 3413 O O . GLU A 1 420 ? 9.906 38.344 -19.625 1 87.25 420 GLU A O 1
ATOM 3418 N N . ASP A 1 421 ? 10.367 40.312 -20.641 1 85.56 421 ASP A N 1
ATOM 3419 C CA . ASP A 1 421 ? 8.953 40.625 -20.844 1 85.56 421 ASP A CA 1
ATOM 3420 C C . ASP A 1 421 ? 8.328 39.688 -21.875 1 85.56 421 ASP A C 1
ATOM 3422 O O . ASP A 1 421 ? 8.938 39.406 -22.906 1 85.56 421 ASP A O 1
ATOM 3426 N N . ILE A 1 422 ? 7.117 39.125 -21.516 1 84.69 422 ILE A N 1
ATOM 3427 C CA . ILE A 1 422 ? 6.371 38.344 -22.484 1 84.69 422 ILE A CA 1
ATOM 3428 C C . ILE A 1 422 ? 4.953 38.906 -22.625 1 84.69 422 ILE A C 1
ATOM 3430 O O . ILE A 1 422 ? 4.508 39.688 -21.797 1 84.69 422 ILE A O 1
ATOM 3434 N N . THR A 1 423 ? 4.32 38.562 -23.812 1 82.44 423 THR A N 1
ATOM 3435 C CA . THR A 1 423 ? 2.938 38.969 -24.047 1 82.44 423 THR A CA 1
ATOM 3436 C C . THR A 1 423 ? 1.986 38.188 -23.141 1 82.44 423 THR A C 1
ATOM 3438 O O . THR A 1 423 ? 2.326 37.094 -22.656 1 82.44 423 THR A O 1
ATOM 3441 N N . GLU A 1 424 ? 0.87 38.75 -22.906 1 81.69 424 GLU A N 1
ATOM 3442 C CA . GLU A 1 424 ? -0.163 38.062 -22.125 1 81.69 424 GLU A CA 1
ATOM 3443 C C . GLU A 1 424 ? -0.548 36.719 -22.75 1 81.69 424 GLU A C 1
ATOM 3445 O O . GLU A 1 424 ? -0.815 35.75 -22.047 1 81.69 424 GLU A O 1
ATOM 3450 N N . ASP A 1 425 ? -0.488 36.656 -24.047 1 80.38 425 ASP A N 1
ATOM 3451 C CA . ASP A 1 425 ? -0.798 35.438 -24.766 1 80.38 425 ASP A CA 1
ATOM 3452 C C . ASP A 1 425 ? 0.256 34.375 -24.484 1 80.38 425 ASP A C 1
ATOM 3454 O O . ASP A 1 425 ? -0.075 33.188 -24.312 1 80.38 425 ASP A O 1
ATOM 3458 N N . ALA A 1 426 ? 1.414 34.688 -24.344 1 78.06 426 ALA A N 1
ATOM 3459 C CA . ALA A 1 426 ? 2.506 33.75 -24.047 1 78.06 426 ALA A CA 1
ATOM 3460 C C . ALA A 1 426 ? 2.449 33.281 -22.594 1 78.06 426 ALA A C 1
ATOM 3462 O O . ALA A 1 426 ? 2.688 32.094 -22.312 1 78.06 426 ALA A O 1
ATOM 3463 N N . PHE A 1 427 ? 2.145 34.156 -21.859 1 80.44 427 PHE A N 1
ATOM 3464 C CA . PHE A 1 427 ? 1.974 33.844 -20.453 1 80.44 427 PHE A CA 1
ATOM 3465 C C . PHE A 1 427 ? 0.86 32.812 -20.266 1 80.44 427 PHE A C 1
ATOM 3467 O O . PHE A 1 427 ? 1.036 31.828 -19.547 1 80.44 427 PHE A O 1
ATOM 3474 N N . ASP A 1 428 ? -0.174 33 -20.906 1 79.62 428 ASP A N 1
ATOM 3475 C CA . ASP A 1 428 ? -1.313 32.094 -20.828 1 79.62 428 ASP A CA 1
ATOM 3476 C C . ASP A 1 428 ? -0.974 30.75 -21.438 1 79.62 428 ASP A C 1
ATOM 3478 O O . ASP A 1 428 ? -1.445 29.719 -20.953 1 79.62 428 ASP A O 1
ATOM 3482 N N . ALA A 1 429 ? -0.143 30.734 -22.312 1 75.5 429 ALA A N 1
ATOM 3483 C CA . ALA A 1 429 ? 0.293 29.5 -22.938 1 75.5 429 ALA A CA 1
ATOM 3484 C C . ALA A 1 429 ? 1.188 28.688 -22 1 75.5 429 ALA A C 1
ATOM 3486 O O . ALA A 1 429 ? 1.062 27.469 -21.906 1 75.5 429 ALA A O 1
ATOM 3487 N N . ILE A 1 430 ? 1.999 29.344 -21.312 1 77.5 430 ILE A N 1
ATOM 3488 C CA . ILE A 1 430 ? 2.898 28.688 -20.375 1 77.5 430 ILE A CA 1
ATOM 3489 C C . ILE A 1 430 ? 2.109 28.203 -19.156 1 77.5 430 ILE A C 1
ATOM 3491 O O . ILE A 1 430 ? 2.312 27.094 -18.672 1 77.5 430 ILE A O 1
ATOM 3495 N N . LYS A 1 431 ? 1.247 28.906 -18.828 1 76.06 431 LYS A N 1
ATOM 3496 C CA . LYS A 1 431 ? 0.349 28.531 -17.734 1 76.06 431 LYS A CA 1
ATOM 3497 C C . LYS A 1 431 ? -0.486 27.312 -18.109 1 76.06 431 LYS A C 1
ATOM 3499 O O . LYS A 1 431 ? -0.663 26.406 -17.281 1 76.06 431 LYS A O 1
ATOM 3504 N N . ALA A 1 432 ? -1.003 27.344 -19.281 1 74.06 432 ALA A N 1
ATOM 3505 C CA . ALA A 1 432 ? -1.799 26.219 -19.781 1 74.06 432 ALA A CA 1
ATOM 3506 C C . ALA A 1 432 ? -0.94 24.969 -19.969 1 74.06 432 ALA A C 1
ATOM 3508 O O . ALA A 1 432 ? -1.409 23.859 -19.75 1 74.06 432 ALA A O 1
ATOM 3509 N N . GLY A 1 433 ? 0.217 25.094 -20.344 1 63 433 GLY A N 1
ATOM 3510 C CA . GLY A 1 433 ? 1.111 23.969 -20.547 1 63 433 GLY A CA 1
ATOM 3511 C C . GLY A 1 433 ? 1.535 23.312 -19.234 1 63 433 GLY A C 1
ATOM 3512 O O . GLY A 1 433 ? 1.743 22.094 -19.188 1 63 433 GLY A O 1
ATOM 3513 N N . ARG A 1 434 ? 1.72 24.094 -18.234 1 59.47 434 ARG A N 1
ATOM 3514 C CA . ARG A 1 434 ? 2.045 23.531 -16.922 1 59.47 434 ARG A CA 1
ATOM 3515 C C . ARG A 1 434 ? 0.82 22.891 -16.281 1 59.47 434 ARG A C 1
ATOM 3517 O O . ARG A 1 434 ? 0.939 21.891 -15.562 1 59.47 434 ARG A O 1
ATOM 3524 N N . SER A 1 435 ? -0.321 23.375 -16.453 1 51.25 435 SER A N 1
ATOM 3525 C CA . SER A 1 435 ? -1.535 22.734 -15.953 1 51.25 435 SER A CA 1
ATOM 3526 C C . SER A 1 435 ? -1.776 21.391 -16.641 1 51.25 435 SER A C 1
ATOM 3528 O O . SER A 1 435 ? -2.449 20.531 -16.094 1 51.25 435 SER A O 1
ATOM 3530 N N . ALA A 1 436 ? -1.344 21.188 -17.734 1 48.22 436 ALA A N 1
ATOM 3531 C CA . ALA A 1 436 ? -1.464 19.875 -18.391 1 48.22 436 ALA A CA 1
ATOM 3532 C C . ALA A 1 436 ? -0.431 18.891 -17.844 1 48.22 436 ALA A C 1
ATOM 3534 O O . ALA A 1 436 ? -0.599 17.688 -17.969 1 48.22 436 ALA A O 1
ATOM 3535 N N . GLU A 1 437 ? 0.607 19.25 -17.406 1 41.69 437 GLU A N 1
ATOM 3536 C CA . GLU A 1 437 ? 1.614 18.344 -16.859 1 41.69 437 GLU A CA 1
ATOM 3537 C C . GLU A 1 437 ? 1.377 18.078 -15.375 1 41.69 437 GLU A C 1
ATOM 3539 O O . GLU A 1 437 ? 2.045 17.234 -14.781 1 41.69 437 GLU A O 1
ATOM 3544 N N . CYS A 1 438 ? 0.642 18.766 -14.742 1 34.06 438 CYS A N 1
ATOM 3545 C CA . CYS A 1 438 ? 0.263 18.312 -13.406 1 34.06 438 CYS A CA 1
ATOM 3546 C C . CYS A 1 438 ? -1.004 17.469 -13.461 1 34.06 438 CYS A C 1
ATOM 3548 O O . CYS A 1 438 ? -1.938 17.781 -14.203 1 34.06 438 CYS A O 1
ATOM 3550 N N . MET B 1 1 ? -25.609 -86.5 -16.453 1 22.25 1 MET B N 1
ATOM 3551 C CA . MET B 1 1 ? -25.062 -85.75 -17.578 1 22.25 1 MET B CA 1
ATOM 3552 C C . MET B 1 1 ? -25.5 -84.312 -17.516 1 22.25 1 MET B C 1
ATOM 3554 O O . MET B 1 1 ? -26.594 -83.938 -17.938 1 22.25 1 MET B O 1
ATOM 3558 N N . PHE B 1 2 ? -25.297 -83.625 -16.391 1 24.38 2 PHE B N 1
ATOM 3559 C CA . PHE B 1 2 ? -25.844 -82.375 -15.859 1 24.38 2 PHE B CA 1
ATOM 3560 C C . PHE B 1 2 ? -25.406 -81.188 -16.719 1 24.38 2 PHE B C 1
ATOM 3562 O O . PHE B 1 2 ? -24.219 -80.938 -16.938 1 24.38 2 PHE B O 1
ATOM 3569 N N . ARG B 1 3 ? -26.188 -80.75 -17.859 1 30.83 3 ARG B N 1
ATOM 3570 C CA . ARG B 1 3 ? -26.109 -79.75 -18.922 1 30.83 3 ARG B CA 1
ATOM 3571 C C . ARG B 1 3 ? -26 -78.375 -18.359 1 30.83 3 ARG B C 1
ATOM 3573 O O . ARG B 1 3 ? -26.859 -77.938 -17.594 1 30.83 3 ARG B O 1
ATOM 3580 N N . GLY B 1 4 ? -24.828 -77.812 -17.953 1 25.97 4 GLY B N 1
ATOM 3581 C CA . GLY B 1 4 ? -24.328 -76.688 -17.156 1 25.97 4 GLY B CA 1
ATOM 3582 C C . GLY B 1 4 ? -24.812 -75.375 -17.641 1 25.97 4 GLY B C 1
ATOM 3583 O O . GLY B 1 4 ? -25.219 -75.188 -18.797 1 25.97 4 GLY B O 1
ATOM 3584 N N . PRO B 1 5 ? -25.281 -74.375 -16.781 1 27.84 5 PRO B N 1
ATOM 3585 C CA . PRO B 1 5 ? -26.188 -73.188 -16.938 1 27.84 5 PRO B CA 1
ATOM 3586 C C . PRO B 1 5 ? -25.766 -72.25 -18.078 1 27.84 5 PRO B C 1
ATOM 3588 O O . PRO B 1 5 ? -24.625 -72.375 -18.547 1 27.84 5 PRO B O 1
ATOM 3591 N N . ASN B 1 6 ? -26.656 -71.188 -18.484 1 25.61 6 ASN B N 1
ATOM 3592 C CA . ASN B 1 6 ? -27 -70.312 -19.594 1 25.61 6 ASN B CA 1
ATOM 3593 C C . ASN B 1 6 ? -25.922 -69.25 -19.797 1 25.61 6 ASN B C 1
ATOM 3595 O O . ASN B 1 6 ? -25.562 -68.5 -18.875 1 25.61 6 ASN B O 1
ATOM 3599 N N . SER B 1 7 ? -24.875 -69.375 -20.625 1 26.81 7 SER B N 1
ATOM 3600 C CA . SER B 1 7 ? -23.922 -68.438 -21.203 1 26.81 7 SER B CA 1
ATOM 3601 C C . SER B 1 7 ? -24.609 -67.188 -21.75 1 26.81 7 SER B C 1
ATOM 3603 O O . SER B 1 7 ? -25.297 -67.25 -22.781 1 26.81 7 SER B O 1
ATOM 3605 N N . VAL B 1 8 ? -25.297 -66.312 -20.844 1 28.44 8 VAL B N 1
ATOM 3606 C CA . VAL B 1 8 ? -25.984 -65.125 -21.281 1 28.44 8 VAL B CA 1
ATOM 3607 C C . VAL B 1 8 ? -25.047 -64.25 -22.172 1 28.44 8 VAL B C 1
ATOM 3609 O O . VAL B 1 8 ? -23.922 -63.969 -21.797 1 28.44 8 VAL B O 1
ATOM 3612 N N . GLU B 1 9 ? -25.188 -64.312 -23.5 1 28.91 9 GLU B N 1
ATOM 3613 C CA . GLU B 1 9 ? -24.609 -63.562 -24.609 1 28.91 9 GLU B CA 1
ATOM 3614 C C . GLU B 1 9 ? -24.797 -62.062 -24.406 1 28.91 9 GLU B C 1
ATOM 3616 O O . GLU B 1 9 ? -25.922 -61.562 -24.484 1 28.91 9 GLU B O 1
ATOM 3621 N N . TYR B 1 10 ? -24.141 -61.406 -23.391 1 30.59 10 TYR B N 1
ATOM 3622 C CA . TYR B 1 10 ? -24.094 -59.969 -23.172 1 30.59 10 TYR B CA 1
ATOM 3623 C C . TYR B 1 10 ? -23.75 -59.25 -24.469 1 30.59 10 TYR B C 1
ATOM 3625 O O . TYR B 1 10 ? -22.641 -58.719 -24.609 1 30.59 10 TYR B O 1
ATOM 3633 N N . ARG B 1 11 ? -24.078 -59.781 -25.719 1 33.38 11 ARG B N 1
ATOM 3634 C CA . ARG B 1 11 ? -23.812 -59.156 -27.016 1 33.38 11 ARG B CA 1
ATOM 3635 C C . ARG B 1 11 ? -24.453 -57.781 -27.109 1 33.38 11 ARG B C 1
ATOM 3637 O O . ARG B 1 11 ? -23.875 -56.844 -27.641 1 33.38 11 ARG B O 1
ATOM 3644 N N . ASN B 1 12 ? -25.906 -57.75 -27.125 1 29.36 12 ASN B N 1
ATOM 3645 C CA . ASN B 1 12 ? -26.672 -56.688 -27.75 1 29.36 12 ASN B CA 1
ATOM 3646 C C . ASN B 1 12 ? -26.875 -55.5 -26.781 1 29.36 12 ASN B C 1
ATOM 3648 O O . ASN B 1 12 ? -27.844 -54.75 -26.906 1 29.36 12 ASN B O 1
ATOM 3652 N N . LEU B 1 13 ? -26.453 -55.531 -25.578 1 32.12 13 LEU B N 1
ATOM 3653 C CA . LEU B 1 13 ? -27.047 -54.375 -24.891 1 32.12 13 LEU B CA 1
ATOM 3654 C C . LEU B 1 13 ? -26.5 -53.062 -25.469 1 32.12 13 LEU B C 1
ATOM 3656 O O . LEU B 1 13 ? -25.281 -52.875 -25.547 1 32.12 13 LEU B O 1
ATOM 3660 N N . PRO B 1 14 ? -27.344 -52.219 -26.172 1 38.44 14 PRO B N 1
ATOM 3661 C CA . PRO B 1 14 ? -27.031 -50.906 -26.719 1 38.44 14 PRO B CA 1
ATOM 3662 C C . PRO B 1 14 ? -26.203 -50.062 -25.766 1 38.44 14 PRO B C 1
ATOM 3664 O O . PRO B 1 14 ? -25.312 -49.312 -26.188 1 38.44 14 PRO B O 1
ATOM 3667 N N . ASP B 1 15 ? -26.719 -50.125 -24.547 1 39.06 15 ASP B N 1
ATOM 3668 C CA . ASP B 1 15 ? -26.141 -49.219 -23.547 1 39.06 15 ASP B CA 1
ATOM 3669 C C . ASP B 1 15 ? -24.672 -49.531 -23.312 1 39.06 15 ASP B C 1
ATOM 3671 O O . ASP B 1 15 ? -23.922 -48.688 -22.812 1 39.06 15 ASP B O 1
ATOM 3675 N N . PHE B 1 16 ? -24.328 -50.875 -23.531 1 37.28 16 PHE B N 1
ATOM 3676 C CA . PHE B 1 16 ? -22.922 -51.219 -23.312 1 37.28 16 PHE B CA 1
ATOM 3677 C C . PHE B 1 16 ? -22.031 -50.594 -24.391 1 37.28 16 PHE B C 1
ATOM 3679 O O . PHE B 1 16 ? -20.953 -50.094 -24.109 1 37.28 16 PHE B O 1
ATOM 3686 N N . THR B 1 17 ? -22.5 -50.594 -25.688 1 35.81 17 THR B N 1
ATOM 3687 C CA . THR B 1 17 ? -21.734 -49.906 -26.734 1 35.81 17 THR B CA 1
ATOM 3688 C C . THR B 1 17 ? -21.688 -48.406 -26.469 1 35.81 17 THR B C 1
ATOM 3690 O O . THR B 1 17 ? -20.672 -47.75 -26.703 1 35.81 17 THR B O 1
ATOM 3693 N N . LYS B 1 18 ? -22.812 -47.938 -26.062 1 43.69 18 LYS B N 1
ATOM 3694 C CA . LYS B 1 18 ? -22.812 -46.5 -25.734 1 43.69 18 LYS B CA 1
ATOM 3695 C C . LYS B 1 18 ? -21.906 -46.219 -24.547 1 43.69 18 LYS B C 1
ATOM 3697 O O . LYS B 1 18 ? -21.172 -45.219 -24.547 1 43.69 18 LYS B O 1
ATOM 3702 N N . LYS B 1 19 ? -22.125 -47.031 -23.734 1 45.41 19 LYS B N 1
ATOM 3703 C CA . LYS B 1 19 ? -21.266 -46.844 -22.578 1 45.41 19 LYS B CA 1
ATOM 3704 C C . LYS B 1 19 ? -19.812 -47.094 -22.922 1 45.41 19 LYS B C 1
ATOM 3706 O O . LYS B 1 19 ? -18.906 -46.531 -22.312 1 45.41 19 LYS B O 1
ATOM 3711 N N . ILE B 1 20 ? -19.688 -48.062 -23.844 1 37.91 20 ILE B N 1
ATOM 3712 C CA . ILE B 1 20 ? -18.359 -48.219 -24.406 1 37.91 20 ILE B CA 1
ATOM 3713 C C . ILE B 1 20 ? -18.031 -47.031 -25.312 1 37.91 20 ILE B C 1
ATOM 3715 O O . ILE B 1 20 ? -16.922 -46.5 -25.266 1 37.91 20 ILE B O 1
ATOM 3719 N N . GLN B 1 21 ? -18.906 -46.688 -26.219 1 39.09 21 GLN B N 1
ATOM 3720 C CA . GLN B 1 21 ? -18.672 -45.5 -27.031 1 39.09 21 GLN B CA 1
ATOM 3721 C C . GLN B 1 21 ? -18.562 -44.25 -26.156 1 39.09 21 GLN B C 1
ATOM 3723 O O . GLN B 1 21 ? -17.719 -43.375 -26.406 1 39.09 21 GLN B O 1
ATOM 3728 N N . GLU B 1 22 ? -19.484 -43.938 -25.328 1 41.81 22 GLU B N 1
ATOM 3729 C CA . GLU B 1 22 ? -19.359 -42.812 -24.406 1 41.81 22 GLU B CA 1
ATOM 3730 C C . GLU B 1 22 ? -18.125 -42.969 -23.531 1 41.81 22 GLU B C 1
ATOM 3732 O O . GLU B 1 22 ? -17.453 -41.969 -23.219 1 41.81 22 GLU B O 1
ATOM 3737 N N . ALA B 1 23 ? -17.766 -44.125 -22.938 1 40.41 23 ALA B N 1
ATOM 3738 C CA . ALA B 1 23 ? -16.469 -44.375 -22.344 1 40.41 23 ALA B CA 1
ATOM 3739 C C . ALA B 1 23 ? -15.344 -44.188 -23.375 1 40.41 23 ALA B C 1
ATOM 3741 O O . ALA B 1 23 ? -14.266 -43.688 -23.031 1 40.41 23 ALA B O 1
ATOM 3742 N N . ASN B 1 24 ? -15.469 -44.5 -24.594 1 38.66 24 ASN B N 1
ATOM 3743 C CA . ASN B 1 24 ? -14.539 -44.156 -25.656 1 38.66 24 ASN B CA 1
ATOM 3744 C C . ASN B 1 24 ? -14.445 -42.656 -25.859 1 38.66 24 ASN B C 1
ATOM 3746 O O . ASN B 1 24 ? -13.445 -42.125 -26.375 1 38.66 24 ASN B O 1
ATOM 3750 N N . ASN B 1 25 ? -15.5 -41.906 -25.859 1 38.09 25 ASN B N 1
ATOM 3751 C CA . ASN B 1 25 ? -15.414 -40.469 -26.016 1 38.09 25 ASN B CA 1
ATOM 3752 C C . ASN B 1 25 ? -14.664 -39.812 -24.875 1 38.09 25 ASN B C 1
ATOM 3754 O O . ASN B 1 25 ? -14.539 -38.594 -24.812 1 38.09 25 ASN B O 1
ATOM 3758 N N . LEU B 1 26 ? -14.664 -40.312 -23.641 1 40.03 26 LEU B N 1
ATOM 3759 C CA . LEU B 1 26 ? -13.773 -39.719 -22.641 1 40.03 26 LEU B CA 1
ATOM 3760 C C . LEU B 1 26 ? -12.32 -39.75 -23.109 1 40.03 26 LEU B C 1
ATOM 3762 O O . LEU B 1 26 ? -11.836 -40.812 -23.531 1 40.03 26 LEU B O 1
ATOM 3766 N N . GLU B 1 27 ? -11.734 -38.812 -23.656 1 44.91 27 GLU B N 1
ATOM 3767 C CA . GLU B 1 27 ? -10.367 -38.625 -24.125 1 44.91 27 GLU B CA 1
ATOM 3768 C C . GLU B 1 27 ? -9.398 -39.531 -23.359 1 44.91 27 GLU B C 1
ATOM 3770 O O . GLU B 1 27 ? -9.109 -39.281 -22.188 1 44.91 27 GLU B O 1
ATOM 3775 N N . SER B 1 28 ? -9.445 -40.875 -23.375 1 57.34 28 SER B N 1
ATOM 3776 C CA . SER B 1 28 ? -8.75 -41.969 -22.703 1 57.34 28 SER B CA 1
ATOM 3777 C C . SER B 1 28 ? -7.262 -41.688 -22.562 1 57.34 28 SER B C 1
ATOM 3779 O O . SER B 1 28 ? -6.598 -41.344 -23.547 1 57.34 28 SER B O 1
ATOM 3781 N N . VAL B 1 29 ? -6.754 -41.188 -21.453 1 68.75 29 VAL B N 1
ATOM 3782 C CA . VAL B 1 29 ? -5.34 -41.031 -21.125 1 68.75 29 VAL B CA 1
ATOM 3783 C C . VAL B 1 29 ? -4.555 -42.25 -21.609 1 68.75 29 VAL B C 1
ATOM 3785 O O . VAL B 1 29 ? -4.941 -43.375 -21.328 1 68.75 29 VAL B O 1
ATOM 3788 N N . PRO B 1 30 ? -3.682 -41.906 -22.531 1 84 30 PRO B N 1
ATOM 3789 C CA . PRO B 1 30 ? -2.85 -43.031 -22.984 1 84 30 PRO B CA 1
ATOM 3790 C C . PRO B 1 30 ? -2.252 -43.812 -21.828 1 84 30 PRO B C 1
ATOM 3792 O O . PRO B 1 30 ? -1.927 -43.25 -20.781 1 84 30 PRO B O 1
ATOM 3795 N N . ASN B 1 31 ? -2.242 -45.094 -21.984 1 91.06 31 ASN B N 1
ATOM 3796 C CA . ASN B 1 31 ? -1.733 -45.969 -20.953 1 91.06 31 ASN B CA 1
ATOM 3797 C C . ASN B 1 31 ? -0.232 -45.812 -20.734 1 91.06 31 ASN B C 1
ATOM 3799 O O . ASN B 1 31 ? 0.529 -45.719 -21.703 1 91.06 31 ASN B O 1
ATOM 3803 N N . PHE B 1 32 ? 0.234 -45.688 -19.516 1 96 32 PHE B N 1
ATOM 3804 C CA . PHE B 1 32 ? 1.61 -45.438 -19.109 1 96 32 PHE B CA 1
ATOM 3805 C C . PHE B 1 32 ? 2.559 -46.469 -19.719 1 96 32 PHE B C 1
ATOM 3807 O O . PHE B 1 32 ? 3.691 -46.125 -20.078 1 96 32 PHE B O 1
ATOM 3814 N N . TRP B 1 33 ? 2.102 -47.656 -19.828 1 95.75 33 TRP B N 1
ATOM 3815 C CA . TRP B 1 33 ? 2.979 -48.75 -20.172 1 95.75 33 TRP B CA 1
ATOM 3816 C C . TRP B 1 33 ? 3.217 -48.812 -21.688 1 95.75 33 TRP B C 1
ATOM 3818 O O . TRP B 1 33 ? 4.109 -49.531 -22.156 1 95.75 33 TRP B O 1
ATOM 3828 N N . GLN B 1 34 ? 2.395 -48.094 -22.406 1 93.56 34 GLN B N 1
ATOM 3829 C CA . GLN B 1 34 ? 2.602 -48.031 -23.844 1 93.56 34 GLN B CA 1
ATOM 3830 C C . GLN B 1 34 ? 3.918 -47.312 -24.188 1 93.56 34 GLN B C 1
ATOM 3832 O O . GLN B 1 34 ? 4.348 -46.406 -23.469 1 93.56 34 GLN B O 1
ATOM 3837 N N . VAL B 1 35 ? 4.523 -47.812 -25.266 1 93.75 35 VAL B N 1
ATOM 3838 C CA . VAL B 1 35 ? 5.812 -47.25 -25.688 1 93.75 35 VAL B CA 1
ATOM 3839 C C . VAL B 1 35 ? 5.688 -45.75 -25.922 1 93.75 35 VAL B C 1
ATOM 3841 O O . VAL B 1 35 ? 4.789 -45.312 -26.641 1 93.75 35 VAL B O 1
ATOM 3844 N N . GLY B 1 36 ? 6.457 -44.969 -25.188 1 95 36 GLY B N 1
ATOM 3845 C CA . GLY B 1 36 ? 6.523 -43.531 -25.375 1 95 36 GLY B CA 1
ATOM 3846 C C . GLY B 1 36 ? 5.625 -42.75 -24.422 1 95 36 GLY B C 1
ATOM 3847 O O . GLY B 1 36 ? 5.762 -41.531 -24.281 1 95 36 GLY B O 1
ATOM 3848 N N . GLU B 1 37 ? 4.734 -43.406 -23.797 1 95.5 37 GLU B N 1
ATOM 3849 C CA . GLU B 1 37 ? 3.719 -42.719 -23.031 1 95.5 37 GLU B CA 1
ATOM 3850 C C . GLU B 1 37 ? 4.266 -42.281 -21.672 1 95.5 37 GLU B C 1
ATOM 3852 O O . GLU B 1 37 ? 3.625 -41.5 -20.953 1 95.5 37 GLU B O 1
ATOM 3857 N N . PHE B 1 38 ? 5.539 -42.75 -21.375 1 96.06 38 PHE B N 1
ATOM 3858 C CA . PHE B 1 38 ? 6.191 -42.281 -20.172 1 96.06 38 PHE B CA 1
ATOM 3859 C C . PHE B 1 38 ? 6.445 -40.781 -20.25 1 96.06 38 PHE B C 1
ATOM 3861 O O . PHE B 1 38 ? 6.77 -40.125 -19.234 1 96.06 38 PHE B O 1
ATOM 3868 N N . LYS B 1 39 ? 6.262 -40.156 -21.391 1 94.81 39 LYS B N 1
ATOM 3869 C CA . LYS B 1 39 ? 6.566 -38.75 -21.641 1 94.81 39 LYS B CA 1
ATOM 3870 C C . LYS B 1 39 ? 5.766 -37.844 -20.719 1 94.81 39 LYS B C 1
ATOM 3872 O O . LYS B 1 39 ? 6.242 -36.781 -20.312 1 94.81 39 LYS B O 1
ATOM 3877 N N . ARG B 1 40 ? 4.598 -38.25 -20.375 1 92.62 40 ARG B N 1
ATOM 3878 C CA . ARG B 1 40 ? 3.758 -37.438 -19.5 1 92.62 40 ARG B CA 1
ATOM 3879 C C . ARG B 1 40 ? 4.418 -37.25 -18.125 1 92.62 40 ARG B C 1
ATOM 3881 O O . ARG B 1 40 ? 4.344 -36.156 -17.547 1 92.62 40 ARG B O 1
ATOM 3888 N N . ALA B 1 41 ? 5.027 -38.344 -17.594 1 94.5 41 ALA B N 1
ATOM 3889 C CA . ALA B 1 41 ? 5.711 -38.281 -16.312 1 94.5 41 ALA B CA 1
ATOM 3890 C C . ALA B 1 41 ? 6.93 -37.375 -16.391 1 94.5 41 ALA B C 1
ATOM 3892 O O . ALA B 1 41 ? 7.199 -36.594 -15.461 1 94.5 41 ALA B O 1
ATOM 3893 N N . VAL B 1 42 ? 7.617 -37.406 -17.484 1 95.56 42 VAL B N 1
ATOM 3894 C CA . VAL B 1 42 ? 8.797 -36.562 -17.688 1 95.56 42 VAL B CA 1
ATOM 3895 C C . VAL B 1 42 ? 8.383 -35.094 -17.812 1 95.56 42 VAL B C 1
ATOM 3897 O O . VAL B 1 42 ? 9.023 -34.219 -17.25 1 95.56 42 VAL B O 1
ATOM 3900 N N . GLN B 1 43 ? 7.328 -34.906 -18.547 1 92.88 43 GLN B N 1
ATOM 3901 C CA . GLN B 1 43 ? 6.816 -33.562 -18.719 1 92.88 43 GLN B CA 1
ATOM 3902 C C . GLN B 1 43 ? 6.375 -32.969 -17.375 1 92.88 43 GLN B C 1
ATOM 3904 O O . GLN B 1 43 ? 6.543 -31.766 -17.141 1 92.88 43 GLN B O 1
ATOM 3909 N N . ARG B 1 44 ? 5.785 -33.75 -16.562 1 92.81 44 ARG B N 1
ATOM 3910 C CA . ARG B 1 44 ? 5.383 -33.312 -15.234 1 92.81 44 ARG B CA 1
ATOM 3911 C C . ARG B 1 44 ? 6.586 -32.844 -14.422 1 92.81 44 ARG B C 1
ATOM 3913 O O . ARG B 1 44 ? 6.52 -31.844 -13.719 1 92.81 44 ARG B O 1
ATOM 3920 N N . LEU B 1 45 ? 7.652 -33.625 -14.516 1 93.19 45 LEU B N 1
ATOM 3921 C CA . LEU B 1 45 ? 8.891 -33.25 -13.844 1 93.19 45 LEU B CA 1
ATOM 3922 C C . LEU B 1 45 ? 9.406 -31.906 -14.352 1 93.19 45 LEU B C 1
ATOM 3924 O O . LEU B 1 45 ? 9.836 -31.062 -13.562 1 93.19 45 LEU B O 1
ATOM 3928 N N . ASP B 1 46 ? 9.352 -31.781 -15.609 1 92.75 46 ASP B N 1
ATOM 3929 C CA . ASP B 1 46 ? 9.805 -30.531 -16.234 1 92.75 46 ASP B CA 1
ATOM 3930 C C . ASP B 1 46 ? 8.953 -29.359 -15.773 1 92.75 46 ASP B C 1
ATOM 3932 O O . ASP B 1 46 ? 9.477 -28.281 -15.484 1 92.75 46 ASP B O 1
ATOM 3936 N N . ALA B 1 47 ? 7.684 -29.5 -15.766 1 91.75 47 ALA B N 1
ATOM 3937 C CA . ALA B 1 47 ? 6.746 -28.469 -15.336 1 91.75 47 ALA B CA 1
ATOM 3938 C C . ALA B 1 47 ? 7.027 -28.047 -13.898 1 91.75 47 ALA B C 1
ATOM 3940 O O . ALA B 1 47 ? 6.746 -26.906 -13.523 1 91.75 47 ALA B O 1
ATOM 3941 N N . GLY B 1 48 ? 7.574 -29.016 -13.086 1 93.19 48 GLY B N 1
ATOM 3942 C CA . GLY B 1 48 ? 7.922 -28.688 -11.711 1 93.19 48 GLY B CA 1
ATOM 3943 C C . GLY B 1 48 ? 8.875 -27.516 -11.609 1 93.19 48 GLY B C 1
ATOM 3944 O O . GLY B 1 48 ? 8.703 -26.641 -10.742 1 93.19 48 GLY B O 1
ATOM 3945 N N . ALA B 1 49 ? 9.852 -27.438 -12.453 1 92.94 49 ALA B N 1
ATOM 3946 C CA . ALA B 1 49 ? 10.805 -26.344 -12.461 1 92.94 49 ALA B CA 1
ATOM 3947 C C . ALA B 1 49 ? 10.117 -25.016 -12.773 1 92.94 49 ALA B C 1
ATOM 3949 O O . ALA B 1 49 ? 10.375 -24 -12.117 1 92.94 49 ALA B O 1
ATOM 3950 N N . THR B 1 50 ? 9.266 -25.047 -13.758 1 92.44 50 THR B N 1
ATOM 3951 C CA . THR B 1 50 ? 8.531 -23.844 -14.164 1 92.44 50 THR B CA 1
ATOM 3952 C C . THR B 1 50 ? 7.648 -23.344 -13.031 1 92.44 50 THR B C 1
ATOM 3954 O O . THR B 1 50 ? 7.551 -22.125 -12.805 1 92.44 50 THR B O 1
ATOM 3957 N N . LEU B 1 51 ? 7.012 -24.234 -12.336 1 93.81 51 LEU B N 1
ATOM 3958 C CA . LEU B 1 51 ? 6.145 -23.859 -11.227 1 93.81 51 LEU B CA 1
ATOM 3959 C C . LEU B 1 51 ? 6.941 -23.203 -10.109 1 93.81 51 LEU B C 1
ATOM 3961 O O . LEU B 1 51 ? 6.461 -22.25 -9.477 1 93.81 51 LEU B O 1
ATOM 3965 N N . LEU B 1 52 ? 8.102 -23.734 -9.867 1 95.94 52 LEU B N 1
ATOM 3966 C CA . LEU B 1 52 ? 8.969 -23.125 -8.867 1 95.94 52 LEU B CA 1
ATOM 3967 C C . LEU B 1 52 ? 9.383 -21.719 -9.297 1 95.94 52 LEU B C 1
ATOM 3969 O O . LEU B 1 52 ? 9.375 -20.797 -8.484 1 95.94 52 LEU B O 1
ATOM 3973 N N . ASP B 1 53 ? 9.711 -21.547 -10.508 1 95.5 53 ASP B N 1
ATOM 3974 C CA . ASP B 1 53 ? 10.055 -20.219 -11.023 1 95.5 53 ASP B CA 1
ATOM 3975 C C . ASP B 1 53 ? 8.875 -19.266 -10.922 1 95.5 53 ASP B C 1
ATOM 3977 O O . ASP B 1 53 ? 9.039 -18.109 -10.539 1 95.5 53 ASP B O 1
ATOM 3981 N N . ASP B 1 54 ? 7.773 -19.75 -11.273 1 95.44 54 ASP B N 1
ATOM 3982 C CA . ASP B 1 54 ? 6.562 -18.938 -11.188 1 95.44 54 ASP B CA 1
ATOM 3983 C C . ASP B 1 54 ? 6.285 -18.516 -9.742 1 95.44 54 ASP B C 1
ATOM 3985 O O . ASP B 1 54 ? 5.938 -17.359 -9.484 1 95.44 54 ASP B O 1
ATOM 3989 N N . PHE B 1 55 ? 6.395 -19.422 -8.828 1 97.25 55 PHE B N 1
ATOM 3990 C CA . PHE B 1 55 ? 6.168 -19.109 -7.422 1 97.25 55 PHE B CA 1
ATOM 3991 C C . PHE B 1 55 ? 7.168 -18.078 -6.93 1 97.25 55 PHE B C 1
ATOM 3993 O O . PHE B 1 55 ? 6.797 -17.141 -6.207 1 97.25 55 PHE B O 1
ATOM 4000 N N . SER B 1 56 ? 8.398 -18.266 -7.309 1 98.25 56 SER B N 1
ATOM 4001 C CA . SER B 1 56 ? 9.422 -17.281 -6.961 1 98.25 56 SER B CA 1
ATOM 4002 C C . SER B 1 56 ? 9.055 -15.891 -7.469 1 98.25 56 SER B C 1
ATOM 4004 O O . SER B 1 56 ? 9.148 -14.906 -6.73 1 98.25 56 SER B O 1
ATOM 4006 N N . ARG B 1 57 ? 8.648 -15.805 -8.68 1 97.94 57 ARG B N 1
ATOM 4007 C CA . ARG B 1 57 ? 8.266 -14.531 -9.289 1 97.94 57 ARG B CA 1
ATOM 4008 C C . ARG B 1 57 ? 7.035 -13.953 -8.602 1 97.94 57 ARG B C 1
ATOM 4010 O O . ARG B 1 57 ? 6.957 -12.742 -8.375 1 97.94 57 ARG B O 1
ATOM 4017 N N . LEU B 1 58 ? 6.082 -14.789 -8.352 1 98.38 58 LEU B N 1
ATOM 4018 C CA . LEU B 1 58 ? 4.859 -14.383 -7.664 1 98.38 58 LEU B CA 1
ATOM 4019 C C . LEU B 1 58 ? 5.188 -13.727 -6.324 1 98.38 58 LEU B C 1
ATOM 4021 O O . LEU B 1 58 ? 4.684 -12.648 -6.023 1 98.38 58 LEU B O 1
ATOM 4025 N N . VAL B 1 59 ? 6.039 -14.383 -5.57 1 98.75 59 VAL B N 1
ATOM 4026 C CA . VAL B 1 59 ? 6.414 -13.883 -4.254 1 98.75 59 VAL B CA 1
ATOM 4027 C C . VAL B 1 59 ? 7.191 -12.578 -4.402 1 98.75 59 VAL B C 1
ATOM 4029 O O . VAL B 1 59 ? 6.98 -11.625 -3.643 1 98.75 59 VAL B O 1
ATOM 4032 N N . LEU B 1 60 ? 8.078 -12.531 -5.355 1 98.69 60 LEU B N 1
ATOM 4033 C CA . LEU B 1 60 ? 8.875 -11.328 -5.59 1 98.69 60 LEU B CA 1
ATOM 4034 C C . LEU B 1 60 ? 7.984 -10.141 -5.93 1 98.69 60 LEU B C 1
ATOM 4036 O O . LEU B 1 60 ? 8.195 -9.039 -5.426 1 98.69 60 LEU B O 1
ATOM 4040 N N . GLU B 1 61 ? 7.043 -10.328 -6.773 1 98.75 61 GLU B N 1
ATOM 4041 C CA . GLU B 1 61 ? 6.113 -9.266 -7.152 1 98.75 61 GLU B CA 1
ATOM 4042 C C . GLU B 1 61 ? 5.301 -8.797 -5.949 1 98.75 61 GLU B C 1
ATOM 4044 O O . GLU B 1 61 ? 5.055 -7.598 -5.793 1 98.75 61 GLU B O 1
ATOM 4049 N N . ARG B 1 62 ? 4.887 -9.734 -5.113 1 98.75 62 ARG B N 1
ATOM 4050 C CA . ARG B 1 62 ? 4.184 -9.352 -3.896 1 98.75 62 ARG B CA 1
ATOM 4051 C C . ARG B 1 62 ? 5.082 -8.523 -2.982 1 98.75 62 ARG B C 1
ATOM 4053 O O . ARG B 1 62 ? 4.645 -7.523 -2.41 1 98.75 62 ARG B O 1
ATOM 4060 N N . ALA B 1 63 ? 6.32 -8.961 -2.869 1 98.81 63 ALA B N 1
ATOM 4061 C CA . ALA B 1 63 ? 7.289 -8.203 -2.08 1 98.81 63 ALA B CA 1
ATOM 4062 C C . ALA B 1 63 ? 7.438 -6.781 -2.609 1 98.81 63 ALA B C 1
ATOM 4064 O O . ALA B 1 63 ? 7.477 -5.824 -1.833 1 98.81 63 ALA B O 1
ATOM 4065 N N . HIS B 1 64 ? 7.465 -6.637 -3.887 1 98.75 64 HIS B N 1
ATOM 4066 C CA . HIS B 1 64 ? 7.59 -5.328 -4.516 1 98.75 64 HIS B CA 1
ATOM 4067 C C . HIS B 1 64 ? 6.387 -4.445 -4.203 1 98.75 64 HIS B C 1
ATOM 4069 O O . HIS B 1 64 ? 6.531 -3.24 -3.996 1 98.75 64 HIS B O 1
ATOM 4075 N N . ILE B 1 65 ? 5.227 -5 -4.246 1 98.88 65 ILE B N 1
ATOM 4076 C CA . ILE B 1 65 ? 4.008 -4.266 -3.92 1 98.88 65 ILE B CA 1
ATOM 4077 C C . ILE B 1 65 ? 4.082 -3.75 -2.484 1 98.88 65 ILE B C 1
ATOM 4079 O O . ILE B 1 65 ? 3.779 -2.584 -2.221 1 98.88 65 ILE B O 1
ATOM 4083 N N . GLU B 1 66 ? 4.52 -4.574 -1.559 1 98.62 66 GLU B N 1
ATOM 4084 C CA . GLU B 1 66 ? 4.676 -4.172 -0.163 1 98.62 66 GLU B CA 1
ATOM 4085 C C . GLU B 1 66 ? 5.695 -3.047 -0.023 1 98.62 66 GLU B C 1
ATOM 4087 O O . GLU B 1 66 ? 5.48 -2.102 0.739 1 98.62 66 GLU B O 1
ATOM 4092 N N . LYS B 1 67 ? 6.75 -3.141 -0.728 1 98.81 67 LYS B N 1
ATOM 4093 C CA . LYS B 1 67 ? 7.789 -2.115 -0.706 1 98.81 67 LYS B CA 1
ATOM 4094 C C . LYS B 1 67 ? 7.25 -0.775 -1.198 1 98.81 67 LYS B C 1
ATOM 4096 O O . LYS B 1 67 ? 7.496 0.265 -0.584 1 98.81 67 LYS B O 1
ATOM 4101 N N . LYS B 1 68 ? 6.543 -0.821 -2.289 1 98.81 68 LYS B N 1
ATOM 4102 C CA . LYS B 1 68 ? 6.004 0.404 -2.871 1 98.81 68 LYS B CA 1
ATOM 4103 C C . LYS B 1 68 ? 5.027 1.083 -1.917 1 98.81 68 LYS B C 1
ATOM 4105 O O . LYS B 1 68 ? 5.051 2.305 -1.76 1 98.81 68 LYS B O 1
ATOM 4110 N N . TYR B 1 69 ? 4.168 0.326 -1.293 1 98.75 69 TYR B N 1
ATOM 4111 C CA . TYR B 1 69 ? 3.236 0.864 -0.306 1 98.75 69 TYR B CA 1
ATOM 4112 C C . TYR B 1 69 ? 3.984 1.51 0.854 1 98.75 69 TYR B C 1
ATOM 4114 O O . TYR B 1 69 ? 3.656 2.623 1.271 1 98.75 69 TYR B O 1
ATOM 4122 N N . ALA B 1 70 ? 4.988 0.832 1.354 1 98.75 70 ALA B N 1
ATOM 4123 C CA . ALA B 1 70 ? 5.812 1.353 2.443 1 98.75 70 ALA B CA 1
ATOM 4124 C C . ALA B 1 70 ? 6.449 2.686 2.061 1 98.75 70 ALA B C 1
ATOM 4126 O O . ALA B 1 70 ? 6.426 3.639 2.844 1 98.75 70 ALA B O 1
ATOM 4127 N N . GLN B 1 71 ? 6.945 2.748 0.904 1 98.75 71 GLN B N 1
ATOM 4128 C CA . GLN B 1 71 ? 7.629 3.945 0.427 1 98.75 71 GLN B CA 1
ATOM 4129 C C . GLN B 1 71 ? 6.656 5.109 0.271 1 98.75 71 GLN B C 1
ATOM 4131 O O . GLN B 1 71 ? 6.984 6.25 0.6 1 98.75 71 GLN B O 1
ATOM 4136 N N . MET B 1 72 ? 5.461 4.84 -0.219 1 98.81 72 MET B N 1
ATOM 4137 C CA . MET B 1 72 ? 4.457 5.887 -0.373 1 98.81 72 MET B CA 1
ATOM 4138 C C . MET B 1 72 ? 4.059 6.461 0.981 1 98.81 72 MET B C 1
ATOM 4140 O O . MET B 1 72 ? 3.947 7.68 1.134 1 98.81 72 MET B O 1
ATOM 4144 N N . LEU B 1 73 ? 3.885 5.598 1.958 1 98.75 73 LEU B N 1
ATOM 4145 C CA . LEU B 1 73 ? 3.541 6.043 3.305 1 98.75 73 LEU B CA 1
ATOM 4146 C C . LEU B 1 73 ? 4.66 6.887 3.9 1 98.75 73 LEU B C 1
ATOM 4148 O O . LEU B 1 73 ? 4.406 7.941 4.484 1 98.75 73 LEU B O 1
ATOM 4152 N N . ALA B 1 74 ? 5.879 6.43 3.758 1 98.69 74 ALA B N 1
ATOM 4153 C CA . ALA B 1 74 ? 7.035 7.133 4.305 1 98.69 74 ALA B CA 1
ATOM 4154 C C . ALA B 1 74 ? 7.195 8.508 3.666 1 98.69 74 ALA B C 1
ATOM 4156 O O . ALA B 1 74 ? 7.461 9.492 4.359 1 98.69 74 ALA B O 1
ATOM 4157 N N . SER B 1 75 ? 7.074 8.57 2.352 1 98.62 75 SER B N 1
ATOM 4158 C CA . SER B 1 75 ? 7.195 9.828 1.628 1 98.62 75 SER B CA 1
ATOM 4159 C C . SER B 1 75 ? 6.102 10.812 2.039 1 98.62 75 SER B C 1
ATOM 4161 O O . SER B 1 75 ? 6.367 12 2.234 1 98.62 75 SER B O 1
ATOM 4163 N N . TRP B 1 76 ? 4.883 10.32 2.119 1 98.62 76 TRP B N 1
ATOM 4164 C CA . TRP B 1 76 ? 3.738 11.109 2.562 1 98.62 76 TRP B CA 1
ATOM 4165 C C . TRP B 1 76 ? 3.977 11.68 3.957 1 98.62 76 TRP B C 1
ATOM 4167 O O . TRP B 1 76 ? 3.775 12.867 4.191 1 98.62 76 TRP B O 1
ATOM 4177 N N . SER B 1 77 ? 4.418 10.852 4.875 1 98.25 77 SER B N 1
ATOM 4178 C CA . SER B 1 77 ? 4.676 11.258 6.25 1 98.25 77 SER B CA 1
ATOM 4179 C C . SER B 1 77 ? 5.777 12.312 6.316 1 98.25 77 SER B C 1
ATOM 4181 O O . SER B 1 77 ? 5.648 13.312 7.027 1 98.25 77 SER B O 1
ATOM 4183 N N . LYS B 1 78 ? 6.828 12.086 5.598 1 97.75 78 LYS B N 1
ATOM 4184 C CA . LYS B 1 78 ? 7.945 13.023 5.578 1 97.75 78 LYS B CA 1
ATOM 4185 C C . LYS B 1 78 ? 7.508 14.391 5.055 1 97.75 78 LYS B C 1
ATOM 4187 O O . LYS B 1 78 ? 7.816 15.422 5.66 1 97.75 78 LYS B O 1
ATOM 4192 N N . LYS B 1 79 ? 6.801 14.43 3.973 1 97.19 79 LYS B N 1
ATOM 4193 C CA . LYS B 1 79 ? 6.312 15.656 3.348 1 97.19 79 LYS B CA 1
ATOM 4194 C C . LYS B 1 79 ? 5.488 16.484 4.332 1 97.19 79 LYS B C 1
ATOM 4196 O O . LYS B 1 79 ? 5.75 17.672 4.516 1 97.19 79 LYS B O 1
ATOM 4201 N N . TRP B 1 80 ? 4.562 15.867 4.98 1 96.25 80 TRP B N 1
ATOM 4202 C CA . TRP B 1 80 ? 3.643 16.594 5.844 1 96.25 80 TRP B CA 1
ATOM 4203 C C . TRP B 1 80 ? 4.301 16.953 7.176 1 96.25 80 TRP B C 1
ATOM 4205 O O . TRP B 1 80 ? 4.004 17.984 7.77 1 96.25 80 TRP B O 1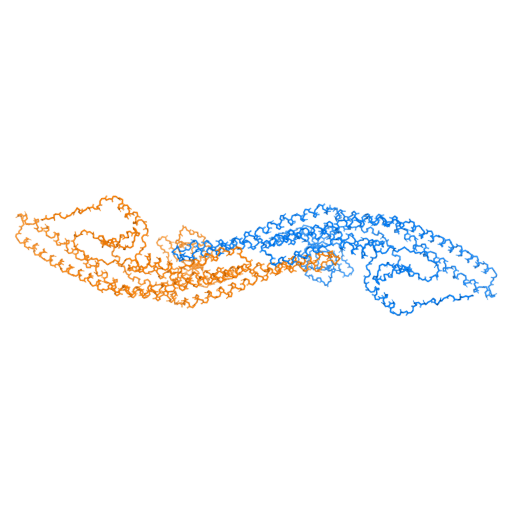
ATOM 4215 N N . ASN B 1 81 ? 5.195 16.078 7.652 1 94.19 81 ASN B N 1
ATOM 4216 C CA . ASN B 1 81 ? 5.969 16.422 8.844 1 94.19 81 ASN B CA 1
ATOM 4217 C C . ASN B 1 81 ? 6.797 17.688 8.625 1 94.19 81 ASN B C 1
ATOM 4219 O O . ASN B 1 81 ? 6.879 18.547 9.508 1 94.19 81 ASN B O 1
ATOM 4223 N N . ASP B 1 82 ? 7.391 17.781 7.48 1 92.62 82 ASP B N 1
ATOM 4224 C CA . ASP B 1 82 ? 8.164 18.969 7.125 1 92.62 82 ASP B CA 1
ATOM 4225 C C . ASP B 1 82 ? 7.273 20.203 7.066 1 92.62 82 ASP B C 1
ATOM 4227 O O . ASP B 1 82 ? 7.648 21.266 7.566 1 92.62 82 ASP B O 1
ATOM 4231 N N . LYS B 1 83 ? 6.129 20.047 6.516 1 91.38 83 LYS B N 1
ATOM 4232 C CA . LYS B 1 83 ? 5.207 21.172 6.398 1 91.38 83 LYS B CA 1
ATOM 4233 C C . LYS B 1 83 ? 4.715 21.625 7.766 1 91.38 83 LYS B C 1
ATOM 4235 O O . LYS B 1 83 ? 4.652 22.828 8.047 1 91.38 83 LYS B O 1
ATOM 4240 N N . ILE B 1 84 ? 4.375 20.672 8.602 1 87.44 84 ILE B N 1
ATOM 4241 C CA . ILE B 1 84 ? 3.855 20.984 9.93 1 87.44 84 ILE B CA 1
ATOM 4242 C C . ILE B 1 84 ? 4.945 21.641 10.773 1 87.44 84 ILE B C 1
ATOM 4244 O O . ILE B 1 84 ? 4.676 22.578 11.531 1 87.44 84 ILE B O 1
ATOM 4248 N N . THR B 1 85 ? 6.145 21.203 10.656 1 83.31 85 THR B N 1
ATOM 4249 C CA . THR B 1 85 ? 7.258 21.719 11.453 1 83.31 85 THR B CA 1
ATOM 4250 C C . THR B 1 85 ? 7.645 23.125 10.984 1 83.31 85 THR B C 1
ATOM 4252 O O . THR B 1 85 ? 7.992 23.984 11.805 1 83.31 85 THR B O 1
ATOM 4255 N N . LYS B 1 86 ? 7.543 23.453 9.719 1 78.06 86 LYS B N 1
ATOM 4256 C CA . LYS B 1 86 ? 7.898 24.75 9.172 1 78.06 86 LYS B CA 1
ATOM 4257 C C . LYS B 1 86 ? 6.77 25.766 9.359 1 78.06 86 LYS B C 1
ATOM 4259 O O . LYS B 1 86 ? 7.004 26.969 9.383 1 78.06 86 LYS B O 1
ATOM 4264 N N . GLY B 1 87 ? 5.574 25.312 9.305 1 66.31 87 GLY B N 1
ATOM 4265 C CA . GLY B 1 87 ? 4.438 26.219 9.383 1 66.31 87 GLY B CA 1
ATOM 4266 C C . GLY B 1 87 ? 4.367 26.984 10.695 1 66.31 87 GLY B C 1
ATOM 4267 O O . GLY B 1 87 ? 5.109 26.672 11.633 1 66.31 87 GLY B O 1
ATOM 4268 N N . HIS B 1 88 ? 3.74 28.125 10.766 1 56 88 HIS B N 1
ATOM 4269 C CA . HIS B 1 88 ? 3.627 29.203 11.734 1 56 88 HIS B CA 1
ATOM 4270 C C . HIS B 1 88 ? 3.398 28.672 13.141 1 56 88 HIS B C 1
ATOM 4272 O O . HIS B 1 88 ? 2.67 27.688 13.32 1 56 88 HIS B O 1
ATOM 4278 N N . GLU B 1 89 ? 4.367 28.938 14.039 1 51.59 89 GLU B N 1
ATOM 4279 C CA . GLU B 1 89 ? 4.566 28.719 15.469 1 51.59 89 GLU B CA 1
ATOM 4280 C C . GLU B 1 89 ? 3.234 28.672 16.203 1 51.59 89 GLU B C 1
ATOM 4282 O O . GLU B 1 89 ? 3.102 27.953 17.203 1 51.59 89 GLU B O 1
ATOM 4287 N N . ASP B 1 90 ? 2.475 29.875 15.891 1 50.97 90 ASP B N 1
ATOM 4288 C CA . ASP B 1 90 ? 1.384 30.125 16.828 1 50.97 90 ASP B CA 1
ATOM 4289 C C . ASP B 1 90 ? 0.532 28.875 17.031 1 50.97 90 ASP B C 1
ATOM 4291 O O . ASP B 1 90 ? -0.428 28.891 17.797 1 50.97 90 ASP B O 1
ATOM 4295 N N . SER B 1 91 ? 0.556 28 16.078 1 52.44 91 SER B N 1
ATOM 4296 C CA . SER B 1 91 ? -0.71 27.375 15.695 1 52.44 91 SER B CA 1
ATOM 4297 C C . SER B 1 91 ? -1.259 26.5 16.812 1 52.44 91 SER B C 1
ATOM 4299 O O . SER B 1 91 ? -2.475 26.406 17 1 52.44 91 SER B O 1
ATOM 4301 N N . ASP B 1 92 ? -0.997 25.172 17.172 1 62.91 92 ASP B N 1
ATOM 4302 C CA . ASP B 1 92 ? -2.309 24.609 17.469 1 62.91 92 ASP B CA 1
ATOM 4303 C C . ASP B 1 92 ? -2.297 23.859 18.812 1 62.91 92 ASP B C 1
ATOM 4305 O O . ASP B 1 92 ? -3.082 22.938 19.016 1 62.91 92 ASP B O 1
ATOM 4309 N N . GLY B 1 93 ? -1.269 24.594 19.781 1 81.94 93 GLY B N 1
ATOM 4310 C CA . GLY B 1 93 ? -1.467 24.031 21.109 1 81.94 93 GLY B CA 1
ATOM 4311 C C . GLY B 1 93 ? -1.562 22.516 21.109 1 81.94 93 GLY B C 1
ATOM 4312 O O . GLY B 1 93 ? -0.687 21.844 20.562 1 81.94 93 GLY B O 1
ATOM 4313 N N . THR B 1 94 ? -2.582 21.984 21.516 1 91.38 94 THR B N 1
ATOM 4314 C CA . THR B 1 94 ? -2.797 20.547 21.688 1 91.38 94 THR B CA 1
ATOM 4315 C C . THR B 1 94 ? -3.148 19.891 20.359 1 91.38 94 THR B C 1
ATOM 4317 O O . THR B 1 94 ? -3.131 18.672 20.234 1 91.38 94 THR B O 1
ATOM 4320 N N . LEU B 1 95 ? -3.398 20.656 19.297 1 91.94 95 LEU B N 1
ATOM 4321 C CA . LEU B 1 95 ? -3.723 20.141 17.969 1 91.94 95 LEU B CA 1
ATOM 4322 C C . LEU B 1 95 ? -2.465 19.656 17.25 1 91.94 95 LEU B C 1
ATOM 4324 O O . LEU B 1 95 ? -2.52 18.719 16.453 1 91.94 95 LEU B O 1
ATOM 4328 N N . LYS B 1 96 ? -1.345 20.312 17.516 1 91 96 LYS B N 1
ATOM 4329 C CA . LYS B 1 96 ? -0.112 20.031 16.781 1 91 96 LYS B CA 1
ATOM 4330 C C . LYS B 1 96 ? 0.336 18.594 16.984 1 91 96 LYS B C 1
ATOM 4332 O O . LYS B 1 96 ? 0.618 17.875 16.016 1 91 96 LYS B O 1
ATOM 4337 N N . PRO B 1 97 ? 0.394 18.094 18.234 1 93.19 97 PRO B N 1
ATOM 4338 C CA . PRO B 1 97 ? 0.754 16.688 18.406 1 93.19 97 PRO B CA 1
ATOM 4339 C C . PRO B 1 97 ? -0.195 15.727 17.688 1 93.19 97 PRO B C 1
ATOM 4341 O O . PRO B 1 97 ? 0.219 14.656 17.25 1 93.19 97 PRO B O 1
ATOM 4344 N N . ALA B 1 98 ? -1.45 16.094 17.625 1 94.88 98 ALA B N 1
ATOM 4345 C CA . ALA B 1 98 ? -2.43 15.25 16.953 1 94.88 98 ALA B CA 1
ATOM 4346 C C . ALA B 1 98 ? -2.109 15.117 15.461 1 94.88 98 ALA B C 1
ATOM 4348 O O . ALA B 1 98 ? -2.232 14.039 14.891 1 94.88 98 ALA B O 1
ATOM 4349 N N . TRP B 1 99 ? -1.694 16.234 14.836 1 94.38 99 TRP B N 1
ATOM 4350 C CA . TRP B 1 99 ? -1.246 16.188 13.453 1 94.38 99 TRP B CA 1
ATOM 4351 C C . TRP B 1 99 ? -0.104 15.18 13.289 1 94.38 99 TRP B C 1
ATOM 4353 O O . TRP B 1 99 ? -0.131 14.344 12.383 1 94.38 99 TRP B O 1
ATOM 4363 N N . HIS B 1 100 ? 0.811 15.234 14.172 1 94.88 100 HIS B N 1
ATOM 4364 C CA . HIS B 1 100 ? 1.982 14.367 14.109 1 94.88 100 HIS B CA 1
ATOM 4365 C C . HIS B 1 100 ? 1.601 12.914 14.328 1 94.88 100 HIS B C 1
ATOM 4367 O O . HIS B 1 100 ? 2.217 12.008 13.75 1 94.88 100 HIS B O 1
ATOM 4373 N N . SER B 1 101 ? 0.607 12.688 15.141 1 96.69 101 SER B N 1
ATOM 4374 C CA . SER B 1 101 ? 0.2 11.312 15.438 1 96.69 101 SER B CA 1
ATOM 4375 C C . SER B 1 101 ? -0.316 10.609 14.188 1 96.69 101 SER B C 1
ATOM 4377 O O . SER B 1 101 ? -0.152 9.398 14.047 1 96.69 101 SER B O 1
ATOM 4379 N N . LEU B 1 102 ? -1.003 11.312 13.258 1 96.94 102 LEU B N 1
ATOM 4380 C CA . LEU B 1 102 ? -1.447 10.734 12 1 96.94 102 LEU B CA 1
ATOM 4381 C C . LEU B 1 102 ? -0.259 10.242 11.18 1 96.94 102 LEU B C 1
ATOM 4383 O O . LEU B 1 102 ? -0.315 9.164 10.586 1 96.94 102 LEU B O 1
ATOM 4387 N N . LEU B 1 103 ? 0.809 11.039 11.211 1 97.69 103 LEU B N 1
ATOM 4388 C CA . LEU B 1 103 ? 2.006 10.719 10.445 1 97.69 103 LEU B CA 1
ATOM 4389 C C . LEU B 1 103 ? 2.771 9.562 11.078 1 97.69 103 LEU B C 1
ATOM 4391 O O . LEU B 1 103 ? 3.328 8.719 10.375 1 97.69 103 LEU B O 1
ATOM 4395 N N . THR B 1 104 ? 2.777 9.547 12.398 1 97.44 104 THR B N 1
ATOM 4396 C CA . THR B 1 104 ? 3.447 8.469 13.117 1 97.44 104 THR B CA 1
ATOM 4397 C C . THR B 1 104 ? 2.816 7.117 12.781 1 97.44 104 THR B C 1
ATOM 4399 O O . THR B 1 104 ? 3.52 6.117 12.625 1 97.44 104 THR B O 1
ATOM 4402 N N . GLU B 1 105 ? 1.5 7.094 12.742 1 97.5 105 GLU B N 1
ATOM 4403 C CA . GLU B 1 105 ? 0.8 5.883 12.32 1 97.5 105 GLU B CA 1
ATOM 4404 C C . GLU B 1 105 ? 1.291 5.41 10.953 1 97.5 105 GLU B C 1
ATOM 4406 O O . GLU B 1 105 ? 1.545 4.219 10.758 1 97.5 105 GLU B O 1
ATOM 4411 N N . ALA B 1 106 ? 1.407 6.281 9.984 1 97.94 106 ALA B N 1
ATOM 4412 C CA . ALA B 1 106 ? 1.864 5.945 8.641 1 97.94 106 ALA B CA 1
ATOM 4413 C C . ALA B 1 106 ? 3.307 5.449 8.656 1 97.94 106 ALA B C 1
ATOM 4415 O O . ALA B 1 106 ? 3.656 4.516 7.93 1 97.94 106 ALA B O 1
ATOM 4416 N N . ASP B 1 107 ? 4.125 6.09 9.469 1 98 107 ASP B N 1
ATOM 4417 C CA . ASP B 1 107 ? 5.516 5.668 9.602 1 98 107 ASP B CA 1
ATOM 4418 C C . ASP B 1 107 ? 5.605 4.242 10.141 1 98 107 ASP B C 1
ATOM 4420 O O . ASP B 1 107 ? 6.383 3.428 9.633 1 98 107 ASP B O 1
ATOM 4424 N N . GLN B 1 108 ? 4.844 3.969 11.133 1 97.5 108 GLN B N 1
ATOM 4425 C CA . GLN B 1 108 ? 4.836 2.627 11.711 1 97.5 108 GLN B CA 1
ATOM 4426 C C . GLN B 1 108 ? 4.324 1.6 10.703 1 97.5 108 GLN B C 1
ATOM 4428 O O . GLN B 1 108 ? 4.871 0.5 10.602 1 97.5 108 GLN B O 1
ATOM 4433 N N . LEU B 1 109 ? 3.283 1.956 10.031 1 97.19 109 LEU B N 1
ATOM 4434 C CA . LEU B 1 109 ? 2.74 1.07 9.008 1 97.19 109 LEU B CA 1
ATOM 4435 C C . LEU B 1 109 ? 3.756 0.841 7.891 1 97.19 109 LEU B C 1
ATOM 4437 O O . LEU B 1 109 ? 3.887 -0.275 7.383 1 97.19 109 LEU B O 1
ATOM 4441 N N . SER B 1 110 ? 4.426 1.901 7.484 1 98.38 110 SER B N 1
ATOM 4442 C CA . SER B 1 110 ? 5.488 1.803 6.488 1 98.38 110 SER B CA 1
ATOM 4443 C C . SER B 1 110 ? 6.555 0.798 6.914 1 98.38 110 SER B C 1
ATOM 4445 O O . SER B 1 110 ? 7 -0.02 6.109 1 98.38 110 SER B O 1
ATOM 4447 N N . GLU B 1 111 ? 6.945 0.791 8.133 1 98.06 111 GLU B N 1
ATOM 4448 C CA . GLU B 1 111 ? 7.961 -0.126 8.648 1 98.06 111 GLU B CA 1
ATOM 4449 C C . GLU B 1 111 ? 7.492 -1.575 8.555 1 98.06 111 GLU B C 1
ATOM 4451 O O . GLU B 1 111 ? 8.266 -2.463 8.188 1 98.06 111 GLU B O 1
ATOM 4456 N N . VAL B 1 112 ? 6.25 -1.815 8.883 1 97.19 112 VAL B N 1
ATOM 4457 C CA . VAL B 1 112 ? 5.676 -3.154 8.828 1 97.19 112 VAL B CA 1
ATOM 4458 C C . VAL B 1 112 ? 5.75 -3.693 7.402 1 97.19 112 VAL B C 1
ATOM 4460 O O . VAL B 1 112 ? 6.203 -4.82 7.18 1 97.19 112 VAL B O 1
ATOM 4463 N N . HIS B 1 113 ? 5.348 -2.945 6.465 1 98.25 113 HIS B N 1
ATOM 4464 C CA . HIS B 1 113 ? 5.289 -3.395 5.078 1 98.25 113 HIS B CA 1
ATOM 4465 C C . HIS B 1 113 ? 6.684 -3.482 4.469 1 98.25 113 HIS B C 1
ATOM 4467 O O . HIS B 1 113 ? 6.941 -4.336 3.615 1 98.25 113 HIS B O 1
ATOM 4473 N N . ALA B 1 114 ? 7.609 -2.615 4.922 1 98.56 114 ALA B N 1
ATOM 4474 C CA . ALA B 1 114 ? 9.008 -2.766 4.523 1 98.56 114 ALA B CA 1
ATOM 4475 C C . ALA B 1 114 ? 9.578 -4.09 5.02 1 98.56 114 ALA B C 1
ATOM 4477 O O . ALA B 1 114 ? 10.328 -4.758 4.305 1 98.56 114 ALA B O 1
ATOM 4478 N N . ASN B 1 115 ? 9.211 -4.418 6.195 1 98.38 115 ASN B N 1
ATOM 4479 C CA . ASN B 1 115 ? 9.641 -5.699 6.75 1 98.38 115 ASN B CA 1
ATOM 4480 C C . ASN B 1 115 ? 9.031 -6.871 5.984 1 98.38 115 ASN B C 1
ATOM 4482 O O . ASN B 1 115 ? 9.695 -7.887 5.762 1 98.38 115 ASN B O 1
ATOM 4486 N N . ASN B 1 116 ? 7.727 -6.793 5.668 1 98.12 116 ASN B N 1
ATOM 4487 C CA . ASN B 1 116 ? 7.105 -7.82 4.84 1 98.12 116 ASN B CA 1
ATOM 4488 C C . ASN B 1 116 ? 7.871 -8.031 3.535 1 98.12 116 ASN B C 1
ATOM 4490 O O . ASN B 1 116 ? 8.125 -9.164 3.133 1 98.12 116 ASN B O 1
ATOM 4494 N N . ASP B 1 117 ? 8.203 -6.891 2.887 1 98.69 117 ASP B N 1
ATOM 4495 C CA . ASP B 1 117 ? 9.008 -6.961 1.672 1 98.69 117 ASP B CA 1
ATOM 4496 C C . ASP B 1 117 ? 10.297 -7.75 1.91 1 98.69 117 ASP B C 1
ATOM 4498 O O . ASP B 1 117 ? 10.578 -8.719 1.201 1 98.69 117 ASP B O 1
ATOM 4502 N N . THR B 1 118 ? 11 -7.414 2.918 1 98.75 118 THR B N 1
ATOM 4503 C CA . THR B 1 118 ? 12.289 -8.016 3.229 1 98.75 118 THR B CA 1
ATOM 4504 C C . THR B 1 118 ? 12.141 -9.508 3.518 1 98.75 118 THR B C 1
ATOM 4506 O O . THR B 1 118 ? 12.883 -10.328 2.98 1 98.75 118 THR B O 1
ATOM 4509 N N . GLN B 1 119 ? 11.172 -9.922 4.281 1 98.75 119 GLN B N 1
ATOM 4510 C CA . GLN B 1 119 ? 10.984 -11.312 4.68 1 98.75 119 GLN B CA 1
ATOM 4511 C C . GLN B 1 119 ? 10.508 -12.156 3.502 1 98.75 119 GLN B C 1
ATOM 4513 O O . GLN B 1 119 ? 10.953 -13.297 3.338 1 98.75 119 GLN B O 1
ATOM 4518 N N . LEU B 1 120 ? 9.602 -11.625 2.723 1 98.75 120 LEU B N 1
ATOM 4519 C CA . LEU B 1 120 ? 9.148 -12.352 1.545 1 98.75 120 LEU B CA 1
ATOM 4520 C C . LEU B 1 120 ? 10.32 -12.672 0.618 1 98.75 120 LEU B C 1
ATOM 4522 O O . LEU B 1 120 ? 10.406 -13.773 0.08 1 98.75 120 LEU B O 1
ATOM 4526 N N . ARG B 1 121 ? 11.258 -11.758 0.467 1 98.69 121 ARG B N 1
ATOM 4527 C CA . ARG B 1 121 ? 12.414 -11.945 -0.404 1 98.69 121 ARG B CA 1
ATOM 4528 C C . ARG B 1 121 ? 13.422 -12.914 0.215 1 98.69 121 ARG B C 1
ATOM 4530 O O . ARG B 1 121 ? 13.82 -13.891 -0.424 1 98.69 121 ARG B O 1
ATOM 4537 N N . GLU B 1 122 ? 13.68 -12.727 1.456 1 98.56 122 GLU B N 1
ATOM 4538 C CA . GLU B 1 122 ? 14.781 -13.438 2.092 1 98.56 122 GLU B CA 1
ATOM 4539 C C . GLU B 1 122 ? 14.359 -14.836 2.527 1 98.56 122 GLU B C 1
ATOM 4541 O O . GLU B 1 122 ? 15.133 -15.789 2.393 1 98.56 122 GLU B O 1
ATOM 4546 N N . SER B 1 123 ? 13.148 -14.953 3 1 98.38 123 SER B N 1
ATOM 4547 C CA . SER B 1 123 ? 12.758 -16.203 3.639 1 98.38 123 SER B CA 1
ATOM 4548 C C . SER B 1 123 ? 11.969 -17.094 2.682 1 98.38 123 SER B C 1
ATOM 4550 O O . SER B 1 123 ? 11.812 -18.297 2.924 1 98.38 123 SER B O 1
ATOM 4552 N N . VAL B 1 124 ? 11.461 -16.547 1.629 1 98.75 124 VAL B N 1
ATOM 4553 C CA . VAL B 1 124 ? 10.648 -17.359 0.736 1 98.75 124 VAL B CA 1
ATOM 4554 C C . VAL B 1 124 ? 11.25 -17.344 -0.668 1 98.75 124 VAL B C 1
ATOM 4556 O O . VAL B 1 124 ? 11.75 -18.359 -1.15 1 98.75 124 VAL B O 1
ATOM 4559 N N . GLN B 1 125 ? 11.297 -16.172 -1.292 1 98.75 125 GLN B N 1
ATOM 4560 C CA . GLN B 1 125 ? 11.688 -16.062 -2.693 1 98.75 125 GLN B CA 1
ATOM 4561 C C . GLN B 1 125 ? 13.094 -16.594 -2.912 1 98.75 125 GLN B C 1
ATOM 4563 O O . GLN B 1 125 ? 13.328 -17.391 -3.822 1 98.75 125 GLN B O 1
ATOM 4568 N N . LYS B 1 126 ? 14.078 -16.188 -2.139 1 98.56 126 LYS B N 1
ATOM 4569 C CA . LYS B 1 126 ? 15.461 -16.625 -2.289 1 98.56 126 LYS B CA 1
ATOM 4570 C C . LYS B 1 126 ? 15.594 -18.125 -2.008 1 98.56 126 LYS B C 1
ATOM 4572 O O . LYS B 1 126 ? 16.375 -18.812 -2.672 1 98.56 126 LYS B O 1
ATOM 4577 N N . GLU B 1 127 ? 14.859 -18.609 -1.006 1 98.62 127 GLU B N 1
ATOM 4578 C CA . GLU B 1 127 ? 14.883 -20.031 -0.701 1 98.62 127 GLU B CA 1
ATOM 4579 C C . GLU B 1 127 ? 14.328 -20.844 -1.862 1 98.62 127 GLU B C 1
ATOM 4581 O O . GLU B 1 127 ? 14.867 -21.906 -2.191 1 98.62 127 GLU B O 1
ATOM 4586 N N . VAL B 1 128 ? 13.258 -20.375 -2.449 1 98.75 128 VAL B N 1
ATOM 4587 C CA . VAL B 1 128 ? 12.664 -21.047 -3.594 1 98.75 128 VAL B CA 1
ATOM 4588 C C . VAL B 1 128 ? 13.664 -21.094 -4.75 1 98.75 128 VAL B C 1
ATOM 4590 O O . VAL B 1 128 ? 13.852 -22.125 -5.383 1 98.75 128 VAL B O 1
ATOM 4593 N N . THR B 1 129 ? 14.305 -19.984 -4.973 1 98 129 THR B N 1
ATOM 4594 C CA . THR B 1 129 ? 15.289 -19.891 -6.043 1 98 129 THR B CA 1
ATOM 4595 C C . THR B 1 129 ? 16.453 -20.844 -5.789 1 98 129 THR B C 1
ATOM 4597 O O . THR B 1 129 ? 16.906 -21.531 -6.703 1 98 129 THR B O 1
ATOM 4600 N N . LYS B 1 130 ? 16.891 -20.906 -4.598 1 98 130 LYS B N 1
ATOM 4601 C CA . LYS B 1 130 ? 17.984 -21.797 -4.227 1 98 130 LYS B CA 1
ATOM 4602 C C . LYS B 1 130 ? 17.594 -23.266 -4.41 1 98 130 LYS B C 1
ATOM 4604 O O . LYS B 1 130 ? 18.375 -24.047 -4.965 1 98 130 LYS B O 1
ATOM 4609 N N . TRP B 1 131 ? 16.406 -23.656 -3.918 1 98.25 131 TRP B N 1
ATOM 4610 C CA . TRP B 1 131 ? 15.938 -25.031 -4.039 1 98.25 131 TRP B CA 1
ATOM 4611 C C . TRP B 1 131 ? 15.773 -25.438 -5.5 1 98.25 131 TRP B C 1
ATOM 4613 O O . TRP B 1 131 ? 16.141 -26.547 -5.898 1 98.25 131 TRP B O 1
ATOM 4623 N N . ARG B 1 132 ? 15.211 -24.547 -6.281 1 96.62 132 ARG B N 1
ATOM 4624 C CA . ARG B 1 132 ? 15.055 -24.766 -7.715 1 96.62 132 ARG B CA 1
ATOM 4625 C C . ARG B 1 132 ? 16.406 -25.016 -8.383 1 96.62 132 ARG B C 1
ATOM 4627 O O . ARG B 1 132 ? 16.562 -25.984 -9.125 1 96.62 132 ARG B O 1
ATOM 4634 N N . LYS B 1 133 ? 17.422 -24.266 -8.078 1 95.56 133 LYS B N 1
ATOM 4635 C CA . LYS B 1 133 ? 18.75 -24.375 -8.688 1 95.56 133 LYS B CA 1
ATOM 4636 C C . LYS B 1 133 ? 19.438 -25.656 -8.258 1 95.56 133 LYS B C 1
ATOM 4638 O O . LYS B 1 133 ? 20.141 -26.297 -9.055 1 95.56 133 LYS B O 1
ATOM 4643 N N . SER B 1 134 ? 19.219 -26.062 -7.039 1 96.19 134 SER B N 1
ATOM 4644 C CA . SER B 1 134 ? 19.875 -27.25 -6.516 1 96.19 134 SER B CA 1
ATOM 4645 C C . SER B 1 134 ? 19.234 -28.531 -7.066 1 96.19 134 SER B C 1
ATOM 4647 O O . SER B 1 134 ? 19.922 -29.531 -7.266 1 96.19 134 SER B O 1
ATOM 4649 N N . THR B 1 135 ? 17.906 -28.531 -7.297 1 96 135 THR B N 1
ATOM 4650 C CA . THR B 1 135 ? 17.172 -29.719 -7.719 1 96 135 THR B CA 1
ATOM 4651 C C . THR B 1 135 ? 17.156 -29.828 -9.242 1 96 135 THR B C 1
ATOM 4653 O O . THR B 1 135 ? 17.266 -30.938 -9.789 1 96 135 THR B O 1
ATOM 4656 N N . TYR B 1 136 ? 16.984 -28.688 -9.836 1 95.5 136 TYR B N 1
ATOM 4657 C CA . TYR B 1 136 ? 16.922 -28.656 -11.289 1 95.5 136 TYR B CA 1
ATOM 4658 C C . TYR B 1 136 ? 18.156 -28 -11.883 1 95.5 136 TYR B C 1
ATOM 4660 O O . TYR B 1 136 ? 18.141 -26.797 -12.195 1 95.5 136 TYR B O 1
ATOM 4668 N N . THR B 1 137 ? 19.188 -28.797 -12.023 1 93.38 137 THR B N 1
ATOM 4669 C CA . THR B 1 137 ? 20.438 -28.281 -12.602 1 93.38 137 THR B CA 1
ATOM 4670 C C . THR B 1 137 ? 20.344 -28.25 -14.125 1 93.38 137 THR B C 1
ATOM 4672 O O . THR B 1 137 ? 19.875 -29.203 -14.75 1 93.38 137 THR B O 1
ATOM 4675 N N . ARG B 1 138 ? 20.797 -27.219 -14.703 1 88.06 138 ARG B N 1
ATOM 4676 C CA . ARG B 1 138 ? 20.672 -27.031 -16.141 1 88.06 138 ARG B CA 1
ATOM 4677 C C . ARG B 1 138 ? 21.734 -27.828 -16.891 1 88.06 138 ARG B C 1
ATOM 4679 O O . ARG B 1 138 ? 22.891 -27.906 -16.453 1 88.06 138 ARG B O 1
ATOM 4686 N N . GLN B 1 139 ? 21.297 -28.516 -17.891 1 84.5 139 GLN B N 1
ATOM 4687 C CA . GLN B 1 139 ? 22.172 -29.188 -18.859 1 84.5 139 GLN B CA 1
ATOM 4688 C C . GLN B 1 139 ? 22 -28.594 -20.25 1 84.5 139 GLN B C 1
ATOM 4690 O O . GLN B 1 139 ? 21.312 -27.594 -20.438 1 84.5 139 GLN B O 1
ATOM 4695 N N . LEU B 1 140 ? 22.797 -29.109 -21.266 1 73.19 140 LEU B N 1
ATOM 4696 C CA . LEU B 1 140 ? 22.75 -28.594 -22.625 1 73.19 140 LEU B CA 1
ATOM 4697 C C . LEU B 1 140 ? 21.312 -28.422 -23.094 1 73.19 140 LEU B C 1
ATOM 4699 O O . LEU B 1 140 ? 20.938 -27.375 -23.625 1 73.19 140 LEU B O 1
ATOM 4703 N N . ARG B 1 141 ? 20.578 -29.484 -22.844 1 76.88 141 ARG B N 1
ATOM 4704 C CA . ARG B 1 141 ? 19.172 -29.422 -23.219 1 76.88 141 ARG B CA 1
ATOM 4705 C C . ARG B 1 141 ? 18.266 -29.781 -22.031 1 76.88 141 ARG B C 1
ATOM 4707 O O . ARG B 1 141 ? 18.234 -30.953 -21.609 1 76.88 141 ARG B O 1
ATOM 4714 N N . GLY B 1 142 ? 17.703 -28.766 -21.438 1 84.62 142 GLY B N 1
ATOM 4715 C CA . GLY B 1 142 ? 16.719 -29.031 -20.406 1 84.62 142 GLY B CA 1
ATOM 4716 C C . GLY B 1 142 ? 17.328 -29.219 -19.031 1 84.62 142 GLY B C 1
ATOM 4717 O O . GLY B 1 142 ? 18.422 -28.688 -18.75 1 84.62 142 GLY B O 1
ATOM 4718 N N . TRP B 1 143 ? 16.609 -30 -18.219 1 94 143 TRP B N 1
ATOM 4719 C CA . TRP B 1 143 ? 17.094 -30.25 -16.859 1 94 143 TRP B CA 1
ATOM 4720 C C . TRP B 1 143 ? 17.719 -31.641 -16.734 1 94 143 TRP B C 1
ATOM 4722 O O . TRP B 1 143 ? 17.25 -32.594 -17.359 1 94 143 TRP B O 1
ATOM 4732 N N . ARG B 1 144 ? 18.734 -31.703 -15.875 1 94.5 144 ARG B N 1
ATOM 4733 C CA . ARG B 1 144 ? 19.406 -33 -15.672 1 94.5 144 ARG B CA 1
ATOM 4734 C C . ARG B 1 144 ? 18.422 -34.062 -15.203 1 94.5 144 ARG B C 1
ATOM 4736 O O . ARG B 1 144 ? 18.422 -35.156 -15.727 1 94.5 144 ARG B O 1
ATOM 4743 N N . VAL B 1 145 ? 17.609 -33.719 -14.227 1 95.12 145 VAL B N 1
ATOM 4744 C CA . VAL B 1 145 ? 16.672 -34.656 -13.648 1 95.12 145 VAL B CA 1
ATOM 4745 C C . VAL B 1 145 ? 15.695 -35.156 -14.727 1 95.12 145 VAL B C 1
ATOM 4747 O O . VAL B 1 145 ? 15.336 -36.312 -14.758 1 95.12 145 VAL B O 1
ATOM 4750 N N . THR B 1 146 ? 15.227 -34.281 -15.578 1 95.06 146 THR B N 1
ATOM 4751 C CA . THR B 1 146 ? 14.297 -34.625 -16.656 1 95.06 146 THR B CA 1
ATOM 4752 C C . THR B 1 146 ? 14.977 -35.531 -17.688 1 95.06 146 THR B C 1
ATOM 4754 O O . THR B 1 146 ? 14.391 -36.5 -18.156 1 95.06 146 THR B O 1
ATOM 4757 N N . LYS B 1 147 ? 16.172 -35.156 -17.984 1 95.19 147 LYS B N 1
ATOM 4758 C CA . LYS B 1 147 ? 16.938 -35.969 -18.953 1 95.19 147 LYS B CA 1
ATOM 4759 C C . LYS B 1 147 ? 17.219 -37.344 -18.406 1 95.19 147 LYS B C 1
ATOM 4761 O O . LYS B 1 147 ? 17.078 -38.344 -19.125 1 95.19 147 LYS B O 1
ATOM 4766 N N . ASP B 1 148 ? 17.609 -37.406 -17.219 1 96.06 148 ASP B N 1
ATOM 4767 C CA . ASP B 1 148 ? 17.875 -38.688 -16.594 1 96.06 148 ASP B CA 1
ATOM 4768 C C . ASP B 1 148 ? 16.641 -39.594 -16.594 1 96.06 148 ASP B C 1
ATOM 4770 O O . ASP B 1 148 ? 16.719 -40.781 -16.922 1 96.06 148 ASP B O 1
ATOM 4774 N N . ALA B 1 149 ? 15.539 -39.062 -16.203 1 97.44 149 ALA B N 1
ATOM 4775 C CA . ALA B 1 149 ? 14.289 -39.812 -16.203 1 97.44 149 ALA B CA 1
ATOM 4776 C C . ALA B 1 149 ? 13.953 -40.312 -17.609 1 97.44 149 ALA B C 1
ATOM 4778 O O . ALA B 1 149 ? 13.625 -41.469 -17.797 1 97.44 149 ALA B O 1
ATOM 4779 N N . HIS B 1 150 ? 14 -39.406 -18.547 1 97.19 150 HIS B N 1
ATOM 4780 C CA . HIS B 1 150 ? 13.711 -39.75 -19.938 1 97.19 150 HIS B CA 1
ATOM 4781 C C . HIS B 1 150 ? 14.602 -40.875 -20.422 1 97.19 150 HIS B C 1
ATOM 4783 O O . HIS B 1 150 ? 14.117 -41.875 -20.984 1 97.19 150 HIS B O 1
ATOM 4789 N N . ASP B 1 151 ? 15.914 -40.75 -20.188 1 97 151 ASP B N 1
ATOM 4790 C CA . ASP B 1 151 ? 16.891 -41.719 -20.656 1 97 151 ASP B CA 1
ATOM 4791 C C . ASP B 1 151 ? 16.641 -43.094 -20 1 97 151 ASP B C 1
ATOM 4793 O O . ASP B 1 151 ? 16.766 -44.125 -20.656 1 97 151 ASP B O 1
ATOM 4797 N N . GLN B 1 152 ? 16.375 -43.062 -18.797 1 98.12 152 GLN B N 1
ATOM 4798 C CA . GLN B 1 152 ? 16.109 -44.312 -18.078 1 98.12 152 GLN B CA 1
ATOM 4799 C C . GLN B 1 152 ? 14.844 -44.969 -18.594 1 98.12 152 GLN B C 1
ATOM 4801 O O . GLN B 1 152 ? 14.789 -46.219 -18.719 1 98.12 152 GLN B O 1
ATOM 4806 N N . PHE B 1 153 ? 13.773 -44.25 -18.891 1 98.44 153 PHE B N 1
ATOM 4807 C CA . PHE B 1 153 ? 12.562 -44.781 -19.469 1 98.44 153 PHE B CA 1
ATOM 4808 C C . PHE B 1 153 ? 12.844 -45.406 -20.844 1 98.44 153 PHE B C 1
ATOM 4810 O O . PHE B 1 153 ? 12.359 -46.5 -21.156 1 98.44 153 PHE B O 1
ATOM 4817 N N . VAL B 1 154 ? 13.594 -44.656 -21.641 1 98.06 154 VAL B N 1
ATOM 4818 C CA . VAL B 1 154 ? 13.938 -45.125 -22.984 1 98.06 154 VAL B CA 1
ATOM 4819 C C . VAL B 1 154 ? 14.711 -46.438 -22.875 1 98.06 154 VAL B C 1
ATOM 4821 O O . VAL B 1 154 ? 14.438 -47.375 -23.609 1 98.06 154 VAL B O 1
ATOM 4824 N N . LYS B 1 155 ? 15.688 -46.469 -22.016 1 98 155 LYS B N 1
ATOM 4825 C CA . LYS B 1 155 ? 16.469 -47.688 -21.812 1 98 155 LYS B CA 1
ATOM 4826 C C . LYS B 1 155 ? 15.586 -48.844 -21.391 1 98 155 LYS B C 1
ATOM 4828 O O . LYS B 1 155 ? 15.789 -49.969 -21.828 1 98 155 LYS B O 1
ATOM 4833 N N . ALA B 1 156 ? 14.609 -48.531 -20.531 1 97.56 156 ALA B N 1
ATOM 4834 C CA . ALA B 1 156 ? 13.688 -49.562 -20.047 1 97.56 156 ALA B CA 1
ATOM 4835 C C . ALA B 1 156 ? 12.789 -50.062 -21.172 1 97.56 156 ALA B C 1
ATOM 4837 O O . ALA B 1 156 ? 12.484 -51.25 -21.25 1 97.56 156 ALA B O 1
ATOM 4838 N N . GLN B 1 157 ? 12.383 -49.219 -22.078 1 97.19 157 GLN B N 1
ATOM 4839 C CA . GLN B 1 157 ? 11.359 -49.531 -23.062 1 97.19 157 GLN B CA 1
ATOM 4840 C C . GLN B 1 157 ? 11.984 -50.125 -24.328 1 97.19 157 GLN B C 1
ATOM 4842 O O . GLN B 1 157 ? 11.305 -50.781 -25.094 1 97.19 157 GLN B O 1
ATOM 4847 N N . LYS B 1 158 ? 13.266 -49.875 -24.516 1 96.88 158 LYS B N 1
ATOM 4848 C CA . LYS B 1 158 ? 13.891 -50.219 -25.797 1 96.88 158 LYS B CA 1
ATOM 4849 C C . LYS B 1 158 ? 13.742 -51.688 -26.094 1 96.88 158 LYS B C 1
ATOM 4851 O O . LYS B 1 158 ? 13.203 -52.062 -27.141 1 96.88 158 LYS B O 1
ATOM 4856 N N . PRO B 1 159 ? 14.172 -52.625 -25.203 1 97.19 159 PRO B N 1
ATOM 4857 C CA . PRO B 1 159 ? 13.984 -54.062 -25.5 1 97.19 159 PRO B CA 1
ATOM 4858 C C . PRO B 1 159 ? 12.516 -54.438 -25.656 1 97.19 159 PRO B C 1
ATOM 4860 O O . PRO B 1 159 ? 12.172 -55.25 -26.516 1 97.19 159 PRO B O 1
ATOM 4863 N N . TRP B 1 160 ? 11.766 -53.875 -24.828 1 96.81 160 TRP B N 1
ATOM 4864 C CA . TRP B 1 160 ? 10.328 -54.156 -24.859 1 96.81 160 TRP B CA 1
ATOM 4865 C C . TRP B 1 160 ? 9.727 -53.719 -26.188 1 96.81 160 TRP B C 1
ATOM 4867 O O . TRP B 1 160 ? 8.945 -54.469 -26.797 1 96.81 160 TRP B O 1
ATOM 4877 N N . ALA B 1 161 ? 10.055 -52.562 -26.641 1 96.06 161 ALA B N 1
ATOM 4878 C CA . ALA B 1 161 ? 9.562 -52.031 -27.906 1 96.06 161 ALA B CA 1
ATOM 4879 C C . ALA B 1 161 ? 9.969 -52.906 -29.078 1 96.06 161 ALA B C 1
ATOM 4881 O O . ALA B 1 161 ? 9.172 -53.156 -30 1 96.06 161 ALA B O 1
ATOM 4882 N N . LYS B 1 162 ? 11.188 -53.375 -29.047 1 96.56 162 LYS B N 1
ATOM 4883 C CA . LYS B 1 162 ? 11.68 -54.25 -30.094 1 96.56 162 LYS B CA 1
ATOM 4884 C C . LYS B 1 162 ? 10.875 -55.562 -30.141 1 96.56 162 LYS B C 1
ATOM 4886 O O . LYS B 1 162 ? 10.477 -56 -31.203 1 96.56 162 LYS B O 1
ATOM 4891 N N . ARG B 1 163 ? 10.711 -56.094 -29 1 96 163 ARG B N 1
ATOM 4892 C CA . ARG B 1 163 ? 9.953 -57.344 -28.922 1 96 163 ARG B CA 1
ATOM 4893 C C . ARG B 1 163 ? 8.5 -57.125 -29.344 1 96 163 ARG B C 1
ATOM 4895 O O . ARG B 1 163 ? 7.918 -58 -30 1 96 163 ARG B O 1
ATOM 4902 N N . MET B 1 164 ? 7.977 -56.062 -28.922 1 95 164 MET B N 1
ATOM 4903 C CA . MET B 1 164 ? 6.605 -55.75 -29.297 1 95 164 MET B CA 1
ATOM 4904 C C . MET B 1 164 ? 6.484 -55.594 -30.812 1 95 164 MET B C 1
ATOM 4906 O O . MET B 1 164 ? 5.516 -56.062 -31.406 1 95 164 MET B O 1
ATOM 4910 N N . LYS B 1 165 ? 7.418 -54.969 -31.422 1 94 165 LYS B N 1
ATOM 4911 C CA . LYS B 1 165 ? 7.438 -54.812 -32.875 1 94 165 LYS B CA 1
ATOM 4912 C C . LYS B 1 165 ? 7.531 -56.156 -33.562 1 94 165 LYS B C 1
ATOM 4914 O O . LYS B 1 165 ? 6.832 -56.406 -34.562 1 94 165 LYS B O 1
ATOM 4919 N N . THR B 1 166 ? 8.391 -56.969 -33.062 1 95.69 166 THR B N 1
ATOM 4920 C CA . THR B 1 166 ? 8.547 -58.312 -33.625 1 95.69 166 THR B CA 1
ATOM 4921 C C . THR B 1 166 ? 7.25 -59.094 -33.5 1 95.69 166 THR B C 1
ATOM 4923 O O . THR B 1 166 ? 6.855 -59.812 -34.438 1 95.69 166 THR B O 1
ATOM 4926 N N . ALA B 1 167 ? 6.66 -59 -32.406 1 94.75 167 ALA B N 1
ATOM 4927 C CA . ALA B 1 167 ? 5.398 -59.688 -32.188 1 94.75 167 ALA B CA 1
ATOM 4928 C C . ALA B 1 167 ? 4.328 -59.219 -33.156 1 94.75 167 ALA B C 1
ATOM 4930 O O . ALA B 1 167 ? 3.578 -60.031 -33.719 1 94.75 167 ALA B O 1
ATOM 4931 N N . LYS B 1 168 ? 4.234 -58 -33.344 1 93 168 LYS B N 1
ATOM 4932 C CA . LYS B 1 168 ? 3.258 -57.438 -34.281 1 93 168 LYS B CA 1
ATOM 4933 C C . LYS B 1 168 ? 3.537 -57.906 -35.719 1 93 168 LYS B C 1
ATOM 4935 O O . LYS B 1 168 ? 2.617 -58.281 -36.438 1 93 168 LYS B O 1
ATOM 4940 N N . LYS B 1 169 ? 4.805 -57.875 -36.094 1 95.69 169 LYS B N 1
ATOM 4941 C CA . LYS B 1 169 ? 5.207 -58.312 -37.438 1 95.69 169 LYS B CA 1
ATOM 4942 C C . LYS B 1 169 ? 4.902 -59.781 -37.625 1 95.69 169 LYS B C 1
ATOM 4944 O O . LYS B 1 169 ? 4.418 -60.188 -38.688 1 95.69 169 LYS B O 1
ATOM 4949 N N . SER B 1 170 ? 5.246 -60.562 -36.594 1 96.5 170 SER B N 1
ATOM 4950 C CA . SER B 1 170 ? 4.992 -62 -36.688 1 96.5 170 SER B CA 1
ATOM 4951 C C . SER B 1 170 ? 3.5 -62.281 -36.781 1 96.5 170 SER B C 1
ATOM 4953 O O . SER B 1 170 ? 3.084 -63.219 -37.438 1 96.5 170 SER B O 1
ATOM 4955 N N . LYS B 1 171 ? 2.766 -61.594 -36.062 1 94.81 171 LYS B N 1
ATOM 4956 C CA . LYS B 1 171 ? 1.315 -61.75 -36.156 1 94.81 171 LYS B CA 1
ATOM 4957 C C . LYS B 1 171 ? 0.818 -61.438 -37.562 1 94.81 171 LYS B C 1
ATOM 4959 O O . LYS B 1 171 ? 0.045 -62.219 -38.125 1 94.81 171 LYS B O 1
ATOM 4964 N N . LYS B 1 172 ? 1.239 -60.438 -38.156 1 94.88 172 LYS B N 1
ATOM 4965 C CA . LYS B 1 172 ? 0.846 -60.062 -39.5 1 94.88 172 LYS B CA 1
ATOM 4966 C C . LYS B 1 172 ? 1.238 -61.125 -40.5 1 94.88 172 LYS B C 1
ATOM 4968 O O . LYS B 1 172 ? 0.452 -61.469 -41.406 1 94.88 172 LYS B O 1
ATOM 4973 N N . SER B 1 173 ? 2.467 -61.594 -40.344 1 96.69 173 SER B N 1
ATOM 4974 C CA . SER B 1 173 ? 2.955 -62.656 -41.219 1 96.69 173 SER B CA 1
ATOM 4975 C C . SER B 1 173 ? 2.123 -63.906 -41.094 1 96.69 173 SER B C 1
ATOM 4977 O O . SER B 1 173 ? 1.8 -64.562 -42.094 1 96.69 173 SER B O 1
ATOM 4979 N N . TYR B 1 174 ? 1.858 -64.25 -39.906 1 96.38 174 TYR B N 1
ATOM 4980 C CA . TYR B 1 174 ? 1.052 -65.438 -39.625 1 96.38 174 TYR B CA 1
ATOM 4981 C C . TYR B 1 174 ? -0.335 -65.312 -40.25 1 96.38 174 TYR B C 1
ATOM 4983 O O . TYR B 1 174 ? -0.794 -66.188 -40.938 1 96.38 174 TYR B O 1
ATOM 4991 N N . TYR B 1 175 ? -0.943 -64.25 -40.062 1 94.69 175 TYR B N 1
ATOM 4992 C CA . TYR B 1 175 ? -2.279 -64.062 -40.625 1 94.69 175 TYR B CA 1
ATOM 4993 C C . TYR B 1 175 ? -2.256 -64 -42.125 1 94.69 175 TYR B C 1
ATOM 4995 O O . TYR B 1 175 ? -3.141 -64.625 -42.781 1 94.69 175 TYR B O 1
ATOM 5003 N N . ALA B 1 176 ? -1.276 -63.375 -42.656 1 95.62 176 ALA B N 1
ATOM 5004 C CA . ALA B 1 176 ? -1.134 -63.344 -44.125 1 95.62 176 ALA B CA 1
ATOM 5005 C C . ALA B 1 176 ? -0.952 -64.75 -44.688 1 95.62 176 ALA B C 1
ATOM 5007 O O . ALA B 1 176 ? -1.521 -65.125 -45.719 1 95.62 176 ALA B O 1
ATOM 5008 N N . ALA B 1 177 ? -0.119 -65.562 -43.938 1 96.19 177 ALA B N 1
ATOM 5009 C CA . ALA B 1 177 ? 0.111 -66.938 -44.344 1 96.19 177 ALA B CA 1
ATOM 5010 C C . ALA B 1 177 ? -1.18 -67.75 -44.312 1 96.19 177 ALA B C 1
ATOM 5012 O O . ALA B 1 177 ? -1.445 -68.562 -45.188 1 96.19 177 ALA B O 1
ATOM 5013 N N . CYS B 1 178 ? -1.951 -67.438 -43.344 1 94.38 178 CYS B N 1
ATOM 5014 C CA . CYS B 1 178 ? -3.219 -68.125 -43.188 1 94.38 178 CYS B CA 1
ATOM 5015 C C . CYS B 1 178 ? -4.215 -67.688 -44.25 1 94.38 178 CYS B C 1
ATOM 5017 O O . CYS B 1 178 ? -4.949 -68.562 -44.812 1 94.38 178 CYS B O 1
ATOM 5019 N N . GLN B 1 179 ? -4.223 -66.562 -44.562 1 94.44 179 GLN B N 1
ATOM 5020 C CA . GLN B 1 179 ? -5.098 -66.062 -45.625 1 94.44 179 GLN B CA 1
ATOM 5021 C C . GLN B 1 179 ? -4.738 -66.625 -46.969 1 94.44 179 GLN B C 1
ATOM 5023 O O . GLN B 1 179 ? -5.621 -67 -47.75 1 94.44 179 GLN B O 1
ATOM 5028 N N . ASN B 1 180 ? -3.486 -66.688 -47.219 1 95.19 180 ASN B N 1
ATOM 5029 C CA . ASN B 1 180 ? -3.01 -67.312 -48.469 1 95.19 180 ASN B CA 1
ATOM 5030 C C . ASN B 1 180 ? -3.363 -68.75 -48.531 1 95.19 180 ASN B C 1
ATOM 5032 O O . ASN B 1 180 ? -3.799 -69.25 -49.562 1 95.19 180 ASN B O 1
ATOM 5036 N N . ARG B 1 181 ? -3.131 -69.438 -47.406 1 94.12 181 ARG B N 1
ATOM 5037 C CA . ARG B 1 181 ? -3.494 -70.812 -47.312 1 94.12 181 ARG B CA 1
ATOM 5038 C C . ARG B 1 181 ? -4.973 -71.062 -47.594 1 94.12 181 ARG B C 1
ATOM 5040 O O . ARG B 1 181 ? -5.336 -71.938 -48.406 1 94.12 181 ARG B O 1
ATOM 5047 N N . ASP B 1 182 ? -5.789 -70.188 -47.031 1 92.81 182 ASP B N 1
ATOM 5048 C CA . ASP B 1 182 ? -7.234 -70.312 -47.219 1 92.81 182 ASP B CA 1
ATOM 5049 C C . ASP B 1 182 ? -7.641 -70.062 -48.656 1 92.81 182 ASP B C 1
ATOM 5051 O O . ASP B 1 182 ? -8.516 -70.688 -49.219 1 92.81 182 ASP B O 1
ATOM 5055 N N . SER B 1 183 ? -7.043 -69.125 -49.25 1 94.81 183 SER B N 1
ATOM 5056 C CA . SER B 1 183 ? -7.316 -68.75 -50.656 1 94.81 183 SER B CA 1
ATOM 5057 C C . SER B 1 183 ? -6.945 -69.875 -51.594 1 94.81 183 SER B C 1
ATOM 5059 O O . SER B 1 183 ? -7.719 -70.25 -52.469 1 94.81 183 SER B O 1
ATOM 5061 N N . LEU B 1 184 ? -5.801 -70.5 -51.344 1 94.69 184 LEU B N 1
ATOM 5062 C CA . LEU B 1 184 ? -5.328 -71.562 -52.188 1 94.69 184 LEU B CA 1
ATOM 5063 C C . LEU B 1 184 ? -6.184 -72.812 -52 1 94.69 184 LEU B C 1
ATOM 5065 O O . LEU B 1 184 ? -6.441 -73.562 -52.938 1 94.69 184 LEU B O 1
ATOM 5069 N N . LYS B 1 185 ? -6.586 -73 -50.812 1 93.12 185 LYS B N 1
ATOM 5070 C CA . LYS B 1 185 ? -7.465 -74.125 -50.5 1 93.12 185 LYS B CA 1
ATOM 5071 C C . LYS B 1 185 ? -8.805 -74 -51.219 1 93.12 185 LYS B C 1
ATOM 5073 O O . LYS B 1 185 ? -9.352 -74.938 -51.75 1 93.12 185 LYS B O 1
ATOM 5078 N N . SER B 1 186 ? -9.266 -72.812 -51.219 1 92.19 186 SER B N 1
ATOM 5079 C CA . SER B 1 186 ? -10.523 -72.562 -51.906 1 92.19 186 SER B CA 1
ATOM 5080 C C . SER B 1 186 ? -10.391 -72.75 -53.406 1 92.19 186 SER B C 1
ATOM 5082 O O . SER B 1 186 ? -11.281 -73.312 -54.031 1 92.19 186 SER B O 1
ATOM 5084 N N . LYS B 1 187 ? -9.305 -72.375 -53.906 1 91.75 187 LYS B N 1
ATOM 5085 C CA . LYS B 1 187 ? -9.039 -72.562 -55.344 1 91.75 187 LYS B CA 1
ATOM 5086 C C . LYS B 1 187 ? -8.914 -74.062 -55.656 1 91.75 187 LYS B C 1
ATOM 5088 O O . LYS B 1 187 ? -9.391 -74.5 -56.719 1 91.75 187 LYS B O 1
ATOM 5093 N N . LEU B 1 188 ? -8.328 -74.75 -54.75 1 92.25 188 LEU B N 1
ATOM 5094 C CA . LEU B 1 188 ? -8.18 -76.188 -54.938 1 92.25 188 LEU B CA 1
ATOM 5095 C C . LEU B 1 188 ? -9.531 -76.875 -54.906 1 92.25 188 LEU B C 1
ATOM 5097 O O . LEU B 1 188 ? -9.805 -77.812 -55.719 1 92.25 188 LEU B O 1
ATOM 5101 N N . ASP B 1 189 ? -10.359 -76.438 -54 1 90.44 189 ASP B N 1
ATOM 5102 C CA . ASP B 1 189 ? -11.695 -77.062 -53.906 1 90.44 189 ASP B CA 1
ATOM 5103 C C . ASP B 1 189 ? -12.523 -76.75 -55.156 1 90.44 189 ASP B C 1
ATOM 5105 O O . ASP B 1 189 ? -13.227 -77.625 -55.625 1 90.44 189 ASP B O 1
ATOM 5109 N N . THR B 1 190 ? -12.312 -75.625 -55.656 1 88.5 190 THR B N 1
ATOM 5110 C CA . THR B 1 190 ? -13 -75.25 -56.906 1 88.5 190 THR B CA 1
ATOM 5111 C C . THR B 1 190 ? -12.422 -76 -58.094 1 88.5 190 THR B C 1
ATOM 5113 O O . THR B 1 190 ? -13.164 -76.438 -58.969 1 88.5 190 THR B O 1
ATOM 5116 N N . ALA B 1 191 ? -11.156 -76.312 -58.062 1 88.69 191 ALA B N 1
ATOM 5117 C CA . ALA B 1 191 ? -10.469 -77 -59.125 1 88.69 191 ALA B CA 1
ATOM 5118 C C . ALA B 1 191 ? -10.836 -78.5 -59.125 1 88.69 191 ALA B C 1
ATOM 5120 O O . ALA B 1 191 ? -10.945 -79.125 -60.219 1 88.69 191 ALA B O 1
ATOM 5121 N N . LYS B 1 192 ? -11.016 -79.062 -58.031 1 87.38 192 LYS B N 1
ATOM 5122 C CA . LYS B 1 192 ? -11.367 -80.438 -57.938 1 87.38 192 LYS B CA 1
ATOM 5123 C C . LYS B 1 192 ? -12.766 -80.75 -58.469 1 87.38 192 LYS B C 1
ATOM 5125 O O . LYS B 1 192 ? -13.055 -81.812 -58.969 1 87.38 192 LYS B O 1
ATOM 5130 N N . SER B 1 193 ? -13.586 -79.625 -58.344 1 85.12 193 SER B N 1
ATOM 5131 C CA . SER B 1 193 ? -14.961 -79.812 -58.812 1 85.12 193 SER B CA 1
ATOM 5132 C C . SER B 1 193 ? -15.086 -79.438 -60.281 1 85.12 193 SER B C 1
ATOM 5134 O O . SER B 1 193 ? -16.141 -79.688 -60.875 1 85.12 193 SER B O 1
ATOM 5136 N N . ASP B 1 194 ? -13.93 -79.062 -60.875 1 84.69 194 ASP B N 1
ATOM 5137 C CA . ASP B 1 194 ? -13.945 -78.688 -62.281 1 84.69 194 ASP B CA 1
ATOM 5138 C C . ASP B 1 194 ? -13.477 -79.812 -63.156 1 84.69 194 ASP B C 1
ATOM 5140 O O . ASP B 1 194 ? -12.305 -80.188 -63.125 1 84.69 194 ASP B O 1
ATOM 5144 N N . PRO B 1 195 ? -14.328 -80.5 -63.844 1 82.56 195 PRO B N 1
ATOM 5145 C CA . PRO B 1 195 ? -13.953 -81.625 -64.688 1 82.56 195 PRO B CA 1
ATOM 5146 C C . PRO B 1 195 ? -13.031 -81.25 -65.812 1 82.56 195 PRO B C 1
ATOM 5148 O O . PRO B 1 195 ? -12.352 -82.125 -66.375 1 82.56 195 PRO B O 1
ATOM 5151 N N . ASN B 1 196 ? -12.992 -80 -66.188 1 84.62 196 ASN B N 1
ATOM 5152 C CA . ASN B 1 196 ? -12.219 -79.562 -67.375 1 84.62 196 ASN B CA 1
ATOM 5153 C C . ASN B 1 196 ? -10.758 -79.312 -67 1 84.62 196 ASN B C 1
ATOM 5155 O O . ASN B 1 196 ? -9.922 -79.125 -67.875 1 84.62 196 ASN B O 1
ATOM 5159 N N . LEU B 1 197 ? -10.43 -79.438 -65.75 1 84.06 197 LEU B N 1
ATOM 5160 C CA . LEU B 1 197 ? -9.062 -79.188 -65.375 1 84.06 197 LEU B CA 1
ATOM 5161 C C . LEU B 1 197 ? -8.195 -80.438 -65.375 1 84.06 197 LEU B C 1
ATOM 5163 O O . LEU B 1 197 ? -8.641 -81.5 -64.938 1 84.06 197 LEU B O 1
ATOM 5167 N N . SER B 1 198 ? -7.039 -80.25 -65.938 1 86.75 198 SER B N 1
ATOM 5168 C CA . SER B 1 198 ? -6.133 -81.375 -66.062 1 86.75 198 SER B CA 1
ATOM 5169 C C . SER B 1 198 ? -5.648 -81.938 -64.75 1 86.75 198 SER B C 1
ATOM 5171 O O . SER B 1 198 ? -5.598 -81.188 -63.75 1 86.75 198 SER B O 1
ATOM 5173 N N . GLU B 1 199 ? -5.414 -83.125 -64.625 1 86.38 199 GLU B N 1
ATOM 5174 C CA . GLU B 1 199 ? -4.902 -83.75 -63.406 1 86.38 199 GLU B CA 1
ATOM 5175 C C . GLU B 1 199 ? -3.57 -83.188 -63 1 86.38 199 GLU B C 1
ATOM 5177 O O . GLU B 1 199 ? -3.268 -83.062 -61.812 1 86.38 199 GLU B O 1
ATOM 5182 N N . GLU B 1 200 ? -2.807 -82.625 -64 1 88.81 200 GLU B N 1
ATOM 5183 C CA . GLU B 1 200 ? -1.527 -82 -63.719 1 88.81 200 GLU B CA 1
ATOM 5184 C C . GLU B 1 200 ? -1.725 -80.688 -63 1 88.81 200 GLU B C 1
ATOM 5186 O O . GLU B 1 200 ? -0.981 -80.312 -62.062 1 88.81 200 GLU B O 1
ATOM 5191 N N . ASP B 1 201 ? -2.727 -80 -63.375 1 87.12 201 ASP B N 1
ATOM 5192 C CA . ASP B 1 201 ? -3.016 -78.688 -62.75 1 87.12 201 ASP B CA 1
ATOM 5193 C C . ASP B 1 201 ? -3.531 -78.875 -61.344 1 87.12 201 ASP B C 1
ATOM 5195 O O . ASP B 1 201 ? -3.201 -78.062 -60.469 1 87.12 201 ASP B O 1
ATOM 5199 N N . LYS B 1 202 ? -4.215 -79.875 -61.094 1 87.81 202 LYS B N 1
ATOM 5200 C CA . LYS B 1 202 ? -4.723 -80.188 -59.75 1 87.81 202 LYS B CA 1
ATOM 5201 C C . LYS B 1 202 ? -3.592 -80.562 -58.781 1 87.81 202 LYS B C 1
ATOM 5203 O O . LYS B 1 202 ? -3.572 -80.125 -57.656 1 87.81 202 LYS B O 1
ATOM 5208 N N . THR B 1 203 ? -2.68 -81.25 -59.312 1 90.62 203 THR B N 1
ATOM 5209 C CA . THR B 1 203 ? -1.54 -81.688 -58.5 1 90.62 203 THR B CA 1
ATOM 5210 C C . THR B 1 203 ? -0.658 -80.5 -58.156 1 90.62 203 THR B C 1
ATOM 5212 O O . THR B 1 203 ? -0.122 -80.438 -57.062 1 90.62 203 THR B O 1
ATOM 5215 N N . LYS B 1 204 ? -0.552 -79.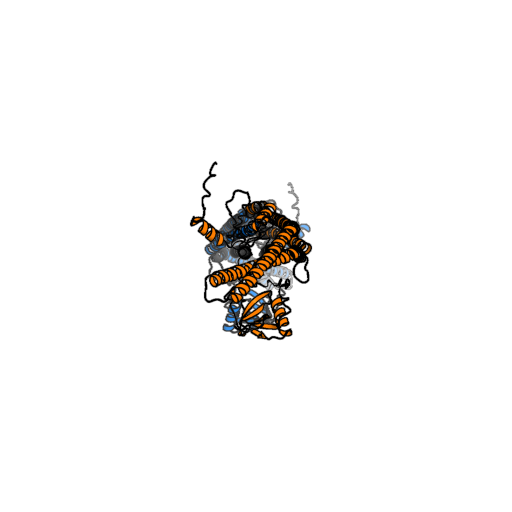562 -59.156 1 91.69 204 LYS B N 1
ATOM 5216 C CA . LYS B 1 204 ? 0.215 -78.312 -58.906 1 91.69 204 LYS B CA 1
ATOM 5217 C C . LYS B 1 204 ? -0.433 -77.5 -57.812 1 91.6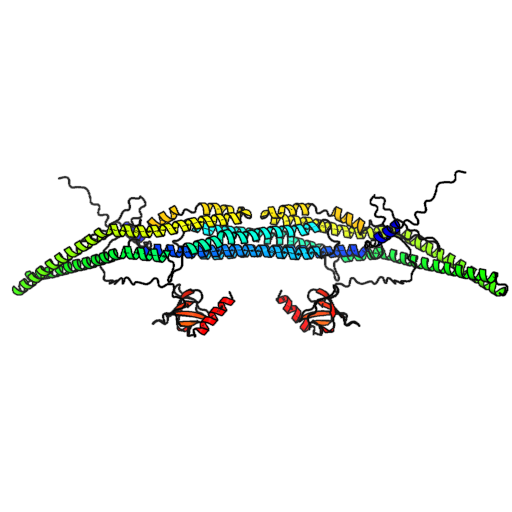9 204 LYS B C 1
ATOM 5219 O O . LYS B 1 204 ? 0.258 -76.938 -56.969 1 91.69 204 LYS B O 1
ATOM 5224 N N . LEU B 1 205 ? -1.665 -77.375 -57.781 1 91.25 205 LEU B N 1
ATOM 5225 C CA . LEU B 1 205 ? -2.4 -76.625 -56.781 1 91.25 205 LEU B CA 1
ATOM 5226 C C . LEU B 1 205 ? -2.324 -77.312 -55.438 1 91.25 205 LEU B C 1
ATOM 5228 O O . LEU B 1 205 ? -2.273 -76.625 -54.406 1 91.25 205 LEU B O 1
ATOM 5232 N N . GLU B 1 206 ? -2.342 -78.625 -55.406 1 92.81 206 GLU B N 1
ATOM 5233 C CA . GLU B 1 206 ? -2.191 -79.375 -54.156 1 92.81 206 GLU B CA 1
ATOM 5234 C C . GLU B 1 206 ? -0.827 -79.125 -53.531 1 92.81 206 GLU B C 1
ATOM 5236 O O . GLU B 1 206 ? -0.715 -79 -52.281 1 92.81 206 GLU B O 1
ATOM 5241 N N . THR B 1 207 ? 0.153 -79.062 -54.406 1 94.25 207 THR B N 1
ATOM 5242 C CA . THR B 1 207 ? 1.5 -78.75 -53.906 1 94.25 207 THR B CA 1
ATOM 5243 C C . THR B 1 207 ? 1.591 -77.375 -53.344 1 94.25 207 THR B C 1
ATOM 5245 O O . THR B 1 207 ? 2.248 -77.125 -52.344 1 94.25 207 THR B O 1
ATOM 5248 N N . LYS B 1 208 ? 0.907 -76.438 -54.031 1 93.88 208 LYS B N 1
ATOM 5249 C CA . LYS B 1 208 ? 0.889 -75.062 -53.531 1 93.88 208 LYS B CA 1
ATOM 5250 C C . LYS B 1 208 ? 0.187 -74.938 -52.188 1 93.88 208 LYS B C 1
ATOM 5252 O O . LYS B 1 208 ? 0.63 -74.25 -51.312 1 93.88 208 LYS B O 1
ATOM 5257 N N . VAL B 1 209 ? -0.802 -75.625 -51.969 1 94.31 209 VAL B N 1
ATOM 5258 C CA . VAL B 1 209 ? -1.548 -75.625 -50.719 1 94.31 209 VAL B CA 1
ATOM 5259 C C . VAL B 1 209 ? -0.693 -76.25 -49.625 1 94.31 209 VAL B C 1
ATOM 5261 O O . VAL B 1 209 ? -0.685 -75.75 -48.469 1 94.31 209 VAL B O 1
ATOM 5264 N N . SER B 1 210 ? -0.043 -77.312 -50 1 94.94 210 SER B N 1
ATOM 5265 C CA . SER B 1 210 ? 0.824 -78 -49.031 1 94.94 210 SER B CA 1
ATOM 5266 C C . SER B 1 210 ? 1.931 -77.062 -48.562 1 94.94 210 SER B C 1
ATOM 5268 O O . SER B 1 210 ? 2.256 -77 -47.375 1 94.94 210 SER B O 1
ATOM 5270 N N . LYS B 1 211 ? 2.455 -76.312 -49.5 1 94.62 211 LYS B N 1
ATOM 5271 C CA . LYS B 1 211 ? 3.484 -75.312 -49.156 1 94.62 211 LYS B CA 1
ATOM 5272 C C . LYS B 1 211 ? 2.908 -74.188 -48.312 1 94.62 211 LYS B C 1
ATOM 5274 O O . LYS B 1 211 ? 3.547 -73.75 -47.344 1 94.62 211 LYS B O 1
ATOM 5279 N N . ALA B 1 212 ? 1.756 -73.75 -48.594 1 94.25 212 ALA B N 1
ATOM 5280 C CA . ALA B 1 212 ? 1.104 -72.688 -47.844 1 94.25 212 ALA B CA 1
ATOM 5281 C C . ALA B 1 212 ? 0.789 -73.125 -46.406 1 94.25 212 ALA B C 1
ATOM 5283 O O . ALA B 1 212 ? 0.864 -72.312 -45.469 1 94.25 212 ALA B O 1
ATOM 5284 N N . LEU B 1 213 ? 0.445 -74.375 -46.25 1 94.81 213 LEU B N 1
ATOM 5285 C CA . LEU B 1 213 ? 0.185 -74.938 -44.938 1 94.81 213 LEU B CA 1
ATOM 5286 C C . LEU B 1 213 ? 1.451 -74.938 -44.094 1 94.81 213 LEU B C 1
ATOM 5288 O O . LEU B 1 213 ? 1.404 -74.625 -42.906 1 94.81 213 LEU B O 1
ATOM 5292 N N . ALA B 1 214 ? 2.521 -75.312 -44.75 1 95.38 214 ALA B N 1
ATOM 5293 C CA . ALA B 1 214 ? 3.801 -75.312 -44.062 1 95.38 214 ALA B CA 1
ATOM 5294 C C . ALA B 1 214 ? 4.211 -73.938 -43.625 1 95.38 214 ALA B C 1
ATOM 5296 O O . ALA B 1 214 ? 4.699 -73.75 -42.5 1 95.38 214 ALA B O 1
ATOM 5297 N N . ILE B 1 215 ? 3.969 -72.938 -44.5 1 96.44 215 ILE B N 1
ATOM 5298 C CA . ILE B 1 215 ? 4.324 -71.562 -44.188 1 96.44 215 ILE B CA 1
ATOM 5299 C C . ILE B 1 215 ? 3.445 -71.062 -43.062 1 96.44 215 ILE B C 1
ATOM 5301 O O . ILE B 1 215 ? 3.928 -70.375 -42.156 1 96.44 215 ILE B O 1
ATOM 5305 N N . ALA B 1 216 ? 2.229 -71.375 -43.031 1 94.88 216 ALA B N 1
ATOM 5306 C CA . ALA B 1 216 ? 1.312 -70.938 -41.969 1 94.88 216 ALA B CA 1
ATOM 5307 C C . ALA B 1 216 ? 1.735 -71.562 -40.625 1 94.88 216 ALA B C 1
ATOM 5309 O O . ALA B 1 216 ? 1.646 -70.875 -39.594 1 94.88 216 ALA B O 1
ATOM 5310 N N . HIS B 1 217 ? 2.164 -72.75 -40.781 1 95.88 217 HIS B N 1
ATOM 5311 C CA . HIS B 1 217 ? 2.619 -73.375 -39.531 1 95.88 217 HIS B CA 1
ATOM 5312 C C . HIS B 1 217 ? 3.883 -72.75 -39 1 95.88 217 HIS B C 1
ATOM 5314 O O . HIS B 1 217 ? 4.004 -72.5 -37.812 1 95.88 217 HIS B O 1
ATOM 5320 N N . GLU B 1 218 ? 4.809 -72.438 -39.875 1 96.5 218 GLU B N 1
ATOM 5321 C CA . GLU B 1 218 ? 6.066 -71.812 -39.469 1 96.5 218 GLU B CA 1
ATOM 5322 C C . GLU B 1 218 ? 5.836 -70.375 -38.906 1 96.5 218 GLU B C 1
ATOM 5324 O O . GLU B 1 218 ? 6.449 -70 -37.906 1 96.5 218 GLU B O 1
ATOM 5329 N N . THR B 1 219 ? 4.969 -69.688 -39.562 1 96.88 219 THR B N 1
ATOM 5330 C CA . THR B 1 219 ? 4.699 -68.312 -39.125 1 96.88 219 THR B CA 1
ATOM 5331 C C . THR B 1 219 ? 3.922 -68.312 -37.812 1 96.88 219 THR B C 1
ATOM 5333 O O . THR B 1 219 ? 4.082 -67.438 -36.969 1 96.88 219 THR B O 1
ATOM 5336 N N . ARG B 1 220 ? 3.123 -69.312 -37.625 1 96.06 220 ARG B N 1
ATOM 5337 C CA . ARG B 1 220 ? 2.43 -69.438 -36.344 1 96.06 220 ARG B CA 1
ATOM 5338 C C . ARG B 1 220 ? 3.422 -69.625 -35.188 1 96.06 220 ARG B C 1
ATOM 5340 O O . ARG B 1 220 ? 3.297 -69 -34.125 1 96.06 220 ARG B O 1
ATOM 5347 N N . LYS B 1 221 ? 4.379 -70.562 -35.469 1 96.75 221 LYS B N 1
ATOM 5348 C CA . LYS B 1 221 ? 5.402 -70.875 -34.469 1 96.75 221 LYS B CA 1
ATOM 5349 C C . LYS B 1 221 ? 6.215 -69.625 -34.156 1 96.75 221 LYS B C 1
ATOM 5351 O O . LYS B 1 221 ? 6.508 -69.312 -33 1 96.75 221 LYS B O 1
ATOM 5356 N N . SER B 1 222 ? 6.535 -68.938 -35.156 1 97 222 SER B N 1
ATOM 5357 C CA . SER B 1 222 ? 7.297 -67.688 -34.969 1 97 222 SER B CA 1
ATOM 5358 C C . SER B 1 222 ? 6.504 -66.688 -34.156 1 97 222 SER B C 1
ATOM 5360 O O . SER B 1 222 ? 7.059 -66 -33.312 1 97 222 SER B O 1
ATOM 5362 N N . TYR B 1 223 ? 5.262 -66.562 -34.438 1 96.81 223 TYR B N 1
ATOM 5363 C CA . TYR B 1 223 ? 4.383 -65.625 -33.719 1 96.81 223 TYR B CA 1
ATOM 5364 C C . TYR B 1 223 ? 4.262 -66.062 -32.25 1 96.81 223 TYR B C 1
ATOM 5366 O O . TYR B 1 223 ? 4.418 -65.188 -31.344 1 96.81 223 TYR B O 1
ATOM 5374 N N . GLU B 1 224 ? 4.059 -67.25 -32.031 1 96.44 224 GLU B N 1
ATOM 5375 C CA . GLU B 1 224 ? 3.975 -67.75 -30.672 1 96.44 224 GLU B CA 1
ATOM 5376 C C . GLU B 1 224 ? 5.27 -67.5 -29.906 1 96.44 224 GLU B C 1
ATOM 5378 O O . GLU B 1 224 ? 5.234 -67.125 -28.734 1 96.44 224 GLU B O 1
ATOM 5383 N N . GLU B 1 225 ? 6.367 -67.75 -30.578 1 96.75 225 GLU B N 1
ATOM 5384 C CA . GLU B 1 225 ? 7.664 -67.5 -29.953 1 96.75 225 GLU B CA 1
ATOM 5385 C C . GLU B 1 225 ? 7.859 -66.062 -29.625 1 96.75 225 GLU B C 1
ATOM 5387 O O . GLU B 1 225 ? 8.438 -65.688 -28.578 1 96.75 225 GLU B O 1
ATOM 5392 N N . SER B 1 226 ? 7.332 -65.25 -30.547 1 96.19 226 SER B N 1
ATOM 5393 C CA . SER B 1 226 ? 7.473 -63.781 -30.312 1 96.19 226 SER B CA 1
ATOM 5394 C C . SER B 1 226 ? 6.645 -63.344 -29.109 1 96.19 226 SER B C 1
ATOM 5396 O O . SER B 1 226 ? 7.086 -62.5 -28.312 1 96.19 226 SER B O 1
ATOM 5398 N N . ILE B 1 227 ? 5.48 -63.875 -28.922 1 95.75 227 ILE B N 1
ATOM 5399 C CA . ILE B 1 227 ? 4.621 -63.531 -27.797 1 95.75 227 ILE B CA 1
ATOM 5400 C C . ILE B 1 227 ? 5.238 -64.062 -26.5 1 95.75 227 ILE B C 1
ATOM 5402 O O . ILE B 1 227 ? 5.207 -63.406 -25.469 1 95.75 227 ILE B O 1
ATOM 5406 N N . ASN B 1 228 ? 5.789 -65.312 -26.578 1 95.44 228 ASN B N 1
ATOM 5407 C CA . ASN B 1 228 ? 6.469 -65.875 -25.422 1 95.44 228 ASN B CA 1
ATOM 5408 C C . ASN B 1 228 ? 7.672 -65 -25 1 95.44 228 ASN B C 1
ATOM 5410 O O . ASN B 1 228 ? 7.926 -64.875 -23.812 1 95.44 228 ASN B O 1
ATOM 5414 N N . SER B 1 229 ? 8.438 -64.562 -26.031 1 95.5 229 SER B N 1
ATOM 5415 C CA . SER B 1 229 ? 9.578 -63.719 -25.75 1 95.5 229 SER B CA 1
ATOM 5416 C C . SER B 1 229 ? 9.141 -62.406 -25.062 1 95.5 229 SER B C 1
ATOM 5418 O O . SER B 1 229 ? 9.82 -61.938 -24.141 1 95.5 229 SER B O 1
ATOM 5420 N N . LEU B 1 230 ? 8.016 -61.906 -25.5 1 94.62 230 LEU B N 1
ATOM 5421 C CA . LEU B 1 230 ? 7.457 -60.688 -24.906 1 94.62 230 LEU B CA 1
ATOM 5422 C C . LEU B 1 230 ? 7.055 -60.938 -23.453 1 94.62 230 LEU B C 1
ATOM 5424 O O . LEU B 1 230 ? 7.359 -60.156 -22.562 1 94.62 230 LEU B O 1
ATOM 5428 N N . ASN B 1 231 ? 6.441 -62 -23.156 1 93.94 231 ASN B N 1
ATOM 5429 C CA . ASN B 1 231 ? 6.008 -62.344 -21.812 1 93.94 231 ASN B CA 1
ATOM 5430 C C . ASN B 1 231 ? 7.195 -62.594 -20.891 1 93.94 231 ASN B C 1
ATOM 5432 O O . ASN B 1 231 ? 7.133 -62.281 -19.688 1 93.94 231 ASN B O 1
ATOM 5436 N N . GLN B 1 232 ? 8.242 -63.125 -21.391 1 95.44 232 GLN B N 1
ATOM 5437 C CA . GLN B 1 232 ? 9.445 -63.375 -20.594 1 95.44 232 GLN B CA 1
ATOM 5438 C C . GLN B 1 232 ? 10.125 -62.062 -20.203 1 95.44 232 GLN B C 1
ATOM 5440 O O . GLN B 1 232 ? 10.773 -62 -19.156 1 95.44 232 GLN B O 1
ATOM 5445 N N . ASP B 1 233 ? 9.93 -61.031 -21.047 1 96.19 233 ASP B N 1
ATOM 5446 C CA . ASP B 1 233 ? 10.586 -59.75 -20.781 1 96.19 233 ASP B CA 1
ATOM 5447 C C . ASP B 1 233 ? 9.727 -58.875 -19.875 1 96.19 233 ASP B C 1
ATOM 5449 O O . ASP B 1 233 ? 10.188 -57.812 -19.391 1 96.19 233 ASP B O 1
ATOM 5453 N N . ARG B 1 234 ? 8.492 -59.219 -19.625 1 94.81 234 ARG B N 1
ATOM 5454 C CA . ARG B 1 234 ? 7.52 -58.406 -18.891 1 94.81 234 ARG B CA 1
ATOM 5455 C C . ARG B 1 234 ? 8.031 -58.062 -17.5 1 94.81 234 ARG B C 1
ATOM 5457 O O . ARG B 1 234 ? 7.98 -56.875 -17.094 1 94.81 234 ARG B O 1
ATOM 5464 N N . PRO B 1 235 ? 8.602 -59.031 -16.703 1 95.94 235 PRO B N 1
ATOM 5465 C CA . PRO B 1 235 ? 9.07 -58.688 -15.359 1 95.94 235 PRO B CA 1
ATOM 5466 C C . PRO B 1 235 ? 10.18 -57.625 -15.375 1 95.94 235 PRO B C 1
ATOM 5468 O O . PRO B 1 235 ? 10.172 -56.719 -14.555 1 95.94 235 PRO B O 1
ATOM 5471 N N . ARG B 1 236 ? 11.109 -57.75 -16.297 1 97.12 236 ARG B N 1
ATOM 5472 C CA . ARG B 1 236 ? 12.172 -56.75 -16.422 1 97.12 236 ARG B CA 1
ATOM 5473 C C . ARG B 1 236 ? 11.594 -55.375 -16.781 1 97.12 236 ARG B C 1
ATOM 5475 O O . ARG B 1 236 ? 11.953 -54.375 -16.188 1 97.12 236 ARG B O 1
ATOM 5482 N N . TYR B 1 237 ? 10.734 -55.375 -17.766 1 97.31 237 TYR B N 1
ATOM 5483 C CA . TYR B 1 237 ? 10.102 -54.156 -18.25 1 97.31 237 TYR B CA 1
ATOM 5484 C C . TYR B 1 237 ? 9.367 -53.438 -17.109 1 97.31 237 TYR B C 1
ATOM 5486 O O . TYR B 1 237 ? 9.57 -52.25 -16.891 1 97.31 237 TYR B O 1
ATOM 5494 N N . GLU B 1 238 ? 8.586 -54.125 -16.359 1 97 238 GLU B N 1
ATOM 5495 C CA . GLU B 1 238 ? 7.816 -53.594 -15.25 1 97 238 GLU B CA 1
ATOM 5496 C C . GLU B 1 238 ? 8.734 -53.031 -14.172 1 97 238 GLU B C 1
ATOM 5498 O O . GLU B 1 238 ? 8.516 -51.906 -13.664 1 97 238 GLU B O 1
ATOM 5503 N N . THR B 1 239 ? 9.727 -53.812 -13.844 1 98 239 THR B N 1
ATOM 5504 C CA . THR B 1 239 ? 10.641 -53.406 -12.773 1 98 239 THR B CA 1
ATOM 5505 C C . THR B 1 239 ? 11.383 -52.125 -13.141 1 98 239 THR B C 1
ATOM 5507 O O . THR B 1 239 ? 11.453 -51.188 -12.336 1 98 239 THR B O 1
ATOM 5510 N N . GLU B 1 240 ? 11.906 -52.062 -14.359 1 98 240 GLU B N 1
ATOM 5511 C CA . GLU B 1 240 ? 12.703 -50.906 -14.781 1 98 240 GLU B CA 1
ATOM 5512 C C . GLU B 1 240 ? 11.828 -49.656 -14.945 1 98 240 GLU B C 1
ATOM 5514 O O . GLU B 1 240 ? 12.227 -48.562 -14.578 1 98 240 GLU B O 1
ATOM 5519 N N . MET B 1 241 ? 10.633 -49.844 -15.5 1 98.06 241 MET B N 1
ATOM 5520 C CA . MET B 1 241 ? 9.695 -48.719 -15.641 1 98.06 241 MET B CA 1
ATOM 5521 C C . MET B 1 241 ? 9.273 -48.188 -14.273 1 98.06 241 MET B C 1
ATOM 5523 O O . MET B 1 241 ? 9.234 -46.969 -14.07 1 98.06 241 MET B O 1
ATOM 5527 N N . LYS B 1 242 ? 9.008 -49.125 -13.367 1 98.06 242 LYS B N 1
ATOM 5528 C CA . LYS B 1 242 ? 8.586 -48.719 -12.023 1 98.06 242 LYS B CA 1
ATOM 5529 C C . LYS B 1 242 ? 9.703 -48 -11.289 1 98.06 242 LYS B C 1
ATOM 5531 O O . LYS B 1 242 ? 9.445 -47 -10.594 1 98.06 242 LYS B O 1
ATOM 5536 N N . LYS B 1 243 ? 10.891 -48.469 -11.438 1 98.25 243 LYS B N 1
ATOM 5537 C CA . LYS B 1 243 ? 12.031 -47.812 -10.789 1 98.25 243 LYS B CA 1
ATOM 5538 C C . LYS B 1 243 ? 12.188 -46.375 -11.25 1 98.25 243 LYS B C 1
ATOM 5540 O O . LYS B 1 243 ? 12.375 -45.469 -10.438 1 98.25 243 LYS B O 1
ATOM 5545 N N . THR B 1 244 ? 12.125 -46.125 -12.562 1 98.31 244 THR B N 1
ATOM 5546 C CA . THR B 1 244 ? 12.242 -44.781 -13.102 1 98.31 244 THR B CA 1
ATOM 5547 C C . THR B 1 244 ? 11.07 -43.938 -12.672 1 98.31 244 THR B C 1
ATOM 5549 O O . THR B 1 244 ? 11.25 -42.75 -12.344 1 98.31 244 THR B O 1
ATOM 5552 N N . PHE B 1 245 ? 9.883 -44.5 -12.703 1 98.38 245 PHE B N 1
ATOM 5553 C CA . PHE B 1 245 ? 8.711 -43.781 -12.266 1 98.38 245 PHE B CA 1
ATOM 5554 C C . PHE B 1 245 ? 8.844 -43.344 -10.812 1 98.38 245 PHE B C 1
ATOM 5556 O O . PHE B 1 245 ? 8.492 -42.219 -10.445 1 98.38 245 PHE B O 1
ATOM 5563 N N . ASP B 1 246 ? 9.359 -44.25 -9.961 1 97.81 246 ASP B N 1
ATOM 5564 C CA . ASP B 1 246 ? 9.586 -43.938 -8.555 1 97.81 246 ASP B CA 1
ATOM 5565 C C . ASP B 1 246 ? 10.539 -42.781 -8.398 1 97.81 246 ASP B C 1
ATOM 5567 O O . ASP B 1 246 ? 10.375 -41.938 -7.5 1 97.81 246 ASP B O 1
ATOM 5571 N N . PHE B 1 247 ? 11.523 -42.781 -9.195 1 97.88 247 PHE B N 1
ATOM 5572 C CA . PHE B 1 247 ? 12.445 -41.656 -9.211 1 97.88 247 PHE B CA 1
ATOM 5573 C C . PHE B 1 247 ? 11.703 -40.344 -9.469 1 97.88 247 PHE B C 1
ATOM 5575 O O . PHE B 1 247 ? 11.906 -39.375 -8.758 1 97.88 247 PHE B O 1
ATOM 5582 N N . CYS B 1 248 ? 10.875 -40.281 -10.461 1 97.19 248 CYS B N 1
ATOM 5583 C CA . CYS B 1 248 ? 10.078 -39.094 -10.781 1 97.19 248 CYS B CA 1
ATOM 5584 C C . CYS B 1 248 ? 9.18 -38.719 -9.609 1 97.19 248 CYS B C 1
ATOM 5586 O O . CYS B 1 248 ? 9.07 -37.562 -9.258 1 97.19 248 CYS B O 1
ATOM 5588 N N . GLU B 1 249 ? 8.57 -39.688 -9.039 1 96.25 249 GLU B N 1
ATOM 5589 C CA . GLU B 1 249 ? 7.648 -39.469 -7.934 1 96.25 249 GLU B CA 1
ATOM 5590 C C . GLU B 1 249 ? 8.375 -38.844 -6.734 1 96.25 249 GLU B C 1
ATOM 5592 O O . GLU B 1 249 ? 7.816 -38 -6.027 1 96.25 249 GLU B O 1
ATOM 5597 N N . ASP B 1 250 ? 9.531 -39.344 -6.488 1 97.56 250 ASP B N 1
ATOM 5598 C CA . ASP B 1 250 ? 10.312 -38.812 -5.367 1 97.56 250 ASP B CA 1
ATOM 5599 C C . ASP B 1 250 ? 10.578 -37.312 -5.527 1 97.56 250 ASP B C 1
ATOM 5601 O O . ASP B 1 250 ? 10.445 -36.562 -4.566 1 97.56 250 ASP B O 1
ATOM 5605 N N . ILE B 1 251 ? 10.961 -36.938 -6.66 1 97.19 251 ILE B N 1
ATOM 5606 C CA . ILE B 1 251 ? 11.242 -35.5 -6.922 1 97.19 251 ILE B CA 1
ATOM 5607 C C . ILE B 1 251 ? 9.953 -34.688 -6.785 1 97.19 251 ILE B C 1
ATOM 5609 O O . ILE B 1 251 ? 9.961 -33.625 -6.199 1 97.19 251 ILE B O 1
ATOM 5613 N N . GLU B 1 252 ? 8.875 -35.25 -7.305 1 95.62 252 GLU B N 1
ATOM 5614 C CA . GLU B 1 252 ? 7.582 -34.562 -7.215 1 95.62 252 GLU B CA 1
ATOM 5615 C C . GLU B 1 252 ? 7.137 -34.438 -5.762 1 95.62 252 GLU B C 1
ATOM 5617 O O . GLU B 1 252 ? 6.594 -33.375 -5.375 1 95.62 252 GLU B O 1
ATOM 5622 N N . GLN B 1 253 ? 7.324 -35.5 -4.996 1 97 253 GLN B N 1
ATOM 5623 C CA . GLN B 1 253 ? 6.988 -35.469 -3.576 1 97 253 GLN B CA 1
ATOM 5624 C C . GLN B 1 253 ? 7.77 -34.375 -2.865 1 97 253 GLN B C 1
ATOM 5626 O O . GLN B 1 253 ? 7.195 -33.562 -2.111 1 97 253 GLN B O 1
ATOM 5631 N N . ARG B 1 254 ? 9.031 -34.25 -3.047 1 97.56 254 ARG B N 1
ATOM 5632 C CA . ARG B 1 254 ? 9.875 -33.25 -2.428 1 97.56 254 ARG B CA 1
ATOM 5633 C C . ARG B 1 254 ? 9.453 -31.828 -2.855 1 97.56 254 ARG B C 1
ATOM 5635 O O . ARG B 1 254 ? 9.445 -30.906 -2.043 1 97.56 254 ARG B O 1
ATOM 5642 N N . ARG B 1 255 ? 9.133 -31.734 -4.117 1 97 255 ARG B N 1
ATOM 5643 C CA . ARG B 1 255 ? 8.719 -30.438 -4.629 1 97 255 ARG B CA 1
ATOM 5644 C C . ARG B 1 255 ? 7.43 -29.969 -3.949 1 97 255 ARG B C 1
ATOM 5646 O O . ARG B 1 255 ? 7.332 -28.828 -3.52 1 97 255 ARG B O 1
ATOM 5653 N N . GLN B 1 256 ? 6.434 -30.875 -3.854 1 96.62 256 GLN B N 1
ATOM 5654 C CA . GLN B 1 256 ? 5.16 -30.516 -3.24 1 96.62 256 GLN B CA 1
ATOM 5655 C C . GLN B 1 256 ? 5.328 -30.219 -1.753 1 96.62 256 GLN B C 1
ATOM 5657 O O . GLN B 1 256 ? 4.727 -29.281 -1.231 1 96.62 256 GLN B O 1
ATOM 5662 N N . ASP B 1 257 ? 6.16 -30.984 -1.116 1 97.81 257 ASP B N 1
ATOM 5663 C CA . ASP B 1 257 ? 6.473 -30.719 0.283 1 97.81 257 ASP B CA 1
ATOM 5664 C C . ASP B 1 257 ? 7.121 -29.344 0.444 1 97.81 257 ASP B C 1
ATOM 5666 O O . ASP B 1 257 ? 6.805 -28.609 1.378 1 97.81 257 ASP B O 1
ATOM 5670 N N . PHE B 1 258 ? 7.969 -29.078 -0.401 1 98.38 258 PHE B N 1
ATOM 5671 C CA . PHE B 1 258 ? 8.672 -27.797 -0.362 1 98.38 258 PHE B CA 1
ATOM 5672 C C . PHE B 1 258 ? 7.711 -26.641 -0.578 1 98.38 258 PHE B C 1
ATOM 5674 O O . PHE B 1 258 ? 7.801 -25.625 0.105 1 98.38 258 PHE B O 1
ATOM 5681 N N . PHE B 1 259 ? 6.812 -26.781 -1.542 1 97.62 259 PHE B N 1
ATOM 5682 C CA . PHE B 1 259 ? 5.789 -25.766 -1.759 1 97.62 259 PHE B CA 1
ATOM 5683 C C . PHE B 1 259 ? 4.984 -25.531 -0.486 1 97.62 259 PHE B C 1
ATOM 5685 O O . PHE B 1 259 ? 4.746 -24.375 -0.104 1 97.62 259 PHE B O 1
ATOM 5692 N N . LYS B 1 260 ? 4.574 -26.609 0.105 1 97.75 260 LYS B N 1
ATOM 5693 C CA . LYS B 1 260 ? 3.797 -26.5 1.335 1 97.75 260 LYS B CA 1
ATOM 5694 C C . LYS B 1 260 ? 4.566 -25.719 2.4 1 97.75 260 LYS B C 1
ATOM 5696 O O . LYS B 1 260 ? 4.008 -24.844 3.066 1 97.75 260 LYS B O 1
ATOM 5701 N N . GLU B 1 261 ? 5.805 -26 2.549 1 98.56 261 GLU B N 1
ATOM 5702 C CA . GLU B 1 261 ? 6.66 -25.312 3.516 1 98.56 261 GLU B CA 1
ATOM 5703 C C . GLU B 1 261 ? 6.773 -23.828 3.203 1 98.56 261 GLU B C 1
ATOM 5705 O O . GLU B 1 261 ? 6.609 -22.984 4.09 1 98.56 261 GLU B O 1
ATOM 5710 N N . MET B 1 262 ? 7.051 -23.5 1.974 1 98.69 262 MET B N 1
ATOM 5711 C CA . MET B 1 262 ? 7.25 -22.109 1.569 1 98.69 262 MET B CA 1
ATOM 5712 C C . MET B 1 262 ? 5.953 -21.328 1.683 1 98.69 262 MET B C 1
ATOM 5714 O O . MET B 1 262 ? 5.965 -20.172 2.102 1 98.69 262 MET B O 1
ATOM 5718 N N . MET B 1 263 ? 4.844 -21.938 1.32 1 98.44 263 MET B N 1
ATOM 5719 C CA . MET B 1 263 ? 3.553 -21.266 1.42 1 98.44 263 MET B CA 1
ATOM 5720 C C . MET B 1 263 ? 3.176 -21.031 2.879 1 98.44 263 MET B C 1
ATOM 5722 O O . MET B 1 263 ? 2.549 -20.016 3.203 1 98.44 263 MET B O 1
ATOM 5726 N N . THR B 1 264 ? 3.57 -21.969 3.736 1 98.56 264 THR B N 1
ATOM 5727 C CA . THR B 1 264 ? 3.369 -21.781 5.168 1 98.56 264 THR B CA 1
ATOM 5728 C C . THR B 1 264 ? 4.164 -20.578 5.676 1 98.56 264 THR B C 1
ATOM 5730 O O . THR B 1 264 ? 3.658 -19.781 6.465 1 98.56 264 THR B O 1
ATOM 5733 N N . LYS B 1 265 ? 5.422 -20.422 5.223 1 98.5 265 LYS B N 1
ATOM 5734 C CA . LYS B 1 265 ? 6.238 -19.266 5.586 1 98.5 265 LYS B CA 1
ATOM 5735 C C . LYS B 1 265 ? 5.629 -17.984 5.055 1 98.5 265 LYS B C 1
ATOM 5737 O O . LYS B 1 265 ? 5.594 -16.969 5.758 1 98.5 265 LYS B O 1
ATOM 5742 N N . TYR B 1 266 ? 5.176 -18.078 3.807 1 98.56 266 TYR B N 1
ATOM 5743 C CA . TYR B 1 266 ? 4.492 -16.938 3.195 1 98.56 266 TYR B CA 1
ATOM 5744 C C . TYR B 1 266 ? 3.322 -16.469 4.055 1 98.56 266 TYR B C 1
ATOM 5746 O O . TYR B 1 266 ? 3.189 -15.281 4.348 1 98.56 266 TYR B O 1
ATOM 5754 N N . HIS B 1 267 ? 2.51 -17.406 4.465 1 98.44 267 HIS B N 1
ATOM 5755 C CA . HIS B 1 267 ? 1.376 -17.141 5.344 1 98.44 267 HIS B CA 1
ATOM 5756 C C . HIS B 1 267 ? 1.833 -16.516 6.656 1 98.44 267 HIS B C 1
ATOM 5758 O O . HIS B 1 267 ? 1.235 -15.539 7.125 1 98.44 267 HIS B O 1
ATOM 5764 N N . ALA B 1 268 ? 2.855 -17.031 7.266 1 97.94 268 ALA B N 1
ATOM 5765 C CA . ALA B 1 268 ? 3.336 -16.578 8.57 1 97.94 268 ALA B CA 1
ATOM 5766 C C . ALA B 1 268 ? 3.797 -15.125 8.508 1 97.94 268 ALA B C 1
ATOM 5768 O O . ALA B 1 268 ? 3.602 -14.367 9.453 1 97.94 268 ALA B O 1
ATOM 5769 N N . ILE B 1 269 ? 4.379 -14.75 7.449 1 98 269 ILE B N 1
ATOM 5770 C CA . ILE B 1 269 ? 4.891 -13.391 7.273 1 98 269 ILE B CA 1
ATOM 5771 C C . ILE B 1 269 ? 3.729 -12.406 7.188 1 98 269 ILE B C 1
ATOM 5773 O O . ILE B 1 269 ? 3.713 -11.398 7.891 1 98 269 ILE B O 1
ATOM 5777 N N . LEU B 1 270 ? 2.75 -12.695 6.367 1 96.56 270 LEU B N 1
ATOM 5778 C CA . LEU B 1 270 ? 1.663 -11.758 6.109 1 96.56 270 LEU B CA 1
ATOM 5779 C C . LEU B 1 270 ? 0.667 -11.75 7.262 1 96.56 270 LEU B C 1
ATOM 5781 O O . LEU B 1 270 ? 0.065 -10.719 7.562 1 96.56 270 LEU B O 1
ATOM 5785 N N . SER B 1 271 ? 0.476 -12.891 7.906 1 95.44 271 SER B N 1
ATOM 5786 C CA . SER B 1 271 ? -0.553 -13.023 8.93 1 95.44 271 SER B CA 1
ATOM 5787 C C . SER B 1 271 ? -0.21 -12.203 10.172 1 95.44 271 SER B C 1
ATOM 5789 O O . SER B 1 271 ? -1.074 -11.953 11.016 1 95.44 271 SER B O 1
ATOM 5791 N N . ARG B 1 272 ? 1.002 -11.781 10.344 1 90.88 272 ARG B N 1
ATOM 5792 C CA . ARG B 1 272 ? 1.396 -10.945 11.477 1 90.88 272 ARG B CA 1
ATOM 5793 C C . ARG B 1 272 ? 0.645 -9.617 11.461 1 90.88 272 ARG B C 1
ATOM 5795 O O . ARG B 1 272 ? 0.345 -9.062 12.523 1 90.88 272 ARG B O 1
ATOM 5802 N N . HIS B 1 273 ? 0.309 -9.203 10.258 1 87.5 273 HIS B N 1
ATOM 5803 C CA . HIS B 1 273 ? -0.278 -7.871 10.164 1 87.5 273 HIS B CA 1
ATOM 5804 C C . HIS B 1 273 ? -1.688 -7.93 9.586 1 87.5 273 HIS B C 1
ATOM 5806 O O . HIS B 1 273 ? -2.479 -7.004 9.773 1 87.5 273 HIS B O 1
ATOM 5812 N N . THR B 1 274 ? -1.947 -8.992 8.859 1 89 274 THR B N 1
ATOM 5813 C CA . THR B 1 274 ? -3.273 -9.133 8.266 1 89 274 THR B CA 1
ATOM 5814 C C . THR B 1 274 ? -3.863 -10.508 8.57 1 89 274 THR B C 1
ATOM 5816 O O . THR B 1 274 ? -4.207 -11.258 7.66 1 89 274 THR B O 1
ATOM 5819 N N . PRO B 1 275 ? -4.047 -10.797 9.836 1 90.31 275 PRO B N 1
ATOM 5820 C CA . PRO B 1 275 ? -4.504 -12.141 10.219 1 90.31 275 PRO B CA 1
ATOM 5821 C C . PRO B 1 275 ? -5.898 -12.461 9.68 1 90.31 275 PRO B C 1
ATOM 5823 O O . PRO B 1 275 ? -6.18 -13.609 9.336 1 90.31 275 PRO B O 1
ATOM 5826 N N . GLU B 1 276 ? -6.746 -11.516 9.594 1 90.5 276 GLU B N 1
ATOM 5827 C CA . GLU B 1 276 ? -8.109 -11.75 9.133 1 90.5 276 GLU B CA 1
ATOM 5828 C C . GLU B 1 276 ? -8.125 -12.195 7.672 1 90.5 276 GLU B C 1
ATOM 5830 O O . GLU B 1 276 ? -8.859 -13.117 7.305 1 90.5 276 GLU B O 1
ATOM 5835 N N . GLN B 1 277 ? -7.32 -11.602 6.84 1 92 277 GLN B N 1
ATOM 5836 C CA . GLN B 1 277 ? -7.27 -11.922 5.418 1 92 277 GLN B CA 1
ATOM 5837 C C . GLN B 1 277 ? -6.52 -13.227 5.176 1 92 277 GLN B C 1
ATOM 5839 O O . GLN B 1 277 ? -6.66 -13.844 4.113 1 92 277 GLN B O 1
ATOM 5844 N N . CYS B 1 278 ? -5.73 -13.648 6.215 1 94.25 278 CYS B N 1
ATOM 5845 C CA . CYS B 1 278 ? -4.906 -14.844 6.055 1 94.25 278 CYS B CA 1
ATOM 5846 C C . CYS B 1 278 ? -5.555 -16.047 6.727 1 94.25 278 CYS B C 1
ATOM 5848 O O . CYS B 1 278 ? -5.023 -17.156 6.664 1 94.25 278 CYS B O 1
ATOM 5850 N N . LYS B 1 279 ? -6.672 -15.93 7.316 1 94.25 279 LYS B N 1
ATOM 5851 C CA . LYS B 1 279 ? -7.293 -16.953 8.141 1 94.25 279 LYS B CA 1
ATOM 5852 C C . LYS B 1 279 ? -7.594 -18.203 7.32 1 94.25 279 LYS B C 1
ATOM 5854 O O . LYS B 1 279 ? -7.285 -19.328 7.746 1 94.25 279 LYS B O 1
ATOM 5859 N N . ASP B 1 280 ? -8.148 -18.031 6.137 1 95 280 ASP B N 1
ATOM 5860 C CA . ASP B 1 280 ? -8.539 -19.172 5.312 1 95 280 ASP B CA 1
ATOM 5861 C C . ASP B 1 280 ? -7.336 -19.75 4.57 1 95 280 ASP B C 1
ATOM 5863 O O . ASP B 1 280 ? -7.332 -20.922 4.207 1 95 280 ASP B O 1
ATOM 5867 N N . MET B 1 281 ? -6.348 -18.969 4.352 1 96.31 281 MET B N 1
ATOM 5868 C CA . MET B 1 281 ? -5.16 -19.359 3.6 1 96.31 281 MET B CA 1
ATOM 5869 C C . MET B 1 281 ? -4.461 -20.531 4.277 1 96.31 281 MET B C 1
ATOM 5871 O O . MET B 1 281 ? -4.117 -21.516 3.619 1 96.31 281 MET B O 1
ATOM 5875 N N . ILE B 1 282 ? -4.328 -20.484 5.621 1 96.69 282 ILE B N 1
ATOM 5876 C CA . ILE B 1 282 ? -3.58 -21.5 6.344 1 96.69 282 ILE B CA 1
ATOM 5877 C C . ILE B 1 282 ? -4.336 -22.828 6.297 1 96.69 282 ILE B C 1
ATOM 5879 O O . ILE B 1 282 ? -3.721 -23.891 6.234 1 96.69 282 ILE B O 1
ATOM 5883 N N . LYS B 1 283 ? -5.648 -22.797 6.301 1 96.69 283 LYS B N 1
ATOM 5884 C CA . LYS B 1 283 ? -6.453 -24.016 6.219 1 96.69 283 LYS B CA 1
ATOM 5885 C C . LYS B 1 283 ? -6.242 -24.734 4.887 1 96.69 283 LYS B C 1
ATOM 5887 O O . LYS B 1 283 ? -6.098 -25.953 4.852 1 96.69 283 LYS B O 1
ATOM 5892 N N . VAL B 1 284 ? -6.227 -23.953 3.844 1 97.06 284 VAL B N 1
ATOM 5893 C CA . VAL B 1 284 ? -6.051 -24.516 2.508 1 97.06 284 VAL B CA 1
ATOM 5894 C C . VAL B 1 284 ? -4.641 -25.094 2.367 1 97.06 284 VAL B C 1
ATOM 5896 O O . VAL B 1 284 ? -4.453 -26.188 1.833 1 97.06 284 VAL B O 1
ATOM 5899 N N . ILE B 1 285 ? -3.598 -24.391 2.893 1 97.62 285 ILE B N 1
ATOM 5900 C CA . ILE B 1 285 ? -2.205 -24.812 2.803 1 97.62 285 ILE B CA 1
ATOM 5901 C C . ILE B 1 285 ? -2.012 -26.109 3.582 1 97.62 285 ILE B C 1
ATOM 5903 O O . ILE B 1 285 ? -1.319 -27.016 3.119 1 97.62 285 ILE B O 1
ATOM 5907 N N . GLU B 1 286 ? -2.646 -26.203 4.711 1 97 286 GLU B N 1
ATOM 5908 C CA . GLU B 1 286 ? -2.527 -27.391 5.551 1 97 286 GLU B CA 1
ATOM 5909 C C . GLU B 1 286 ? -3.17 -28.609 4.883 1 97 286 GLU B C 1
ATOM 5911 O O . GLU B 1 286 ? -2.805 -29.75 5.176 1 97 286 GLU B O 1
ATOM 5916 N N . HIS B 1 287 ? -4.074 -28.391 3.963 1 96.31 287 HIS B N 1
ATOM 5917 C CA . HIS B 1 287 ? -4.773 -29.453 3.268 1 96.31 287 HIS B CA 1
ATOM 5918 C C . HIS B 1 287 ? -3.951 -29.984 2.096 1 96.31 287 HIS B C 1
ATOM 5920 O O . HIS B 1 287 ? -4.324 -30.984 1.468 1 96.31 287 HIS B O 1
ATOM 5926 N N . ILE B 1 288 ? -2.822 -29.312 1.744 1 96.62 288 ILE B N 1
ATOM 5927 C CA . ILE B 1 288 ? -1.917 -29.859 0.738 1 96.62 288 ILE B CA 1
ATOM 5928 C C . ILE B 1 288 ? -1.465 -31.25 1.154 1 96.62 288 ILE B C 1
ATOM 5930 O O . ILE B 1 288 ? -0.957 -31.438 2.262 1 96.62 288 ILE B O 1
ATOM 5934 N N . ASN B 1 289 ? -1.696 -32.219 0.296 1 96.38 289 ASN B N 1
ATOM 5935 C CA . ASN B 1 289 ? -1.391 -33.594 0.581 1 96.38 289 ASN B CA 1
ATOM 5936 C C . ASN B 1 289 ? -0.629 -34.25 -0.569 1 96.38 289 ASN B C 1
ATOM 5938 O O . ASN B 1 289 ? -1.227 -34.938 -1.416 1 96.38 289 ASN B O 1
ATOM 5942 N N . PRO B 1 290 ? 0.704 -34.156 -0.536 1 95.38 290 PRO B N 1
ATOM 5943 C CA . PRO B 1 290 ? 1.531 -34.688 -1.608 1 95.38 290 PRO B CA 1
ATOM 5944 C C . PRO B 1 290 ? 1.328 -36.188 -1.791 1 95.38 290 PRO B C 1
ATOM 5946 O O . PRO B 1 290 ? 1.284 -36.688 -2.924 1 95.38 290 PRO B O 1
ATOM 5949 N N . ASP B 1 291 ? 1.123 -36.938 -0.69 1 95.88 291 ASP B N 1
ATOM 5950 C CA . ASP B 1 291 ? 0.929 -38.375 -0.772 1 95.88 291 ASP B CA 1
ATOM 5951 C C . ASP B 1 291 ? -0.33 -38.719 -1.565 1 95.88 291 ASP B C 1
ATOM 5953 O O . ASP B 1 291 ? -0.296 -39.562 -2.461 1 95.88 291 ASP B O 1
ATOM 5957 N N . ALA B 1 292 ? -1.418 -38.062 -1.223 1 94.88 292 ALA B N 1
ATOM 5958 C CA . ALA B 1 292 ? -2.682 -38.312 -1.917 1 94.88 292 ALA B CA 1
ATOM 5959 C C . ALA B 1 292 ? -2.574 -37.938 -3.393 1 94.88 292 ALA B C 1
ATOM 5961 O O . ALA B 1 292 ? -3.121 -38.625 -4.254 1 94.88 292 ALA B O 1
ATOM 5962 N N . ASP B 1 293 ? -1.858 -36.906 -3.699 1 94.44 293 ASP B N 1
ATOM 5963 C CA . ASP B 1 293 ? -1.687 -36.438 -5.078 1 94.44 293 ASP B CA 1
ATO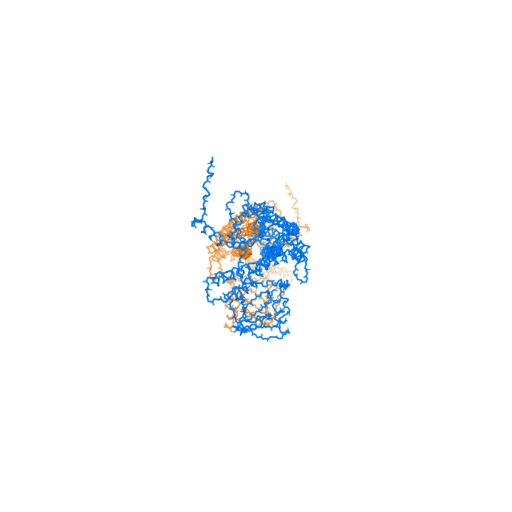M 5964 C C . ASP B 1 293 ? -0.872 -37.469 -5.887 1 94.44 293 ASP B C 1
ATOM 5966 O O . ASP B 1 293 ? -1.201 -37.75 -7.039 1 94.44 293 ASP B O 1
ATOM 5970 N N . LEU B 1 294 ? 0.164 -37.938 -5.285 1 95.06 294 LEU B N 1
ATOM 5971 C CA . LEU B 1 294 ? 1.021 -38.906 -5.977 1 95.06 294 LEU B CA 1
ATOM 5972 C C . LEU B 1 294 ? 0.291 -40.219 -6.203 1 95.06 294 LEU B C 1
ATOM 5974 O O . LEU B 1 294 ? 0.427 -40.844 -7.266 1 95.06 294 LEU B O 1
ATOM 5978 N N . VAL B 1 295 ? -0.505 -40.656 -5.199 1 95.5 295 VAL B N 1
ATOM 5979 C CA . VAL B 1 295 ? -1.291 -41.875 -5.34 1 95.5 295 VAL B CA 1
ATOM 5980 C C . VAL B 1 295 ? -2.27 -41.719 -6.5 1 95.5 295 VAL B C 1
ATOM 5982 O O . VAL B 1 295 ? -2.404 -42.625 -7.328 1 95.5 295 VAL B O 1
ATOM 5985 N N . ARG B 1 296 ? -2.939 -40.625 -6.523 1 93.19 296 ARG B N 1
ATOM 5986 C CA . ARG B 1 296 ? -3.885 -40.375 -7.605 1 93.19 296 ARG B CA 1
ATOM 5987 C C . ARG B 1 296 ? -3.184 -40.375 -8.961 1 93.19 296 ARG B C 1
ATOM 5989 O O . ARG B 1 296 ? -3.691 -40.969 -9.922 1 93.19 296 ARG B O 1
ATOM 5996 N N . TYR B 1 297 ? -1.99 -39.781 -9.023 1 93.69 297 TYR B N 1
ATOM 5997 C CA . TYR B 1 297 ? -1.259 -39.75 -10.289 1 93.69 297 TYR B CA 1
ATOM 5998 C C . TYR B 1 297 ? -0.82 -41.125 -10.719 1 93.69 297 TYR B C 1
ATOM 6000 O O . TYR B 1 297 ? -0.913 -41.469 -11.898 1 93.69 297 TYR B O 1
ATOM 6008 N N . ARG B 1 298 ? -0.352 -41.938 -9.789 1 94.12 298 ARG B N 1
ATOM 6009 C CA . ARG B 1 298 ? 0.071 -43.281 -10.062 1 94.12 298 ARG B CA 1
ATOM 6010 C C . ARG B 1 298 ? -1.068 -44.125 -10.664 1 94.12 298 ARG B C 1
ATOM 6012 O O . ARG B 1 298 ? -0.85 -44.906 -11.57 1 94.12 298 ARG B O 1
ATOM 6019 N N . ARG B 1 299 ? -2.205 -43.906 -10.211 1 93.38 299 ARG B N 1
ATOM 6020 C CA . ARG B 1 299 ? -3.381 -44.656 -10.609 1 93.38 299 ARG B CA 1
ATOM 6021 C C . ARG B 1 299 ? -3.875 -44.219 -11.984 1 93.38 299 ARG B C 1
ATOM 6023 O O . ARG B 1 299 ? -4.223 -45.062 -12.82 1 93.38 299 ARG B O 1
ATOM 6030 N N . GLU B 1 300 ? -3.816 -42.969 -12.219 1 90.38 300 GLU B N 1
ATOM 6031 C CA . GLU B 1 300 ? -4.457 -42.406 -13.414 1 90.38 300 GLU B CA 1
ATOM 6032 C C . GLU B 1 300 ? -3.465 -42.281 -14.562 1 90.38 300 GLU B C 1
ATOM 6034 O O . GLU B 1 300 ? -3.848 -42.375 -15.734 1 90.38 300 GLU B O 1
ATOM 6039 N N . LYS B 1 301 ? -2.154 -42.094 -14.227 1 92.06 301 LYS B N 1
ATOM 6040 C CA . LYS B 1 301 ? -1.208 -41.75 -15.281 1 92.06 301 LYS B CA 1
ATOM 6041 C C . LYS B 1 301 ? 0.111 -42.5 -15.109 1 92.06 301 LYS B C 1
ATOM 6043 O O . LYS B 1 301 ? 1.089 -42.219 -15.805 1 92.06 301 LYS B O 1
ATOM 6048 N N . GLY B 1 302 ? 0.139 -43.438 -14.164 1 94.88 302 GLY B N 1
ATOM 6049 C CA . GLY B 1 302 ? 1.422 -44.062 -13.828 1 94.88 302 GLY B CA 1
ATOM 6050 C C . GLY B 1 302 ? 1.378 -45.562 -13.781 1 94.88 302 GLY B C 1
ATOM 6051 O O . GLY B 1 302 ? 0.68 -46.188 -14.578 1 94.88 302 GLY B O 1
ATOM 6052 N N . ILE B 1 303 ? 2.145 -46.125 -12.93 1 96.12 303 ILE B N 1
ATOM 6053 C CA . ILE B 1 303 ? 2.506 -47.562 -12.898 1 96.12 303 ILE B CA 1
ATOM 6054 C C . ILE B 1 303 ? 1.299 -48.375 -12.477 1 96.12 303 ILE B C 1
ATOM 6056 O O . ILE B 1 303 ? 1.291 -49.594 -12.641 1 96.12 303 ILE B O 1
ATOM 6060 N N . GLU B 1 304 ? 0.33 -47.75 -11.93 1 94.88 304 GLU B N 1
ATOM 6061 C CA . GLU B 1 304 ? -0.819 -48.531 -11.484 1 94.88 304 GLU B CA 1
ATOM 6062 C C . GLU B 1 304 ? -1.851 -48.688 -12.594 1 94.88 304 GLU B C 1
ATOM 6064 O O . GLU B 1 304 ? -2.875 -49.344 -12.414 1 94.88 304 GLU B O 1
ATOM 6069 N N . MET B 1 305 ? -1.616 -48.031 -13.711 1 92.69 305 MET B N 1
ATOM 6070 C CA . MET B 1 305 ? -2.414 -48.375 -14.883 1 92.69 305 MET B CA 1
ATOM 6071 C C . MET B 1 305 ? -2.184 -49.812 -15.305 1 92.69 305 MET B C 1
ATOM 6073 O O . MET B 1 305 ? -1.121 -50.375 -15.039 1 92.69 305 MET B O 1
ATOM 6077 N N . PRO B 1 306 ? -3.105 -50.375 -15.945 1 89.06 306 PRO B N 1
ATOM 6078 C CA . PRO B 1 306 ? -2.936 -51.781 -16.281 1 89.06 306 PRO B CA 1
ATOM 6079 C C . PRO B 1 306 ? -1.968 -52 -17.453 1 89.06 306 PRO B C 1
ATOM 6081 O O . PRO B 1 306 ? -2.025 -51.281 -18.453 1 89.06 306 PRO B O 1
ATOM 6084 N N . LEU B 1 307 ? -1.012 -52.812 -17.188 1 89.19 307 LEU B N 1
ATOM 6085 C CA . LEU B 1 307 ? -0.138 -53.25 -18.266 1 89.19 307 LEU B CA 1
ATOM 6086 C C . LEU B 1 307 ? -0.79 -54.375 -19.078 1 89.19 307 LEU B C 1
ATOM 6088 O O . LEU B 1 307 ? -1.059 -55.438 -18.562 1 89.19 307 LEU B O 1
ATOM 6092 N N . CYS B 1 308 ? -1.071 -54.031 -20.359 1 80.38 308 CYS B N 1
ATOM 6093 C CA . CYS B 1 308 ? -1.716 -55.031 -21.203 1 80.38 308 CYS B CA 1
ATOM 6094 C C . CYS B 1 308 ? -0.722 -55.625 -22.203 1 80.38 308 CYS B C 1
ATOM 6096 O O . CYS B 1 308 ? -0.169 -54.906 -23.031 1 80.38 308 CYS B O 1
ATOM 6098 N N . VAL B 1 309 ? -0.406 -56.875 -22.062 1 84.5 309 VAL B N 1
ATOM 6099 C CA . VAL B 1 309 ? 0.432 -57.625 -23 1 84.5 309 VAL B CA 1
ATOM 6100 C C . VAL B 1 309 ? -0.448 -58.406 -23.984 1 84.5 309 VAL B C 1
ATOM 6102 O O . VAL B 1 309 ? -1.374 -59.094 -23.562 1 84.5 309 VAL B O 1
ATOM 6105 N N . PRO B 1 310 ? -0.189 -58.25 -25.234 1 86.56 310 PRO B N 1
ATOM 6106 C CA . PRO B 1 310 ? -1.03 -58.969 -26.219 1 86.56 310 PRO B CA 1
ATOM 6107 C C . PRO B 1 310 ? -0.886 -60.469 -26.125 1 86.56 310 PRO B C 1
ATOM 6109 O O . PRO B 1 310 ? 0.234 -61 -26.109 1 86.56 310 PRO B O 1
ATOM 6112 N N . PRO B 1 311 ? -1.972 -61.188 -26.016 1 87.44 311 PRO B N 1
ATOM 6113 C CA . PRO B 1 311 ? -1.921 -62.656 -26.078 1 87.44 311 PRO B CA 1
ATOM 6114 C C . PRO B 1 311 ? -1.827 -63.156 -27.5 1 87.44 311 PRO B C 1
ATOM 6116 O O . PRO B 1 311 ? -2.035 -62.406 -28.453 1 87.44 311 PRO B O 1
ATOM 6119 N N . PHE B 1 312 ? -1.278 -64.375 -27.547 1 93.25 312 PHE B N 1
ATOM 6120 C CA . PHE B 1 312 ? -1.328 -65 -28.859 1 93.25 312 PHE B CA 1
ATOM 6121 C C . PHE B 1 312 ? -2.766 -65.125 -29.359 1 93.25 312 PHE B C 1
ATOM 6123 O O . PHE B 1 312 ? -3.656 -65.562 -28.609 1 93.25 312 PHE B O 1
ATOM 6130 N N . GLN B 1 313 ? -2.982 -64.75 -30.562 1 89.69 313 GLN B N 1
ATOM 6131 C CA . GLN B 1 313 ? -4.305 -64.812 -31.172 1 89.69 313 GLN B CA 1
ATOM 6132 C C . GLN B 1 313 ? -4.273 -65.688 -32.438 1 89.69 313 GLN B C 1
ATOM 6134 O O . GLN B 1 313 ? -3.588 -65.312 -33.406 1 89.69 313 GLN B O 1
ATOM 6139 N N . GLU B 1 314 ? -5.035 -66.625 -32.312 1 90.88 314 GLU B N 1
ATOM 6140 C CA . GLU B 1 314 ? -5.125 -67.5 -33.469 1 90.88 314 GLU B CA 1
ATOM 6141 C C . GLU B 1 314 ? -5.852 -66.812 -34.625 1 90.88 314 GLU B C 1
ATOM 6143 O O . GLU B 1 314 ? -6.77 -66 -34.375 1 90.88 314 GLU B O 1
ATOM 6148 N N . TYR B 1 315 ? -5.355 -67.188 -35.875 1 88.81 315 TYR B N 1
ATOM 6149 C CA . TYR B 1 315 ? -6.012 -66.625 -37.062 1 88.81 315 TYR B CA 1
ATOM 6150 C C . TYR B 1 315 ? -7.48 -67 -37.094 1 88.81 315 TYR B C 1
ATOM 6152 O O . TYR B 1 315 ? -7.812 -68.188 -36.938 1 88.81 315 TYR B O 1
ATOM 6160 N N . GLY B 1 316 ? -8.391 -66 -37.312 1 78.31 316 GLY B N 1
ATOM 6161 C CA . GLY B 1 316 ? -9.82 -66.25 -37.406 1 78.31 316 GLY B CA 1
ATOM 6162 C C . GLY B 1 316 ? -10.531 -66.188 -36.094 1 78.31 316 GLY B C 1
ATOM 6163 O O . GLY B 1 316 ? -11.758 -66.25 -36.031 1 78.31 316 GLY B O 1
ATOM 6164 N N . SER B 1 317 ? -9.836 -66.188 -35.031 1 70.44 317 SER B N 1
ATOM 6165 C CA . SER B 1 317 ? -10.43 -66.125 -33.688 1 70.44 317 SER B CA 1
ATOM 6166 C C . SER B 1 317 ? -11.078 -64.812 -33.406 1 70.44 317 SER B C 1
ATOM 6168 O O . SER B 1 317 ? -10.664 -63.781 -33.969 1 70.44 317 SER B O 1
ATOM 6170 N N . LYS B 1 318 ? -12.281 -64.688 -32.719 1 59.47 318 LYS B N 1
ATOM 6171 C CA . LYS B 1 318 ? -13.016 -63.531 -32.312 1 59.47 318 LYS B CA 1
ATOM 6172 C C . LYS B 1 318 ? -12.172 -62.656 -31.406 1 59.47 318 LYS B C 1
ATOM 6174 O O . LYS B 1 318 ? -11.344 -63.156 -30.641 1 59.47 318 LYS B O 1
ATOM 6179 N N . PRO B 1 319 ? -12.117 -61.438 -31.625 1 54.47 319 PRO B N 1
ATOM 6180 C CA . PRO B 1 319 ? -11.305 -60.5 -30.859 1 54.47 319 PRO B CA 1
ATOM 6181 C C . PRO B 1 319 ? -11.516 -60.625 -29.359 1 54.47 319 PRO B C 1
ATOM 6183 O O . PRO B 1 319 ? -12.648 -60.781 -28.906 1 54.47 319 PRO B O 1
ATOM 6186 N N . VAL B 1 320 ? -10.516 -61.125 -28.578 1 45.25 320 VAL B N 1
ATOM 6187 C CA . VAL B 1 320 ? -10.562 -61.25 -27.125 1 45.25 320 VAL B CA 1
ATOM 6188 C C . VAL B 1 320 ? -10.461 -59.875 -26.469 1 45.25 320 VAL B C 1
ATOM 6190 O O . VAL B 1 320 ? -9.539 -59.125 -26.766 1 45.25 320 VAL B O 1
ATOM 6193 N N . ILE B 1 321 ? -11.516 -59.281 -26.094 1 43 321 ILE B N 1
ATOM 6194 C CA . ILE B 1 321 ? -11.523 -58.062 -25.297 1 43 321 ILE B CA 1
ATOM 6195 C C . ILE B 1 321 ? -11 -58.344 -23.891 1 43 321 ILE B C 1
ATOM 6197 O O . ILE B 1 321 ? -11.586 -59.156 -23.172 1 43 321 ILE B O 1
ATOM 6201 N N . GLU B 1 322 ? -9.719 -58.375 -23.641 1 41.69 322 GLU B N 1
ATOM 6202 C CA . GLU B 1 322 ? -9.242 -58.531 -22.266 1 41.69 322 GLU B CA 1
ATOM 6203 C C . GLU B 1 322 ? -9.641 -57.344 -21.406 1 41.69 322 GLU B C 1
ATOM 6205 O O . GLU B 1 322 ? -9.25 -56.219 -21.688 1 41.69 322 GLU B O 1
ATOM 6210 N N . LEU B 1 323 ? -10.742 -57.5 -20.781 1 40 323 LEU B N 1
ATOM 6211 C CA . LEU B 1 323 ? -11.188 -56.562 -19.766 1 40 323 LEU B CA 1
ATOM 6212 C C . LEU B 1 323 ? -10.312 -56.656 -18.516 1 40 323 LEU B C 1
ATOM 6214 O O . LEU B 1 323 ? -10.211 -57.719 -17.891 1 40 323 LEU B O 1
ATOM 6218 N N . VAL B 1 324 ? -9.211 -56 -18.438 1 40.34 324 VAL B N 1
ATOM 6219 C CA . VAL B 1 324 ? -8.461 -56 -17.188 1 40.34 324 VAL B CA 1
ATOM 6220 C C . VAL B 1 324 ? -9.281 -55.281 -16.094 1 40.34 324 VAL B C 1
ATOM 6222 O O . VAL B 1 324 ? -9.625 -54.125 -16.234 1 40.34 324 VAL B O 1
ATOM 6225 N N . VAL B 1 325 ? -10.203 -56.062 -15.406 1 36.53 325 VAL B N 1
ATOM 6226 C CA . VAL B 1 325 ? -10.992 -55.594 -14.273 1 36.53 325 VAL B CA 1
ATOM 6227 C C . VAL B 1 325 ? -10.086 -55.406 -13.062 1 36.53 325 VAL B C 1
ATOM 6229 O O . VAL B 1 325 ? -9.414 -56.312 -12.609 1 36.53 325 VAL B O 1
ATOM 6232 N N . ASP B 1 326 ? -9.453 -54.25 -12.906 1 36.47 326 ASP B N 1
ATOM 6233 C CA . ASP B 1 326 ? -8.891 -54 -11.578 1 36.47 326 ASP B CA 1
ATOM 6234 C C . ASP B 1 326 ? -9.93 -54.219 -10.484 1 36.47 326 ASP B C 1
ATOM 6236 O O . ASP B 1 326 ? -11.125 -53.969 -10.695 1 36.47 326 ASP B O 1
ATOM 6240 N N . GLY B 1 327 ? -9.734 -55.188 -9.57 1 33.41 327 GLY B N 1
ATOM 6241 C CA . GLY B 1 327 ? -10.586 -55.562 -8.453 1 33.41 327 GLY B CA 1
ATOM 6242 C C . GLY B 1 327 ? -11.273 -54.406 -7.789 1 33.41 327 GLY B C 1
ATOM 6243 O O . GLY B 1 327 ? -12.039 -54.562 -6.844 1 33.41 327 GLY B O 1
ATOM 6244 N N . SER B 1 328 ? -10.641 -53.25 -7.48 1 33.34 328 SER B N 1
ATOM 6245 C CA . SER B 1 328 ? -11.406 -52.375 -6.605 1 33.34 328 SER B CA 1
ATOM 6246 C C . SER B 1 328 ? -12.695 -51.906 -7.273 1 33.34 328 SER B C 1
ATOM 6248 O O . SER B 1 328 ? -12.812 -51.938 -8.5 1 33.34 328 SER B O 1
ATOM 6250 N N . LEU B 1 329 ? -13.891 -51.531 -6.5 1 31.53 329 LEU B N 1
ATOM 6251 C CA . LEU B 1 329 ? -15.305 -51.281 -6.742 1 31.53 329 LEU B CA 1
ATOM 6252 C C . LEU B 1 329 ? -15.5 -50.406 -7.973 1 31.53 329 LEU B C 1
ATOM 6254 O O . LEU B 1 329 ? -16.594 -50.344 -8.539 1 31.53 329 LEU B O 1
ATOM 6258 N N . SER B 1 330 ? -14.945 -49.188 -8.031 1 32.53 330 SER B N 1
ATOM 6259 C CA . SER B 1 330 ? -15.578 -48.25 -8.953 1 32.53 330 SER B CA 1
ATOM 6260 C C . SER B 1 330 ? -15.477 -48.719 -10.398 1 32.53 330 SER B C 1
ATOM 6262 O O . SER B 1 330 ? -14.516 -49.406 -10.758 1 32.53 330 SER B O 1
ATOM 6264 N N . ASN B 1 331 ? -16.641 -48.969 -11.164 1 31.83 331 ASN B N 1
ATOM 6265 C CA . ASN B 1 331 ? -17.094 -49.344 -12.492 1 31.83 331 ASN B CA 1
ATOM 6266 C C . ASN B 1 331 ? -16.156 -48.844 -13.578 1 31.83 331 ASN B C 1
ATOM 6268 O O . ASN B 1 331 ? -16.562 -48.688 -14.734 1 31.83 331 ASN B O 1
ATOM 6272 N N . HIS B 1 332 ? -15.07 -48.125 -13.289 1 33.06 332 HIS B N 1
ATOM 6273 C CA . HIS B 1 332 ? -14.43 -47.688 -14.523 1 33.06 332 HIS B CA 1
ATOM 6274 C C . HIS B 1 332 ? -13.836 -48.844 -15.281 1 33.06 332 HIS B C 1
ATOM 6276 O O . HIS B 1 332 ? -12.898 -49.5 -14.812 1 33.06 332 HIS B O 1
ATOM 6282 N N . LEU B 1 333 ? -14.68 -49.719 -15.898 1 31.14 333 LEU B N 1
ATOM 6283 C CA . LEU B 1 333 ? -14.312 -50.688 -16.906 1 31.14 333 LEU B CA 1
ATOM 6284 C C . LEU B 1 333 ? -13.336 -50.094 -17.922 1 31.14 333 LEU B C 1
ATOM 6286 O O . LEU B 1 333 ? -13.688 -49.188 -18.672 1 31.14 333 LEU B O 1
ATOM 6290 N N . THR B 1 334 ? -12.109 -49.875 -17.547 1 33.75 334 THR B N 1
ATOM 6291 C CA . THR B 1 334 ? -11.242 -49.531 -18.656 1 33.75 334 THR B CA 1
ATOM 6292 C C . THR B 1 334 ? -11.086 -50.688 -19.609 1 33.75 334 THR B C 1
ATOM 6294 O O . THR B 1 334 ? -10.719 -51.781 -19.203 1 33.75 334 THR B O 1
ATOM 6297 N N . VAL B 1 335 ? -12.016 -50.875 -20.531 1 31.11 335 VAL B N 1
ATOM 6298 C CA . VAL B 1 335 ? -11.891 -51.812 -21.656 1 31.11 335 VAL B CA 1
ATOM 6299 C C . VAL B 1 335 ? -10.602 -51.531 -22.422 1 31.11 335 VAL B C 1
ATOM 6301 O O . VAL B 1 335 ? -10.406 -50.406 -22.922 1 31.11 335 VAL B O 1
ATOM 6304 N N . SER B 1 336 ? -9.477 -52 -22 1 32.16 336 SER B N 1
ATOM 6305 C CA . SER B 1 336 ? -8.367 -51.938 -22.938 1 32.16 336 SER B CA 1
ATOM 6306 C C . SER B 1 336 ? -8.547 -52.938 -24.078 1 32.16 336 SER B C 1
ATOM 6308 O O . SER B 1 336 ? -8.688 -54.125 -23.844 1 32.16 336 SER B O 1
ATOM 6310 N N . THR B 1 337 ? -9.367 -52.688 -25.078 1 30.48 337 THR B N 1
ATOM 6311 C CA . THR B 1 337 ? -9.375 -53.5 -26.281 1 30.48 337 THR B CA 1
ATOM 6312 C C . THR B 1 337 ? -7.961 -53.656 -26.844 1 30.48 337 THR B C 1
ATOM 6314 O O . THR B 1 337 ? -7.309 -52.656 -27.156 1 30.48 337 THR B O 1
ATOM 6317 N N . THR B 1 338 ? -7.195 -54.625 -26.391 1 33.03 338 THR B N 1
ATOM 6318 C CA . THR B 1 338 ? -5.977 -54.969 -27.109 1 33.03 338 THR B CA 1
ATOM 6319 C C . THR B 1 338 ? -6.289 -55.375 -28.547 1 33.03 338 THR B C 1
ATOM 6321 O O . THR B 1 338 ? -6.562 -56.562 -28.812 1 33.03 338 THR B O 1
ATOM 6324 N N . ASP B 1 339 ? -7.27 -54.938 -29.203 1 30.88 339 ASP B N 1
ATOM 6325 C CA . ASP B 1 339 ? -7.316 -55.344 -30.609 1 30.88 339 ASP B CA 1
ATOM 6326 C C . ASP B 1 339 ? -5.992 -55.031 -31.312 1 30.88 339 ASP B C 1
ATOM 6328 O O . ASP B 1 339 ? -5.43 -53.969 -31.156 1 30.88 339 ASP B O 1
ATOM 6332 N N . LEU B 1 340 ? -5.117 -56.156 -31.453 1 35 340 LEU B N 1
ATOM 6333 C CA . LEU B 1 340 ? -4.137 -56 -32.531 1 35 340 LEU B CA 1
ATOM 6334 C C . LEU B 1 340 ? -4.75 -55.281 -33.719 1 35 340 LEU B C 1
ATOM 6336 O O . LEU B 1 340 ? -5.617 -55.812 -34.406 1 35 340 LEU B O 1
ATOM 6340 N N . ALA B 1 341 ? -5.301 -54.219 -33.688 1 32.06 341 ALA B N 1
ATOM 6341 C CA . ALA B 1 341 ? -5.77 -53.469 -34.844 1 32.06 341 ALA B CA 1
ATOM 6342 C C . ALA B 1 341 ? -5.043 -53.875 -36.125 1 32.06 341 ALA B C 1
ATOM 6344 O O . ALA B 1 341 ? -3.818 -54.031 -36.125 1 32.06 341 ALA B O 1
ATOM 6345 N N . SER B 1 342 ? -5.66 -54.531 -37.125 1 30.8 342 SER B N 1
ATOM 6346 C CA . SER B 1 342 ? -5.273 -54.812 -38.5 1 30.8 342 SER B CA 1
ATOM 6347 C C . SER B 1 342 ? -4.43 -53.688 -39.062 1 30.8 342 SER B C 1
ATOM 6349 O O . SER B 1 342 ? -3.463 -53.969 -39.781 1 30.8 342 SER B O 1
ATOM 6351 N N . GLU B 1 343 ? -5.184 -52.594 -39.594 1 29.56 343 GLU B N 1
ATOM 6352 C CA . GLU B 1 343 ? -4.672 -51.969 -40.781 1 29.56 343 GLU B CA 1
ATOM 6353 C C . GLU B 1 343 ? -3.207 -51.562 -40.625 1 29.56 343 GLU B C 1
ATOM 6355 O O . GLU B 1 343 ? -2.695 -51.5 -39.5 1 29.56 343 GLU B O 1
ATOM 6360 N N . ASP B 1 344 ? -2.576 -51 -41.906 1 29.66 344 ASP B N 1
ATOM 6361 C CA . ASP B 1 344 ? -1.417 -50.562 -42.656 1 29.66 344 ASP B CA 1
ATOM 6362 C C 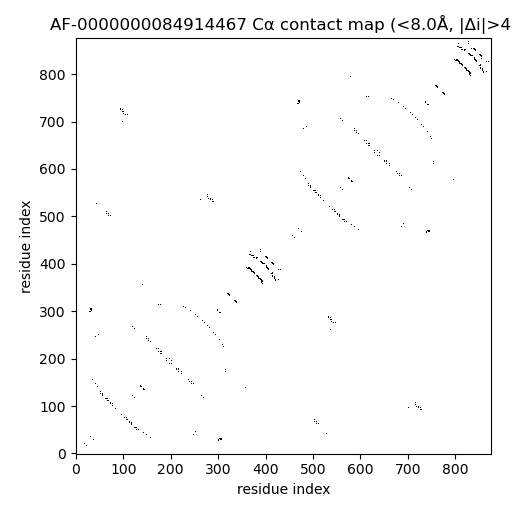. ASP B 1 344 ? -0.668 -49.438 -41.938 1 29.66 344 ASP B C 1
ATOM 6364 O O . ASP B 1 344 ? 0.152 -48.75 -42.531 1 29.66 344 ASP B O 1
ATOM 6368 N N . GLU B 1 345 ? -1.269 -48.75 -41.031 1 31.64 345 GLU B N 1
ATOM 6369 C CA . GLU B 1 345 ? -0.344 -47.656 -40.875 1 31.64 345 GLU B CA 1
ATOM 6370 C C . GLU B 1 345 ? 1.049 -48.125 -40.469 1 31.64 345 GLU B C 1
ATOM 6372 O O . GLU B 1 345 ? 1.214 -48.781 -39.438 1 31.64 345 GLU B O 1
ATOM 6377 N N . ASP B 1 346 ? 1.882 -48.562 -41.438 1 30.38 346 ASP B N 1
ATOM 6378 C CA . ASP B 1 346 ? 3.338 -48.625 -41.344 1 30.38 346 ASP B CA 1
ATOM 6379 C C . ASP B 1 346 ? 3.869 -47.562 -40.375 1 30.38 346 ASP B C 1
ATOM 6381 O O . ASP B 1 346 ? 4.172 -46.438 -40.781 1 30.38 346 ASP B O 1
ATOM 6385 N N . ASP B 1 347 ? 3.154 -47.281 -39.406 1 30.48 347 ASP B N 1
ATOM 6386 C CA . ASP B 1 347 ? 3.869 -46.344 -38.562 1 30.48 347 ASP B CA 1
ATOM 6387 C C . ASP B 1 347 ? 5.285 -46.812 -38.281 1 30.48 347 ASP B C 1
ATOM 6389 O O . ASP B 1 347 ? 5.469 -47.781 -37.531 1 30.48 347 ASP B O 1
ATOM 6393 N N . ASP B 1 348 ? 6.156 -47 -39.312 1 30 348 ASP B N 1
ATOM 6394 C CA . ASP B 1 348 ? 7.566 -46.875 -38.969 1 30 348 ASP B CA 1
ATOM 6395 C C . ASP B 1 348 ? 7.758 -45.938 -37.781 1 30 348 ASP B C 1
ATOM 6397 O O . ASP B 1 348 ? 7.703 -44.719 -37.906 1 30 348 ASP B O 1
ATOM 6401 N N . GLU B 1 349 ? 7.066 -46.25 -36.781 1 32.09 349 GLU B N 1
ATOM 6402 C CA . GLU B 1 349 ? 7.449 -45.531 -35.562 1 32.09 349 GLU B CA 1
ATOM 6403 C C . GLU B 1 349 ? 8.969 -45.406 -35.438 1 32.09 349 GLU B C 1
ATOM 6405 O O . GLU B 1 349 ? 9.641 -46.406 -35.156 1 32.09 349 GLU B O 1
ATOM 6410 N N . GLU B 1 350 ? 9.672 -44.938 -36.469 1 28.55 350 GLU B N 1
ATOM 6411 C CA . GLU B 1 350 ? 11.016 -44.406 -36.219 1 28.55 350 GLU B CA 1
ATOM 6412 C C . GLU B 1 350 ? 11.125 -43.875 -34.812 1 28.55 350 GLU B C 1
ATOM 6414 O O . GLU B 1 350 ? 10.305 -43.062 -34.375 1 28.55 350 GLU B O 1
ATOM 6419 N N . TRP B 1 351 ? 11.43 -44.75 -33.875 1 30.91 351 TRP B N 1
ATOM 6420 C CA . TRP B 1 351 ? 12.07 -44.125 -32.719 1 30.91 351 TRP B CA 1
ATOM 6421 C C . TRP B 1 351 ? 12.688 -42.781 -33.094 1 30.91 351 TRP B C 1
ATOM 6423 O O . TRP B 1 351 ? 13.742 -42.75 -33.719 1 30.91 351 TRP B O 1
ATOM 6433 N N . GLU B 1 352 ? 12.055 -42.062 -33.969 1 28.47 352 GLU B N 1
ATOM 6434 C CA . GLU B 1 352 ? 12.633 -40.719 -34.062 1 28.47 352 GLU B CA 1
ATOM 6435 C C . GLU B 1 352 ? 13.234 -40.281 -32.75 1 28.47 352 GLU B C 1
ATOM 6437 O O . GLU B 1 352 ? 12.547 -40.25 -31.719 1 28.47 352 GLU B O 1
ATOM 6442 N N . THR B 1 353 ? 14.461 -40.781 -32.438 1 28.38 353 THR B N 1
ATOM 6443 C CA . THR B 1 353 ? 15.312 -39.969 -31.578 1 28.38 353 THR B CA 1
ATOM 6444 C C . THR B 1 353 ? 14.906 -38.5 -31.641 1 28.38 353 THR B C 1
ATOM 6446 O O . THR B 1 353 ? 15.336 -37.781 -32.531 1 28.38 353 THR B O 1
ATOM 6449 N N . ASP B 1 354 ? 13.75 -38.281 -31.859 1 28.59 354 ASP B N 1
ATOM 6450 C CA . ASP B 1 354 ? 13.477 -36.875 -31.609 1 28.59 354 ASP B CA 1
ATOM 6451 C C . ASP B 1 354 ? 14.203 -36.375 -30.375 1 28.59 354 ASP B C 1
ATOM 6453 O O . ASP B 1 354 ? 13.961 -36.844 -29.266 1 28.59 354 ASP B O 1
ATOM 6457 N N . GLY B 1 355 ? 15.5 -36.219 -30.438 1 28.11 355 GLY B N 1
ATOM 6458 C CA . GLY B 1 355 ? 16.25 -35.344 -29.531 1 28.11 355 GLY B CA 1
ATOM 6459 C C . GLY B 1 355 ? 15.391 -34.344 -28.812 1 28.11 355 GLY B C 1
ATOM 6460 O O . GLY B 1 355 ? 14.367 -33.906 -29.344 1 28.11 355 GLY B O 1
ATOM 6461 N N . TRP B 1 356 ? 15.188 -34.594 -27.594 1 30.81 356 TRP B N 1
ATOM 6462 C CA . TRP B 1 356 ? 14.875 -33.438 -26.781 1 30.81 356 TRP B CA 1
ATOM 6463 C C . TRP B 1 356 ? 15.414 -32.156 -27.438 1 30.81 356 TRP B C 1
ATOM 6465 O O . TRP B 1 356 ? 16.625 -32 -27.594 1 30.81 356 TRP B O 1
ATOM 6475 N N . SER B 1 357 ? 15.039 -31.812 -28.656 1 32.12 357 SER B N 1
ATOM 6476 C CA . SER B 1 357 ? 15.469 -30.484 -29.125 1 32.12 357 SER B CA 1
ATOM 6477 C C . SER B 1 357 ? 15.258 -29.438 -28.047 1 32.12 357 SER B C 1
ATOM 6479 O O . SER B 1 357 ? 14.156 -29.281 -27.516 1 32.12 357 SER B O 1
ATOM 6481 N N . PRO B 1 358 ? 16.219 -29.156 -27.25 1 33.16 358 PRO B N 1
ATOM 6482 C CA . PRO B 1 358 ? 16.078 -27.969 -26.391 1 33.16 358 PRO B CA 1
ATOM 6483 C C . PRO B 1 358 ? 15.211 -26.891 -27.031 1 33.16 358 PRO B C 1
ATOM 6485 O O . PRO B 1 358 ? 15.031 -26.875 -28.25 1 33.16 358 PRO B O 1
ATOM 6488 N N . PRO B 1 359 ? 14.289 -26.391 -26.391 1 33.84 359 PRO B N 1
ATOM 6489 C CA . PRO B 1 359 ? 13.703 -25.25 -27.094 1 33.84 359 PRO B CA 1
ATOM 6490 C C . PRO B 1 359 ? 14.664 -24.641 -28.125 1 33.84 359 PRO B C 1
ATOM 6492 O O . PRO B 1 359 ? 15.883 -24.734 -27.953 1 33.84 359 PRO B O 1
ATOM 6495 N N . PRO B 1 360 ? 14.398 -24.719 -29.469 1 35.12 360 PRO B N 1
ATOM 6496 C CA . PRO B 1 360 ? 15.352 -24.141 -30.406 1 35.12 360 PRO B CA 1
ATOM 6497 C C . PRO B 1 360 ? 16.219 -23.047 -29.797 1 35.12 360 PRO B C 1
ATOM 6499 O O . PRO B 1 360 ? 15.727 -22.25 -28.984 1 35.12 360 PRO B O 1
ATOM 6502 N N . ASP B 1 361 ? 17.453 -23.391 -29.469 1 36.78 361 ASP B N 1
ATOM 6503 C CA . ASP B 1 361 ? 18.391 -22.344 -29.125 1 36.78 361 ASP B CA 1
ATOM 6504 C C . ASP B 1 361 ? 18.094 -21.047 -29.875 1 36.78 361 ASP B C 1
ATOM 6506 O O . ASP B 1 361 ? 17.969 -21.062 -31.109 1 36.78 361 ASP B O 1
ATOM 6510 N N . PRO B 1 362 ? 17.453 -20.188 -29.344 1 41.81 362 PRO B N 1
ATOM 6511 C CA . PRO B 1 362 ? 17.141 -18.938 -30.047 1 41.81 362 PRO B CA 1
ATOM 6512 C C . PRO B 1 362 ? 18.219 -18.531 -31.047 1 41.81 362 PRO B C 1
ATOM 6514 O O . PRO B 1 362 ? 18.031 -17.578 -31.812 1 41.81 362 PRO B O 1
ATOM 6517 N N . SER B 1 363 ? 19.359 -19.297 -31.016 1 46.09 363 SER B N 1
ATOM 6518 C CA . SER B 1 363 ? 20.469 -18.891 -31.859 1 46.09 363 SER B CA 1
ATOM 6519 C C . SER B 1 363 ? 20.406 -19.562 -33.219 1 46.09 363 SER B C 1
ATOM 6521 O O . SER B 1 363 ? 21.125 -19.172 -34.156 1 46.09 363 SER B O 1
ATOM 6523 N N . VAL B 1 364 ? 19.75 -20.672 -33.5 1 54.25 364 VAL B N 1
ATOM 6524 C CA . VAL B 1 364 ? 19.828 -21.438 -34.719 1 54.25 364 VAL B CA 1
ATOM 6525 C C . VAL B 1 364 ? 18.625 -21.125 -35.594 1 54.25 364 VAL B C 1
ATOM 6527 O O . VAL B 1 364 ? 17.5 -21.531 -35.312 1 54.25 364 VAL B O 1
ATOM 6530 N N . GLY B 1 365 ? 18.469 -19.844 -36.062 1 65.38 365 GLY B N 1
ATOM 6531 C CA . GLY B 1 365 ? 17.531 -19.344 -37.062 1 65.38 365 GLY B CA 1
ATOM 6532 C C . GLY B 1 365 ? 17.969 -18.047 -37.719 1 65.38 365 GLY B C 1
ATOM 6533 O O . GLY B 1 365 ? 18.844 -17.359 -37.188 1 65.38 365 GLY B O 1
ATOM 6534 N N . ARG B 1 366 ? 17.594 -17.844 -38.938 1 80.19 366 ARG B N 1
ATOM 6535 C CA . ARG B 1 366 ? 17.875 -16.594 -39.625 1 80.19 366 ARG B CA 1
ATOM 6536 C C . ARG B 1 366 ? 17.078 -15.438 -39.031 1 80.19 366 ARG B C 1
ATOM 6538 O O . ARG B 1 366 ? 15.867 -15.555 -38.844 1 80.19 366 ARG B O 1
ATOM 6545 N N . PRO B 1 367 ? 17.859 -14.461 -38.562 1 85.25 367 PRO B N 1
ATOM 6546 C CA . PRO B 1 367 ? 17.141 -13.328 -37.969 1 85.25 367 PRO B CA 1
ATOM 6547 C C . PRO B 1 367 ? 16.203 -12.648 -38.969 1 85.25 367 PRO B C 1
ATOM 6549 O O . PRO B 1 367 ? 16.609 -12.367 -40.125 1 85.25 367 PRO B O 1
ATOM 6552 N N . VAL B 1 368 ? 14.969 -12.5 -38.531 1 88.5 368 VAL B N 1
ATOM 6553 C CA . VAL B 1 368 ? 14 -11.773 -39.344 1 88.5 368 VAL B CA 1
ATOM 6554 C C . VAL B 1 368 ? 13.297 -10.711 -38.5 1 88.5 368 VAL B C 1
ATOM 6556 O O . VAL B 1 368 ? 13.289 -10.797 -37.281 1 88.5 368 VAL B O 1
ATOM 6559 N N . ARG B 1 369 ? 12.758 -9.719 -39.188 1 89.38 369 ARG B N 1
ATOM 6560 C CA . ARG B 1 369 ? 12.023 -8.641 -38.531 1 89.38 369 ARG B CA 1
ATOM 6561 C C . ARG B 1 369 ? 10.625 -8.508 -39.125 1 89.38 369 ARG B C 1
ATOM 6563 O O . ARG B 1 369 ? 10.453 -8.547 -40.344 1 89.38 369 ARG B O 1
ATOM 6570 N N . ALA B 1 370 ? 9.656 -8.359 -38.281 1 88.06 370 ALA B N 1
ATOM 6571 C CA . ALA B 1 370 ? 8.273 -8.164 -38.719 1 88.06 370 ALA B CA 1
ATOM 6572 C C . ALA B 1 370 ? 8.102 -6.801 -39.406 1 88.06 370 ALA B C 1
ATOM 6574 O O . ALA B 1 370 ? 8.453 -5.77 -38.812 1 88.06 370 ALA B O 1
ATOM 6575 N N . ILE B 1 371 ? 7.477 -6.789 -40.562 1 86.31 371 ILE B N 1
ATOM 6576 C CA . ILE B 1 371 ? 7.258 -5.555 -41.312 1 86.31 371 ILE B CA 1
ATOM 6577 C C . ILE B 1 371 ? 5.773 -5.203 -41.312 1 86.31 371 ILE B C 1
ATOM 6579 O O . ILE B 1 371 ? 5.391 -4.094 -41.688 1 86.31 371 ILE B O 1
ATOM 6583 N N . TYR B 1 372 ? 4.965 -6.168 -40.906 1 83.06 372 TYR B N 1
ATOM 6584 C CA . TYR B 1 372 ? 3.537 -5.941 -40.688 1 83.06 372 TYR B CA 1
ATOM 6585 C C . TYR B 1 372 ? 3.062 -6.531 -39.375 1 83.06 372 TYR B C 1
ATOM 6587 O O . TYR B 1 372 ? 3.645 -7.496 -38.875 1 83.06 372 TYR B O 1
ATOM 6595 N N . ASP B 1 373 ? 2.053 -5.957 -38.875 1 84.38 373 ASP B N 1
ATOM 6596 C CA . ASP B 1 373 ? 1.386 -6.547 -37.719 1 84.38 373 ASP B CA 1
ATOM 6597 C C . ASP B 1 373 ? 0.616 -7.809 -38.094 1 84.38 373 ASP B C 1
ATOM 6599 O O . ASP B 1 373 ? -0.042 -7.836 -39.156 1 84.38 373 ASP B O 1
ATOM 6603 N N . TYR B 1 374 ? 0.802 -8.828 -37.312 1 84.69 374 TYR B N 1
ATOM 6604 C CA . TYR B 1 374 ? 0.04 -10.062 -37.469 1 84.69 374 TYR B CA 1
ATOM 6605 C C . TYR B 1 374 ? -0.561 -10.492 -36.125 1 84.69 374 TYR B C 1
ATOM 6607 O O . TYR B 1 374 ? 0.146 -10.586 -35.125 1 84.69 374 TYR B O 1
ATOM 6615 N N . VAL B 1 375 ? -1.799 -10.68 -36.188 1 82.88 375 VAL B N 1
ATOM 6616 C CA . VAL B 1 375 ? -2.49 -11.203 -35.031 1 82.88 375 VAL B CA 1
ATOM 6617 C C . VAL B 1 375 ? -2.762 -12.695 -35.219 1 82.88 375 VAL B C 1
ATOM 6619 O O . VAL B 1 375 ? -3.391 -13.102 -36.188 1 82.88 375 VAL B O 1
ATOM 6622 N N . ALA B 1 376 ? -2.26 -13.477 -34.281 1 80.31 376 ALA B N 1
ATOM 6623 C CA . ALA B 1 376 ? -2.408 -14.93 -34.312 1 80.31 376 ALA B CA 1
ATOM 6624 C C . ALA B 1 376 ? -3.881 -15.328 -34.344 1 80.31 376 ALA B C 1
ATOM 6626 O O . ALA B 1 376 ? -4.68 -14.82 -33.562 1 80.31 376 ALA B O 1
ATOM 6627 N N . GLU B 1 377 ? -4.301 -16.094 -35.25 1 76.69 377 GLU B N 1
ATOM 6628 C CA . GLU B 1 377 ? -5.68 -16.562 -35.375 1 76.69 377 GLU B CA 1
ATOM 6629 C C . GLU B 1 377 ? -5.867 -17.906 -34.688 1 76.69 377 GLU B C 1
ATOM 6631 O O . GLU B 1 377 ? -6.988 -18.281 -34.312 1 76.69 377 GLU B O 1
ATOM 6636 N N . ASP B 1 378 ? -4.797 -18.547 -34.562 1 76 378 ASP B N 1
ATOM 6637 C CA . ASP B 1 378 ? -4.824 -19.875 -33.938 1 76 378 ASP B CA 1
ATOM 6638 C C . ASP B 1 378 ? -3.686 -20.031 -32.938 1 76 378 ASP B C 1
ATOM 6640 O O . ASP B 1 378 ? -2.729 -19.25 -32.938 1 76 378 ASP B O 1
ATOM 6644 N N . GLU B 1 379 ? -3.832 -21.078 -32.156 1 76.88 379 GLU B N 1
ATOM 6645 C CA . GLU B 1 379 ? -2.887 -21.297 -31.047 1 76.88 379 GLU B CA 1
ATOM 6646 C C . GLU B 1 379 ? -1.509 -21.672 -31.578 1 76.88 379 GLU B C 1
ATOM 6648 O O . GLU B 1 379 ? -0.503 -21.516 -30.891 1 76.88 379 GLU B O 1
ATOM 6653 N N . GLU B 1 380 ? -1.398 -22.047 -32.781 1 81.12 380 GLU B N 1
ATOM 6654 C CA . GLU B 1 380 ? -0.127 -22.453 -33.375 1 81.12 380 GLU B CA 1
ATOM 6655 C C . GLU B 1 380 ? 0.61 -21.266 -33.969 1 81.12 380 GLU B C 1
ATOM 6657 O O . GLU B 1 380 ? 1.779 -21.391 -34.344 1 81.12 380 GLU B O 1
ATOM 6662 N N . GLU B 1 381 ? -0.082 -20.219 -33.969 1 85.81 381 GLU B N 1
ATOM 6663 C CA . GLU B 1 381 ? 0.472 -19.016 -34.594 1 85.81 381 GLU B CA 1
ATOM 6664 C C . GLU B 1 381 ? 1.003 -18.062 -33.531 1 85.81 381 GLU B C 1
ATOM 6666 O O . GLU B 1 381 ? 0.621 -18.141 -32.344 1 85.81 381 GLU B O 1
ATOM 6671 N N . ILE B 1 382 ? 1.873 -17.172 -33.969 1 85.81 382 ILE B N 1
ATOM 6672 C CA . ILE B 1 382 ? 2.369 -16.109 -33.125 1 85.81 382 ILE B CA 1
ATOM 6673 C C . ILE B 1 382 ? 1.979 -14.742 -33.688 1 85.81 382 ILE B C 1
ATOM 6675 O O . ILE B 1 382 ? 1.914 -14.57 -34.906 1 85.81 382 ILE B O 1
ATOM 6679 N N . SER B 1 383 ? 1.651 -13.836 -32.75 1 86.5 383 SER B N 1
ATOM 6680 C CA . SER B 1 383 ? 1.379 -12.461 -33.156 1 86.5 383 SER B CA 1
ATOM 6681 C C . SER B 1 383 ? 2.672 -11.672 -33.344 1 86.5 383 SER B C 1
ATOM 6683 O O . SER B 1 383 ? 3.623 -11.852 -32.562 1 86.5 383 SER B O 1
ATOM 6685 N N . LEU B 1 384 ? 2.639 -10.922 -34.375 1 84.69 384 LEU B N 1
ATOM 6686 C CA . LEU B 1 384 ? 3.791 -10.086 -34.719 1 84.69 384 LEU B CA 1
ATOM 6687 C C . LEU B 1 384 ? 3.4 -8.609 -34.719 1 84.69 384 LEU B C 1
ATOM 6689 O O . LEU B 1 384 ? 2.289 -8.266 -35.125 1 84.69 384 LEU B O 1
ATOM 6693 N N . ARG B 1 385 ? 4.336 -7.855 -34.188 1 82.44 385 ARG B N 1
ATOM 6694 C CA . ARG B 1 385 ? 4.273 -6.406 -34.312 1 82.44 385 ARG B CA 1
ATOM 6695 C C . ARG B 1 385 ? 5.426 -5.887 -35.188 1 82.44 385 ARG B C 1
ATOM 6697 O O . ARG B 1 385 ? 6.535 -6.422 -35.125 1 82.44 385 ARG B O 1
ATOM 6704 N N . VAL B 1 386 ? 5.047 -4.82 -35.812 1 87.38 386 VAL B N 1
ATOM 6705 C CA . VAL B 1 386 ? 6.074 -4.207 -36.656 1 87.38 386 VAL B CA 1
ATOM 6706 C C . VAL B 1 386 ? 7.305 -3.887 -35.812 1 87.38 386 VAL B C 1
ATOM 6708 O O . VAL B 1 386 ? 7.199 -3.256 -34.75 1 87.38 386 VAL B O 1
ATOM 6711 N N . GLY B 1 387 ? 8.438 -4.43 -36.188 1 83.88 387 GLY B N 1
ATOM 6712 C CA . GLY B 1 387 ? 9.695 -4.18 -35.5 1 83.88 387 GLY B CA 1
ATOM 6713 C C . GLY B 1 387 ? 10.148 -5.348 -34.656 1 83.88 387 GLY B C 1
ATOM 6714 O O . GLY B 1 387 ? 11.297 -5.383 -34.219 1 83.88 387 GLY B O 1
ATOM 6715 N N . ASP B 1 388 ? 9.383 -6.211 -34.531 1 83.75 388 ASP B N 1
ATOM 6716 C CA . ASP B 1 388 ? 9.75 -7.383 -33.719 1 83.75 388 ASP B CA 1
ATOM 6717 C C . ASP B 1 388 ? 10.82 -8.211 -34.438 1 83.75 388 ASP B C 1
ATOM 6719 O O . ASP B 1 388 ? 10.711 -8.461 -35.656 1 83.75 388 ASP B O 1
ATOM 6723 N N . ALA B 1 389 ? 11.789 -8.477 -33.688 1 85.62 389 ALA B N 1
ATOM 6724 C CA . ALA B 1 389 ? 12.805 -9.383 -34.219 1 85.62 389 ALA B CA 1
ATOM 6725 C C . ALA B 1 389 ? 12.516 -10.828 -33.812 1 85.62 389 ALA B C 1
ATOM 6727 O O . ALA B 1 389 ? 12.156 -11.094 -32.656 1 85.62 389 ALA B O 1
ATOM 6728 N N . LEU B 1 390 ? 12.695 -11.766 -34.781 1 83.75 390 LEU B N 1
ATOM 6729 C CA . LEU B 1 390 ? 12.445 -13.188 -34.562 1 83.75 390 LEU B CA 1
ATOM 6730 C C . LEU B 1 390 ? 13.539 -14.039 -35.219 1 83.75 390 LEU B C 1
ATOM 6732 O O . LEU B 1 390 ? 14.227 -13.586 -36.125 1 83.75 390 LEU B O 1
ATOM 6736 N N . ARG B 1 391 ? 13.648 -15.117 -34.781 1 84.5 391 ARG B N 1
ATOM 6737 C CA . ARG B 1 391 ? 14.5 -16.109 -35.469 1 84.5 391 ARG B CA 1
ATOM 6738 C C . ARG B 1 391 ? 13.664 -17.125 -36.219 1 84.5 391 ARG B C 1
ATOM 6740 O O . ARG B 1 391 ? 12.773 -17.75 -35.625 1 84.5 391 ARG B O 1
ATOM 6747 N N . LEU B 1 392 ? 13.977 -17.203 -37.469 1 83.12 392 LEU B N 1
ATOM 6748 C CA . LEU B 1 392 ? 13.289 -18.141 -38.375 1 83.12 392 LEU B CA 1
ATOM 6749 C C . LEU B 1 392 ? 13.844 -19.547 -38.188 1 83.12 392 LEU B C 1
ATOM 6751 O O . LEU B 1 392 ? 15.031 -19.797 -38.438 1 83.12 392 LEU B O 1
ATOM 6755 N N . ILE B 1 393 ? 13.047 -20.438 -37.75 1 80.69 393 ILE B N 1
ATOM 6756 C CA . ILE B 1 393 ? 13.445 -21.812 -37.469 1 80.69 393 ILE B CA 1
ATOM 6757 C C . ILE B 1 393 ? 13.125 -22.688 -38.688 1 80.69 393 ILE B C 1
ATOM 6759 O O . ILE B 1 393 ? 13.93 -23.531 -39.062 1 80.69 393 ILE B O 1
ATOM 6763 N N . GLU B 1 394 ? 11.977 -22.391 -39.344 1 80.69 394 GLU B N 1
ATOM 6764 C CA . GLU B 1 394 ? 11.57 -23.125 -40.531 1 80.69 394 GLU B CA 1
ATOM 6765 C C . GLU B 1 394 ? 11.172 -22.172 -41.656 1 80.69 394 GLU B C 1
ATOM 6767 O O . GLU B 1 394 ? 10.406 -21.234 -41.438 1 80.69 394 GLU B O 1
ATOM 6772 N N . GLU B 1 395 ? 11.703 -22.484 -42.781 1 80.44 395 GLU B N 1
ATOM 6773 C CA . GLU B 1 395 ? 11.43 -21.656 -43.938 1 80.44 395 GLU B CA 1
ATOM 6774 C C . GLU B 1 395 ? 9.992 -21.828 -44.406 1 80.44 395 GLU B C 1
ATOM 6776 O O . GLU B 1 395 ? 9.266 -22.703 -43.906 1 80.44 395 GLU B O 1
ATOM 6781 N N . GLU B 1 396 ? 9.648 -20.953 -45.312 1 81.31 396 GLU B N 1
ATOM 6782 C CA . GLU B 1 396 ? 8.297 -20.875 -45.875 1 81.31 396 GLU B CA 1
ATOM 6783 C C . GLU B 1 396 ? 7.852 -22.234 -46.406 1 81.31 396 GLU B C 1
ATOM 6785 O O . GLU B 1 396 ? 8.578 -22.891 -47.156 1 81.31 396 GLU B O 1
ATOM 6790 N N . ASP B 1 397 ? 6.766 -22.609 -45.969 1 75.31 397 ASP B N 1
ATOM 6791 C CA . ASP B 1 397 ? 6.18 -23.844 -46.469 1 75.31 397 ASP B CA 1
ATOM 6792 C C . ASP B 1 397 ? 5.344 -23.578 -47.719 1 75.31 397 ASP B C 1
ATOM 6794 O O . ASP B 1 397 ? 5.262 -22.453 -48.188 1 75.31 397 ASP B O 1
ATOM 6798 N N . GLU B 1 398 ? 4.785 -24.625 -48.312 1 76.69 398 GLU B N 1
ATOM 6799 C CA . GLU B 1 398 ? 4.023 -24.547 -49.562 1 76.69 398 GLU B CA 1
ATOM 6800 C C . GLU B 1 398 ? 2.83 -23.609 -49.438 1 76.69 398 GLU B C 1
ATOM 6802 O O . GLU B 1 398 ? 2.352 -23.047 -50.406 1 76.69 398 GLU B O 1
ATOM 6807 N N . GLN B 1 399 ? 2.398 -23.375 -48.188 1 76.94 399 GLN B N 1
ATOM 6808 C CA . GLN B 1 399 ? 1.239 -22.516 -47.938 1 76.94 399 GLN B CA 1
ATOM 6809 C C . GLN B 1 399 ? 1.668 -21.109 -47.562 1 76.94 399 GLN B C 1
ATOM 6811 O O . GLN B 1 399 ? 0.827 -20.266 -47.25 1 76.94 399 GLN B O 1
ATOM 6816 N N . GLY B 1 400 ? 2.939 -20.969 -47.406 1 82.31 400 GLY B N 1
ATOM 6817 C CA . GLY B 1 400 ? 3.455 -19.625 -47.156 1 82.31 400 GLY B CA 1
ATOM 6818 C C . GLY B 1 400 ? 3.689 -19.344 -45.688 1 82.31 400 GLY B C 1
ATOM 6819 O O . GLY B 1 400 ? 3.783 -18.188 -45.281 1 82.31 400 GLY B O 1
ATOM 6820 N N . TRP B 1 401 ? 3.631 -20.375 -44.906 1 84.94 401 TRP B N 1
ATOM 6821 C CA . TRP B 1 401 ? 3.814 -20.141 -43.5 1 84.94 401 TRP B CA 1
ATOM 6822 C C . TRP B 1 401 ? 5.227 -20.516 -43.062 1 84.94 401 TRP B C 1
ATOM 6824 O O . TRP B 1 401 ? 5.82 -21.453 -43.594 1 84.94 401 TRP B O 1
ATOM 6834 N N . CYS B 1 402 ? 5.816 -19.719 -42.156 1 86.19 402 CYS B N 1
ATOM 6835 C CA . CYS B 1 402 ? 7.105 -19.969 -41.531 1 86.19 402 CYS B CA 1
ATOM 6836 C C . CYS B 1 402 ? 6.93 -20.266 -40.031 1 86.19 402 CYS B C 1
ATOM 6838 O O . CYS B 1 402 ? 5.902 -19.922 -39.438 1 86.19 402 CYS B O 1
ATOM 6840 N N . LYS B 1 403 ? 7.887 -20.891 -39.531 1 87.44 403 LYS B N 1
ATOM 6841 C CA . LYS B 1 403 ? 7.957 -21.078 -38.062 1 87.44 403 LYS B CA 1
ATOM 6842 C C . LYS B 1 403 ? 9.156 -20.328 -37.5 1 87.44 403 LYS B C 1
ATOM 6844 O O . LYS B 1 403 ? 10.266 -20.406 -38.031 1 87.44 403 LYS B O 1
ATOM 6849 N N . GLY B 1 404 ? 8.844 -19.562 -36.5 1 86.12 404 GLY B N 1
ATOM 6850 C CA . GLY B 1 404 ? 9.906 -18.812 -35.844 1 86.12 404 GLY B CA 1
ATOM 6851 C C . GLY B 1 404 ? 9.703 -18.656 -34.344 1 86.12 404 GLY B C 1
ATOM 6852 O O . GLY B 1 404 ? 8.695 -19.109 -33.812 1 86.12 404 GLY B O 1
ATOM 6853 N N . VAL B 1 405 ? 10.797 -18.031 -33.781 1 85.62 405 VAL B N 1
ATOM 6854 C CA . VAL B 1 405 ? 10.812 -17.766 -32.344 1 85.62 405 VAL B CA 1
ATOM 6855 C C . VAL B 1 405 ? 11.039 -16.281 -32.094 1 85.62 405 VAL B C 1
ATOM 6857 O O . VAL B 1 405 ? 11.953 -15.68 -32.656 1 85.62 405 VAL B O 1
ATOM 6860 N N . THR B 1 406 ? 10.133 -15.719 -31.266 1 82.31 406 THR B N 1
ATOM 6861 C CA . THR B 1 406 ? 10.266 -14.312 -30.891 1 82.31 406 THR B CA 1
ATOM 6862 C C . THR B 1 406 ? 11.336 -14.141 -29.812 1 82.31 406 THR B C 1
ATOM 6864 O O . THR B 1 406 ? 11.781 -15.125 -29.219 1 82.31 406 THR B O 1
ATOM 6867 N N . LEU B 1 407 ? 11.648 -12.867 -29.609 1 78.56 407 LEU B N 1
ATOM 6868 C CA . LEU B 1 407 ? 12.656 -12.539 -28.609 1 78.56 407 LEU B CA 1
ATOM 6869 C C . LEU B 1 407 ? 12.172 -12.945 -27.219 1 78.56 407 LEU B C 1
ATOM 6871 O O . LEU B 1 407 ? 12.992 -13.234 -26.328 1 78.56 407 LEU B O 1
ATOM 6875 N N . ASP B 1 408 ? 10.922 -13.047 -27.078 1 71.69 408 ASP B N 1
ATOM 6876 C CA . ASP B 1 408 ? 10.328 -13.375 -25.781 1 71.69 408 ASP B CA 1
ATOM 6877 C C . ASP B 1 408 ? 10.203 -14.891 -25.609 1 71.69 408 ASP B C 1
ATOM 6879 O O . ASP B 1 408 ? 9.688 -15.359 -24.594 1 71.69 408 ASP B O 1
ATOM 6883 N N . GLY B 1 409 ? 10.617 -15.641 -26.625 1 72.81 409 GLY B N 1
ATOM 6884 C CA . GLY B 1 409 ? 10.703 -17.094 -26.547 1 72.81 409 GLY B CA 1
ATOM 6885 C C . GLY B 1 409 ? 9.469 -17.797 -27.094 1 72.81 409 GLY B C 1
ATOM 6886 O O . GLY B 1 409 ? 9.344 -19.016 -26.984 1 72.81 409 GLY B O 1
ATOM 6887 N N . SER B 1 410 ? 8.602 -17.172 -27.594 1 78.44 410 SER B N 1
ATOM 6888 C CA . SER B 1 410 ? 7.398 -17.781 -28.156 1 78.44 410 SER B CA 1
ATOM 6889 C C . SER B 1 410 ? 7.652 -18.328 -29.547 1 78.44 410 SER B C 1
ATOM 6891 O O . SER B 1 410 ? 8.117 -17.594 -30.438 1 78.44 410 SER B O 1
ATOM 6893 N N . ALA B 1 411 ? 7.359 -19.578 -29.688 1 81.25 411 ALA B N 1
ATOM 6894 C CA . ALA B 1 411 ? 7.523 -20.188 -31 1 81.25 411 ALA B CA 1
ATOM 6895 C C . ALA B 1 411 ? 6.172 -20.406 -31.672 1 81.25 411 ALA B C 1
ATOM 6897 O O . ALA B 1 411 ? 5.195 -20.781 -31.031 1 81.25 411 ALA B O 1
ATOM 6898 N N . GLY B 1 412 ? 6.051 -20.109 -32.938 1 85.19 412 GLY B N 1
ATOM 6899 C CA . GLY B 1 412 ? 4.805 -20.312 -33.656 1 85.19 412 GLY B CA 1
ATOM 6900 C C . GLY B 1 412 ? 4.922 -20.016 -35.156 1 85.19 412 GLY B C 1
ATOM 6901 O O . GLY B 1 412 ? 6 -19.656 -35.625 1 85.19 412 GLY B O 1
ATOM 6902 N N . LEU B 1 413 ? 3.83 -20.203 -35.781 1 87.44 413 LEU B N 1
ATOM 6903 C CA . LEU B 1 413 ? 3.74 -19.984 -37.219 1 87.44 413 LEU B CA 1
ATOM 6904 C C . LEU B 1 413 ? 3.365 -18.547 -37.531 1 87.44 413 LEU B C 1
ATOM 6906 O O . LEU B 1 413 ? 2.617 -17.922 -36.781 1 87.44 413 LEU B O 1
ATOM 6910 N N . PHE B 1 414 ? 3.949 -18.016 -38.594 1 87.31 414 PHE B N 1
ATOM 6911 C CA . PHE B 1 414 ? 3.592 -16.703 -39.125 1 87.31 414 PHE B CA 1
ATOM 6912 C C . PHE B 1 414 ? 3.742 -16.656 -40.625 1 87.31 414 PHE B C 1
ATOM 6914 O O . PHE B 1 414 ? 4.484 -17.453 -41.219 1 87.31 414 PHE B O 1
ATOM 6921 N N . PRO B 1 415 ? 2.996 -15.828 -41.219 1 85.56 415 PRO B N 1
ATOM 6922 C CA . PRO B 1 415 ? 3.111 -15.75 -42.656 1 85.56 415 PRO B CA 1
ATOM 6923 C C . PRO B 1 415 ? 4.469 -15.219 -43.125 1 85.56 415 PRO B C 1
ATOM 6925 O O . PRO B 1 415 ? 4.949 -14.211 -42.594 1 85.56 415 PRO B O 1
ATOM 6928 N N . ALA B 1 416 ? 5.035 -15.828 -44.094 1 84.88 416 ALA B N 1
ATOM 6929 C CA . ALA B 1 416 ? 6.375 -15.523 -44.594 1 84.88 416 ALA B CA 1
ATOM 6930 C C . ALA B 1 416 ? 6.453 -14.102 -45.125 1 84.88 416 ALA B C 1
ATOM 6932 O O . ALA B 1 416 ? 7.48 -13.43 -44.969 1 84.88 416 ALA B O 1
ATOM 6933 N N . CYS B 1 417 ? 5.375 -13.555 -45.656 1 83.69 417 CYS B N 1
ATOM 6934 C CA . CYS B 1 417 ? 5.359 -12.242 -46.281 1 83.69 417 CYS B CA 1
ATOM 6935 C C . CYS B 1 417 ? 5.309 -11.133 -45.219 1 83.69 417 CYS B C 1
ATOM 6937 O O . CYS B 1 417 ? 5.41 -9.953 -45.562 1 83.69 417 CYS B O 1
ATOM 6939 N N . TYR B 1 418 ? 5.266 -11.484 -44 1 87.75 418 TYR B N 1
ATOM 6940 C CA . TYR B 1 418 ? 5.16 -10.492 -42.938 1 87.75 418 TYR B CA 1
ATOM 6941 C C . TYR B 1 418 ? 6.527 -10.211 -42.312 1 87.75 418 TYR B C 1
ATOM 6943 O O . TYR B 1 418 ? 6.645 -9.391 -41.406 1 87.75 418 TYR B O 1
ATOM 6951 N N . VAL B 1 419 ? 7.582 -10.945 -42.812 1 87.69 419 VAL B N 1
ATOM 6952 C CA . VAL B 1 419 ? 8.891 -10.758 -42.188 1 87.69 419 VAL B CA 1
ATOM 6953 C C . VAL B 1 419 ? 9.945 -10.508 -43.281 1 87.69 419 VAL B C 1
ATOM 6955 O O . VAL B 1 419 ? 9.758 -10.898 -44.406 1 87.69 419 VAL B O 1
ATOM 6958 N N . GLU B 1 420 ? 10.984 -9.758 -42.875 1 87.44 420 GLU B N 1
ATOM 6959 C CA . GLU B 1 420 ? 12.141 -9.547 -43.75 1 87.44 420 GLU B CA 1
ATOM 6960 C C . GLU B 1 420 ? 13.43 -10.008 -43.062 1 87.44 420 GLU B C 1
ATOM 6962 O O . GLU B 1 420 ? 13.547 -9.961 -41.844 1 87.44 420 GLU B O 1
ATOM 6967 N N . ASP B 1 421 ? 14.32 -10.469 -43.938 1 85.69 421 ASP B N 1
ATOM 6968 C CA . ASP B 1 421 ? 15.617 -10.914 -43.438 1 85.69 421 ASP B CA 1
ATOM 6969 C C . ASP B 1 421 ? 16.438 -9.734 -42.906 1 85.69 421 ASP B C 1
ATOM 6971 O O . ASP B 1 421 ? 16.469 -8.672 -43.531 1 85.69 421 ASP B O 1
ATOM 6975 N N . ILE B 1 422 ? 17.016 -9.922 -41.656 1 84.81 422 ILE B N 1
ATOM 6976 C CA . ILE B 1 422 ? 17.922 -8.906 -41.125 1 84.81 422 ILE B CA 1
ATOM 6977 C C . ILE B 1 422 ? 19.266 -9.547 -40.781 1 84.81 422 ILE B C 1
ATOM 6979 O O . ILE B 1 422 ? 19.375 -10.773 -40.688 1 84.81 422 ILE B O 1
ATOM 6983 N N . THR B 1 423 ? 20.312 -8.648 -40.719 1 82.62 423 THR B N 1
ATOM 6984 C CA . THR B 1 423 ? 21.641 -9.125 -40.312 1 82.62 423 THR B CA 1
ATOM 6985 C C . THR B 1 423 ? 21.656 -9.484 -38.812 1 82.62 423 THR B C 1
ATOM 6987 O O . THR B 1 423 ? 20.828 -9 -38.062 1 82.62 423 THR B O 1
ATOM 6990 N N . GLU B 1 424 ? 22.547 -10.344 -38.469 1 81.69 424 GLU B N 1
ATOM 6991 C CA . GLU B 1 424 ? 22.734 -10.703 -37.062 1 81.69 424 GLU B CA 1
ATOM 6992 C C . GLU B 1 424 ? 23.016 -9.477 -36.219 1 81.69 424 GLU B C 1
ATOM 6994 O O . GLU B 1 424 ? 22.547 -9.383 -35.094 1 81.69 424 GLU B O 1
ATOM 6999 N N . ASP B 1 425 ? 23.656 -8.508 -36.781 1 80.44 425 ASP B N 1
ATOM 7000 C CA . ASP B 1 425 ? 23.953 -7.27 -36.062 1 80.44 425 ASP B CA 1
ATOM 7001 C C . ASP B 1 425 ? 22.688 -6.469 -35.812 1 80.44 425 ASP B C 1
ATOM 7003 O O . ASP B 1 425 ? 22.516 -5.891 -34.75 1 80.44 425 ASP B O 1
ATOM 7007 N N . ALA B 1 426 ? 21.812 -6.465 -36.656 1 79.5 426 ALA B N 1
ATOM 7008 C CA . ALA B 1 426 ? 20.547 -5.758 -36.5 1 79.5 426 ALA B CA 1
ATOM 7009 C C . ALA B 1 426 ? 19.656 -6.461 -35.5 1 79.5 426 ALA B C 1
ATOM 7011 O O . ALA B 1 426 ? 18.969 -5.809 -34.688 1 79.5 426 ALA B O 1
ATOM 7012 N N . PHE B 1 427 ? 19.719 -7.664 -35.594 1 80.25 427 PHE B N 1
ATOM 7013 C CA . PHE B 1 427 ? 18.969 -8.477 -34.625 1 80.25 427 PHE B CA 1
ATOM 7014 C C . PHE B 1 427 ? 19.453 -8.219 -33.188 1 80.25 427 PHE B C 1
ATOM 7016 O O . PHE B 1 427 ? 18.641 -8 -32.312 1 80.25 427 PHE B O 1
ATOM 7023 N N . ASP B 1 428 ? 20.672 -8.148 -33.031 1 79.44 428 ASP B N 1
ATOM 7024 C CA . ASP B 1 428 ? 21.266 -7.898 -31.719 1 79.44 428 ASP B CA 1
ATOM 7025 C C . ASP B 1 428 ? 20.969 -6.48 -31.25 1 79.44 428 ASP B C 1
ATOM 7027 O O . ASP B 1 428 ? 20.781 -6.246 -30.047 1 79.44 428 ASP B O 1
ATOM 7031 N N . ALA B 1 429 ? 20.828 -5.629 -32.062 1 75.75 429 ALA B N 1
ATOM 7032 C CA . ALA B 1 429 ? 20.5 -4.246 -31.75 1 75.75 429 ALA B CA 1
ATOM 7033 C C . ALA B 1 429 ? 19.047 -4.121 -31.281 1 75.75 429 ALA B C 1
ATOM 7035 O O . ALA B 1 429 ? 18.766 -3.398 -30.312 1 75.75 429 ALA B O 1
ATOM 7036 N N . ILE B 1 430 ? 18.234 -4.836 -31.906 1 77.38 430 ILE B N 1
ATOM 7037 C CA . ILE B 1 430 ? 16.812 -4.812 -31.531 1 77.38 430 ILE B CA 1
ATOM 7038 C C . ILE B 1 430 ? 16.625 -5.539 -30.203 1 77.38 430 ILE B C 1
ATOM 7040 O O . ILE B 1 430 ? 15.883 -5.066 -29.328 1 77.38 430 ILE B O 1
ATOM 7044 N N . LYS B 1 431 ? 17.297 -6.496 -30.062 1 76.31 431 LYS B N 1
ATOM 7045 C CA . LYS B 1 431 ? 17.297 -7.238 -28.797 1 76.31 431 LYS B CA 1
ATOM 7046 C C . LYS B 1 431 ? 17.812 -6.383 -27.656 1 76.31 431 LYS B C 1
ATOM 7048 O O . LYS B 1 431 ? 17.25 -6.383 -26.562 1 76.31 431 LYS B O 1
ATOM 7053 N N . ALA B 1 432 ? 18.891 -5.758 -27.906 1 73.06 432 ALA B N 1
ATOM 7054 C CA . ALA B 1 432 ? 19.484 -4.871 -26.906 1 73.06 432 ALA B CA 1
ATOM 7055 C C . ALA B 1 432 ? 18.578 -3.678 -26.625 1 73.06 432 ALA B C 1
ATOM 7057 O O . ALA B 1 432 ? 18.516 -3.199 -25.484 1 73.06 432 ALA B O 1
ATOM 7058 N N . GLY B 1 433 ? 17.938 -3.137 -27.516 1 64.19 433 GLY B N 1
ATOM 7059 C CA . GLY B 1 433 ? 17.047 -2.008 -27.328 1 64.19 433 GLY B CA 1
ATOM 7060 C C . GLY B 1 433 ? 15.805 -2.355 -26.531 1 64.19 433 GLY B C 1
ATOM 7061 O O . GLY B 1 433 ? 15.289 -1.521 -25.781 1 64.19 433 GLY B O 1
ATOM 7062 N N . ARG B 1 434 ? 15.289 -3.527 -26.719 1 59.81 434 ARG B N 1
ATOM 7063 C CA . ARG B 1 434 ? 14.148 -3.967 -25.922 1 59.81 434 ARG B CA 1
ATOM 7064 C C . ARG B 1 434 ? 14.57 -4.289 -24.5 1 59.81 434 ARG B C 1
ATOM 7066 O O . ARG B 1 434 ? 13.797 -4.078 -23.562 1 59.81 434 ARG B O 1
ATOM 7073 N N . SER B 1 435 ? 15.672 -4.812 -24.25 1 51.53 435 SER B N 1
ATOM 7074 C CA . SER B 1 435 ? 16.156 -5.039 -22.906 1 51.53 435 SER B CA 1
ATOM 7075 C C . SER B 1 435 ? 16.359 -3.725 -22.156 1 51.53 435 SER B C 1
ATOM 7077 O O . SER B 1 435 ? 16.344 -3.693 -20.922 1 51.53 435 SER B O 1
ATOM 7079 N N . ALA B 1 436 ? 16.562 -2.699 -22.719 1 48.56 436 ALA B N 1
ATOM 7080 C CA . ALA B 1 436 ? 16.672 -1.401 -22.047 1 48.56 436 ALA B CA 1
ATOM 7081 C C . ALA B 1 436 ? 15.289 -0.838 -21.719 1 48.56 436 ALA B C 1
ATOM 7083 O O . ALA B 1 436 ? 15.148 0.015 -20.844 1 48.56 436 ALA B O 1
ATOM 7084 N N . GLU B 1 437 ? 14.328 -1.117 -22.375 1 41.91 437 GLU B N 1
ATOM 7085 C CA . GLU B 1 437 ? 12.992 -0.608 -22.078 1 41.91 437 GLU B CA 1
ATOM 7086 C C . GLU B 1 437 ? 12.258 -1.518 -21.109 1 41.91 437 GLU B C 1
ATOM 7088 O O . GLU B 1 437 ? 11.156 -1.191 -20.656 1 41.91 437 GLU B O 1
ATOM 7093 N N . CYS B 1 438 ? 12.68 -2.625 -20.859 1 34.94 438 CYS B N 1
ATOM 7094 C CA . CYS B 1 438 ? 12.07 -3.34 -19.734 1 34.94 438 CYS B CA 1
ATOM 7095 C C . CYS B 1 438 ? 12.812 -3.057 -18.438 1 34.94 438 CYS B C 1
ATOM 7097 O O . CYS B 1 438 ? 14.047 -2.99 -18.422 1 34.94 438 CYS B O 1
#

InterPro domains:
  IPR001060 FCH domain [PF00611] (38-114)
  IPR001060 FCH domain [SM00055] (30-120)
  IPR001452 SH3 domain [PF14604] (370-420)
  IPR001452 SH3 domain [PR00452] (366-376)
  IPR001452 SH3 domain [PR00452] (380-395)
  IPR001452 SH3 domain [PR00452] (410-422)
  IPR001452 SH3 domain [PS50002] (363-424)
  IPR001452 SH3 domain [SM00326] (366-423)
  IPR027267 AH/BAR domain superfamily [G3DSA:1.20.1270.60] (19-303)
  IPR027267 AH/BAR domain superfamily [SSF103657] (30-315)
  IPR031160 F-BAR domain [PS51741] (26-296)
  IPR036028 SH3-like domain superfamily [SSF50044] (355-425)

Sequence (876 aa):
MFRGPNSVEYRNLPDFTKKIQEANNLESVPNFWQVGEFKRAVQRLDAGATLLDDFSRLVLERAHIEKKYAQMLASWSKKWNDKITKGHEDSDGTLKPAWHSLLTEADQLSEVHANNDTQLRESVQKEVTKWRKSTYTRQLRGWRVTKDAHDQFVKAQKPWAKRMKTAKKSKKSYYAACQNRDSLKSKLDTAKSDPNLSEEDKTKLETKVSKALAIAHETRKSYEESINSLNQDRPRYETEMKKTFDFCEDIEQRRQDFFKEMMTKYHAILSRHTPEQCKDMIKVIEHINPDADLVRYRREKGIEMPLCVPPFQEYGSKPVIELVVDGSLSNHLTVSTTDLASEDEDDDEEWETDGWSPPPDPSVGRPVRAIYDYVAEDEEEISLRVGDALRLIEEEDEQGWCKGVTLDGSAGLFPACYVEDITEDAFDAIKAGRSAECMFRGPNSVEYRNLPDFTKKIQEANNLESVPNFWQVGEFKRAVQRLDAGATLLDDFSRLVLERAHIEKKYAQMLASWSKKWNDKITKGHEDSDGTLKPAWHSLLTEADQLSEVHANNDTQLRESVQKEVTKWRKSTYTRQLRGWRVTKDAHDQFVKAQKPWAKRMKTAKKSKKSYYAACQNRDSLKSKLDTAKSDPNLSEEDKTKLETKVSKALAIAHETRKSYEESINSLNQDRPRYETEMKKTFDFCEDIEQRRQDFFKEMMTKYHAILSRHTPEQCKDMIKVIEHINPDADLVRYRREKGIEMPLCVPPFQEYGSKPVIELVVDGSLSNHLTVSTTDLASEDEDDDEEWETDGWSPPPDPSVGRPVRAIYDYVAEDEEEISLRVGDALRLIEEEDEQGWCKGVTLDGSAGLFPACYVEDITEDAFDAIKAGRSAEC

Solvent-accessible surface area (backbone atoms only — not comparable to full-atom values): 47416 Å² total; per-residue (Å²): 136,84,84,78,86,85,84,79,78,86,71,75,57,62,65,55,51,41,49,45,46,56,56,59,64,46,84,70,70,72,54,28,74,43,90,73,42,54,49,58,60,36,48,53,55,49,48,48,56,54,52,48,51,49,50,26,50,53,40,45,53,52,20,48,53,30,36,53,48,14,50,51,32,41,52,53,30,50,55,51,50,51,50,62,69,67,42,78,81,85,63,48,66,48,48,47,60,32,58,50,32,60,32,49,26,33,42,50,48,16,52,54,29,41,47,45,17,51,45,37,39,63,70,32,24,49,49,43,51,50,52,45,50,70,66,50,38,78,46,98,54,55,34,46,60,37,48,50,44,46,51,46,42,49,63,34,40,48,64,55,50,53,36,51,49,49,26,54,51,28,44,51,50,19,43,50,30,44,50,52,27,52,52,41,45,50,49,42,55,54,46,72,72,35,86,86,54,53,72,67,58,52,52,53,43,51,50,51,30,53,50,27,48,51,48,24,51,52,28,42,51,50,21,49,50,29,38,51,53,40,60,69,43,42,65,59,38,52,52,43,44,45,52,41,49,49,54,52,47,50,55,50,41,53,50,46,50,48,48,46,52,43,52,52,52,53,46,58,59,51,32,76,68,40,44,80,47,37,56,65,34,55,57,42,44,68,60,44,42,50,68,62,40,52,52,52,42,29,50,69,61,29,81,62,36,78,77,84,77,78,71,85,72,61,82,90,57,76,83,64,66,54,61,64,72,69,83,68,82,76,78,76,71,52,67,48,66,61,62,81,71,77,82,75,78,72,64,72,68,61,75,62,77,64,61,80,66,37,73,76,60,80,74,81,32,56,35,26,30,24,75,36,70,37,77,49,88,48,92,61,31,42,66,39,47,62,70,40,49,30,21,37,66,37,71,64,42,100,85,40,39,19,32,32,31,38,82,88,65,53,68,24,34,38,57,43,90,34,46,42,84,47,54,69,70,55,45,52,49,51,52,53,54,50,58,68,73,99,136,84,83,74,85,86,82,76,76,84,72,76,56,63,64,55,50,41,48,44,47,55,56,58,64,45,82,70,71,73,52,30,75,43,90,74,42,51,50,61,61,37,48,51,54,50,48,49,56,53,51,46,52,49,51,27,49,52,39,44,52,53,19,49,53,30,36,52,48,14,49,53,32,40,52,52,28,51,56,50,51,52,48,62,69,69,44,74,83,85,58,47,68,46,47,47,60,32,58,50,32,60,33,49,27,34,42,50,48,16,52,52,28,40,48,45,18,52,46,37,40,62,69,33,24,50,47,44,50,49,51,45,50,72,65,50,39,79,46,97,54,55,34,46,60,38,48,50,43,46,52,48,43,48,64,35,40,47,64,52,50,53,37,50,51,47,26,54,52,26,44,52,48,19,44,52,28,43,50,50,26,52,53,42,45,51,50,40,57,54,48,72,71,34,84,87,54,54,70,66,58,52,51,52,43,50,51,52,32,54,51,28,49,52,47,23,50,52,28,43,51,49,21,48,49,28,38,52,53,40,60,68,44,44,64,58,38,53,52,43,44,44,52,41,49,48,52,53,48,51,54,51,42,53,50,46,50,48,49,46,53,43,51,51,50,54,46,57,59,51,31,76,67,38,44,80,49,37,56,64,35,57,59,42,44,68,59,45,42,52,67,63,41,50,52,52,41,29,50,71,60,27,80,62,37,79,76,83,74,78,70,83,73,61,81,89,59,76,85,65,66,53,62,64,72,70,83,68,81,75,80,76,70,53,67,50,65,62,62,82,70,75,81,74,77,72,63,71,68,62,78,62,76,65,60,80,65,37,72,76,56,82,74,72,33,56,36,27,29,23,75,37,71,38,77,49,88,48,92,61,32,42,64,38,45,63,68,39,48,29,21,37,67,39,71,63,42,100,86,37,41,19,32,30,31,39,83,88,65,52,69,23,32,39,57,44,90,34,46,42,85,46,52,69,68,55,44,51,49,54,52,52,54,52,59,68,73,99